Protein AF-A0A6N6Q4S3-F1 (afdb_monomer_lite)

Radius of gyration: 38.94 Å; chains: 1; bounding box: 110×127×106 Å

pLDDT: mean 71.78, std 31.12, range [21.98, 98.75]

Foldseek 3Di:
DDDDDDDPDDPPDPDDDPDDDDDDDDDDDDDDDDDDDDDDDDDDDDDDDADDDDDDDDDDDDDDPDDDDDDDDDDDDDDDDDDDDDDDDDDDDDDDDDFDWDKDWDDDPDPPDDDDDDHDKHWDWDWDDDPDDDTTTITTTGDDDDDDDDDDDDDDDDDDDDDDDDDDDDDDDDDDDDDDDDDDDDDDDDDDDDDDDDDDDDDDDDDDDDDDDDDDDDDDDDDDDDDDDDDDDDDDDDDDDDDDDDDDDDDDDDDDDDDDDDDDVVVVVVVVVVVVVVVVVVVVPPDDPDFQAEEELEAFFPDLPLLAGDDSSSFLNNLQQFFFQWAADQAARATDGFQFPDWDADPQQFKIKTFGDPLQFWLVGHHQFLVLLLVLLLCSLACVNVRPVLVLQLQWQCSVCRNVVVDVDSNRTQWDGPPGTIIMGGGPANDVQVSSSRNGSNSTGADPVLCVVQPPCSSVDVQRTGRHQWGWPDDDGQAWTKTAGRPSHPPNVLQAIGIYIYHYDNALVVNVVCVVVVVHQKYLDPSSHDQVCLVVLVPDPQKDKFFAFKFKWKFAQCVDPPNVDVLQLLLLLQLDDLVCLCVPQNVNDWAFALFGTDPPQVPFDADHFSYHDLVSSQVSCVVSVQRLNPPPDEFEEEEAQVDPSVVVVVVVSQCSCCVRRVHHYDYHHDHPVVLVVCLQVVVGRMYIDMDGAPTRHCCSRLVLCAQPPSSNSRNDYDPLLNVLQVVLSNDPDPVSSSVSSNVNRCCCRYPRSSMRINTGDMGMMGHDCQQKDQRYDYHHSDRNSSRIGGDDD

Secondary structure (DSSP, 8-state):
-----S---SSSS-----S----------------------------SS-----PPPSS------S-----------PPP----------S--------------B-STT-SS---PPTTPPPEEE----SSSPPPBEEE---PPPPPP-------------------------------------------------------------------------------------------------------------PPP---HHHHHHHHHHHHHHHHHHHTS-PPPPPSEEEE-SSPPS---TTT--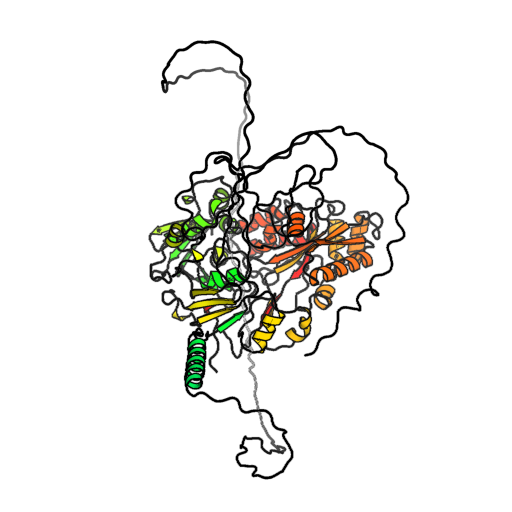SHHHHHHHHHH---SEEE-TTT--EEESSEEEEEE-TTS-EEEEEE-TT-B-TTSPBP-HHHHHHHHHHHTSGGG--GGGGGGGGBTTHHHHHTTS---GGGSSEEESSTTEEEEEBSS--TTHHHHTTSGGG----HHHHHHHGGGGGG-SSPP--SSEEEEEEETTTEEEEEE-TT-TTTTT---SEEEEE--S-HHHHHHHHHHTS-SEE--GGGS-GGGHHHHHT-TTEEEEEEEEEEEEEE-TTSTTTTSHHHHHHHHHH--HHHHIIIII-S-PEE-SSSSPTTGGG--PPP-----HHHHHHHHHHTT-GGGTTPPPEEEEEETT-HHHHHHHHHHHHHHHHHH---EEEEEE-HHHHHHHHHTT--SEEEEEEE-SSSSTHHHHGGGSTT-TT-TT----TTHHHHHHHHHT---HHHHHHHHHHHHHIIIIII-SEEEEEEEEEEEEE-TTTEES----TT----TTT-EEPP-

Structure (mmCIF, N/CA/C/O backbone):
data_AF-A0A6N6Q4S3-F1
#
_entry.id   AF-A0A6N6Q4S3-F1
#
loop_
_atom_site.group_PDB
_atom_site.id
_atom_site.type_symbol
_atom_site.label_atom_id
_atom_site.label_alt_id
_atom_site.label_comp_id
_atom_site.label_asym_id
_atom_site.label_entity_id
_atom_site.label_seq_id
_atom_site.pdbx_PDB_ins_code
_atom_site.Cartn_x
_atom_site.Cartn_y
_atom_site.Cartn_z
_atom_site.occupancy
_atom_site.B_iso_or_equiv
_atom_site.auth_seq_id
_atom_site.auth_comp_id
_atom_site.auth_asym_id
_atom_site.auth_atom_id
_atom_site.pdbx_PDB_model_num
ATOM 1 N N . MET A 1 1 ? 32.459 -37.859 37.453 1.00 32.31 1 MET A N 1
ATOM 2 C CA . MET A 1 1 ? 32.647 -38.988 36.516 1.00 32.31 1 MET A CA 1
ATOM 3 C C . MET A 1 1 ? 31.826 -38.652 35.283 1.00 32.31 1 MET A C 1
ATOM 5 O O . MET A 1 1 ? 30.663 -38.334 35.473 1.00 32.31 1 MET A O 1
ATOM 9 N N . VAL A 1 2 ? 32.351 -38.599 34.061 1.00 24.89 2 VAL A N 1
ATOM 10 C CA . VAL A 1 2 ? 33.700 -38.929 33.550 1.00 24.89 2 VAL A CA 1
ATOM 11 C C . VAL A 1 2 ? 34.266 -37.699 32.818 1.00 24.89 2 VAL A C 1
ATOM 13 O O . VAL A 1 2 ? 33.493 -36.861 32.369 1.00 24.89 2 VAL A O 1
ATOM 16 N N . GLY A 1 3 ? 35.589 -37.567 32.720 1.00 25.20 3 GLY A N 1
ATOM 17 C CA . GLY A 1 3 ? 36.243 -36.576 31.859 1.00 25.20 3 GLY A CA 1
ATOM 18 C C . GLY A 1 3 ? 37.375 -37.216 31.056 1.00 25.20 3 GLY A C 1
ATOM 19 O O . GLY A 1 3 ? 37.907 -38.224 31.506 1.00 25.20 3 GLY A O 1
ATOM 20 N N . ILE A 1 4 ? 37.695 -36.622 29.902 1.00 26.11 4 ILE A N 1
ATOM 21 C CA . ILE A 1 4 ? 38.859 -36.808 29.002 1.00 26.11 4 ILE A CA 1
ATOM 22 C C . ILE A 1 4 ? 38.929 -35.471 28.228 1.00 26.11 4 ILE A C 1
ATOM 24 O O . ILE A 1 4 ? 37.942 -35.077 27.615 1.00 26.11 4 ILE A O 1
ATOM 28 N N . GLU A 1 5 ? 39.815 -34.558 28.629 1.00 26.52 5 GLU A N 1
ATOM 29 C CA . GLU A 1 5 ? 41.133 -34.239 28.035 1.00 26.52 5 GLU A CA 1
ATOM 30 C C . GLU A 1 5 ? 41.116 -33.387 26.747 1.00 26.52 5 GLU A C 1
ATOM 32 O O . GLU A 1 5 ? 40.571 -33.745 25.707 1.00 26.52 5 GLU A O 1
ATOM 37 N N . LEU A 1 6 ? 41.782 -32.229 26.843 1.00 31.98 6 LEU A N 1
ATOM 38 C CA . LEU A 1 6 ? 42.031 -31.264 25.771 1.00 31.98 6 LEU A CA 1
ATOM 39 C C . LEU A 1 6 ? 43.344 -31.624 25.064 1.00 31.98 6 LEU A C 1
ATOM 41 O O . LEU A 1 6 ? 44.418 -31.277 25.552 1.00 31.98 6 LEU A O 1
ATOM 45 N N . GLY A 1 7 ? 43.265 -32.306 23.918 1.00 33.69 7 GLY A N 1
ATOM 46 C CA . GLY A 1 7 ? 44.481 -32.791 23.257 1.00 33.69 7 GLY A CA 1
ATOM 47 C C . GLY A 1 7 ? 44.342 -33.347 21.840 1.00 33.69 7 GLY A C 1
ATOM 48 O O . GLY A 1 7 ? 45.040 -34.302 21.548 1.00 33.69 7 GLY A O 1
ATOM 49 N N . HIS A 1 8 ? 43.484 -32.791 20.969 1.00 32.25 8 HIS A N 1
ATOM 50 C CA . HIS A 1 8 ? 43.432 -33.141 19.528 1.00 32.25 8 HIS A CA 1
ATOM 51 C C . HIS A 1 8 ? 42.869 -32.000 18.640 1.00 32.25 8 HIS A C 1
ATOM 53 O O . HIS A 1 8 ? 41.941 -32.185 17.861 1.00 32.25 8 HIS A O 1
ATOM 59 N N . LEU A 1 9 ? 43.424 -30.784 18.746 1.00 29.34 9 LEU A N 1
ATOM 60 C CA . LEU A 1 9 ? 43.100 -29.654 17.849 1.00 29.34 9 LEU A CA 1
ATOM 61 C C . LEU A 1 9 ? 44.368 -28.940 17.346 1.00 29.34 9 LEU A C 1
ATOM 63 O O . LEU A 1 9 ? 44.514 -27.726 17.474 1.00 29.34 9 LEU A O 1
ATOM 67 N N . ARG A 1 10 ? 45.315 -29.707 16.786 1.00 29.61 10 ARG A N 1
ATOM 68 C CA . ARG A 1 10 ? 46.538 -29.153 16.170 1.00 29.61 10 ARG A CA 1
ATOM 69 C C . ARG A 1 10 ? 46.917 -29.744 14.802 1.00 29.61 10 ARG A C 1
ATOM 71 O O . ARG A 1 10 ? 48.015 -29.484 14.332 1.00 29.61 10 ARG A O 1
ATOM 78 N N . GLU A 1 11 ? 46.006 -30.469 14.148 1.00 34.09 11 GLU A N 1
ATOM 79 C CA . GLU A 1 11 ? 46.232 -31.074 12.816 1.00 34.09 11 GLU A CA 1
ATOM 80 C C . GLU A 1 11 ? 45.229 -30.636 11.728 1.00 34.09 11 GLU A C 1
ATOM 82 O O . GLU A 1 11 ? 45.289 -31.134 10.612 1.00 34.09 11 GLU A O 1
ATOM 87 N N . LEU A 1 12 ? 44.325 -29.684 12.004 1.00 30.44 12 LEU A N 1
ATOM 88 C CA . LEU A 1 12 ? 43.285 -29.271 11.038 1.00 30.44 12 LEU A CA 1
ATOM 89 C C . LEU A 1 12 ? 43.502 -27.912 10.349 1.00 30.44 12 LEU A C 1
ATOM 91 O O . LEU A 1 12 ? 42.757 -27.590 9.433 1.00 30.44 12 LEU A O 1
ATOM 95 N N . PHE A 1 13 ? 44.517 -27.132 10.741 1.00 31.53 13 PHE A N 1
ATOM 96 C CA . PHE A 1 13 ? 44.829 -25.823 10.135 1.00 31.53 13 PHE A CA 1
ATOM 97 C C . PHE A 1 13 ? 46.344 -25.563 10.060 1.00 31.53 13 PHE A C 1
ATOM 99 O O . PHE A 1 13 ? 46.854 -24.570 10.575 1.00 31.53 13 PHE A O 1
ATOM 106 N N . GLY A 1 14 ? 47.075 -26.494 9.442 1.00 28.19 14 GLY A N 1
ATOM 107 C CA . GLY A 1 14 ? 48.506 -26.369 9.154 1.00 28.19 14 GLY A CA 1
ATOM 108 C C . GLY A 1 14 ? 48.783 -26.439 7.654 1.00 28.19 14 GLY A C 1
ATOM 109 O O . GLY A 1 14 ? 49.103 -27.508 7.148 1.00 28.19 14 GLY A O 1
ATOM 110 N N . GLY A 1 15 ? 48.654 -25.315 6.944 1.00 30.61 15 GLY A N 1
ATOM 111 C CA . GLY A 1 15 ? 48.973 -25.232 5.515 1.00 30.61 15 GLY A CA 1
ATOM 112 C C . GLY A 1 15 ? 48.302 -24.050 4.814 1.00 30.61 15 GLY A C 1
ATOM 113 O O . GLY A 1 15 ? 47.084 -23.932 4.864 1.00 30.61 15 GLY A O 1
ATOM 114 N N . VAL A 1 16 ? 49.116 -23.247 4.116 1.00 26.06 16 VAL A N 1
ATOM 115 C CA . VAL A 1 16 ? 48.824 -21.998 3.368 1.00 26.06 16 VAL A CA 1
ATOM 116 C C . VAL A 1 16 ? 49.092 -20.716 4.168 1.00 26.06 16 VAL A C 1
ATOM 118 O O . VAL A 1 16 ? 48.190 -19.983 4.561 1.00 26.06 16 VAL A O 1
ATOM 121 N N . LEU A 1 17 ? 50.384 -20.438 4.374 1.00 25.72 17 LEU A N 1
ATOM 122 C CA . LEU A 1 17 ? 50.898 -19.108 4.722 1.00 25.72 17 LEU A CA 1
ATOM 123 C C . LEU A 1 17 ? 52.374 -18.976 4.294 1.00 25.72 17 LEU A C 1
ATOM 125 O O . LEU A 1 17 ? 53.241 -18.644 5.095 1.00 25.72 17 LEU A O 1
ATOM 129 N N . GLU A 1 18 ? 52.661 -19.290 3.026 1.00 26.64 18 GLU A N 1
ATOM 130 C CA . GLU A 1 18 ? 54.015 -19.190 2.462 1.00 26.64 18 GLU A CA 1
ATOM 131 C C . GLU A 1 18 ? 53.984 -18.975 0.932 1.00 26.64 18 GLU A C 1
ATOM 133 O O . GLU A 1 18 ? 54.422 -19.826 0.175 1.00 26.64 18 GLU A O 1
ATOM 138 N N . GLU A 1 19 ? 53.411 -17.850 0.475 1.00 26.80 19 GLU A N 1
ATOM 139 C CA . GLU A 1 19 ? 53.684 -17.221 -0.841 1.00 26.80 19 GLU A CA 1
ATOM 140 C C . GLU A 1 19 ? 52.928 -15.875 -0.968 1.00 26.80 19 GLU A C 1
ATOM 142 O O . GLU A 1 19 ? 51.802 -15.842 -1.450 1.00 26.80 19 GLU A O 1
ATOM 147 N N . ALA A 1 20 ? 53.518 -14.764 -0.488 1.00 24.09 20 ALA A N 1
ATOM 148 C CA . ALA A 1 20 ? 53.183 -13.374 -0.885 1.00 24.09 20 ALA A CA 1
ATOM 149 C C . ALA A 1 20 ? 54.060 -12.313 -0.166 1.00 24.09 20 ALA A C 1
ATOM 151 O O . ALA A 1 20 ? 53.555 -11.380 0.457 1.00 24.09 20 ALA A O 1
ATOM 152 N N . GLN A 1 21 ? 55.390 -12.413 -0.259 1.00 23.39 21 GLN A N 1
ATOM 153 C CA . GLN A 1 21 ? 56.276 -11.265 -0.006 1.00 23.39 21 GLN A CA 1
ATOM 154 C C . GLN A 1 21 ? 57.253 -11.093 -1.168 1.00 23.39 21 GLN A C 1
ATOM 156 O O . GLN A 1 21 ? 58.357 -11.629 -1.161 1.00 23.39 21 GLN A O 1
ATOM 161 N N . ALA A 1 22 ? 56.842 -10.312 -2.169 1.00 25.52 22 ALA A N 1
ATOM 162 C CA . ALA A 1 22 ? 57.729 -9.842 -3.222 1.00 25.52 22 ALA A CA 1
ATOM 163 C C . ALA A 1 22 ? 57.251 -8.496 -3.798 1.00 25.52 22 ALA A C 1
ATOM 165 O O . ALA A 1 22 ? 56.199 -8.415 -4.416 1.00 25.52 22 ALA A O 1
ATOM 166 N N . HIS A 1 23 ? 58.130 -7.500 -3.663 1.00 25.39 23 HIS A N 1
ATOM 167 C CA . HIS A 1 23 ? 58.232 -6.259 -4.442 1.00 25.39 23 HIS A CA 1
ATOM 168 C C . HIS A 1 23 ? 57.359 -5.045 -4.065 1.00 25.39 23 HIS A C 1
ATOM 170 O O . HIS A 1 23 ? 56.163 -4.947 -4.315 1.00 25.39 23 HIS A O 1
ATOM 176 N N . VAL A 1 24 ? 58.083 -4.066 -3.513 1.00 26.30 24 VAL A N 1
ATOM 177 C CA . VAL A 1 24 ? 57.732 -2.656 -3.327 1.00 26.30 24 VAL A CA 1
ATOM 178 C C . VAL A 1 24 ? 57.708 -1.937 -4.680 1.00 26.30 24 VAL A C 1
ATOM 180 O O . VAL A 1 24 ? 58.562 -2.194 -5.526 1.00 26.30 24 VAL A O 1
ATOM 183 N N . GLY A 1 25 ? 56.797 -0.976 -4.844 1.00 24.34 25 GLY A N 1
ATOM 184 C CA . GLY A 1 25 ? 56.764 -0.084 -6.005 1.00 24.34 25 GLY A CA 1
ATOM 185 C C . GLY A 1 25 ? 55.857 1.124 -5.785 1.00 24.34 25 GLY A C 1
ATOM 186 O O . GLY A 1 25 ? 54.745 1.153 -6.296 1.00 24.34 25 GLY A O 1
ATOM 187 N N . ALA A 1 26 ? 56.328 2.112 -5.021 1.00 24.77 26 ALA A N 1
ATOM 188 C CA . ALA A 1 26 ? 55.725 3.445 -4.987 1.00 24.77 26 ALA A CA 1
ATOM 189 C C . ALA A 1 26 ? 56.424 4.356 -6.009 1.00 24.77 26 ALA A C 1
ATOM 191 O O . ALA A 1 26 ? 57.635 4.230 -6.212 1.00 24.77 26 ALA A O 1
ATOM 192 N N . PRO A 1 27 ? 55.681 5.292 -6.611 1.00 28.12 27 PRO A N 1
ATOM 193 C CA . PRO A 1 27 ? 56.149 6.674 -6.604 1.00 28.12 27 PRO A CA 1
ATOM 194 C C . PRO A 1 27 ? 55.067 7.668 -6.154 1.00 28.12 27 PRO A C 1
ATOM 196 O O . PRO A 1 27 ? 53.880 7.355 -6.080 1.00 28.12 27 PRO A O 1
ATOM 199 N N . GLU A 1 28 ? 55.530 8.871 -5.829 1.00 24.19 28 GLU A N 1
ATOM 200 C CA . GLU A 1 28 ? 54.736 10.031 -5.423 1.00 24.19 28 GLU A CA 1
ATOM 201 C C . GLU A 1 28 ? 53.788 10.508 -6.534 1.00 24.19 28 GLU A C 1
ATOM 203 O O . GLU A 1 28 ? 54.090 10.366 -7.719 1.00 24.19 28 GLU A O 1
ATOM 208 N N . LEU A 1 29 ? 52.687 11.159 -6.149 1.00 24.03 29 LEU A N 1
ATOM 209 C CA . LEU A 1 29 ? 52.029 12.167 -6.981 1.00 24.03 29 LEU A CA 1
ATOM 210 C C . LEU A 1 29 ? 51.324 13.200 -6.093 1.00 24.03 29 LEU A C 1
ATOM 212 O O . LEU A 1 29 ? 50.829 12.883 -5.010 1.00 24.03 29 LEU A O 1
ATOM 216 N N . GLU A 1 30 ? 51.382 14.449 -6.539 1.00 23.06 30 GLU A N 1
ATOM 217 C CA . GLU A 1 30 ? 51.171 15.647 -5.728 1.00 23.06 30 GLU A CA 1
ATOM 218 C C . GLU A 1 30 ? 49.690 15.951 -5.468 1.00 23.06 30 GLU A C 1
ATOM 220 O O . GLU A 1 30 ? 48.798 15.553 -6.220 1.00 23.06 30 GLU A O 1
ATOM 225 N N . ALA A 1 31 ? 49.436 16.707 -4.400 1.00 25.06 31 ALA A N 1
ATOM 226 C CA . ALA A 1 31 ? 48.145 17.328 -4.160 1.00 25.06 31 ALA A CA 1
ATOM 227 C C . ALA A 1 31 ? 48.146 18.750 -4.728 1.00 25.06 31 ALA A C 1
ATOM 229 O O . ALA A 1 31 ? 48.961 19.566 -4.306 1.00 25.06 31 ALA A O 1
ATOM 230 N N . ASP A 1 32 ? 47.179 19.064 -5.588 1.00 23.70 32 ASP A N 1
ATOM 231 C CA . ASP A 1 32 ? 46.674 20.429 -5.727 1.00 23.70 32 ASP A CA 1
ATOM 232 C C . ASP A 1 32 ? 45.180 20.406 -6.090 1.00 23.70 32 ASP A C 1
ATOM 234 O O . ASP A 1 32 ? 44.686 19.461 -6.711 1.00 23.70 32 ASP A O 1
ATOM 238 N N . GLY A 1 33 ? 44.426 21.377 -5.572 1.00 22.97 33 GLY A N 1
ATOM 239 C CA . GLY A 1 33 ? 42.970 21.249 -5.407 1.00 22.97 33 GLY A CA 1
ATOM 240 C C . GLY A 1 33 ? 42.104 21.869 -6.508 1.00 22.97 33 GLY A C 1
ATOM 241 O O . GLY A 1 33 ? 42.598 22.458 -7.461 1.00 22.97 33 GLY A O 1
ATOM 242 N N . ILE A 1 34 ? 40.780 21.800 -6.311 1.00 21.98 34 ILE A N 1
ATOM 243 C CA . ILE A 1 34 ? 39.806 22.841 -6.694 1.00 21.98 34 ILE A CA 1
ATOM 244 C C . ILE A 1 34 ? 38.508 22.662 -5.883 1.00 21.98 34 ILE A C 1
ATOM 246 O O . ILE A 1 34 ? 38.139 21.558 -5.487 1.00 21.98 34 ILE A O 1
ATOM 250 N N . HIS A 1 35 ? 37.848 23.786 -5.600 1.00 23.48 35 HIS A N 1
ATOM 251 C CA . HIS A 1 35 ? 36.688 23.908 -4.714 1.00 23.48 35 HIS A CA 1
ATOM 252 C C . HIS A 1 35 ? 35.341 23.594 -5.398 1.00 23.48 35 HIS A C 1
ATOM 254 O O . HIS A 1 35 ? 35.159 23.855 -6.585 1.00 23.48 35 HIS A O 1
ATOM 260 N N . GLY A 1 36 ? 34.355 23.164 -4.604 1.00 22.70 36 GLY A N 1
ATOM 261 C CA . GLY A 1 36 ? 32.928 23.104 -4.952 1.00 22.70 36 GLY A CA 1
ATOM 262 C C . GLY A 1 36 ? 32.083 22.912 -3.680 1.00 22.70 36 GLY A C 1
ATOM 263 O O . GLY A 1 36 ? 32.574 22.271 -2.749 1.00 22.70 36 GLY A O 1
ATOM 264 N N . PRO A 1 37 ? 30.879 23.504 -3.564 1.00 23.78 37 PRO A N 1
ATOM 265 C CA . PRO A 1 37 ? 30.172 23.588 -2.286 1.00 23.78 37 PRO A CA 1
ATOM 266 C C . PRO A 1 37 ? 29.479 22.274 -1.905 1.00 23.78 37 PRO A C 1
ATOM 268 O O . PRO A 1 37 ? 28.832 21.635 -2.732 1.00 23.78 37 PRO A O 1
ATOM 271 N N . VAL A 1 38 ? 29.555 21.923 -0.620 1.00 22.81 38 VAL A N 1
ATOM 272 C CA . VAL A 1 38 ? 28.622 20.984 0.014 1.00 22.81 38 VAL A CA 1
ATOM 273 C C . VAL A 1 38 ? 27.591 21.825 0.755 1.00 22.81 38 VAL A C 1
ATOM 275 O O . VAL A 1 38 ? 27.916 22.437 1.773 1.00 22.81 38 VAL A O 1
ATOM 278 N N . ASP A 1 39 ? 26.366 21.875 0.233 1.00 22.77 39 ASP A N 1
ATOM 279 C CA . ASP A 1 39 ? 25.243 22.501 0.930 1.00 22.77 39 ASP A CA 1
ATOM 280 C C . ASP A 1 39 ? 24.914 21.717 2.204 1.00 22.77 39 ASP A C 1
ATOM 282 O O . ASP A 1 39 ? 24.654 20.511 2.175 1.00 22.77 39 ASP A O 1
ATOM 286 N N . VAL A 1 40 ? 24.908 22.426 3.332 1.00 24.09 40 VAL A N 1
ATOM 287 C CA . VAL A 1 40 ? 24.502 21.905 4.638 1.00 24.09 40 VAL A CA 1
ATOM 288 C C . VAL A 1 40 ? 23.154 22.517 5.006 1.00 24.09 40 VAL A C 1
ATOM 290 O O . VAL A 1 40 ? 23.075 23.675 5.408 1.00 24.09 40 VAL A O 1
ATOM 293 N N . LEU A 1 41 ? 22.099 21.710 4.925 1.00 24.75 41 LEU A N 1
ATOM 294 C CA . LEU A 1 41 ? 20.900 21.877 5.752 1.00 24.75 41 LEU A CA 1
ATOM 295 C C . LEU A 1 41 ? 21.253 21.218 7.106 1.00 24.75 41 LEU A C 1
ATOM 297 O O . LEU A 1 41 ? 21.666 20.062 7.113 1.00 24.75 41 LEU A O 1
ATOM 301 N N . GLY A 1 42 ? 21.252 21.866 8.275 1.00 22.17 42 GLY A N 1
ATOM 302 C CA . GLY A 1 42 ? 20.385 22.947 8.757 1.00 22.17 42 GLY A CA 1
ATOM 303 C C . GLY A 1 42 ? 19.194 22.309 9.494 1.00 22.17 42 GLY A C 1
ATOM 304 O O . GLY A 1 42 ? 18.390 21.660 8.840 1.00 22.17 42 GLY A O 1
ATOM 305 N N . ASN A 1 43 ? 19.020 22.373 10.823 1.00 24.80 43 ASN A N 1
ATOM 306 C CA . ASN A 1 43 ? 19.703 23.145 11.872 1.00 24.80 43 ASN A CA 1
ATOM 307 C C . ASN A 1 43 ? 19.874 22.317 13.166 1.00 24.80 43 ASN A C 1
ATOM 309 O O . ASN A 1 43 ? 19.000 21.529 13.518 1.00 24.80 43 ASN A O 1
ATOM 313 N N . LEU A 1 44 ? 20.944 22.579 13.923 1.00 24.56 44 LEU A N 1
ATOM 314 C CA . LEU A 1 44 ? 21.080 22.227 15.344 1.00 24.56 44 LEU A CA 1
ATOM 315 C C . LEU A 1 44 ? 21.640 23.457 16.067 1.00 24.56 44 LEU A C 1
ATOM 317 O O . LEU A 1 44 ? 22.831 23.743 15.957 1.00 24.56 44 LEU A O 1
ATOM 321 N N . GLU A 1 45 ? 20.783 24.200 16.769 1.00 25.02 45 GLU A N 1
ATOM 322 C CA . GLU A 1 45 ? 21.218 25.306 17.631 1.00 25.02 45 GLU A CA 1
ATOM 323 C C . GLU A 1 45 ? 21.466 24.850 19.074 1.00 25.02 45 GLU A C 1
ATOM 325 O O . GLU A 1 45 ? 21.008 23.797 19.521 1.00 25.02 45 GLU A O 1
ATOM 330 N N . PHE A 1 46 ? 22.298 25.624 19.766 1.00 25.75 46 PHE A N 1
ATOM 331 C CA . PHE A 1 46 ? 23.075 25.180 20.916 1.00 25.75 46 PHE A CA 1
ATOM 332 C C . PHE A 1 46 ? 22.358 25.388 22.258 1.00 25.75 46 PHE A C 1
ATOM 334 O O . PHE A 1 46 ? 21.782 26.440 22.517 1.00 25.75 46 PHE A O 1
ATOM 341 N N . LEU A 1 47 ? 22.555 24.428 23.164 1.00 23.86 47 LEU A N 1
ATOM 342 C CA . LEU A 1 47 ? 22.621 24.660 24.610 1.00 23.86 47 LEU A CA 1
ATOM 343 C C . LEU A 1 47 ? 23.972 24.134 25.121 1.00 23.86 47 LEU A C 1
ATOM 345 O O . LEU A 1 47 ? 24.562 23.229 24.525 1.00 23.86 47 LEU A O 1
ATOM 349 N N . ASP A 1 48 ? 24.501 24.757 26.172 1.00 26.89 48 ASP A N 1
ATOM 350 C CA . ASP A 1 48 ? 25.941 24.795 26.444 1.00 26.89 48 ASP A CA 1
ATOM 351 C C . ASP A 1 48 ? 26.663 23.442 26.622 1.00 26.89 48 ASP A C 1
ATOM 353 O O . ASP A 1 48 ? 26.383 22.639 27.511 1.00 26.89 48 ASP A O 1
ATOM 357 N N . GLY A 1 49 ? 27.747 23.278 25.856 1.00 28.61 49 GLY A N 1
ATOM 358 C CA . GLY A 1 49 ? 28.996 22.693 26.360 1.00 28.61 49 GLY A CA 1
ATOM 359 C C . GLY A 1 49 ? 29.129 21.168 26.479 1.00 28.61 49 GLY A C 1
ATOM 360 O O . GLY A 1 49 ? 30.234 20.708 26.774 1.00 28.61 49 GLY A O 1
ATOM 361 N N . VAL A 1 50 ? 28.090 20.362 26.232 1.00 26.61 50 VAL A N 1
ATOM 362 C CA . VAL A 1 50 ? 28.162 18.893 26.406 1.00 26.61 50 VAL A CA 1
ATOM 363 C C . VAL A 1 50 ? 28.239 18.148 25.067 1.00 26.61 50 VAL A C 1
ATOM 365 O O . VAL A 1 50 ? 27.289 18.133 24.291 1.00 26.61 50 VAL A O 1
ATOM 368 N N . ARG A 1 51 ? 29.353 17.442 24.815 1.00 25.92 51 ARG A N 1
ATOM 369 C CA . ARG A 1 51 ? 29.453 16.438 23.737 1.00 25.92 51 ARG A CA 1
ATOM 370 C C . ARG A 1 51 ? 29.217 15.036 24.297 1.00 25.92 51 ARG A C 1
ATOM 372 O O . ARG A 1 51 ? 30.037 14.541 25.068 1.00 25.92 51 ARG A O 1
ATOM 379 N N . ILE A 1 52 ? 28.138 14.384 23.869 1.00 28.33 52 ILE A N 1
ATOM 380 C CA . ILE A 1 52 ? 27.853 12.975 24.172 1.00 28.33 52 ILE A CA 1
ATOM 381 C C . ILE A 1 52 ? 28.328 12.124 22.989 1.00 28.33 52 ILE A C 1
ATOM 383 O O . ILE A 1 52 ? 27.912 12.357 21.857 1.00 28.33 52 ILE A O 1
ATOM 387 N N . LEU A 1 53 ? 29.191 11.136 23.242 1.00 27.33 53 LEU A N 1
ATOM 388 C CA . LEU A 1 53 ? 29.622 10.165 22.234 1.00 27.33 53 LEU A CA 1
ATOM 389 C C . LEU A 1 53 ? 28.947 8.816 22.512 1.00 27.33 53 LEU A C 1
ATOM 391 O O . LEU A 1 53 ? 29.267 8.158 23.501 1.00 27.33 53 LEU A O 1
ATOM 395 N N . VAL A 1 54 ? 28.028 8.400 21.639 1.00 25.89 54 VAL A N 1
ATOM 396 C CA . VAL A 1 54 ? 27.395 7.073 21.685 1.00 25.89 54 VAL A CA 1
ATOM 397 C C . VAL A 1 54 ? 27.997 6.219 20.573 1.00 25.89 54 VAL A C 1
ATOM 399 O O . VAL A 1 54 ? 27.908 6.579 19.403 1.00 25.89 54 VAL A O 1
ATOM 402 N N . LEU A 1 55 ? 28.628 5.098 20.932 1.00 26.84 55 LEU A N 1
ATOM 403 C CA . LEU A 1 55 ? 29.194 4.150 19.969 1.00 26.84 55 LEU A CA 1
ATOM 404 C C . LEU A 1 55 ? 28.215 2.982 19.741 1.00 26.84 55 LEU A C 1
ATOM 406 O O . LEU A 1 55 ? 27.838 2.335 20.722 1.00 26.84 55 LEU A O 1
ATOM 410 N N . PRO A 1 56 ? 27.820 2.671 18.491 1.00 24.44 56 PRO A N 1
ATOM 411 C CA . PRO A 1 56 ? 27.068 1.457 18.181 1.00 24.44 56 PRO A CA 1
ATOM 412 C C . PRO A 1 56 ? 27.958 0.206 18.305 1.00 24.44 56 PRO A C 1
ATOM 414 O O . PRO A 1 56 ? 29.182 0.280 18.179 1.00 24.44 56 PRO A O 1
ATOM 417 N N . GLN A 1 57 ? 27.356 -0.961 18.559 1.00 27.58 57 GLN A N 1
ATOM 418 C CA . GLN A 1 57 ? 28.110 -2.215 18.654 1.00 27.58 57 GLN A CA 1
ATOM 419 C C . GLN A 1 57 ? 28.475 -2.799 17.281 1.00 27.58 57 GLN A C 1
ATOM 421 O O . GLN A 1 57 ? 27.607 -3.012 16.447 1.00 27.58 57 GLN A O 1
ATOM 426 N N . GLN A 1 58 ? 29.761 -3.148 17.156 1.00 29.92 58 GLN A N 1
ATOM 427 C CA . GLN A 1 58 ? 30.373 -4.144 16.260 1.00 29.92 58 GLN A CA 1
ATOM 428 C C . GLN A 1 58 ? 30.063 -4.093 14.749 1.00 29.92 58 GLN A C 1
ATOM 430 O O . GLN A 1 58 ? 29.047 -4.595 14.285 1.00 29.92 58 GLN A O 1
ATOM 435 N N . GLY A 1 59 ? 31.070 -3.681 13.969 1.00 28.19 59 GLY A N 1
ATOM 436 C CA . GLY A 1 59 ? 31.187 -4.002 12.540 1.00 28.19 59 GLY A CA 1
ATOM 437 C C . GLY A 1 59 ? 31.852 -2.885 11.733 1.00 28.19 59 GLY A C 1
ATOM 438 O O . GLY A 1 59 ? 31.318 -1.788 11.689 1.00 28.19 59 GLY A O 1
ATOM 439 N N . ALA A 1 60 ? 32.981 -3.192 11.082 1.00 24.19 60 ALA A N 1
ATOM 440 C CA . ALA A 1 60 ? 33.804 -2.299 10.248 1.00 24.19 60 ALA A CA 1
ATOM 441 C C . ALA A 1 60 ? 34.519 -1.137 10.979 1.00 24.19 60 ALA A C 1
ATOM 443 O O . ALA A 1 60 ? 33.926 -0.144 11.389 1.00 24.19 60 ALA A O 1
ATOM 444 N N . ALA A 1 61 ? 35.847 -1.252 11.080 1.00 24.77 61 ALA A N 1
ATOM 445 C CA . ALA A 1 61 ? 36.742 -0.190 11.533 1.00 24.77 61 ALA A CA 1
ATOM 446 C C . ALA A 1 61 ? 38.004 -0.154 10.656 1.00 24.77 61 ALA A C 1
ATOM 448 O O . ALA A 1 61 ? 39.096 -0.486 11.110 1.00 24.77 61 ALA A O 1
ATOM 449 N N . GLU A 1 62 ? 37.846 0.269 9.403 1.00 26.97 62 GLU A N 1
ATOM 450 C CA . GLU A 1 62 ? 38.954 0.757 8.579 1.00 26.97 62 GLU A CA 1
ATOM 451 C C . GLU A 1 62 ? 38.623 2.176 8.094 1.00 26.97 62 GLU A C 1
ATOM 453 O O . GLU A 1 62 ? 37.473 2.491 7.801 1.00 26.97 62 GLU A O 1
ATOM 458 N N . HIS A 1 63 ? 39.644 3.037 8.069 1.00 26.34 63 HIS A N 1
ATOM 459 C CA . HIS A 1 63 ? 39.584 4.467 7.727 1.00 26.34 63 HIS A CA 1
ATOM 460 C C . HIS A 1 63 ? 38.778 5.395 8.660 1.00 26.34 63 HIS A C 1
ATOM 462 O O . HIS A 1 63 ? 37.813 6.042 8.263 1.00 26.34 63 HIS A O 1
ATOM 468 N N . ILE A 1 64 ? 39.320 5.626 9.864 1.00 24.42 64 ILE A N 1
ATOM 469 C CA . ILE A 1 64 ? 39.288 6.967 10.478 1.00 24.42 64 ILE A CA 1
ATOM 470 C C . ILE A 1 64 ? 40.734 7.449 10.632 1.00 24.42 64 ILE A C 1
ATOM 472 O O . ILE A 1 64 ? 41.506 6.901 11.418 1.00 24.42 64 ILE A O 1
ATOM 476 N N . VAL A 1 65 ? 41.106 8.475 9.866 1.00 23.95 65 VAL A N 1
ATOM 477 C CA . VAL A 1 65 ? 42.416 9.131 9.966 1.00 23.95 65 VAL A CA 1
ATOM 478 C C . VAL A 1 65 ? 42.346 10.221 11.038 1.00 23.95 65 VAL A C 1
ATOM 480 O O . VAL A 1 65 ? 41.551 11.146 10.924 1.00 23.95 65 VAL A O 1
ATOM 483 N N . GLY A 1 66 ? 43.211 10.133 12.054 1.00 25.64 66 GLY A N 1
ATOM 484 C CA . GLY A 1 66 ? 43.460 11.220 13.011 1.00 25.64 66 GLY A CA 1
ATOM 485 C C . GLY A 1 66 ? 42.592 11.224 14.277 1.00 25.64 66 GLY A C 1
ATOM 486 O O . GLY A 1 66 ? 41.676 12.028 14.411 1.00 25.64 66 GLY A O 1
ATOM 487 N N . GLY A 1 67 ? 42.948 10.404 15.272 1.00 23.72 67 GLY A N 1
ATOM 488 C CA . GLY A 1 67 ? 42.395 10.515 16.629 1.00 23.72 67 GLY A CA 1
ATOM 489 C C . GLY A 1 67 ? 42.936 9.457 17.595 1.00 23.72 67 GLY A C 1
ATOM 490 O O . GLY A 1 67 ? 42.878 8.265 17.309 1.00 23.72 67 GLY A O 1
ATOM 491 N N . CYS A 1 68 ? 43.467 9.870 18.751 1.00 22.06 68 CYS A N 1
ATOM 492 C CA . CYS A 1 68 ? 43.982 8.939 19.761 1.00 22.06 68 CYS A CA 1
ATOM 493 C C . CYS A 1 68 ? 42.850 8.181 20.474 1.00 22.06 68 CYS A C 1
ATOM 495 O O . CYS A 1 68 ? 42.050 8.793 21.181 1.00 22.06 68 CYS A O 1
ATOM 497 N N . VAL A 1 69 ? 42.857 6.848 20.392 1.00 22.91 69 VAL A N 1
ATOM 498 C CA . VAL A 1 69 ? 42.012 5.965 21.213 1.00 22.91 69 VAL A CA 1
ATOM 499 C C . VAL A 1 69 ? 42.867 5.319 22.306 1.00 22.91 69 VAL A C 1
ATOM 501 O O . VAL A 1 69 ? 43.873 4.676 22.015 1.00 22.91 69 VAL A O 1
ATOM 504 N N . VAL A 1 70 ? 42.469 5.472 23.573 1.00 23.00 70 VAL A N 1
ATOM 505 C CA . VAL A 1 70 ? 43.146 4.848 24.724 1.00 23.00 70 VAL A CA 1
ATOM 506 C C . VAL A 1 70 ? 42.357 3.619 25.175 1.00 23.00 70 VAL A C 1
ATOM 508 O O . VAL A 1 70 ? 41.319 3.741 25.821 1.00 23.00 70 VAL A O 1
ATOM 511 N N . GLY A 1 71 ? 42.859 2.425 24.854 1.00 22.78 71 GLY A N 1
ATOM 512 C CA . GLY A 1 71 ? 42.307 1.160 25.343 1.00 22.78 71 GLY A CA 1
ATOM 513 C C . GLY A 1 71 ? 42.866 0.777 26.717 1.00 22.78 71 GLY A C 1
ATOM 514 O O . GLY A 1 71 ? 44.079 0.674 26.886 1.00 22.78 71 GLY A O 1
ATOM 515 N N . LEU A 1 72 ? 41.990 0.516 27.692 1.00 24.00 72 LEU A N 1
ATOM 516 C CA . LEU A 1 72 ? 42.348 -0.010 29.017 1.00 24.00 72 LEU A CA 1
ATOM 517 C C . LEU A 1 72 ? 41.756 -1.412 29.207 1.00 24.00 72 LEU A C 1
ATOM 519 O O . LEU A 1 72 ? 40.552 -1.570 29.399 1.00 24.00 72 LEU A O 1
ATOM 523 N N . GLN A 1 73 ? 42.610 -2.436 29.182 1.00 23.00 73 GLN A N 1
ATOM 524 C CA . GLN A 1 73 ? 42.215 -3.831 29.379 1.00 23.00 73 GLN A CA 1
ATOM 525 C C . GLN A 1 73 ? 42.405 -4.237 30.850 1.00 23.00 73 GLN A C 1
ATOM 527 O O . GLN A 1 73 ? 43.533 -4.361 31.327 1.00 23.00 73 GLN A O 1
ATOM 532 N N . MET A 1 74 ? 41.307 -4.447 31.582 1.00 24.64 74 MET A N 1
ATOM 533 C CA . MET A 1 74 ? 41.341 -4.869 32.990 1.00 24.64 74 MET A CA 1
ATOM 534 C C . MET A 1 74 ? 41.113 -6.378 33.140 1.00 24.64 74 MET A C 1
ATOM 536 O O . MET A 1 74 ? 40.067 -6.892 32.750 1.00 24.64 74 MET A O 1
ATOM 540 N N . HIS A 1 75 ? 42.054 -7.074 33.785 1.00 24.80 75 HIS A N 1
ATOM 541 C CA . HIS A 1 75 ? 41.915 -8.480 34.188 1.00 24.80 75 HIS A CA 1
ATOM 542 C C . HIS A 1 75 ? 41.801 -8.605 35.716 1.00 24.80 75 HIS A C 1
ATOM 544 O O . HIS A 1 75 ? 42.695 -8.169 36.435 1.00 24.80 75 HIS A O 1
ATOM 550 N N . GLY A 1 76 ? 40.737 -9.261 36.196 1.00 26.70 76 GLY A N 1
ATOM 551 C CA . GLY A 1 76 ? 40.629 -9.836 37.549 1.00 26.70 76 GLY A CA 1
ATOM 552 C C . GLY A 1 76 ? 40.474 -8.862 38.732 1.00 26.70 76 GLY A C 1
ATOM 553 O O . GLY A 1 76 ? 41.450 -8.330 39.258 1.00 26.70 76 GLY A O 1
ATOM 554 N N . LEU A 1 77 ? 39.253 -8.727 39.266 1.00 28.88 77 LEU A N 1
ATOM 555 C CA . LEU A 1 77 ? 38.989 -7.964 40.496 1.00 28.88 77 LEU A CA 1
ATOM 556 C C . LEU A 1 77 ? 39.249 -8.791 41.771 1.00 28.88 77 LEU A C 1
ATOM 558 O O . LEU A 1 77 ? 38.358 -9.447 42.308 1.00 28.88 77 LEU A O 1
ATOM 562 N N . GLY A 1 78 ? 40.481 -8.709 42.280 1.00 24.78 78 GLY A N 1
ATOM 563 C CA . GLY A 1 78 ? 40.857 -9.089 43.650 1.00 24.78 78 GLY A CA 1
ATOM 564 C C . GLY A 1 78 ? 40.941 -7.874 44.592 1.00 24.78 78 GLY A C 1
ATOM 565 O O . GLY A 1 78 ? 41.082 -6.740 44.141 1.00 24.78 78 GLY A O 1
ATOM 566 N N . ARG A 1 79 ? 40.850 -8.101 45.914 1.00 26.31 79 ARG A N 1
ATOM 567 C CA . ARG A 1 79 ? 40.730 -7.051 46.957 1.00 26.31 79 ARG A CA 1
ATOM 568 C C . ARG A 1 79 ? 41.740 -5.891 46.833 1.00 26.31 79 ARG A C 1
ATOM 570 O O . ARG A 1 79 ? 42.937 -6.092 46.649 1.00 26.31 79 ARG A O 1
ATOM 577 N N . VAL A 1 80 ? 41.230 -4.677 47.059 1.00 27.97 80 VAL A N 1
ATOM 578 C CA . VAL A 1 80 ? 41.923 -3.382 46.931 1.00 27.97 80 VAL A CA 1
ATOM 579 C C . VAL A 1 80 ? 43.216 -3.283 47.757 1.00 27.97 80 VAL A C 1
ATOM 581 O O . VAL A 1 80 ? 43.187 -3.314 48.986 1.00 27.97 80 VAL A O 1
ATOM 584 N N . ARG A 1 81 ? 44.335 -3.007 47.075 1.00 24.78 81 ARG A N 1
ATOM 585 C CA . ARG A 1 81 ? 45.487 -2.239 47.589 1.00 24.78 81 ARG A CA 1
ATOM 586 C C . ARG A 1 81 ? 46.041 -1.366 46.458 1.00 24.78 81 ARG A C 1
ATOM 588 O O . ARG A 1 81 ? 46.047 -1.804 45.310 1.00 24.78 81 ARG A O 1
ATOM 595 N N . ARG A 1 82 ? 46.513 -0.151 46.778 1.00 25.03 82 ARG A N 1
ATOM 596 C CA . ARG A 1 82 ? 47.158 0.773 45.818 1.00 25.03 82 ARG A CA 1
ATOM 597 C C . ARG A 1 82 ? 48.250 0.039 45.024 1.00 25.03 82 ARG A C 1
ATOM 599 O O . ARG A 1 82 ? 49.153 -0.536 45.630 1.00 25.03 82 ARG A O 1
ATOM 606 N N . ARG A 1 83 ? 48.203 0.104 43.691 1.00 24.75 83 ARG A N 1
ATOM 607 C CA . ARG A 1 83 ? 49.287 -0.330 42.795 1.00 24.75 83 ARG A CA 1
ATOM 608 C C . ARG A 1 83 ? 49.639 0.801 41.833 1.00 24.75 83 ARG A C 1
ATOM 610 O O . ARG A 1 83 ? 48.743 1.449 41.303 1.00 24.75 83 ARG A O 1
ATOM 617 N N . ARG A 1 84 ? 50.939 1.023 41.627 1.00 24.98 84 ARG A N 1
ATOM 618 C CA . ARG A 1 84 ? 51.469 1.868 40.549 1.00 24.98 84 ARG A CA 1
ATOM 619 C C . ARG A 1 84 ? 51.526 1.031 39.270 1.00 24.98 84 ARG A C 1
ATOM 621 O O . ARG A 1 84 ? 51.940 -0.125 39.332 1.00 24.98 84 ARG A O 1
ATOM 628 N N . TYR A 1 85 ? 51.152 1.619 38.141 1.00 26.64 85 TYR A N 1
ATOM 629 C CA . TYR A 1 85 ? 51.302 1.020 36.813 1.00 26.64 85 TYR A CA 1
ATOM 630 C C . TYR A 1 85 ? 52.399 1.762 36.043 1.00 26.64 85 TYR A C 1
ATOM 632 O O . TYR A 1 85 ? 52.632 2.944 36.286 1.00 26.64 85 TYR A O 1
ATOM 640 N N . ARG A 1 86 ? 53.091 1.067 35.137 1.00 22.75 86 ARG A N 1
ATOM 641 C CA . ARG A 1 86 ? 54.189 1.614 34.329 1.00 22.75 86 ARG A CA 1
ATOM 642 C C . ARG A 1 86 ? 53.832 1.409 32.858 1.00 22.75 86 ARG A C 1
ATOM 644 O O . ARG A 1 86 ? 53.648 0.265 32.454 1.00 22.75 86 ARG A O 1
ATOM 651 N N . LEU A 1 87 ? 53.714 2.483 32.076 1.00 24.61 87 LEU A N 1
ATOM 652 C CA . LEU A 1 87 ? 53.573 2.364 30.621 1.00 24.61 87 LEU A CA 1
ATOM 653 C C . LEU A 1 87 ? 54.940 2.097 29.979 1.00 24.61 87 LEU A C 1
ATOM 655 O O . LEU A 1 87 ? 55.936 2.724 30.340 1.00 24.61 87 LEU A O 1
ATOM 659 N N . ALA A 1 88 ? 54.966 1.209 28.986 1.00 24.55 88 ALA A N 1
ATOM 660 C CA . ALA A 1 88 ? 56.046 1.151 28.008 1.00 24.55 88 ALA A CA 1
ATOM 661 C C . ALA A 1 88 ? 55.760 2.171 26.893 1.00 24.55 88 ALA A C 1
ATOM 663 O O . ALA A 1 88 ? 54.616 2.322 26.466 1.00 24.55 88 ALA A O 1
ATOM 664 N N . ARG A 1 89 ? 56.791 2.888 26.435 1.00 28.34 89 ARG A N 1
ATOM 665 C CA . ARG A 1 89 ? 56.679 3.991 25.469 1.00 28.34 89 ARG A CA 1
ATOM 666 C C . ARG A 1 89 ? 57.612 3.735 24.291 1.00 28.34 89 ARG A C 1
ATOM 668 O O . ARG A 1 89 ? 58.793 3.479 24.512 1.00 28.34 89 ARG A O 1
ATOM 675 N N . GLN A 1 90 ? 57.125 3.878 23.059 1.00 25.77 90 GLN A N 1
ATOM 676 C CA . GLN A 1 90 ? 57.986 3.928 21.876 1.00 25.77 90 GLN A CA 1
ATOM 677 C C . GLN A 1 90 ? 57.988 5.360 21.319 1.00 25.77 90 GLN A C 1
ATOM 679 O O . GLN A 1 90 ? 56.949 5.880 20.941 1.00 25.77 90 GLN A O 1
ATOM 684 N N . LYS A 1 91 ? 59.172 5.990 21.371 1.00 27.44 91 LYS A N 1
ATOM 685 C CA . LYS A 1 91 ? 59.594 7.269 20.758 1.00 27.44 91 LYS A CA 1
ATOM 686 C C . LYS A 1 91 ? 58.562 8.416 20.659 1.00 27.44 91 LYS A C 1
ATOM 688 O O . LYS A 1 91 ? 57.795 8.468 19.711 1.00 27.44 91 LYS A O 1
ATOM 693 N N . MET A 1 92 ? 58.700 9.406 21.557 1.00 25.55 92 MET A N 1
ATOM 694 C CA . MET A 1 92 ? 58.868 10.861 21.279 1.00 25.55 92 MET A CA 1
ATOM 695 C C . MET A 1 92 ? 58.588 11.690 22.557 1.00 25.55 92 MET A C 1
ATOM 697 O O . MET A 1 92 ? 57.523 11.544 23.141 1.00 25.55 92 MET A O 1
ATOM 701 N N . GLY A 1 93 ? 59.534 12.545 22.983 1.00 26.41 93 GLY A N 1
ATOM 702 C CA . GLY A 1 93 ? 59.342 13.736 23.849 1.00 26.41 93 GLY A CA 1
ATOM 703 C C . GLY A 1 93 ? 58.719 13.612 25.261 1.00 26.41 93 GLY A C 1
ATOM 704 O O . GLY A 1 93 ? 57.527 13.393 25.398 1.00 26.41 93 GLY A O 1
ATOM 705 N N . VAL A 1 94 ? 59.533 13.809 26.310 1.00 25.20 94 VAL A N 1
ATOM 706 C CA . VAL A 1 94 ? 59.267 14.386 27.668 1.00 25.20 94 VAL A CA 1
ATOM 707 C C . VAL A 1 94 ? 57.842 14.361 28.285 1.00 25.20 94 VAL A C 1
ATOM 709 O O . VAL A 1 94 ? 56.885 14.841 27.692 1.00 25.20 94 VAL A O 1
ATOM 712 N N . GLY A 1 95 ? 57.742 13.919 29.552 1.00 28.22 95 GLY A N 1
ATOM 713 C CA . GLY A 1 95 ? 56.604 14.184 30.458 1.00 28.22 95 GLY A CA 1
ATOM 714 C C . GLY A 1 95 ? 56.106 12.958 31.242 1.00 28.22 95 GLY A C 1
ATOM 715 O O . GLY A 1 95 ? 55.480 12.077 30.659 1.00 28.22 95 GLY A O 1
ATOM 716 N N . GLU A 1 96 ? 56.343 12.904 32.560 1.00 23.77 96 GLU A N 1
ATOM 717 C CA . GLU A 1 96 ? 55.571 12.034 33.469 1.00 23.77 96 GLU A CA 1
ATOM 718 C C . GLU A 1 96 ? 54.263 12.741 33.856 1.00 23.77 96 GLU A C 1
ATOM 720 O O . GLU A 1 96 ? 54.268 13.931 34.162 1.00 23.77 96 GLU A O 1
ATOM 725 N N . VAL A 1 97 ? 53.144 12.009 33.864 1.00 26.84 97 VAL A N 1
ATOM 726 C CA . VAL A 1 97 ? 51.842 12.509 34.333 1.00 26.84 97 VAL A CA 1
ATOM 727 C C . VAL A 1 97 ? 51.338 11.589 35.439 1.00 26.84 97 VAL A C 1
ATOM 729 O O . VAL A 1 97 ? 51.036 10.420 35.197 1.00 26.84 97 VAL A O 1
ATOM 732 N N . GLU A 1 98 ? 51.239 12.117 36.657 1.00 26.56 98 GLU A N 1
ATOM 733 C CA . GLU A 1 98 ? 50.624 11.422 37.788 1.00 26.56 98 GLU A CA 1
ATOM 734 C C . GLU A 1 98 ? 49.098 11.635 37.758 1.00 26.56 98 GLU A C 1
ATOM 736 O O . GLU A 1 98 ? 48.624 12.759 37.591 1.00 26.56 98 GLU A O 1
ATOM 741 N N . MET A 1 99 ? 48.309 10.561 37.891 1.00 27.27 99 MET A N 1
ATOM 742 C CA . MET A 1 99 ? 46.838 10.620 37.878 1.00 27.27 99 MET A CA 1
ATOM 743 C C . MET A 1 99 ? 46.252 10.002 39.158 1.00 27.27 99 MET A C 1
ATOM 745 O O . MET A 1 99 ? 46.430 8.808 39.407 1.00 27.27 99 MET A O 1
ATOM 749 N N . ASP A 1 100 ? 45.513 10.790 39.951 1.00 28.11 100 ASP A N 1
ATOM 750 C CA . ASP A 1 100 ? 44.768 10.308 41.131 1.00 28.11 100 ASP A CA 1
ATOM 751 C C . ASP A 1 100 ? 43.367 9.828 40.709 1.00 28.11 100 ASP A C 1
ATOM 753 O O . ASP A 1 100 ? 42.485 10.629 40.396 1.00 28.11 100 ASP A O 1
ATOM 757 N N . VAL A 1 101 ? 43.151 8.509 40.685 1.00 28.91 101 VAL A N 1
ATOM 758 C CA . VAL A 1 101 ? 41.865 7.897 40.309 1.00 28.91 101 VAL A CA 1
ATOM 759 C C . VAL A 1 101 ? 41.078 7.520 41.563 1.00 28.91 101 VAL A C 1
ATOM 761 O O . VAL A 1 101 ? 41.461 6.612 42.304 1.00 28.91 101 VAL A O 1
ATOM 764 N N . ARG A 1 102 ? 39.929 8.172 41.779 1.00 28.84 102 ARG A N 1
ATOM 765 C CA . ARG A 1 102 ? 39.002 7.856 42.879 1.00 28.84 102 ARG A CA 1
ATOM 766 C C . ARG A 1 102 ? 37.721 7.228 42.350 1.00 28.84 102 ARG A C 1
ATOM 768 O O . ARG A 1 102 ? 36.926 7.892 41.695 1.00 28.84 102 ARG A O 1
ATOM 775 N N . VAL A 1 103 ? 37.491 5.968 42.706 1.00 29.56 103 VAL A N 1
ATOM 776 C CA . VAL A 1 103 ? 36.235 5.255 42.432 1.00 29.56 103 VAL A CA 1
ATOM 777 C C . VAL A 1 103 ? 35.353 5.307 43.681 1.00 29.56 103 VAL A C 1
ATOM 779 O O . VAL A 1 103 ? 35.802 4.954 44.773 1.00 29.56 103 VAL A O 1
ATOM 782 N N . ARG A 1 104 ? 34.091 5.725 43.532 1.00 30.53 104 ARG A N 1
ATOM 783 C CA . ARG A 1 104 ? 33.046 5.610 44.566 1.00 30.53 104 ARG A CA 1
ATOM 784 C C . ARG A 1 104 ? 31.925 4.692 44.079 1.00 30.53 104 ARG A C 1
ATOM 786 O O . ARG A 1 104 ? 31.668 4.594 42.883 1.00 30.53 104 ARG A O 1
ATOM 793 N N . ARG A 1 105 ? 31.268 4.015 45.023 1.00 27.98 105 ARG A N 1
ATOM 794 C CA . ARG A 1 105 ? 30.148 3.091 44.789 1.00 27.98 105 ARG A CA 1
ATOM 795 C C . ARG A 1 105 ? 28.864 3.756 45.288 1.00 27.98 105 ARG A C 1
ATOM 797 O O . ARG A 1 105 ? 28.863 4.248 46.414 1.00 27.98 105 ARG A O 1
ATOM 804 N N . VAL A 1 106 ? 27.810 3.797 44.474 1.00 28.89 106 VAL A N 1
ATOM 805 C CA . VAL A 1 106 ? 26.523 4.432 44.820 1.00 28.89 106 VAL A CA 1
ATOM 806 C C . VAL A 1 106 ? 25.371 3.578 44.279 1.00 28.89 106 VAL A C 1
ATOM 808 O O . VAL A 1 106 ? 25.487 3.013 43.194 1.00 28.89 106 VAL A O 1
ATOM 811 N N . HIS A 1 107 ? 24.270 3.455 45.027 1.00 27.08 107 HIS A N 1
ATOM 812 C CA . HIS A 1 107 ? 23.055 2.775 44.560 1.00 27.08 107 HIS A CA 1
ATOM 813 C C . HIS A 1 107 ? 22.169 3.713 43.725 1.00 27.08 107 HIS A C 1
ATOM 815 O O . HIS A 1 107 ? 22.007 4.887 44.050 1.00 27.08 107 HIS A O 1
ATOM 821 N N . ALA A 1 108 ? 21.567 3.172 42.663 1.00 28.56 108 ALA A N 1
ATOM 822 C CA . ALA A 1 108 ? 20.987 3.940 41.558 1.00 28.56 108 ALA A CA 1
ATOM 823 C C . ALA A 1 108 ? 19.647 4.662 41.842 1.00 28.56 108 ALA A C 1
ATOM 825 O O . ALA A 1 108 ? 19.136 5.354 40.969 1.00 28.56 108 ALA A O 1
ATOM 826 N N . ALA A 1 109 ? 19.061 4.530 43.034 1.00 28.12 109 ALA A N 1
ATOM 827 C CA . ALA A 1 109 ? 17.672 4.932 43.299 1.00 28.12 109 ALA A CA 1
ATOM 828 C C . ALA A 1 109 ? 17.465 6.391 43.776 1.00 28.12 109 ALA A C 1
ATOM 830 O O . ALA A 1 109 ? 16.398 6.699 44.303 1.00 28.12 109 ALA A O 1
ATOM 831 N N . ARG A 1 110 ? 18.469 7.283 43.685 1.00 28.17 110 ARG A N 1
ATOM 832 C CA . ARG A 1 110 ? 18.377 8.640 44.281 1.00 28.17 110 ARG A CA 1
ATOM 833 C C . ARG A 1 110 ? 19.268 9.730 43.652 1.00 28.17 110 ARG A C 1
ATOM 835 O O . ARG A 1 110 ? 19.688 10.647 44.347 1.00 28.17 110 ARG A O 1
ATOM 842 N N . LEU A 1 111 ? 19.620 9.604 42.370 1.00 27.45 111 LEU A N 1
ATOM 843 C CA . LEU A 1 111 ? 20.776 10.308 41.778 1.00 27.45 111 LEU A CA 1
ATOM 844 C C . LEU A 1 111 ? 20.446 11.289 40.629 1.00 27.45 111 LEU A C 1
ATOM 846 O O . LEU A 1 111 ? 21.306 11.539 39.791 1.00 27.45 111 LEU A O 1
ATOM 850 N N . LEU A 1 112 ? 19.226 11.842 40.582 1.00 28.41 112 LEU A N 1
ATOM 851 C CA . LEU A 1 112 ? 18.808 12.798 39.537 1.00 28.41 112 LEU A CA 1
ATOM 852 C C . LEU A 1 112 ? 18.164 14.105 40.040 1.00 28.41 112 LEU A C 1
ATOM 854 O O . LEU A 1 112 ? 17.659 14.861 39.221 1.00 28.41 112 LEU A O 1
ATOM 858 N N . GLU A 1 113 ? 18.203 14.414 41.342 1.00 26.36 113 GLU A N 1
ATOM 859 C CA . GLU A 1 113 ? 17.658 15.698 41.830 1.00 26.36 113 GLU A CA 1
ATOM 860 C C . GLU A 1 113 ? 18.702 16.821 41.947 1.00 26.36 113 GLU A C 1
ATOM 862 O O . GLU A 1 113 ? 18.396 17.938 41.543 1.00 26.36 113 GLU A O 1
ATOM 867 N N . HIS A 1 114 ? 19.935 16.576 42.422 1.00 29.88 114 HIS A N 1
ATOM 868 C CA . HIS A 1 114 ? 20.972 17.623 42.540 1.00 29.88 114 HIS A CA 1
ATOM 869 C C . HIS A 1 114 ? 22.363 17.137 42.090 1.00 29.88 114 HIS A C 1
ATOM 871 O O . HIS A 1 114 ? 23.048 16.430 42.834 1.00 29.88 114 HIS A O 1
ATOM 877 N N . VAL A 1 115 ? 22.810 17.568 40.903 1.00 29.70 115 VAL A N 1
ATOM 878 C CA . VAL A 1 115 ? 24.224 17.541 40.481 1.00 29.70 115 VAL A CA 1
ATOM 879 C C . VAL A 1 115 ? 24.539 18.812 39.682 1.00 29.70 115 VAL A C 1
ATOM 881 O O . VAL A 1 115 ? 24.434 18.824 38.459 1.00 29.70 115 VAL A O 1
ATOM 884 N N . ASP A 1 116 ? 24.973 19.870 40.369 1.00 28.19 116 ASP A N 1
ATOM 885 C CA . ASP A 1 116 ? 25.639 21.002 39.716 1.00 28.19 116 ASP A CA 1
ATOM 886 C C . ASP A 1 116 ? 27.065 20.592 39.320 1.00 28.19 116 ASP A C 1
ATOM 888 O O . ASP A 1 116 ? 27.925 20.346 40.174 1.00 28.19 116 ASP A O 1
ATOM 892 N N . CYS A 1 117 ? 27.335 20.514 38.016 1.00 30.97 117 CYS A N 1
ATOM 893 C CA . CYS A 1 117 ? 28.680 20.300 37.485 1.00 30.97 117 CYS A CA 1
ATOM 894 C C . CYS A 1 117 ? 29.289 21.628 37.005 1.00 30.97 117 CYS A C 1
ATOM 896 O O . CYS A 1 117 ? 28.733 22.251 36.102 1.00 30.97 117 CYS A O 1
ATOM 898 N N . PRO A 1 118 ? 30.465 22.042 37.520 1.00 27.78 118 PRO A N 1
ATOM 899 C CA . PRO A 1 118 ? 31.224 23.139 36.930 1.00 27.78 118 PRO A CA 1
ATOM 900 C C . PRO A 1 118 ? 31.626 22.822 35.483 1.00 27.78 118 PRO A C 1
ATOM 902 O O . PRO A 1 118 ? 31.925 21.669 35.155 1.00 27.78 118 PRO A O 1
ATOM 905 N N . ALA A 1 119 ? 31.682 23.851 34.636 1.00 27.30 119 ALA A N 1
ATOM 906 C CA . ALA A 1 119 ? 32.034 23.714 33.226 1.00 27.30 119 ALA A CA 1
ATOM 907 C C . ALA A 1 119 ? 33.378 22.981 33.021 1.00 27.30 119 ALA A C 1
ATOM 909 O O . ALA A 1 119 ? 34.377 23.284 33.677 1.00 27.30 119 ALA A O 1
ATOM 910 N N . GLY A 1 120 ? 33.407 22.029 32.079 1.00 31.56 120 GLY A N 1
ATOM 911 C CA . GLY A 1 120 ? 34.628 21.319 31.667 1.00 31.56 120 GLY A CA 1
ATOM 912 C C . GLY A 1 120 ? 34.796 19.873 32.159 1.00 31.56 120 GLY A C 1
ATOM 913 O O . GLY A 1 120 ? 35.901 19.338 32.058 1.00 31.56 120 GLY A O 1
ATOM 914 N N . VAL A 1 121 ? 33.745 19.214 32.663 1.00 30.83 121 VAL A N 1
ATOM 915 C CA . VAL A 1 121 ? 33.775 17.782 33.032 1.00 30.83 121 VAL A CA 1
ATOM 916 C C . VAL A 1 121 ? 33.055 16.929 31.982 1.00 30.83 121 VAL A C 1
ATOM 918 O O . VAL A 1 121 ? 31.880 17.143 31.705 1.00 30.83 121 VAL A O 1
ATOM 921 N N . ALA A 1 122 ? 33.739 15.920 31.435 1.00 31.55 122 ALA A N 1
ATOM 922 C CA . ALA A 1 122 ? 33.121 14.901 30.585 1.00 31.55 122 ALA A CA 1
ATOM 923 C C . ALA A 1 122 ? 32.607 13.728 31.438 1.00 31.55 122 ALA A C 1
ATOM 925 O O . ALA A 1 122 ? 33.370 13.144 32.213 1.00 31.55 122 ALA A O 1
ATOM 926 N N . LEU A 1 123 ? 31.330 13.370 31.282 1.00 31.16 123 LEU A N 1
ATOM 927 C CA . LEU A 1 123 ? 30.703 12.250 31.985 1.00 31.16 123 LEU A CA 1
ATOM 928 C C . LEU A 1 123 ? 30.684 11.003 31.087 1.00 31.16 123 LEU A C 1
ATOM 930 O O . LEU A 1 123 ? 30.030 10.999 30.048 1.00 31.16 123 LEU A O 1
ATOM 934 N N . LEU A 1 124 ? 31.367 9.933 31.501 1.00 32.34 124 LEU A N 1
ATOM 935 C CA . LEU A 1 124 ? 31.299 8.627 30.840 1.00 32.34 124 LEU A CA 1
ATOM 936 C C . LEU A 1 124 ? 30.518 7.646 31.722 1.00 32.34 124 LEU A C 1
ATOM 938 O O . LEU A 1 124 ? 30.981 7.273 32.802 1.00 32.34 124 LEU A O 1
ATOM 942 N N . VAL A 1 125 ? 29.347 7.215 31.252 1.00 32.19 125 VAL A N 1
ATOM 943 C CA . VAL A 1 125 ? 28.517 6.200 31.914 1.00 32.19 125 VAL A CA 1
ATOM 944 C C . VAL A 1 125 ? 28.670 4.881 31.164 1.00 32.19 125 VAL A C 1
ATOM 946 O O . VAL A 1 125 ? 28.259 4.770 30.013 1.00 32.19 125 VAL A O 1
ATOM 949 N N . ILE A 1 126 ? 29.257 3.873 31.814 1.00 31.30 126 ILE A N 1
ATOM 950 C CA . ILE A 1 126 ? 29.402 2.524 31.248 1.00 31.30 126 ILE A CA 1
ATOM 951 C C . ILE A 1 126 ? 28.412 1.594 31.951 1.00 31.30 126 ILE A C 1
ATOM 953 O O . ILE A 1 126 ? 28.594 1.252 33.120 1.00 31.30 126 ILE A O 1
ATOM 957 N N . GLY A 1 127 ? 27.362 1.189 31.236 1.00 28.47 127 GLY A N 1
ATOM 958 C CA . GLY A 1 127 ? 26.427 0.156 31.678 1.00 28.47 127 GLY A CA 1
ATOM 959 C C . GLY A 1 127 ? 26.841 -1.225 31.168 1.00 28.47 127 GLY A C 1
ATOM 960 O O . GLY A 1 127 ? 27.158 -1.378 29.992 1.00 28.47 127 GLY A O 1
ATOM 961 N N . PHE A 1 128 ? 26.797 -2.240 32.034 1.00 29.34 128 PHE A N 1
ATOM 962 C CA . PHE A 1 128 ? 27.004 -3.640 31.654 1.00 29.34 128 PHE A CA 1
ATOM 963 C C . PHE A 1 128 ? 25.759 -4.474 31.982 1.00 29.34 128 PHE A C 1
ATOM 965 O O . PHE A 1 128 ? 25.435 -4.618 33.163 1.00 29.34 128 PHE A O 1
ATOM 972 N N . PRO A 1 129 ? 25.092 -5.094 30.995 1.00 27.80 129 PRO A N 1
ATOM 973 C CA . PRO A 1 129 ? 24.128 -6.144 31.267 1.00 27.80 129 PRO A CA 1
ATOM 974 C C . PRO A 1 129 ? 24.856 -7.483 31.466 1.00 27.80 129 PRO A C 1
ATOM 976 O O . PRO A 1 129 ? 25.469 -8.030 30.549 1.00 27.80 129 PRO A O 1
ATOM 979 N N . ARG A 1 130 ? 24.738 -8.061 32.663 1.00 26.23 130 ARG A N 1
ATOM 980 C CA . ARG A 1 130 ? 24.773 -9.519 32.847 1.00 26.23 130 ARG A CA 1
ATOM 981 C C . ARG A 1 130 ? 23.442 -9.955 33.444 1.00 26.23 130 ARG A C 1
ATOM 983 O O . ARG A 1 130 ? 22.863 -9.239 34.256 1.00 26.23 130 ARG A O 1
ATOM 990 N N . ALA A 1 131 ? 22.955 -11.110 33.003 1.00 32.62 131 ALA A N 1
ATOM 991 C CA . ALA A 1 131 ? 21.652 -11.621 33.402 1.00 32.62 131 ALA A CA 1
ATOM 992 C C . ALA A 1 131 ? 21.547 -11.807 34.930 1.00 32.62 131 ALA A C 1
ATOM 994 O O . ALA A 1 131 ? 22.476 -12.299 35.566 1.00 32.62 131 ALA A O 1
ATOM 995 N N . HIS A 1 132 ? 20.380 -11.451 35.476 1.00 34.62 132 HIS A N 1
ATOM 996 C CA . HIS A 1 132 ? 19.951 -11.681 36.862 1.00 34.62 132 HIS A CA 1
ATOM 997 C C . HIS A 1 132 ? 20.837 -11.113 37.993 1.00 34.62 132 HIS A C 1
ATOM 999 O O . HIS A 1 132 ? 21.387 -11.877 38.781 1.00 34.62 132 HIS A O 1
ATOM 1005 N N . GLN A 1 133 ? 20.857 -9.783 38.163 1.00 28.59 133 GLN A N 1
ATOM 1006 C CA . GLN A 1 133 ? 20.552 -9.068 39.429 1.00 28.59 133 GLN A CA 1
ATOM 1007 C C . GLN A 1 133 ? 20.710 -7.541 39.247 1.00 28.59 133 GLN A C 1
ATOM 1009 O O . GLN A 1 133 ? 21.091 -7.085 38.173 1.00 28.59 133 GLN A O 1
ATOM 1014 N N . ALA A 1 134 ? 20.317 -6.750 40.255 1.00 30.67 134 ALA A N 1
ATOM 1015 C CA . ALA A 1 134 ? 20.145 -5.296 40.158 1.00 30.67 134 ALA A CA 1
ATOM 1016 C C . ALA A 1 134 ? 21.393 -4.528 39.671 1.00 30.67 134 ALA A C 1
ATOM 1018 O O . ALA A 1 134 ? 22.514 -4.787 40.106 1.00 30.67 134 ALA A O 1
ATOM 1019 N N . SER A 1 135 ? 21.168 -3.539 38.803 1.00 30.70 135 SER A N 1
ATOM 1020 C CA . SER A 1 135 ? 22.203 -2.768 38.109 1.00 30.70 135 SER A CA 1
ATOM 1021 C C . SER A 1 135 ? 23.038 -1.884 39.052 1.00 30.70 135 SER A C 1
ATOM 1023 O O . SER A 1 135 ? 22.516 -0.941 39.651 1.00 30.70 135 SER A O 1
ATOM 1025 N N . GLU A 1 136 ? 24.352 -2.121 39.130 1.00 31.44 136 GLU A N 1
ATOM 1026 C CA . GLU A 1 136 ? 25.314 -1.136 39.650 1.00 31.44 136 GLU A CA 1
ATOM 1027 C C . GLU A 1 136 ? 25.826 -0.248 38.504 1.00 31.44 136 GLU A C 1
ATOM 1029 O O . GLU A 1 136 ? 26.158 -0.743 37.428 1.00 31.44 136 GLU A O 1
ATOM 1034 N N . ALA A 1 137 ? 25.921 1.062 38.746 1.00 33.91 137 ALA A N 1
ATOM 1035 C CA . ALA A 1 137 ? 26.549 2.018 37.836 1.00 33.91 137 ALA A CA 1
ATOM 1036 C C . ALA A 1 137 ? 27.865 2.533 38.439 1.00 33.91 137 ALA A C 1
ATOM 1038 O O . ALA A 1 137 ? 27.955 2.784 39.645 1.00 33.91 137 ALA A O 1
ATOM 1039 N N . HIS A 1 138 ? 28.881 2.724 37.598 1.00 35.12 138 HIS A N 1
ATOM 1040 C CA . HIS A 1 138 ? 30.165 3.297 37.997 1.00 35.12 138 HIS A CA 1
ATOM 1041 C C . HIS A 1 138 ? 30.388 4.635 37.294 1.00 35.12 138 HIS A C 1
ATOM 1043 O O . HIS A 1 138 ? 30.305 4.720 36.072 1.00 35.12 138 HIS A O 1
ATOM 1049 N N . ILE A 1 139 ? 30.701 5.668 38.078 1.00 33.78 139 ILE A N 1
ATOM 1050 C CA . ILE A 1 139 ? 31.067 6.997 37.580 1.00 33.78 139 ILE A CA 1
ATOM 1051 C C . ILE A 1 139 ? 32.589 7.122 37.653 1.00 33.78 139 ILE A C 1
ATOM 1053 O O . ILE A 1 139 ? 33.179 6.926 38.720 1.00 33.78 139 ILE A O 1
ATOM 1057 N N . VAL A 1 140 ? 33.216 7.473 36.531 1.00 32.72 140 VAL A N 1
ATOM 1058 C CA . VAL A 1 140 ? 34.638 7.826 36.457 1.00 32.72 140 VAL A CA 1
ATOM 1059 C C . VAL A 1 140 ? 34.732 9.285 36.025 1.00 32.72 140 VAL A C 1
ATOM 1061 O O . VAL A 1 140 ? 34.301 9.634 34.931 1.00 32.72 140 VAL A O 1
ATOM 1064 N N . ALA A 1 141 ? 35.277 10.133 36.896 1.00 32.78 141 ALA A N 1
ATOM 1065 C CA . ALA A 1 141 ? 35.494 11.549 36.622 1.00 32.78 141 ALA A CA 1
ATOM 1066 C C . ALA A 1 141 ? 36.989 11.821 36.416 1.00 32.78 141 ALA A C 1
ATOM 1068 O O . ALA A 1 141 ? 37.822 11.358 37.198 1.00 32.78 141 ALA A O 1
ATOM 1069 N N . PHE A 1 142 ? 37.318 12.603 35.390 1.00 30.91 142 PHE A N 1
ATOM 1070 C CA . PHE A 1 142 ? 38.681 13.039 35.089 1.00 30.91 142 PHE A CA 1
ATOM 1071 C C . PHE A 1 142 ? 38.820 14.540 35.355 1.00 30.91 142 PHE A C 1
ATOM 1073 O O . PHE A 1 142 ? 37.903 15.310 35.076 1.00 30.91 142 PHE A O 1
ATOM 1080 N N . ARG A 1 143 ? 39.977 14.970 35.869 1.00 29.06 143 ARG A N 1
ATOM 1081 C CA . ARG A 1 143 ? 40.304 16.386 36.091 1.00 29.06 143 ARG A CA 1
ATOM 1082 C C . ARG A 1 143 ? 41.656 16.690 35.450 1.00 29.06 143 ARG A C 1
ATOM 1084 O O . ARG A 1 143 ? 42.614 15.957 35.686 1.00 29.06 143 ARG A O 1
ATOM 1091 N N . ARG A 1 144 ? 41.739 17.751 34.640 1.00 25.22 144 ARG A N 1
ATOM 1092 C CA . ARG A 1 144 ? 43.021 18.256 34.116 1.00 25.22 144 ARG A CA 1
ATOM 1093 C C . ARG A 1 144 ? 43.844 18.892 35.252 1.00 25.22 144 ARG A C 1
ATOM 1095 O O . ARG A 1 144 ? 43.246 19.570 36.090 1.00 25.22 144 ARG A O 1
ATOM 1102 N N . PRO A 1 145 ? 45.180 18.733 35.274 1.00 25.25 145 PRO A N 1
ATOM 1103 C CA . PRO A 1 145 ? 46.056 19.595 36.061 1.00 25.25 145 PRO A CA 1
ATOM 1104 C C . PRO A 1 145 ? 46.173 20.978 35.402 1.00 25.25 145 PRO A C 1
ATOM 1106 O O . PRO A 1 145 ? 46.119 21.088 34.176 1.00 25.25 145 PRO A O 1
ATOM 1109 N N . VAL A 1 146 ? 46.368 22.015 36.216 1.00 28.80 146 VAL A N 1
ATOM 1110 C CA . VAL A 1 146 ? 46.689 23.384 35.777 1.00 28.80 146 VAL A CA 1
ATOM 1111 C C . VAL A 1 146 ? 48.192 23.609 35.981 1.00 28.80 146 VAL A C 1
ATOM 1113 O O . VAL A 1 146 ? 48.721 23.235 37.027 1.00 28.80 146 VAL A O 1
ATOM 1116 N N . GLY A 1 147 ? 48.875 24.160 34.974 1.00 27.16 147 GLY A N 1
ATOM 1117 C CA . GLY A 1 147 ? 50.285 24.572 35.052 1.00 27.16 147 GLY A CA 1
ATOM 1118 C C . GLY A 1 147 ? 50.428 26.047 35.463 1.00 27.16 147 GLY A C 1
ATOM 1119 O O . GLY A 1 147 ? 49.449 26.783 35.354 1.00 27.16 147 GLY A O 1
ATOM 1120 N N . PRO A 1 148 ? 51.604 26.478 35.953 1.00 28.38 148 PRO A N 1
ATOM 1121 C CA . PRO A 1 148 ? 51.776 27.796 36.563 1.00 28.38 148 PRO A CA 1
ATOM 1122 C C . PRO A 1 148 ? 51.874 28.937 35.541 1.00 28.38 148 PRO A C 1
ATOM 1124 O O . PRO A 1 148 ? 52.420 28.771 34.450 1.00 28.38 148 PRO A O 1
ATOM 1127 N N . GLU A 1 149 ? 51.380 30.105 35.946 1.00 28.33 149 GLU A N 1
ATOM 1128 C CA . GLU A 1 149 ? 51.515 31.383 35.242 1.00 28.33 149 GLU A CA 1
ATOM 1129 C C . GLU A 1 149 ? 52.924 31.980 35.428 1.00 28.33 149 GLU A C 1
ATOM 1131 O O . GLU A 1 149 ? 53.620 31.677 36.400 1.00 28.33 149 GLU A O 1
ATOM 1136 N N . SER A 1 150 ? 53.331 32.865 34.514 1.00 26.70 150 SER A N 1
ATOM 1137 C CA . SER A 1 150 ? 54.493 33.748 34.680 1.00 26.70 150 SER A CA 1
ATOM 1138 C C . SER A 1 150 ? 54.099 35.186 34.338 1.00 26.70 150 SER A C 1
ATOM 1140 O O . SER A 1 150 ? 53.558 35.432 33.261 1.00 26.70 150 SER A O 1
ATOM 1142 N N . GLU A 1 151 ? 54.360 36.099 35.270 1.00 28.36 151 GLU A N 1
ATOM 1143 C CA . GLU A 1 151 ? 53.841 37.473 35.325 1.00 28.36 151 GLU A CA 1
ATOM 1144 C C . GLU A 1 151 ? 54.593 38.495 34.443 1.00 28.36 151 GLU A C 1
ATOM 1146 O O . GLU A 1 151 ? 55.681 38.231 33.930 1.00 28.36 151 GLU A O 1
ATOM 1151 N N . GLY A 1 152 ? 54.021 39.707 34.368 1.00 25.66 152 GLY A N 1
ATOM 1152 C CA . GLY A 1 152 ? 54.591 40.929 33.778 1.00 25.66 152 GLY A CA 1
ATOM 1153 C C . GLY A 1 152 ? 53.739 41.419 32.601 1.00 25.66 152 GLY A C 1
ATOM 1154 O O . GLY A 1 152 ? 53.793 40.828 31.531 1.00 25.66 152 GLY A O 1
ATOM 1155 N N . GLY A 1 153 ? 52.889 42.445 32.703 1.00 27.23 153 GLY A N 1
ATOM 1156 C CA . GLY A 1 153 ? 52.966 43.685 33.494 1.00 27.23 153 GLY A CA 1
ATOM 1157 C C . GLY A 1 153 ? 53.034 44.863 32.497 1.00 27.23 153 GLY A C 1
ATOM 1158 O O . GLY A 1 153 ? 53.658 44.721 31.452 1.00 27.23 153 GLY A O 1
ATOM 1159 N N . ASP A 1 154 ? 52.422 46.030 32.696 1.00 28.50 154 ASP A N 1
ATOM 1160 C CA . ASP A 1 154 ? 51.689 46.559 33.852 1.00 28.50 154 ASP A CA 1
ATOM 1161 C C . ASP A 1 154 ? 50.830 47.783 33.410 1.00 28.50 154 ASP A C 1
ATOM 1163 O O . ASP A 1 154 ? 51.077 48.339 32.341 1.00 28.50 154 ASP A O 1
ATOM 1167 N N . HIS A 1 155 ? 49.899 48.231 34.267 1.00 28.69 155 HIS A N 1
ATOM 1168 C CA . HIS A 1 155 ? 49.184 49.531 34.257 1.00 28.69 155 HIS A CA 1
ATOM 1169 C C . HIS A 1 155 ? 48.188 49.833 33.101 1.00 28.69 155 HIS A C 1
ATOM 1171 O O . HIS A 1 155 ? 48.362 49.402 31.970 1.00 28.69 155 HIS A O 1
ATOM 1177 N N . ALA A 1 156 ? 47.152 50.674 33.255 1.00 28.53 156 ALA A N 1
ATOM 1178 C CA . ALA A 1 156 ? 46.345 51.134 34.403 1.00 28.53 156 ALA A CA 1
ATOM 1179 C C . ALA A 1 156 ? 45.169 51.989 33.855 1.00 28.53 156 ALA A C 1
ATOM 1181 O O . ALA A 1 156 ? 45.328 52.626 32.816 1.00 28.53 156 ALA A O 1
ATOM 1182 N N . GLY A 1 157 ? 44.036 52.099 34.565 1.00 26.97 157 GLY A N 1
ATOM 1183 C CA . GLY A 1 157 ? 43.007 53.121 34.271 1.00 26.97 157 GLY A CA 1
ATOM 1184 C C . GLY A 1 157 ? 41.553 52.648 34.396 1.00 26.97 157 GLY A C 1
ATOM 1185 O O . GLY A 1 157 ? 41.225 51.536 34.002 1.00 26.97 157 GLY A O 1
ATOM 1186 N N . LYS A 1 158 ? 40.693 53.495 34.973 1.00 27.86 158 LYS A N 1
ATOM 1187 C CA . LYS A 1 158 ? 39.266 53.258 35.286 1.00 27.86 158 LYS A CA 1
ATOM 1188 C C . LYS A 1 158 ? 38.331 54.134 34.423 1.00 27.86 158 LYS A C 1
ATOM 1190 O O . LYS A 1 158 ? 38.820 55.062 33.785 1.00 27.86 158 LYS A O 1
ATOM 1195 N N . HIS A 1 159 ? 37.020 53.930 34.626 1.00 29.34 159 HIS A N 1
ATOM 1196 C CA . HIS A 1 159 ? 35.880 54.827 34.340 1.00 29.34 159 HIS A CA 1
ATOM 1197 C C . HIS A 1 159 ? 35.359 54.822 32.890 1.00 29.34 159 HIS A C 1
ATOM 1199 O O . HIS A 1 159 ? 36.150 54.699 31.961 1.00 29.34 159 HIS A O 1
ATOM 1205 N N . ASP A 1 160 ? 34.056 54.975 32.617 1.00 30.05 160 ASP A N 1
ATOM 1206 C CA . ASP A 1 160 ? 32.826 54.837 33.440 1.00 30.05 160 ASP A CA 1
ATOM 1207 C C . ASP A 1 160 ? 31.614 54.626 32.494 1.00 30.05 160 ASP A C 1
ATOM 1209 O O . ASP A 1 160 ? 31.745 54.824 31.288 1.00 30.05 160 ASP A O 1
ATOM 1213 N N . ASP A 1 161 ? 30.480 54.201 33.065 1.00 30.77 161 ASP A N 1
ATOM 1214 C CA . ASP A 1 161 ? 29.056 54.466 32.741 1.00 30.77 161 ASP A CA 1
ATOM 1215 C C . ASP A 1 161 ? 28.602 55.018 31.361 1.00 30.77 161 ASP A C 1
ATOM 1217 O O . ASP A 1 161 ? 29.204 55.921 30.786 1.00 30.77 161 ASP A O 1
ATOM 1221 N N . GLY A 1 162 ? 27.396 54.615 30.907 1.00 27.94 162 GLY A N 1
ATOM 1222 C CA . GLY A 1 162 ? 26.659 55.410 29.901 1.00 27.94 162 GLY A CA 1
ATOM 1223 C C . GLY A 1 162 ? 25.489 54.759 29.143 1.00 27.94 162 GLY A C 1
ATOM 1224 O O . GLY A 1 162 ? 25.638 54.390 27.986 1.00 27.94 162 GLY A O 1
ATOM 1225 N N . GLU A 1 163 ? 24.331 54.667 29.798 1.00 29.33 163 GLU A N 1
ATOM 1226 C CA . GLU A 1 163 ? 22.942 54.775 29.284 1.00 29.33 163 GLU A CA 1
ATOM 1227 C C . GLU A 1 163 ? 22.557 54.450 27.808 1.00 29.33 163 GLU A C 1
ATOM 1229 O O . GLU A 1 163 ? 22.813 55.182 26.855 1.00 29.33 163 GLU A O 1
ATOM 1234 N N . ASP A 1 164 ? 21.765 53.375 27.697 1.00 32.06 164 ASP A N 1
ATOM 1235 C CA . ASP A 1 164 ? 20.458 53.243 27.012 1.00 32.06 164 ASP A CA 1
ATOM 1236 C C . ASP A 1 164 ? 19.764 54.522 26.465 1.00 32.06 164 ASP A C 1
ATOM 1238 O O . ASP A 1 164 ? 19.682 55.512 27.183 1.00 32.06 164 ASP A O 1
ATOM 1242 N N . HIS A 1 165 ? 19.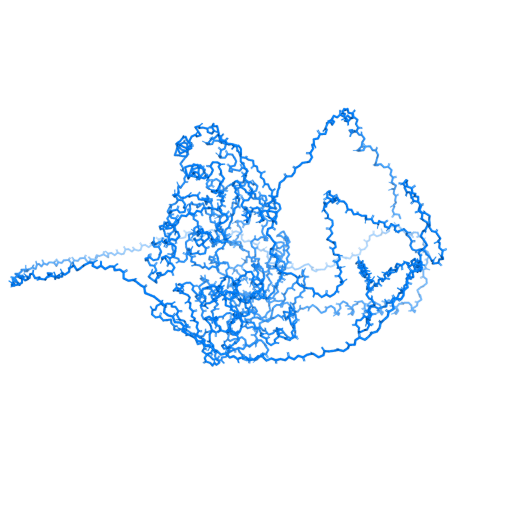114 54.445 25.281 1.00 30.78 165 HIS A N 1
ATOM 1243 C CA . HIS A 1 165 ? 17.697 54.857 25.098 1.00 30.78 165 HIS A CA 1
ATOM 1244 C C . HIS A 1 165 ? 17.081 54.645 23.689 1.00 30.78 165 HIS A C 1
ATOM 1246 O O . HIS A 1 165 ? 17.737 54.279 22.715 1.00 30.78 165 HIS A O 1
ATOM 1252 N N . ARG A 1 166 ? 15.746 54.822 23.624 1.00 32.50 166 ARG A N 1
ATOM 1253 C CA . ARG A 1 166 ? 14.794 54.354 22.588 1.00 32.50 166 ARG A CA 1
ATOM 1254 C C . ARG A 1 166 ? 14.212 55.478 21.702 1.00 32.50 166 ARG A C 1
ATOM 1256 O O . ARG A 1 166 ? 14.207 56.636 22.098 1.00 32.50 166 ARG A O 1
ATOM 1263 N N . GLY A 1 167 ? 13.535 55.091 20.610 1.00 26.56 167 GLY A N 1
ATOM 1264 C CA . GLY A 1 167 ? 12.491 55.876 19.906 1.00 26.56 167 GLY A CA 1
ATOM 1265 C C . GLY A 1 167 ? 12.566 55.709 18.374 1.00 26.56 167 GLY A C 1
ATOM 1266 O O . GLY A 1 167 ? 13.659 55.782 17.835 1.00 26.56 167 GLY A O 1
ATOM 1267 N N . SER A 1 168 ? 11.559 55.372 17.551 1.00 28.55 168 SER A N 1
ATOM 1268 C CA . SER A 1 168 ? 10.082 55.506 17.497 1.00 28.55 168 SER A CA 1
ATOM 1269 C C . SER A 1 168 ? 9.593 56.520 16.434 1.00 28.55 168 SER A C 1
ATOM 1271 O O . SER A 1 168 ? 9.510 57.706 16.717 1.00 28.55 168 SER A O 1
ATOM 1273 N N . GLN A 1 169 ? 9.196 55.991 15.263 1.00 31.39 169 GLN A N 1
ATOM 1274 C CA . GLN A 1 169 ? 8.196 56.479 14.274 1.00 31.39 169 GLN A CA 1
ATOM 1275 C C . GLN A 1 169 ? 8.241 57.926 13.702 1.00 31.39 169 GLN A C 1
ATOM 1277 O O . GLN A 1 169 ? 8.128 58.905 14.427 1.00 31.39 169 GLN A O 1
ATOM 1282 N N . GLY A 1 170 ? 8.189 58.054 12.361 1.00 27.98 170 GLY A N 1
ATOM 1283 C CA . GLY A 1 170 ? 7.833 59.306 11.652 1.00 27.98 170 GLY A CA 1
ATOM 1284 C C . GLY A 1 170 ? 7.950 59.225 10.104 1.00 27.98 170 GLY A C 1
ATOM 1285 O O . GLY A 1 170 ? 8.895 58.590 9.644 1.00 27.98 170 GLY A O 1
ATOM 1286 N N . PRO A 1 171 ? 7.034 59.806 9.283 1.00 59.31 171 PRO A N 1
ATOM 1287 C CA . PRO A 1 171 ? 6.946 59.546 7.825 1.00 59.31 171 PRO A CA 1
ATOM 1288 C C . PRO A 1 171 ? 7.254 60.758 6.901 1.00 59.31 171 PRO A C 1
ATOM 1290 O O . PRO A 1 171 ? 7.338 61.887 7.375 1.00 59.31 171 PRO A O 1
ATOM 1293 N N . THR A 1 172 ? 7.335 60.560 5.568 1.00 30.66 172 THR A N 1
ATOM 1294 C CA . THR A 1 172 ? 7.079 61.577 4.493 1.00 30.66 172 THR A CA 1
ATOM 1295 C C . THR A 1 172 ? 7.070 60.943 3.076 1.00 30.66 172 THR A C 1
ATOM 1297 O O . THR A 1 172 ? 7.388 59.764 2.946 1.00 30.66 172 THR A O 1
ATOM 1300 N N . GLY A 1 173 ? 6.668 61.675 2.014 1.00 26.28 173 GLY A N 1
ATOM 1301 C CA . GLY A 1 173 ? 6.528 61.157 0.628 1.00 26.28 173 GLY A CA 1
ATOM 1302 C C . GLY A 1 173 ? 6.841 62.173 -0.501 1.00 26.28 173 GLY A C 1
ATOM 1303 O O . GLY A 1 173 ? 7.486 63.179 -0.228 1.00 26.28 173 GLY A O 1
ATOM 1304 N N . CYS A 1 174 ? 6.327 61.924 -1.728 1.00 27.03 174 CYS A N 1
ATOM 1305 C CA . CYS A 1 174 ? 6.505 62.698 -2.998 1.00 27.03 174 CYS A CA 1
ATOM 1306 C C . CYS A 1 174 ? 7.913 62.581 -3.673 1.00 27.03 174 CYS A C 1
ATOM 1308 O O . CYS A 1 174 ? 8.881 62.290 -2.987 1.00 27.03 174 CYS A O 1
ATOM 1310 N N . GLU A 1 175 ? 8.151 62.744 -4.996 1.00 30.70 175 GLU A N 1
ATOM 1311 C CA . GLU A 1 175 ? 7.299 63.027 -6.180 1.00 30.70 175 GLU A CA 1
ATOM 1312 C C . GLU A 1 175 ? 7.986 62.677 -7.549 1.00 30.70 175 GLU A C 1
ATOM 1314 O O . GLU A 1 175 ? 9.202 62.746 -7.673 1.00 30.70 175 GLU A O 1
ATOM 1319 N N . ASN A 1 176 ? 7.180 62.406 -8.596 1.00 29.94 176 ASN A N 1
ATOM 1320 C CA . ASN A 1 176 ? 7.332 62.741 -10.043 1.00 29.94 176 ASN A CA 1
ATOM 1321 C C . ASN A 1 176 ? 8.653 62.610 -10.875 1.00 29.94 176 ASN A C 1
ATOM 1323 O O . ASN A 1 176 ? 9.588 63.387 -10.694 1.00 29.94 176 ASN A O 1
ATOM 1327 N N . ARG A 1 177 ? 8.575 61.917 -12.044 1.00 27.27 177 ARG A N 1
ATOM 1328 C CA . ARG A 1 177 ? 8.833 62.515 -13.398 1.00 27.27 177 ARG A CA 1
ATOM 1329 C C . ARG A 1 177 ? 8.326 61.680 -14.607 1.00 27.27 177 ARG A C 1
ATOM 1331 O O . ARG A 1 177 ? 7.915 60.539 -14.456 1.00 27.27 177 ARG A O 1
ATOM 1338 N N . ARG A 1 178 ? 8.277 62.310 -15.799 1.00 30.53 178 ARG A N 1
ATOM 1339 C CA . ARG A 1 178 ? 7.532 61.917 -17.034 1.00 30.53 178 ARG A CA 1
ATOM 1340 C C . ARG A 1 178 ? 8.429 61.469 -18.211 1.00 30.53 178 ARG A C 1
ATOM 1342 O O . ARG A 1 178 ? 9.587 61.860 -18.214 1.00 30.53 178 ARG A O 1
ATOM 1349 N N . LEU A 1 179 ? 7.828 60.842 -19.249 1.00 30.33 179 LEU A N 1
ATOM 1350 C CA . LEU A 1 179 ? 7.922 61.068 -20.735 1.00 30.33 179 LEU A CA 1
ATOM 1351 C C . LEU A 1 179 ? 7.119 59.925 -21.452 1.00 30.33 179 LEU A C 1
ATOM 1353 O O . LEU A 1 179 ? 7.288 58.781 -21.060 1.00 30.33 179 LEU A O 1
ATOM 1357 N N . ARG A 1 180 ? 6.060 60.104 -22.282 1.00 30.70 180 ARG A N 1
ATOM 1358 C CA . ARG A 1 180 ? 5.936 60.568 -23.707 1.00 30.70 180 ARG A CA 1
ATOM 1359 C C . ARG A 1 180 ? 6.844 59.797 -24.696 1.00 30.70 180 ARG A C 1
ATOM 1361 O O . ARG A 1 180 ? 8.026 59.722 -24.408 1.00 30.70 180 ARG A O 1
ATOM 1368 N N . HIS A 1 181 ? 6.447 59.254 -25.866 1.00 30.48 181 HIS A N 1
ATOM 1369 C CA . HIS A 1 181 ? 5.225 59.188 -26.733 1.00 30.48 181 HIS A CA 1
ATOM 1370 C C . HIS A 1 181 ? 5.127 57.752 -27.367 1.00 30.48 181 HIS A C 1
ATOM 1372 O O . HIS A 1 181 ? 6.042 56.973 -27.136 1.00 30.48 181 HIS A O 1
ATOM 1378 N N . GLY A 1 182 ? 4.149 57.293 -28.180 1.00 26.94 182 GLY A N 1
ATOM 1379 C CA . GLY A 1 182 ? 2.854 57.815 -28.685 1.00 26.94 182 GLY A CA 1
ATOM 1380 C C . GLY A 1 182 ? 2.424 57.195 -30.056 1.00 26.94 182 GLY A C 1
ATOM 1381 O O . GLY A 1 182 ? 3.297 56.854 -30.840 1.00 26.94 182 GLY A O 1
ATOM 1382 N N . HIS A 1 183 ? 1.105 57.140 -30.361 1.00 30.17 183 HIS A N 1
ATOM 1383 C CA . HIS A 1 183 ? 0.436 56.675 -31.623 1.00 30.17 183 HIS A CA 1
ATOM 1384 C C . HIS A 1 183 ? 0.433 55.146 -31.939 1.00 30.17 183 HIS A C 1
ATOM 1386 O O . HIS A 1 183 ? 1.355 54.448 -31.549 1.00 30.17 183 HIS A O 1
ATOM 1392 N N . GLN A 1 184 ? -0.577 54.542 -32.608 1.00 28.23 184 GLN A N 1
ATOM 1393 C CA . GLN A 1 184 ? -1.832 55.057 -33.215 1.00 28.23 184 GLN A CA 1
ATOM 1394 C C . GLN A 1 184 ? -2.989 54.010 -33.233 1.00 28.23 184 GLN A C 1
ATOM 1396 O O . GLN A 1 184 ? -2.772 52.821 -33.034 1.00 28.23 184 GLN A O 1
ATOM 1401 N N . SER A 1 185 ? -4.221 54.486 -33.468 1.00 28.41 185 SER A N 1
ATOM 1402 C CA . SER A 1 185 ? -5.500 53.752 -33.663 1.00 28.41 185 SER A CA 1
ATOM 1403 C C . SER A 1 185 ? -5.533 52.877 -34.934 1.00 28.41 185 SER A C 1
ATOM 1405 O O . SER A 1 185 ? -4.772 53.166 -35.847 1.00 28.41 185 SER A O 1
ATOM 1407 N N . THR A 1 186 ? -6.375 51.836 -35.078 1.00 28.28 186 THR A N 1
ATOM 1408 C CA . THR A 1 186 ? -7.811 51.879 -35.507 1.00 28.28 186 THR A CA 1
ATOM 1409 C C . THR A 1 186 ? -8.445 50.468 -35.381 1.00 28.28 186 THR A C 1
ATOM 1411 O O . THR A 1 186 ? -7.793 49.499 -35.738 1.00 28.28 186 THR A O 1
ATOM 1414 N N . SER A 1 187 ? -9.599 50.223 -34.736 1.00 29.89 187 SER A N 1
ATOM 1415 C CA . SER A 1 187 ? -11.020 50.508 -35.073 1.00 29.89 187 SER A CA 1
ATOM 1416 C C . SER A 1 187 ? -11.795 49.353 -35.753 1.00 29.89 187 SER A C 1
ATOM 1418 O O . SER A 1 187 ? -11.466 48.968 -36.869 1.00 29.89 187 SER A O 1
ATOM 1420 N N . GLY A 1 188 ? -12.941 48.966 -35.176 1.00 27.34 188 GLY A N 1
ATOM 1421 C CA . GLY A 1 188 ? -14.121 48.512 -35.941 1.00 27.34 188 GLY A CA 1
ATOM 1422 C C . GLY A 1 188 ? -14.434 46.996 -35.957 1.00 27.34 188 GLY A C 1
ATOM 1423 O O . GLY A 1 188 ? -13.508 46.198 -35.844 1.00 27.34 188 GLY A O 1
ATOM 1424 N N . PRO A 1 189 ? -15.728 46.584 -36.019 1.00 41.31 189 PRO A N 1
ATOM 1425 C CA . PRO A 1 189 ? -16.165 45.349 -35.359 1.00 41.31 189 PRO A CA 1
ATOM 1426 C C . PRO A 1 189 ? -17.035 44.413 -36.265 1.00 41.31 189 PRO A C 1
ATOM 1428 O O . PRO A 1 189 ? -16.573 44.074 -37.351 1.00 41.31 189 PRO A O 1
ATOM 1431 N N . PRO A 1 190 ? -18.180 43.829 -35.837 1.00 51.84 190 PRO A N 1
ATOM 1432 C CA . PRO A 1 190 ? -18.431 42.391 -35.963 1.00 51.84 190 PRO A CA 1
ATOM 1433 C C . PRO A 1 190 ? -19.367 42.004 -37.124 1.00 51.84 190 PRO A C 1
ATOM 1435 O O . PRO A 1 190 ? -20.072 42.845 -37.677 1.00 51.84 190 PRO A O 1
ATOM 1438 N N . TRP A 1 191 ? -19.502 40.698 -37.393 1.00 27.89 191 TRP A N 1
ATOM 1439 C CA . TRP A 1 191 ? -20.565 40.173 -38.261 1.00 27.89 191 TRP A CA 1
ATOM 1440 C C . TRP A 1 191 ? -21.430 39.094 -37.596 1.00 27.89 191 TRP A C 1
ATOM 1442 O O . TRP A 1 191 ? -20.950 38.073 -37.108 1.00 27.89 191 TRP A O 1
ATOM 1452 N N . ARG A 1 192 ? -22.748 39.323 -37.637 1.00 31.59 192 ARG A N 1
ATOM 1453 C CA . ARG A 1 192 ? -23.821 38.338 -37.430 1.00 31.59 192 ARG A CA 1
ATOM 1454 C C . ARG A 1 192 ? -24.730 38.352 -38.659 1.00 31.59 192 ARG A C 1
ATOM 1456 O O . ARG A 1 192 ? -25.084 39.427 -39.131 1.00 31.59 192 ARG A O 1
ATOM 1463 N N . GLY A 1 193 ? -25.252 37.183 -39.030 1.00 28.88 193 GLY A N 1
ATOM 1464 C CA . GLY A 1 193 ? -26.500 37.047 -39.795 1.00 28.88 193 GLY A CA 1
ATOM 1465 C C . GLY A 1 193 ? -26.393 36.219 -41.086 1.00 28.88 193 GLY A C 1
ATOM 1466 O O . GLY A 1 193 ? -25.334 36.174 -41.689 1.00 28.88 193 GLY A O 1
ATOM 1467 N N . ALA A 1 194 ? -27.456 35.557 -41.565 1.00 29.45 194 ALA A N 1
ATOM 1468 C CA . ALA A 1 194 ? -28.760 35.301 -40.935 1.00 29.45 194 ALA A CA 1
ATOM 1469 C C . ALA A 1 194 ? -29.591 34.231 -41.696 1.00 29.45 194 ALA A C 1
ATOM 1471 O O . ALA A 1 194 ? -29.550 34.178 -42.915 1.00 29.45 194 ALA A O 1
ATOM 1472 N N . LYS A 1 195 ? -30.453 33.508 -40.957 1.00 28.52 195 LYS A N 1
ATOM 1473 C CA . LYS A 1 195 ? -31.816 33.027 -41.326 1.00 28.52 195 LYS A CA 1
ATOM 1474 C C . LYS A 1 195 ? -32.078 32.241 -42.640 1.00 28.52 195 LYS A C 1
ATOM 1476 O O . LYS A 1 195 ? -32.215 32.835 -43.701 1.00 28.52 195 LYS A O 1
ATOM 1481 N N . SER A 1 196 ? -32.595 31.019 -42.466 1.00 28.27 196 SER A N 1
ATOM 1482 C CA . SER A 1 196 ? -33.910 30.555 -42.985 1.00 28.27 196 SER A CA 1
ATOM 1483 C C . SER A 1 196 ? -34.364 29.335 -42.147 1.00 28.27 196 SER A C 1
ATOM 1485 O O . SER A 1 196 ? -33.569 28.452 -41.863 1.00 28.27 196 SER A O 1
ATOM 1487 N N . ARG A 1 197 ? -35.470 29.388 -41.387 1.00 27.36 197 ARG A N 1
ATOM 1488 C CA . ARG A 1 197 ? -36.905 29.208 -41.726 1.00 27.36 197 ARG A CA 1
ATOM 1489 C C . ARG A 1 197 ? -37.298 27.796 -42.225 1.00 27.36 197 ARG A C 1
ATOM 1491 O O . ARG A 1 197 ? -37.022 27.426 -43.355 1.00 27.36 197 ARG A O 1
ATOM 1498 N N . ALA A 1 198 ? -38.029 27.083 -41.356 1.00 33.91 198 ALA A N 1
ATOM 1499 C CA . ALA A 1 198 ? -38.866 25.891 -41.605 1.00 33.91 198 ALA A CA 1
ATOM 1500 C C . ALA A 1 198 ? -40.080 26.235 -42.533 1.00 33.91 198 ALA A C 1
ATOM 1502 O O . ALA A 1 198 ? -40.220 27.433 -42.807 1.00 33.91 198 ALA A O 1
ATOM 1503 N N . PRO A 1 199 ? -41.001 25.319 -42.972 1.00 45.97 199 PRO A N 1
ATOM 1504 C CA . PRO A 1 199 ? -41.473 24.092 -42.279 1.00 45.97 199 PRO A CA 1
ATOM 1505 C C . PRO A 1 199 ? -41.908 22.866 -43.146 1.00 45.97 199 PRO A C 1
ATOM 1507 O O . PRO A 1 199 ? -42.022 22.954 -44.360 1.00 45.97 199 PRO A O 1
ATOM 1510 N N . GLY A 1 200 ? -42.347 21.767 -42.498 1.00 27.03 200 GLY A N 1
ATOM 1511 C CA . GLY A 1 200 ? -43.586 21.086 -42.942 1.00 27.03 200 GLY A CA 1
ATOM 1512 C C . GLY A 1 200 ? -43.645 19.550 -43.113 1.00 27.03 200 GLY A C 1
ATOM 1513 O O . GLY A 1 200 ? -43.113 18.999 -44.060 1.00 27.03 200 GLY A O 1
ATOM 1514 N N . ARG A 1 201 ? -44.533 18.938 -42.306 1.00 27.55 201 ARG A N 1
ATOM 1515 C CA . ARG A 1 201 ? -45.485 17.837 -42.631 1.00 27.55 201 ARG A CA 1
ATOM 1516 C C . ARG A 1 201 ? -45.012 16.385 -42.898 1.00 27.55 201 ARG A C 1
ATOM 1518 O O . ARG A 1 201 ? -44.561 16.030 -43.972 1.00 27.55 201 ARG A O 1
ATOM 1525 N N . ARG A 1 202 ? -45.426 15.524 -41.951 1.00 30.52 202 ARG A N 1
ATOM 1526 C CA . ARG A 1 202 ? -46.208 14.265 -42.104 1.00 30.52 202 ARG A CA 1
ATOM 1527 C C . ARG A 1 202 ? -46.011 13.397 -43.367 1.00 30.52 202 ARG A C 1
ATOM 1529 O O . ARG A 1 202 ? -46.522 13.740 -44.427 1.00 30.52 202 ARG A O 1
ATOM 1536 N N . ALA A 1 203 ? -45.666 12.129 -43.129 1.00 29.33 203 ALA A N 1
ATOM 1537 C CA . ALA A 1 203 ? -46.336 10.989 -43.766 1.00 29.33 203 ALA A CA 1
ATOM 1538 C C . ALA A 1 203 ? -46.577 9.869 -42.731 1.00 29.33 203 ALA A C 1
ATOM 1540 O O . ALA A 1 203 ? -45.730 9.619 -41.878 1.00 29.33 203 ALA A O 1
ATOM 1541 N N . ARG A 1 204 ? -47.749 9.220 -42.783 1.00 33.88 204 ARG A N 1
ATOM 1542 C CA . ARG A 1 204 ? -48.055 7.972 -42.061 1.00 33.88 204 ARG A CA 1
ATOM 1543 C C . ARG A 1 204 ? -48.167 6.847 -43.089 1.00 33.88 204 ARG A C 1
ATOM 1545 O O . ARG A 1 204 ? -48.971 6.980 -44.000 1.00 33.88 204 ARG A O 1
ATOM 1552 N N . HIS A 1 205 ? -47.500 5.730 -42.839 1.00 32.38 205 HIS A N 1
ATOM 1553 C CA . HIS A 1 205 ? -47.954 4.373 -43.164 1.00 32.38 205 HIS A CA 1
ATOM 1554 C C . HIS A 1 205 ? -47.361 3.447 -42.082 1.00 32.38 205 HIS A C 1
ATOM 1556 O O . HIS A 1 205 ? -46.276 3.727 -41.584 1.00 32.38 205 HIS A O 1
ATOM 1562 N N . GLY A 1 206 ? -48.017 2.386 -41.614 1.00 27.41 206 GLY A N 1
ATOM 1563 C CA . GLY A 1 206 ? -49.337 1.870 -41.979 1.00 27.41 206 GLY A CA 1
ATOM 1564 C C . GLY A 1 206 ? -49.286 0.348 -42.119 1.00 27.41 206 GLY A C 1
ATOM 1565 O O . GLY A 1 206 ? -48.552 -0.132 -42.968 1.00 27.41 206 GLY A O 1
ATOM 1566 N N . ASP A 1 207 ? -50.108 -0.353 -41.330 1.00 29.20 207 ASP A N 1
ATOM 1567 C CA . ASP A 1 207 ? -50.344 -1.811 -41.333 1.00 29.20 207 ASP A CA 1
ATOM 1568 C C . ASP A 1 207 ? -49.185 -2.719 -40.829 1.00 29.20 207 ASP A C 1
ATOM 1570 O O . ASP A 1 207 ? -48.021 -2.498 -41.133 1.00 29.20 207 ASP A O 1
ATOM 1574 N N . ARG A 1 208 ? -49.395 -3.565 -39.793 1.00 30.12 208 ARG A N 1
ATOM 1575 C CA . ARG A 1 208 ? -50.137 -4.865 -39.692 1.00 30.12 208 ARG A CA 1
ATOM 1576 C C . ARG A 1 208 ? -49.316 -6.039 -40.273 1.00 30.12 208 ARG A C 1
ATOM 1578 O O . ARG A 1 208 ? -48.554 -5.825 -41.195 1.00 30.12 208 ARG A O 1
ATOM 1585 N N . GLN A 1 209 ? -49.441 -7.312 -39.871 1.00 29.45 209 GLN A N 1
ATOM 1586 C CA . GLN A 1 209 ? -50.031 -8.039 -38.722 1.00 29.45 209 GLN A CA 1
ATOM 1587 C C . GLN A 1 209 ? -49.473 -9.488 -38.765 1.00 29.45 209 GLN A C 1
ATOM 1589 O O . GLN A 1 209 ? -49.140 -9.965 -39.842 1.00 29.45 209 GLN A O 1
ATOM 1594 N N . GLY A 1 210 ? -49.488 -10.230 -37.646 1.00 27.75 210 GLY A N 1
ATOM 1595 C CA . GLY A 1 210 ? -49.272 -11.697 -37.624 1.00 27.75 210 GLY A CA 1
ATOM 1596 C C . GLY A 1 210 ? -48.428 -12.141 -36.422 1.00 27.75 210 GLY A C 1
ATOM 1597 O O . GLY A 1 210 ? -47.239 -11.871 -36.400 1.00 27.75 210 GLY A O 1
ATOM 1598 N N . LYS A 1 211 ? -48.963 -12.624 -35.288 1.00 29.06 211 LYS A N 1
ATOM 1599 C CA . LYS A 1 211 ? -49.781 -13.833 -34.997 1.00 29.06 211 LYS A CA 1
ATOM 1600 C C . LYS A 1 211 ? -49.083 -15.175 -35.293 1.00 29.06 211 LYS A C 1
ATOM 1602 O O . LYS A 1 211 ? -48.881 -15.513 -36.448 1.00 29.06 211 LYS A O 1
ATOM 1607 N N . GLY A 1 212 ? -48.906 -15.983 -34.238 1.00 26.56 212 GLY A N 1
ATOM 1608 C CA . GLY A 1 212 ? -48.495 -17.403 -34.276 1.00 26.56 212 GLY A CA 1
ATOM 1609 C C . GLY A 1 212 ? -47.482 -17.709 -33.161 1.00 26.56 212 GLY A C 1
ATOM 1610 O O . GLY A 1 212 ? -46.312 -17.430 -33.345 1.00 26.56 212 GLY A O 1
ATOM 1611 N N . ARG A 1 213 ? -47.842 -18.026 -31.904 1.00 27.75 213 ARG A N 1
ATOM 1612 C CA . ARG A 1 213 ? -48.553 -19.208 -31.342 1.00 27.75 213 ARG A CA 1
ATOM 1613 C C . ARG A 1 213 ? -47.865 -20.561 -31.606 1.00 27.75 213 ARG A C 1
ATOM 1615 O O . ARG A 1 213 ? -47.728 -20.953 -32.753 1.00 27.75 213 ARG A O 1
ATOM 1622 N N . GLY A 1 214 ? -47.602 -21.301 -30.518 1.00 26.73 214 GLY A N 1
ATOM 1623 C CA . GLY A 1 214 ? -47.088 -22.686 -30.497 1.00 26.73 214 GLY A CA 1
ATOM 1624 C C . GLY A 1 214 ? -45.978 -22.846 -29.448 1.00 26.73 214 GLY A C 1
ATOM 1625 O O . GLY A 1 214 ? -44.813 -22.774 -29.793 1.00 26.73 214 GLY A O 1
ATOM 1626 N N . ARG A 1 215 ? -46.239 -22.803 -28.132 1.00 25.94 215 ARG A N 1
ATOM 1627 C CA . ARG A 1 215 ? -46.847 -23.862 -27.288 1.00 25.94 215 ARG A CA 1
ATOM 1628 C C . ARG A 1 215 ? -46.238 -25.259 -27.492 1.00 25.94 215 ARG A C 1
ATOM 1630 O O . ARG A 1 215 ? -46.415 -25.861 -28.543 1.00 25.94 215 ARG A O 1
ATOM 1637 N N . CYS A 1 216 ? -45.632 -25.779 -26.421 1.00 40.19 216 CYS A N 1
ATOM 1638 C CA . CYS A 1 216 ? -45.194 -27.168 -26.265 1.00 40.19 216 CYS A CA 1
ATOM 1639 C C . CYS A 1 216 ? -46.346 -28.178 -26.414 1.00 40.19 216 CYS A C 1
ATOM 1641 O O . CYS A 1 216 ? -47.507 -27.854 -26.140 1.00 40.19 216 CYS A O 1
ATOM 1643 N N . PRO A 1 217 ? -45.993 -29.439 -26.686 1.00 35.06 217 PRO A N 1
ATOM 1644 C CA . PRO A 1 217 ? -46.283 -30.556 -25.772 1.00 35.06 217 PRO A CA 1
ATOM 1645 C C . PRO A 1 217 ? -44.966 -30.990 -25.082 1.00 35.06 217 PRO A C 1
ATOM 1647 O O . PRO A 1 217 ? -43.902 -30.859 -25.670 1.00 35.06 217 PRO A O 1
ATOM 1650 N N . THR A 1 218 ? -44.879 -31.333 -23.792 1.00 27.41 218 THR A N 1
ATOM 1651 C CA . THR A 1 218 ? -45.476 -32.504 -23.114 1.00 27.41 218 THR A CA 1
ATOM 1652 C C . THR A 1 218 ? -45.180 -33.827 -23.864 1.00 27.41 218 THR A C 1
ATOM 1654 O O . THR A 1 218 ? -45.250 -33.887 -25.078 1.00 27.41 218 THR A O 1
ATOM 1657 N N . ALA A 1 219 ? -44.837 -34.945 -23.226 1.00 27.44 219 ALA A N 1
ATOM 1658 C CA . ALA A 1 219 ? -44.830 -35.265 -21.805 1.00 27.44 219 ALA A CA 1
ATOM 1659 C C . ALA A 1 219 ? -44.035 -36.560 -21.555 1.00 27.44 219 ALA A C 1
ATOM 1661 O O . ALA A 1 219 ? -43.907 -37.361 -22.471 1.00 27.44 219 ALA A O 1
ATOM 1662 N N . ARG A 1 220 ? -43.775 -36.843 -20.266 1.00 26.66 220 ARG A N 1
ATOM 1663 C CA . ARG A 1 220 ? -43.755 -38.199 -19.668 1.00 26.66 220 ARG A CA 1
ATOM 1664 C C . ARG A 1 220 ? -42.660 -39.178 -20.145 1.00 26.66 220 ARG A C 1
ATOM 1666 O O . ARG A 1 220 ? -42.131 -39.082 -21.233 1.00 26.66 220 ARG A O 1
ATOM 1673 N N . SER A 1 221 ? -42.336 -40.232 -19.398 1.00 25.73 221 SER A N 1
ATOM 1674 C CA . SER A 1 221 ? -42.340 -40.476 -17.940 1.00 25.73 221 SER A CA 1
ATOM 1675 C C . SER A 1 221 ? -41.834 -41.902 -17.711 1.00 25.73 221 SER A C 1
ATOM 1677 O O . SER A 1 221 ? -42.052 -42.730 -18.591 1.00 25.73 221 SER A O 1
ATOM 1679 N N . ARG A 1 222 ? -41.431 -42.214 -16.468 1.00 27.61 222 ARG A N 1
ATOM 1680 C CA . ARG A 1 222 ? -41.360 -43.581 -15.902 1.00 27.61 222 ARG A CA 1
ATOM 1681 C C . ARG A 1 222 ? -40.261 -44.491 -16.488 1.00 27.61 222 ARG A C 1
ATOM 1683 O O . ARG A 1 222 ? -39.870 -44.348 -17.631 1.00 27.61 222 ARG A O 1
ATOM 1690 N N . SER A 1 223 ? -39.765 -45.498 -15.766 1.00 25.64 223 SER A N 1
ATOM 1691 C CA . SER A 1 223 ? -39.679 -45.713 -14.304 1.00 25.64 223 SER A CA 1
ATOM 1692 C C . SER A 1 223 ? -38.957 -47.034 -14.036 1.00 25.64 223 SER A C 1
ATOM 1694 O O . SER A 1 223 ? -39.317 -48.020 -14.674 1.00 25.64 223 SER A O 1
ATOM 1696 N N . ALA A 1 224 ? -38.152 -47.096 -12.966 1.00 26.44 224 ALA A N 1
ATOM 1697 C CA . ALA A 1 224 ? -37.666 -48.340 -12.343 1.00 26.44 224 ALA A CA 1
ATOM 1698 C C . ALA A 1 224 ? -36.752 -49.207 -13.255 1.00 26.44 224 ALA A C 1
ATOM 1700 O O . ALA A 1 224 ? -36.766 -49.087 -14.468 1.00 26.44 224 ALA A O 1
ATOM 1701 N N . ARG A 1 225 ? -35.889 -50.094 -12.749 1.00 27.30 225 ARG A N 1
ATOM 1702 C CA . ARG A 1 225 ? -35.795 -50.780 -11.443 1.00 27.30 225 ARG A CA 1
ATOM 1703 C C . ARG A 1 225 ? -34.329 -50.698 -10.969 1.00 27.30 225 ARG A C 1
ATOM 1705 O O . ARG A 1 225 ? -33.432 -50.788 -11.787 1.00 27.30 225 ARG A O 1
ATOM 1712 N N . ARG A 1 226 ? -34.038 -50.300 -9.724 1.00 25.45 226 ARG A N 1
ATOM 1713 C CA . ARG A 1 226 ? -34.043 -51.103 -8.477 1.00 25.45 226 ARG A CA 1
ATOM 1714 C C . ARG A 1 226 ? -33.049 -52.286 -8.464 1.00 25.45 226 ARG A C 1
ATOM 1716 O O . ARG A 1 226 ? -33.371 -53.325 -9.025 1.00 25.45 226 ARG A O 1
ATOM 1723 N N . ARG A 1 227 ? -32.064 -52.153 -7.553 1.00 27.23 227 ARG A N 1
ATOM 1724 C CA . ARG A 1 227 ? -31.379 -53.199 -6.745 1.00 27.23 227 ARG A CA 1
ATOM 1725 C C . ARG A 1 227 ? -30.280 -54.036 -7.434 1.00 27.23 227 ARG A C 1
ATOM 1727 O O . ARG A 1 227 ? -30.321 -54.152 -8.652 1.00 27.23 227 ARG A O 1
ATOM 1734 N N . PRO A 1 228 ? -29.354 -54.651 -6.657 1.00 36.47 228 PRO A N 1
ATOM 1735 C CA . PRO A 1 228 ? -29.273 -54.712 -5.182 1.00 36.47 228 PRO A CA 1
ATOM 1736 C C . PRO A 1 228 ? -28.028 -54.037 -4.558 1.00 36.47 228 PRO A C 1
ATOM 1738 O O . PRO A 1 228 ? -27.092 -53.696 -5.274 1.00 36.47 228 PRO A O 1
ATOM 1741 N N . PRO A 1 229 ? -28.009 -53.837 -3.224 1.00 34.44 229 PRO A N 1
ATOM 1742 C CA . PRO A 1 229 ? -26.787 -53.524 -2.491 1.00 34.44 229 PRO A CA 1
ATOM 1743 C C . PRO A 1 229 ? -25.951 -54.793 -2.253 1.00 34.44 229 PRO A C 1
ATOM 1745 O O . PRO A 1 229 ? -26.504 -55.861 -1.991 1.00 34.44 229 PRO A O 1
ATOM 1748 N N . LEU A 1 230 ? -24.628 -54.644 -2.273 1.00 33.25 230 LEU A N 1
ATOM 1749 C CA . LEU A 1 230 ? -23.671 -55.549 -1.634 1.00 33.25 230 LEU A CA 1
ATOM 1750 C C . LEU A 1 230 ? -22.971 -54.689 -0.569 1.00 33.25 230 LEU A C 1
ATOM 1752 O O . LEU A 1 230 ? -22.331 -53.705 -0.920 1.00 33.25 230 LEU A O 1
ATOM 1756 N N . ALA A 1 231 ? -23.370 -54.782 0.697 1.00 30.14 231 ALA A N 1
ATOM 1757 C CA . ALA A 1 231 ? -23.134 -55.882 1.638 1.00 30.14 231 ALA A CA 1
ATOM 1758 C C . ALA A 1 231 ? -21.768 -55.734 2.324 1.00 30.14 231 ALA A C 1
ATOM 1760 O O . ALA A 1 231 ? -20.727 -55.728 1.675 1.00 30.14 231 ALA A O 1
ATOM 1761 N N . ASP A 1 232 ? -21.854 -55.599 3.648 1.00 29.88 232 ASP A N 1
ATOM 1762 C CA . ASP A 1 232 ? -20.792 -55.639 4.652 1.00 29.88 232 ASP A CA 1
ATOM 1763 C C . ASP A 1 232 ? -19.648 -56.627 4.348 1.00 29.88 232 ASP A C 1
ATOM 1765 O O . ASP A 1 232 ? -19.868 -57.712 3.803 1.00 29.88 232 ASP A O 1
ATOM 1769 N N . PRO A 1 233 ? -18.433 -56.295 4.812 1.00 31.45 233 PRO A N 1
ATOM 1770 C CA . PRO A 1 233 ? -18.069 -56.807 6.133 1.00 31.45 233 PRO A CA 1
ATOM 1771 C C . PRO A 1 233 ? -17.883 -55.692 7.168 1.00 31.45 233 PRO A C 1
ATOM 1773 O O . PRO A 1 233 ? -16.837 -55.051 7.249 1.00 31.45 233 PRO A O 1
ATOM 1776 N N . GLY A 1 234 ? -18.873 -55.522 8.037 1.00 27.77 234 GLY A N 1
ATOM 1777 C CA . GLY A 1 234 ? -18.651 -54.911 9.332 1.00 27.77 234 GLY A CA 1
ATOM 1778 C C . GLY A 1 234 ? -17.879 -55.873 10.233 1.00 27.77 234 GLY A C 1
ATOM 1779 O O . GLY A 1 234 ? -18.095 -57.081 10.176 1.00 27.77 234 GLY A O 1
ATOM 1780 N N . LEU A 1 235 ? -17.021 -55.321 11.092 1.00 28.47 235 LEU A N 1
ATOM 1781 C CA . LEU A 1 235 ? -16.994 -55.621 12.528 1.00 28.47 235 LEU A CA 1
ATOM 1782 C C . LEU A 1 235 ? -16.061 -54.630 13.251 1.00 28.47 235 LEU A C 1
ATOM 1784 O O . LEU A 1 235 ? -14.845 -54.695 13.140 1.00 28.47 235 LEU A O 1
ATOM 1788 N N . LEU A 1 236 ? -16.701 -53.730 14.003 1.00 29.47 236 LEU A N 1
ATOM 1789 C CA . LEU A 1 236 ? -16.301 -53.220 15.322 1.00 29.47 236 LEU A CA 1
ATOM 1790 C C . LEU A 1 236 ? -14.838 -52.801 15.573 1.00 29.47 236 LEU A C 1
ATOM 1792 O O . LEU A 1 236 ? -13.986 -53.639 15.838 1.00 29.47 236 LEU A O 1
ATOM 1796 N N . PHE A 1 237 ? -14.649 -51.501 15.823 1.00 27.97 237 PHE A N 1
ATOM 1797 C CA . PHE A 1 237 ? -13.861 -51.053 16.980 1.00 27.97 237 PHE A CA 1
ATOM 1798 C C . PHE A 1 237 ? -14.577 -49.908 17.709 1.00 27.97 237 PHE A C 1
ATOM 1800 O O . PHE A 1 237 ? -14.436 -48.735 17.374 1.00 27.97 237 PHE A O 1
ATOM 1807 N N . ALA A 1 238 ? -15.356 -50.276 18.729 1.00 33.91 238 ALA A N 1
ATOM 1808 C CA . ALA A 1 238 ? -15.765 -49.386 19.814 1.00 33.91 238 ALA A CA 1
ATOM 1809 C C . ALA A 1 238 ? -14.902 -49.704 21.056 1.00 33.91 238 ALA A C 1
ATOM 1811 O O . ALA A 1 238 ? -14.475 -50.852 21.208 1.00 33.91 238 ALA A O 1
ATOM 1812 N N . PRO A 1 239 ? -14.605 -48.727 21.932 1.00 34.62 239 PRO A N 1
ATOM 1813 C CA . PRO A 1 239 ? -13.624 -48.907 22.999 1.00 34.62 239 PRO A CA 1
ATOM 1814 C C . PRO A 1 239 ? -14.203 -49.659 24.206 1.00 34.62 239 PRO A C 1
ATOM 1816 O O . PRO A 1 239 ? -15.251 -49.292 24.734 1.00 34.62 239 PRO A O 1
ATOM 1819 N N . VAL A 1 240 ? -13.473 -50.667 24.692 1.00 31.86 240 VAL A N 1
ATOM 1820 C CA . VAL A 1 240 ? -13.721 -51.371 25.964 1.00 31.86 240 VAL A CA 1
ATOM 1821 C C . VAL A 1 240 ? -12.360 -51.555 26.666 1.00 31.86 240 VAL A C 1
ATOM 1823 O O . VAL A 1 240 ? -11.377 -51.838 25.977 1.00 31.86 240 VAL A O 1
ATOM 1826 N N . PRO A 1 241 ? -12.242 -51.318 27.988 1.00 43.81 241 PRO A N 1
ATOM 1827 C CA . PRO A 1 241 ? -10.948 -51.109 28.642 1.00 43.81 241 PRO A CA 1
ATOM 1828 C C . PRO A 1 241 ? -10.304 -52.409 29.155 1.00 43.81 241 PRO A C 1
ATOM 1830 O O . PRO A 1 241 ? -11.011 -53.385 29.406 1.00 43.81 241 PRO A O 1
ATOM 1833 N N . PRO A 1 242 ? -8.989 -52.404 29.441 1.00 33.94 242 PRO A N 1
ATOM 1834 C CA . PRO A 1 242 ? -8.356 -53.423 30.262 1.00 33.94 242 PRO A CA 1
ATOM 1835 C C . PRO A 1 242 ? -8.265 -52.964 31.725 1.00 33.94 242 PRO A C 1
ATOM 1837 O O . PRO A 1 242 ? -7.425 -52.140 32.092 1.00 33.94 242 PRO A O 1
ATOM 1840 N N . THR A 1 243 ? -9.081 -53.558 32.591 1.00 32.84 243 THR A N 1
ATOM 1841 C CA . THR A 1 243 ? -8.742 -53.710 34.010 1.00 32.84 243 THR A CA 1
ATOM 1842 C C . THR A 1 243 ? -8.470 -55.176 34.327 1.00 32.84 243 THR A C 1
ATOM 1844 O O . THR A 1 243 ? -9.170 -56.060 33.844 1.00 32.84 243 THR A O 1
ATOM 1847 N N . VAL A 1 244 ? -7.496 -55.367 35.226 1.00 30.72 244 VAL A N 1
ATOM 1848 C CA . VAL A 1 244 ? -7.274 -56.483 36.172 1.00 30.72 244 VAL A CA 1
ATOM 1849 C C . VAL A 1 244 ? -5.899 -57.163 36.044 1.00 30.72 244 VAL A C 1
ATOM 1851 O O . VAL A 1 244 ? -5.624 -57.920 35.126 1.00 30.72 244 VAL A O 1
ATOM 1854 N N . ALA A 1 245 ? -5.084 -56.862 37.062 1.00 28.84 245 ALA A N 1
ATOM 1855 C CA . ALA A 1 245 ? -4.057 -57.659 37.743 1.00 28.84 245 ALA A CA 1
ATOM 1856 C C . ALA A 1 245 ? -3.190 -58.683 36.975 1.00 28.84 245 ALA A C 1
ATOM 1858 O O . ALA A 1 245 ? -3.662 -59.727 36.538 1.00 28.84 245 ALA A O 1
ATOM 1859 N N . CYS A 1 246 ? -1.870 -58.497 37.099 1.00 26.28 246 CYS A N 1
ATOM 1860 C CA . CYS A 1 246 ? -0.920 -59.606 37.219 1.00 26.28 246 CYS A CA 1
ATOM 1861 C C . CYS A 1 246 ? -0.414 -59.697 38.666 1.00 26.28 246 CYS A C 1
ATOM 1863 O O . CYS A 1 246 ? 0.072 -58.713 39.225 1.00 26.28 246 CYS A O 1
ATOM 1865 N N . THR A 1 247 ? -0.514 -60.884 39.264 1.00 31.34 247 THR A N 1
ATOM 1866 C CA . THR A 1 247 ? 0.006 -61.204 40.601 1.00 31.34 247 THR A CA 1
ATOM 1867 C C . THR A 1 247 ? 1.334 -61.959 40.539 1.00 31.34 247 THR A C 1
ATOM 1869 O O . THR A 1 247 ? 1.380 -63.037 39.961 1.00 31.34 247 THR A O 1
ATOM 1872 N N . ASP A 1 248 ? 2.320 -61.433 41.270 1.00 28.59 248 ASP A N 1
ATOM 1873 C CA . ASP A 1 248 ? 3.320 -62.136 42.101 1.00 28.59 248 ASP A CA 1
ATOM 1874 C C . ASP A 1 248 ? 4.388 -63.095 41.487 1.00 28.59 248 ASP A C 1
ATOM 1876 O O . ASP A 1 248 ? 4.154 -63.852 40.554 1.00 28.59 248 ASP A O 1
ATOM 1880 N N . ARG A 1 249 ? 5.551 -63.109 42.172 1.00 30.02 249 ARG A N 1
ATOM 1881 C CA . ARG A 1 249 ? 6.707 -64.049 42.160 1.00 30.02 249 ARG A CA 1
ATOM 1882 C C . ARG A 1 249 ? 7.654 -64.129 40.951 1.00 30.02 249 ARG A C 1
ATOM 1884 O O . ARG A 1 249 ? 7.304 -64.603 39.880 1.00 30.02 249 ARG A O 1
ATOM 1891 N N . GLY A 1 250 ? 8.942 -63.848 41.223 1.00 27.56 250 GLY A N 1
ATOM 1892 C CA . GLY A 1 250 ? 10.045 -64.071 40.268 1.00 27.56 250 GLY A CA 1
ATOM 1893 C C . GLY A 1 250 ? 11.513 -64.033 40.761 1.00 27.56 250 GLY A C 1
ATOM 1894 O O . GLY A 1 250 ? 12.381 -64.128 39.916 1.00 27.56 250 GLY A O 1
ATOM 1895 N N . MET A 1 251 ? 11.800 -63.929 42.072 1.00 27.77 251 MET A N 1
ATOM 1896 C CA . MET A 1 251 ? 13.108 -64.180 42.751 1.00 27.77 251 MET A CA 1
ATOM 1897 C C . MET A 1 251 ? 14.446 -63.547 42.257 1.00 27.77 251 MET A C 1
ATOM 1899 O O . MET A 1 251 ? 14.940 -63.928 41.208 1.00 27.77 251 MET A O 1
ATOM 1903 N N . ARG A 1 252 ? 15.153 -62.880 43.207 1.00 31.33 252 ARG A N 1
ATOM 1904 C CA . ARG A 1 252 ? 16.620 -63.000 43.521 1.00 31.33 252 ARG A CA 1
ATOM 1905 C C . ARG A 1 252 ? 17.642 -62.570 42.436 1.00 31.33 252 ARG A C 1
ATOM 1907 O O . ARG A 1 252 ? 17.340 -62.593 41.260 1.00 31.33 252 ARG A O 1
ATOM 1914 N N . HIS A 1 253 ? 18.903 -62.207 42.692 1.00 31.28 253 HIS A N 1
ATOM 1915 C CA . HIS A 1 253 ? 19.753 -61.825 43.847 1.00 31.28 253 HIS A CA 1
ATOM 1916 C C . HIS A 1 253 ? 20.803 -60.835 43.242 1.00 31.28 253 HIS A C 1
ATOM 1918 O O . HIS A 1 253 ? 21.046 -60.896 42.040 1.00 31.28 253 HIS A O 1
ATOM 1924 N N . ASP A 1 254 ? 21.481 -59.911 43.931 1.00 31.95 254 ASP A N 1
ATOM 1925 C CA . ASP A 1 254 ? 21.527 -59.546 45.356 1.00 31.95 254 ASP A CA 1
ATOM 1926 C C . ASP A 1 254 ? 21.984 -58.072 45.519 1.00 31.95 254 ASP A C 1
ATOM 1928 O O . ASP A 1 254 ? 22.265 -57.402 44.525 1.00 31.95 254 ASP A O 1
ATOM 1932 N N . SER A 1 255 ? 22.122 -57.559 46.753 1.00 32.84 255 SER A N 1
ATOM 1933 C CA . SER A 1 255 ? 22.715 -56.229 47.012 1.00 32.84 255 SER A CA 1
ATOM 1934 C C . SER A 1 255 ? 23.654 -56.208 48.225 1.00 32.84 255 SER A C 1
ATOM 1936 O O . SER A 1 255 ? 23.226 -56.436 49.357 1.00 32.84 255 SER A O 1
ATOM 1938 N N . THR A 1 256 ? 24.926 -55.873 48.004 1.00 37.09 256 THR A N 1
ATOM 1939 C CA . THR A 1 256 ? 25.943 -55.703 49.056 1.00 37.09 256 THR A CA 1
ATOM 1940 C C . THR A 1 256 ? 25.708 -54.461 49.923 1.00 37.09 256 THR A C 1
ATOM 1942 O O . THR A 1 256 ? 25.298 -53.414 49.426 1.00 37.09 256 THR A O 1
ATOM 1945 N N . ASN A 1 257 ? 26.054 -54.571 51.210 1.00 47.00 257 ASN A N 1
ATOM 1946 C CA . ASN A 1 257 ? 25.973 -53.514 52.226 1.00 47.00 257 ASN A CA 1
ATOM 1947 C C . ASN A 1 257 ? 26.514 -52.137 51.791 1.00 47.00 257 ASN A C 1
ATOM 1949 O O . ASN A 1 257 ? 27.616 -52.023 51.255 1.00 47.00 257 ASN A O 1
ATOM 1953 N N . SER A 1 258 ? 25.816 -51.077 52.204 1.00 37.34 258 SER A N 1
ATOM 1954 C CA . SER A 1 258 ? 26.383 -49.747 52.479 1.00 37.34 258 SER A CA 1
ATOM 1955 C C . SER A 1 258 ? 25.513 -49.017 53.521 1.00 37.34 258 SER A C 1
ATOM 1957 O O . SER A 1 258 ? 24.327 -49.328 53.641 1.00 37.34 258 SER A O 1
ATOM 1959 N N . PRO A 1 259 ? 26.094 -48.140 54.363 1.00 44.41 259 PRO A N 1
ATOM 1960 C CA . PRO A 1 259 ? 25.577 -47.901 55.713 1.00 44.41 259 PRO A CA 1
ATOM 1961 C C . PRO A 1 259 ? 24.367 -46.960 55.786 1.00 44.41 259 PRO A C 1
ATOM 1963 O O . PRO A 1 259 ? 24.257 -45.982 55.049 1.00 44.41 259 PRO A O 1
ATOM 1966 N N . GLY A 1 260 ? 23.479 -47.237 56.747 1.00 39.53 260 GLY A N 1
ATOM 1967 C CA . GLY A 1 260 ? 22.249 -46.478 56.967 1.00 39.53 260 GLY A CA 1
ATOM 1968 C C . GLY A 1 260 ? 22.492 -45.031 57.403 1.00 39.53 260 GLY A C 1
ATOM 1969 O O . GLY A 1 260 ? 23.131 -44.767 58.420 1.00 39.53 260 GLY A O 1
ATOM 1970 N N . PHE A 1 261 ? 21.913 -44.090 56.658 1.00 45.09 261 PHE A N 1
ATOM 1971 C CA . PHE A 1 261 ? 21.872 -42.675 57.019 1.00 45.09 261 PHE A CA 1
ATOM 1972 C C . PHE A 1 261 ? 20.768 -42.442 58.074 1.00 45.09 261 PHE A C 1
ATOM 1974 O O . PHE A 1 261 ? 19.609 -42.775 57.806 1.00 45.09 261 PHE A O 1
ATOM 1981 N N . PRO A 1 262 ? 21.062 -41.877 59.262 1.00 48.53 262 PRO A N 1
ATOM 1982 C CA . PRO A 1 262 ? 20.061 -41.726 60.315 1.00 48.53 262 PRO A CA 1
ATOM 1983 C C . PRO A 1 262 ? 19.009 -40.667 59.951 1.00 48.53 262 PRO A C 1
ATOM 1985 O O . PRO A 1 262 ? 19.285 -39.465 59.876 1.00 48.53 262 PRO A O 1
ATOM 1988 N N . TRP A 1 263 ? 17.769 -41.118 59.755 1.00 44.56 263 TRP A N 1
ATOM 1989 C CA . TRP A 1 263 ? 16.608 -40.262 59.513 1.00 44.56 263 TRP A CA 1
ATOM 1990 C C . TRP A 1 263 ? 16.205 -39.505 60.785 1.00 44.56 263 TRP A C 1
ATOM 1992 O O . TRP A 1 263 ? 15.403 -39.973 61.590 1.00 44.56 263 TRP A O 1
ATOM 2002 N N . HIS A 1 264 ? 16.732 -38.292 60.965 1.00 51.50 264 HIS A N 1
ATOM 2003 C CA . HIS A 1 264 ? 16.250 -37.395 62.015 1.00 51.50 264 HIS A CA 1
ATOM 2004 C C . HIS A 1 264 ? 14.882 -36.788 61.634 1.00 51.50 264 HIS A C 1
ATOM 2006 O O . HIS A 1 264 ? 14.813 -36.022 60.664 1.00 51.50 264 HIS A O 1
ATOM 2012 N N . PRO A 1 265 ? 13.804 -37.012 62.418 1.00 56.97 265 PRO A N 1
ATOM 2013 C CA . PRO A 1 265 ? 12.444 -36.584 62.057 1.00 56.97 265 PRO A CA 1
ATOM 2014 C C . PRO A 1 265 ? 12.282 -35.060 61.925 1.00 56.97 265 PRO A C 1
ATOM 2016 O O . PRO A 1 265 ? 11.398 -34.587 61.217 1.00 56.97 265 PRO A O 1
ATOM 2019 N N . ARG A 1 266 ? 13.191 -34.269 62.515 1.00 54.69 266 ARG A N 1
ATOM 2020 C CA . ARG A 1 266 ? 13.232 -32.802 62.363 1.00 54.69 266 ARG A CA 1
ATOM 2021 C C . ARG A 1 266 ? 13.572 -32.318 60.944 1.00 54.69 266 ARG A C 1
ATOM 2023 O O . ARG A 1 266 ? 13.309 -31.159 60.645 1.00 54.69 266 ARG A O 1
ATOM 2030 N N . ARG A 1 267 ? 14.131 -33.161 60.063 1.00 51.75 267 ARG A N 1
ATOM 2031 C CA . ARG A 1 267 ? 14.400 -32.789 58.657 1.00 51.75 267 ARG A CA 1
ATOM 2032 C C . ARG A 1 267 ? 13.219 -33.067 57.723 1.00 51.75 267 ARG A C 1
ATOM 2034 O O . ARG A 1 267 ? 13.061 -32.343 56.748 1.00 51.75 267 ARG A O 1
ATOM 2041 N N . ALA A 1 268 ? 12.362 -34.043 58.032 1.00 56.16 268 ALA A N 1
ATOM 2042 C CA . ALA A 1 268 ? 11.201 -34.379 57.199 1.00 56.16 268 ALA A CA 1
ATOM 2043 C C . ALA A 1 268 ? 10.205 -33.209 57.087 1.00 56.16 268 ALA A C 1
ATOM 2045 O O . ALA A 1 268 ? 9.760 -32.884 55.990 1.00 56.16 268 ALA A O 1
ATOM 2046 N N . GLY A 1 269 ? 9.937 -32.510 58.198 1.00 64.94 269 GLY A N 1
ATOM 2047 C CA . GLY A 1 269 ? 9.081 -31.318 58.199 1.00 64.94 269 GLY A CA 1
ATOM 2048 C C . GLY A 1 269 ? 9.607 -30.181 57.314 1.00 64.94 269 GLY A C 1
ATOM 2049 O O . GLY A 1 269 ? 8.812 -29.495 56.680 1.00 64.94 269 GLY A O 1
ATOM 2050 N N . LEU A 1 270 ? 10.932 -30.021 57.199 1.00 65.19 270 LEU A N 1
ATOM 2051 C CA . LEU A 1 270 ? 11.539 -29.006 56.332 1.00 65.19 270 LEU A CA 1
ATOM 2052 C C . LEU A 1 270 ? 11.363 -29.352 54.845 1.00 65.19 270 LEU A C 1
ATOM 2054 O O . LEU A 1 270 ? 11.021 -28.477 54.059 1.00 65.19 270 LEU A O 1
ATOM 2058 N N . TRP A 1 271 ? 11.529 -30.622 54.462 1.00 67.75 271 TRP A N 1
ATOM 2059 C CA . TRP A 1 271 ? 11.295 -31.071 53.083 1.00 67.75 271 TRP A CA 1
ATOM 2060 C C . TRP A 1 271 ? 9.815 -31.010 52.686 1.00 67.75 271 TRP A C 1
ATOM 2062 O O . TRP A 1 271 ? 9.511 -30.608 51.568 1.00 67.75 271 TRP A O 1
ATOM 2072 N N . ILE A 1 272 ? 8.894 -31.330 53.602 1.00 73.94 272 ILE A N 1
ATOM 2073 C CA . ILE A 1 272 ? 7.447 -31.191 53.370 1.00 73.94 272 ILE A CA 1
ATOM 2074 C C . ILE A 1 272 ? 7.059 -29.710 53.246 1.00 73.94 272 ILE A C 1
ATOM 2076 O O . ILE A 1 272 ? 6.353 -29.346 52.310 1.00 73.94 272 ILE A O 1
ATOM 2080 N N . ALA A 1 273 ? 7.566 -28.838 54.125 1.00 70.50 273 ALA A N 1
ATOM 2081 C CA . ALA A 1 273 ? 7.331 -27.397 54.037 1.00 70.50 273 ALA A CA 1
ATOM 2082 C C . ALA A 1 273 ? 7.918 -26.787 52.752 1.00 70.50 273 ALA A C 1
ATOM 2084 O O . ALA A 1 273 ? 7.268 -25.964 52.116 1.00 70.50 273 ALA A O 1
ATOM 2085 N N . MET A 1 274 ? 9.109 -27.220 52.327 1.00 72.62 274 MET A N 1
ATOM 2086 C CA . MET A 1 274 ? 9.737 -26.750 51.089 1.00 72.62 274 MET A CA 1
ATOM 2087 C C . MET A 1 274 ? 9.030 -27.295 49.837 1.00 72.62 274 MET A C 1
ATOM 2089 O O . MET A 1 274 ? 8.888 -26.569 48.857 1.00 72.62 274 MET A O 1
ATOM 2093 N N . GLY A 1 275 ? 8.508 -28.527 49.880 1.00 72.75 275 GLY A N 1
ATOM 2094 C CA . GLY A 1 275 ? 7.651 -29.091 48.832 1.00 72.75 275 GLY A CA 1
ATOM 2095 C C . GLY A 1 275 ? 6.305 -28.367 48.710 1.00 72.75 275 GLY A C 1
ATOM 2096 O O . GLY A 1 275 ? 5.885 -28.034 47.605 1.00 72.75 275 GLY A O 1
ATOM 2097 N N . LEU A 1 276 ? 5.665 -28.041 49.838 1.00 71.25 276 LEU A N 1
ATOM 2098 C CA . LEU A 1 276 ? 4.452 -27.215 49.877 1.00 71.25 276 LEU A CA 1
ATOM 2099 C C . LEU A 1 276 ? 4.718 -25.771 49.425 1.00 71.25 276 LEU A C 1
ATOM 2101 O O . LEU A 1 276 ? 3.886 -25.196 48.730 1.00 71.25 276 LEU A O 1
ATOM 2105 N N . ALA A 1 277 ? 5.884 -25.200 49.742 1.00 67.50 277 ALA A N 1
ATOM 2106 C CA . ALA A 1 277 ? 6.292 -23.884 49.249 1.00 67.50 277 ALA A CA 1
ATOM 2107 C C . ALA A 1 277 ? 6.566 -23.884 47.733 1.00 67.50 277 ALA A C 1
ATOM 2109 O O . ALA A 1 277 ? 6.212 -22.925 47.054 1.00 67.50 277 ALA A O 1
ATOM 2110 N N . LEU A 1 278 ? 7.127 -24.967 47.180 1.00 61.56 278 LEU A N 1
ATOM 2111 C CA . LEU A 1 278 ? 7.300 -25.153 45.733 1.00 61.56 278 LEU A CA 1
ATOM 2112 C C . LEU A 1 278 ? 5.956 -25.340 45.008 1.00 61.56 278 LEU A C 1
ATOM 2114 O O . LEU A 1 278 ? 5.730 -24.713 43.976 1.00 61.56 278 LEU A O 1
ATOM 2118 N N . LEU A 1 279 ? 5.031 -26.128 45.566 1.00 58.62 279 LEU A N 1
ATOM 2119 C CA . LEU A 1 279 ? 3.667 -26.284 45.039 1.00 58.62 279 LEU A CA 1
ATOM 2120 C C . LEU A 1 279 ? 2.849 -24.982 45.136 1.00 58.62 279 LEU A C 1
ATOM 2122 O O . LEU A 1 279 ? 2.121 -24.634 44.204 1.00 58.62 279 LEU A O 1
ATOM 2126 N N . GLY A 1 280 ? 3.011 -24.222 46.222 1.00 58.62 280 GLY A N 1
ATOM 2127 C CA . GLY A 1 280 ? 2.443 -22.881 46.375 1.00 58.62 280 GLY A CA 1
ATOM 2128 C C . GLY A 1 280 ? 3.043 -21.870 45.393 1.00 58.62 280 GLY A C 1
ATOM 2129 O O . GLY A 1 280 ? 2.305 -21.097 44.788 1.00 58.62 280 GLY A O 1
ATOM 2130 N N . GLY A 1 281 ? 4.358 -21.923 45.160 1.00 55.06 281 GLY A N 1
ATOM 2131 C CA . GLY A 1 281 ? 5.053 -21.086 44.178 1.00 55.06 281 GLY A CA 1
ATOM 2132 C C . GLY A 1 281 ? 4.607 -21.355 42.738 1.00 55.06 281 GLY A C 1
ATOM 2133 O O . GLY A 1 281 ? 4.360 -20.413 41.990 1.00 55.06 281 GLY A O 1
ATOM 2134 N N . LEU A 1 282 ? 4.406 -22.623 42.366 1.00 52.34 282 LEU A N 1
ATOM 2135 C CA . LEU A 1 282 ? 3.854 -23.000 41.057 1.00 52.34 282 LEU A CA 1
ATOM 2136 C C . LEU A 1 282 ? 2.378 -22.595 40.899 1.00 52.34 282 LEU A C 1
ATOM 2138 O O . LEU A 1 282 ? 1.954 -22.248 39.800 1.00 52.34 282 LEU A O 1
ATOM 2142 N N . SER A 1 283 ? 1.613 -22.565 41.994 1.00 48.78 283 SER A N 1
ATOM 2143 C CA . SER A 1 283 ? 0.228 -22.066 42.008 1.00 48.78 283 SER A CA 1
ATOM 2144 C C . SER A 1 283 ? 0.136 -20.531 41.939 1.00 48.78 283 SER A C 1
ATOM 2146 O O . SER A 1 283 ? -0.926 -19.993 41.629 1.00 48.78 283 SER A O 1
ATOM 2148 N N . ALA A 1 284 ? 1.235 -19.814 42.204 1.00 45.28 284 ALA A N 1
ATOM 2149 C CA . ALA A 1 284 ? 1.318 -18.355 42.097 1.00 45.28 284 ALA A CA 1
ATOM 2150 C C . ALA A 1 284 ? 1.621 -17.861 40.670 1.00 45.28 284 ALA A C 1
ATOM 2152 O O . ALA A 1 284 ? 1.447 -16.674 40.383 1.00 45.28 284 ALA A O 1
ATOM 2153 N N . CYS A 1 285 ? 1.995 -18.754 39.745 1.00 48.56 285 CYS A N 1
ATOM 2154 C CA . CYS A 1 285 ? 1.943 -18.473 38.314 1.00 48.56 285 CYS A CA 1
ATOM 2155 C C . CYS A 1 285 ? 0.476 -18.377 37.869 1.00 48.56 285 CYS A C 1
ATOM 2157 O O . CYS A 1 285 ? -0.090 -19.341 37.350 1.00 48.56 285 CYS A O 1
ATOM 2159 N N . ARG A 1 286 ? -0.141 -17.200 38.058 1.00 54.38 286 ARG A N 1
ATOM 2160 C CA . ARG A 1 286 ? -1.418 -16.849 37.424 1.00 54.38 286 ARG A CA 1
ATOM 2161 C C . ARG A 1 286 ? -1.261 -17.015 35.913 1.00 54.38 286 ARG A C 1
ATOM 2163 O O . ARG A 1 286 ? -0.733 -16.131 35.247 1.00 54.38 286 ARG A O 1
ATOM 2170 N N . ARG A 1 287 ? -1.714 -18.149 35.375 1.00 65.62 287 ARG A N 1
ATOM 2171 C CA . ARG A 1 287 ? -1.965 -18.270 33.941 1.00 65.62 287 ARG A CA 1
ATOM 2172 C C . ARG A 1 287 ? -3.078 -17.289 33.611 1.00 65.62 287 ARG A C 1
ATOM 2174 O O . ARG A 1 287 ? -4.164 -17.380 34.184 1.00 65.62 287 ARG A O 1
ATOM 2181 N N . ASP A 1 288 ? -2.776 -16.358 32.716 1.00 78.06 288 ASP A N 1
ATOM 2182 C CA . ASP A 1 288 ? -3.783 -15.501 32.106 1.00 78.06 288 ASP A CA 1
ATOM 2183 C C . ASP A 1 288 ? -4.908 -16.398 31.540 1.00 78.06 288 ASP A C 1
ATOM 2185 O O . ASP A 1 288 ? -4.611 -17.487 31.029 1.00 78.06 288 ASP A O 1
ATOM 2189 N N . PRO A 1 289 ? -6.195 -16.012 31.651 1.00 82.12 289 PRO A N 1
ATOM 2190 C CA . PRO A 1 289 ? -7.287 -16.844 31.151 1.00 82.12 289 PRO A CA 1
ATOM 2191 C C . PRO A 1 289 ? -7.091 -17.124 29.651 1.00 82.12 289 PRO A C 1
ATOM 2193 O O . PRO A 1 289 ? -6.550 -16.255 28.956 1.00 82.12 289 PRO A O 1
ATOM 2196 N N . PRO A 1 290 ? -7.499 -18.296 29.129 1.00 88.69 290 PRO A N 1
ATOM 2197 C CA . PRO A 1 290 ? -7.399 -18.583 27.701 1.00 88.69 290 PRO A CA 1
ATOM 2198 C C . PRO A 1 290 ? -8.045 -17.474 26.863 1.00 88.69 290 PRO A C 1
ATOM 2200 O O . PRO A 1 290 ? -9.107 -16.974 27.230 1.00 88.69 290 PRO A O 1
ATOM 2203 N N . ALA A 1 291 ? -7.394 -17.083 25.768 1.00 94.56 291 ALA A N 1
ATOM 2204 C CA . ALA A 1 291 ? -8.007 -16.209 24.775 1.00 94.56 291 ALA A CA 1
ATOM 2205 C C . ALA A 1 291 ? -9.048 -16.989 23.955 1.00 94.56 291 ALA A C 1
ATOM 2207 O O . ALA A 1 291 ? -8.921 -18.205 23.785 1.00 94.56 291 ALA A O 1
ATOM 2208 N N . ASP A 1 292 ? -10.056 -16.297 23.424 1.00 94.38 292 ASP A N 1
ATOM 2209 C CA . ASP A 1 292 ? -11.026 -16.915 22.512 1.00 94.38 292 ASP A CA 1
ATOM 2210 C C . ASP A 1 292 ? -10.372 -17.235 21.163 1.00 94.38 292 ASP A C 1
ATOM 2212 O O . ASP A 1 292 ? -10.689 -18.245 20.533 1.00 94.38 292 ASP A O 1
ATOM 2216 N N . LEU A 1 293 ? -9.433 -16.380 20.751 1.00 96.25 293 LEU A N 1
ATOM 2217 C CA . LEU A 1 293 ? -8.707 -16.428 19.491 1.00 96.25 293 LEU A CA 1
ATOM 2218 C C . LEU A 1 293 ? -7.220 -16.153 19.750 1.00 96.25 293 LEU A C 1
ATOM 2220 O O . LEU A 1 293 ? -6.876 -15.182 20.427 1.00 96.25 293 LEU A O 1
ATOM 2224 N N . VAL A 1 294 ? -6.342 -16.987 19.189 1.00 97.12 294 VAL A N 1
ATOM 2225 C CA . VAL A 1 294 ? -4.890 -16.751 19.179 1.00 97.12 294 VAL A CA 1
ATOM 2226 C C . VAL A 1 294 ? -4.430 -16.582 17.737 1.00 97.12 294 VAL A C 1
ATOM 2228 O O . VAL A 1 294 ? -4.698 -17.450 16.903 1.00 97.12 294 VAL A O 1
ATOM 2231 N N . LEU A 1 295 ? -3.738 -15.486 17.434 1.00 96.38 295 LEU A N 1
ATOM 2232 C CA . LEU A 1 295 ? -3.262 -15.186 16.086 1.00 96.38 295 LEU A CA 1
ATOM 2233 C C . LEU A 1 295 ? -1.779 -14.794 16.061 1.00 96.38 295 LEU A C 1
ATOM 2235 O O . LEU A 1 295 ? -1.279 -14.173 16.996 1.00 96.38 295 LEU A O 1
ATOM 2239 N N . HIS A 1 296 ? -1.067 -15.195 15.006 1.00 96.31 296 HIS A N 1
ATOM 2240 C CA . HIS A 1 296 ? 0.357 -14.901 14.819 1.00 96.31 296 HIS A CA 1
ATOM 2241 C C . HIS A 1 296 ? 0.521 -13.754 13.817 1.00 96.31 296 HIS A C 1
ATOM 2243 O O . HIS A 1 296 ? 0.230 -13.915 12.630 1.00 96.31 296 HIS A O 1
ATOM 2249 N N . ASN A 1 297 ? 0.978 -12.601 14.307 1.00 93.81 297 ASN A N 1
ATOM 2250 C CA . ASN A 1 297 ? 0.961 -11.311 13.606 1.00 93.81 297 ASN A CA 1
ATOM 2251 C C . ASN A 1 297 ? 2.220 -11.023 12.770 1.00 93.81 297 ASN A C 1
ATOM 2253 O O . ASN A 1 297 ? 2.337 -9.961 12.166 1.00 93.81 297 ASN A O 1
ATOM 2257 N N . GLY A 1 298 ? 3.162 -11.966 12.744 1.00 90.88 298 GLY A N 1
ATOM 2258 C CA . GLY A 1 298 ? 4.463 -11.773 12.116 1.00 90.88 298 GLY A CA 1
ATOM 2259 C C . GLY A 1 298 ? 5.448 -11.172 13.106 1.00 90.88 298 GLY A C 1
ATOM 2260 O O . GLY A 1 298 ? 5.534 -11.634 14.243 1.00 90.88 298 GLY A O 1
ATOM 2261 N N . ARG A 1 299 ? 6.197 -10.164 12.667 1.00 87.62 299 ARG A N 1
ATOM 2262 C CA . ARG A 1 299 ? 7.251 -9.512 13.459 1.00 87.62 299 ARG A CA 1
ATOM 2263 C C . ARG A 1 299 ? 6.663 -8.760 14.662 1.00 87.62 299 ARG A C 1
ATOM 2265 O O . ARG A 1 299 ? 5.480 -8.427 14.679 1.00 87.62 299 ARG A O 1
ATOM 2272 N N . GLU A 1 300 ? 7.495 -8.494 15.666 1.00 91.31 300 GLU A N 1
ATOM 2273 C CA . GLU A 1 300 ? 7.111 -7.631 16.790 1.00 91.31 300 GLU A CA 1
ATOM 2274 C C . GLU A 1 300 ? 6.798 -6.213 16.273 1.00 91.31 300 GLU A C 1
ATOM 2276 O O . GLU A 1 300 ? 7.605 -5.680 15.508 1.00 91.31 300 GLU A O 1
ATOM 2281 N N . PRO A 1 301 ? 5.658 -5.600 16.647 1.00 91.62 301 PRO A N 1
ATOM 2282 C CA . PRO A 1 301 ? 5.312 -4.259 16.189 1.00 91.62 301 PRO A CA 1
ATOM 2283 C C . PRO A 1 301 ? 6.252 -3.209 16.789 1.00 91.62 301 PRO A C 1
ATOM 2285 O O . PRO A 1 301 ? 6.570 -3.250 17.980 1.00 91.62 301 PRO A O 1
ATOM 2288 N N . GLU A 1 302 ? 6.659 -2.232 15.983 1.00 90.44 302 GLU A N 1
ATOM 2289 C CA . GLU A 1 302 ? 7.567 -1.167 16.434 1.00 90.44 302 GLU A CA 1
ATOM 2290 C C . GLU A 1 302 ? 6.828 -0.137 17.302 1.00 90.44 302 GLU A C 1
ATOM 2292 O O . GLU A 1 302 ? 7.355 0.371 18.296 1.00 90.44 302 GLU A O 1
ATOM 2297 N N . THR A 1 303 ? 5.565 0.128 16.963 1.00 92.75 303 THR A N 1
ATOM 2298 C CA . THR A 1 303 ? 4.665 1.009 17.707 1.00 92.75 303 THR A CA 1
ATOM 2299 C C . THR A 1 303 ? 3.206 0.575 17.548 1.00 92.75 303 THR A C 1
ATOM 2301 O O . THR A 1 303 ? 2.857 -0.216 16.676 1.00 92.75 303 THR A O 1
ATOM 2304 N N . ILE A 1 304 ? 2.341 1.110 18.409 1.00 94.44 304 ILE A N 1
ATOM 2305 C CA . ILE A 1 304 ? 0.876 1.047 18.273 1.00 94.44 304 ILE A CA 1
ATOM 2306 C C . ILE A 1 304 ? 0.256 2.447 18.151 1.00 94.44 304 ILE A C 1
ATOM 2308 O O . ILE A 1 304 ? -0.964 2.579 18.196 1.00 94.44 304 ILE A O 1
ATOM 2312 N N . ASP A 1 305 ? 1.090 3.487 18.037 1.00 95.94 305 ASP A N 1
ATOM 2313 C CA . ASP A 1 305 ? 0.663 4.858 17.765 1.00 95.94 305 ASP A CA 1
ATOM 2314 C C . ASP A 1 305 ? 0.193 4.960 16.302 1.00 95.94 305 ASP A C 1
ATOM 2316 O O . ASP A 1 305 ? 1.026 4.773 15.409 1.00 95.94 305 ASP A O 1
ATOM 2320 N N . PRO A 1 306 ? -1.094 5.259 16.029 1.00 95.06 306 PRO A N 1
ATOM 2321 C CA . PRO A 1 306 ? -1.634 5.351 14.672 1.00 95.06 306 PRO A CA 1
ATOM 2322 C C . PRO A 1 306 ? -0.935 6.363 13.758 1.00 95.06 306 PRO A C 1
ATOM 2324 O O . PRO A 1 306 ? -1.024 6.230 12.539 1.00 95.06 306 PRO A O 1
ATOM 2327 N N . GLN A 1 307 ? -0.250 7.360 14.324 1.00 93.50 307 GLN A N 1
ATOM 2328 C CA . GLN A 1 307 ? 0.391 8.438 13.567 1.00 93.50 307 GLN A CA 1
ATOM 2329 C C . GLN A 1 307 ? 1.854 8.135 13.219 1.00 93.50 307 GLN A C 1
ATOM 2331 O O . GLN A 1 307 ? 2.401 8.757 12.313 1.00 93.50 307 GLN A O 1
ATOM 2336 N N . LEU A 1 308 ? 2.475 7.169 13.904 1.00 92.56 308 LEU A N 1
ATOM 2337 C CA . LEU A 1 308 ? 3.885 6.795 13.719 1.00 92.56 308 LEU A CA 1
ATOM 2338 C C . LEU A 1 308 ? 4.075 5.389 13.135 1.00 92.56 308 LEU A C 1
ATOM 2340 O O . LEU A 1 308 ? 5.183 5.037 12.739 1.00 92.56 308 LEU A O 1
ATOM 2344 N N . LEU A 1 309 ? 3.025 4.564 13.103 1.00 89.94 309 LEU A N 1
ATOM 2345 C CA . LEU A 1 309 ? 3.105 3.209 12.560 1.00 89.94 309 LEU A CA 1
ATOM 2346 C C . LEU A 1 309 ? 3.390 3.182 11.055 1.00 89.94 309 LEU A C 1
ATOM 2348 O O . LEU A 1 309 ? 2.912 4.020 10.291 1.00 89.94 309 LEU A O 1
ATOM 2352 N N . THR A 1 310 ? 4.115 2.150 10.616 1.00 83.56 310 THR A N 1
ATOM 2353 C CA . THR A 1 310 ? 4.369 1.930 9.184 1.00 83.56 310 THR A CA 1
ATOM 2354 C C . THR A 1 310 ? 4.212 0.472 8.761 1.00 83.56 310 THR A C 1
ATOM 2356 O O . THR A 1 310 ? 3.691 0.204 7.675 1.00 83.56 310 THR A O 1
ATOM 2359 N N . GLY A 1 311 ? 4.561 -0.491 9.619 1.00 81.94 311 GLY A N 1
ATOM 2360 C CA . GLY A 1 311 ? 4.478 -1.920 9.320 1.00 81.94 311 GLY A CA 1
ATOM 2361 C C . GLY A 1 311 ? 3.048 -2.464 9.377 1.00 81.94 311 GLY A C 1
ATOM 2362 O O . GLY A 1 311 ? 2.206 -1.954 10.116 1.00 81.94 311 GLY A O 1
ATOM 2363 N N . GLN A 1 312 ? 2.748 -3.526 8.619 1.00 85.06 312 GLN A N 1
ATOM 2364 C CA . GLN A 1 312 ? 1.434 -4.196 8.685 1.00 85.06 312 GLN A CA 1
ATOM 2365 C C . GLN A 1 312 ? 1.178 -4.839 10.060 1.00 85.06 312 GLN A C 1
ATOM 2367 O O . GLN A 1 312 ? 0.046 -4.817 10.541 1.00 85.06 312 GLN A O 1
ATOM 2372 N N . ALA A 1 313 ? 2.226 -5.346 10.723 1.00 89.19 313 ALA A N 1
ATOM 2373 C CA . ALA A 1 313 ? 2.146 -5.894 12.078 1.00 89.19 313 ALA A CA 1
ATOM 2374 C C . ALA A 1 313 ? 1.649 -4.844 13.091 1.00 89.19 313 ALA A C 1
ATOM 2376 O O . ALA A 1 313 ? 0.657 -5.094 13.782 1.00 89.19 313 ALA A O 1
ATOM 2377 N N . ASP A 1 314 ? 2.260 -3.650 13.108 1.00 91.94 314 ASP A N 1
ATOM 2378 C CA . ASP A 1 314 ? 1.794 -2.474 13.862 1.00 91.94 314 ASP A CA 1
ATOM 2379 C C . ASP A 1 314 ? 0.314 -2.188 13.574 1.00 91.94 314 ASP A C 1
ATOM 2381 O O . ASP A 1 314 ? -0.475 -1.876 14.464 1.00 91.94 314 ASP A O 1
ATOM 2385 N N . GLY A 1 315 ? -0.063 -2.295 12.297 1.00 91.81 315 GLY A N 1
ATOM 2386 C CA . GLY A 1 315 ? -1.339 -1.834 11.775 1.00 91.81 315 GLY A CA 1
ATOM 2387 C C . GLY A 1 315 ? -2.540 -2.651 12.184 1.00 91.81 315 GLY A C 1
ATOM 2388 O O . GLY A 1 315 ? -3.547 -2.079 12.597 1.00 91.81 315 GLY A O 1
ATOM 2389 N N . ARG A 1 316 ? -2.417 -3.978 12.127 1.00 93.06 316 ARG A N 1
ATOM 2390 C CA . ARG A 1 316 ? -3.479 -4.902 12.549 1.00 93.06 316 ARG A CA 1
ATOM 2391 C C . ARG A 1 316 ? -3.814 -4.714 14.035 1.00 93.06 316 ARG A C 1
ATOM 2393 O O . ARG A 1 316 ? -4.969 -4.841 14.431 1.00 93.06 316 ARG A O 1
ATOM 2400 N N . ILE A 1 317 ? -2.825 -4.325 14.846 1.00 95.75 317 ILE A N 1
ATOM 2401 C CA . ILE A 1 317 ? -3.013 -3.972 16.259 1.00 95.75 317 ILE A CA 1
ATOM 2402 C C . ILE A 1 317 ? -3.559 -2.544 16.397 1.00 95.75 317 ILE A C 1
ATOM 2404 O O . ILE A 1 317 ? -4.587 -2.356 17.046 1.00 95.75 317 ILE A O 1
ATOM 2408 N N . GLY A 1 318 ? -2.935 -1.548 15.762 1.00 95.69 318 GLY A N 1
ATOM 2409 C CA . GLY A 1 318 ? -3.351 -0.142 15.817 1.00 95.69 318 GLY A CA 1
ATOM 2410 C C . GLY A 1 318 ? -4.810 0.064 15.399 1.00 95.69 318 GLY A C 1
ATOM 2411 O O . GLY A 1 318 ? -5.581 0.638 16.160 1.00 95.69 318 GLY A O 1
ATOM 2412 N N . GLY A 1 319 ? -5.227 -0.508 14.265 1.00 94.94 319 GLY A N 1
ATOM 2413 C CA . GLY A 1 319 ? -6.614 -0.479 13.776 1.00 94.94 319 GLY A CA 1
ATOM 2414 C C . GLY A 1 319 ? -7.610 -1.329 14.584 1.00 94.94 319 GLY A C 1
ATOM 2415 O O . GLY A 1 319 ? -8.815 -1.255 14.358 1.00 94.94 319 GLY A O 1
ATOM 2416 N N . SER A 1 320 ? -7.137 -2.132 15.545 1.00 96.75 320 SER A N 1
ATOM 2417 C CA . SER A 1 320 ? -7.999 -2.803 16.532 1.00 96.75 320 SER A CA 1
ATOM 2418 C C . SER A 1 320 ? -8.223 -1.957 17.796 1.00 96.75 320 SER A C 1
ATOM 2420 O O . SER A 1 320 ? -9.236 -2.132 18.477 1.00 96.75 320 SER A O 1
ATOM 2422 N N . LEU A 1 321 ? -7.300 -1.029 18.085 1.00 98.25 321 LEU A N 1
ATOM 2423 C CA . LEU A 1 321 ? -7.305 -0.133 19.248 1.00 98.25 321 LEU A CA 1
ATOM 2424 C C . LEU A 1 321 ? -7.869 1.259 18.930 1.00 98.25 321 LEU A C 1
ATOM 2426 O O . LEU A 1 321 ? -8.475 1.892 19.795 1.00 98.25 321 LEU A O 1
ATOM 2430 N N . PHE A 1 322 ? -7.701 1.738 17.700 1.00 98.44 322 PHE A N 1
ATOM 2431 C CA . PHE A 1 322 ? -8.109 3.073 17.272 1.00 98.44 322 PHE A CA 1
ATOM 2432 C C . PHE A 1 322 ? -8.902 3.008 15.964 1.00 98.44 322 PHE A C 1
ATOM 2434 O O . PHE A 1 322 ? -8.603 2.195 15.093 1.00 98.44 322 PHE A O 1
ATOM 2441 N N . GLU A 1 323 ? -9.918 3.863 15.827 1.00 97.81 323 GLU A N 1
ATOM 2442 C CA . GLU A 1 323 ? -10.810 3.903 14.659 1.00 97.81 323 GLU A CA 1
ATOM 2443 C C . GLU A 1 323 ? -10.828 5.295 14.002 1.00 97.81 323 GLU A C 1
ATOM 2445 O O . GLU A 1 323 ? -10.637 6.319 14.667 1.00 97.81 323 GLU A O 1
ATOM 2450 N N . GLY A 1 324 ? -11.032 5.326 12.681 1.00 97.62 324 GLY A N 1
ATOM 2451 C CA . GLY A 1 324 ? -11.212 6.538 11.880 1.00 97.62 324 GLY A CA 1
ATOM 2452 C C . GLY A 1 324 ? -12.679 6.959 11.731 1.00 97.62 324 GLY A C 1
ATOM 2453 O O . GLY A 1 324 ? -13.591 6.442 12.380 1.00 97.62 324 GLY A O 1
ATOM 2454 N N . LEU A 1 325 ? -12.938 7.923 10.843 1.00 98.38 325 LEU A N 1
ATOM 2455 C CA . LEU A 1 325 ? -14.313 8.330 10.510 1.00 98.38 325 LEU A CA 1
ATOM 2456 C C . LEU A 1 325 ? -15.074 7.209 9.789 1.00 98.38 325 LEU A C 1
ATOM 2458 O O . LEU A 1 325 ? -16.267 7.005 10.025 1.00 98.38 325 LEU A O 1
ATOM 2462 N N . THR A 1 326 ? -14.366 6.469 8.942 1.00 98.19 326 THR A N 1
ATOM 2463 C CA . THR A 1 326 ? -14.796 5.214 8.326 1.00 98.19 326 THR A CA 1
ATOM 2464 C C . THR A 1 326 ? -13.959 4.060 8.884 1.00 98.19 326 THR A C 1
ATOM 2466 O O . THR A 1 326 ? -13.010 4.259 9.642 1.00 98.19 326 THR A O 1
ATOM 2469 N N . ARG A 1 327 ? -14.343 2.832 8.546 1.00 96.00 327 ARG A N 1
ATOM 2470 C CA . ARG A 1 327 ? -13.590 1.599 8.812 1.00 96.00 327 ARG A CA 1
ATOM 2471 C C . ARG A 1 327 ? -13.724 0.667 7.608 1.00 96.00 327 ARG A C 1
ATOM 2473 O O . ARG A 1 327 ? -14.625 0.863 6.789 1.00 96.00 327 ARG A O 1
ATOM 2480 N N . PHE A 1 328 ? -12.867 -0.341 7.491 1.00 95.06 328 PHE A N 1
ATOM 2481 C CA . PHE A 1 328 ? -12.968 -1.318 6.406 1.00 95.06 328 PHE A CA 1
ATOM 2482 C C . PHE A 1 328 ? -14.098 -2.328 6.638 1.00 95.06 328 PHE A C 1
ATOM 2484 O O . PHE A 1 328 ? -14.263 -2.868 7.736 1.00 95.06 328 PHE A O 1
ATOM 2491 N N . ASP A 1 329 ? -14.865 -2.606 5.583 1.00 95.44 329 ASP A N 1
ATOM 2492 C CA . ASP A 1 329 ? -15.727 -3.784 5.511 1.00 95.44 329 ASP A CA 1
ATOM 2493 C C . ASP A 1 329 ? -14.861 -5.058 5.455 1.00 95.44 329 ASP A C 1
ATOM 2495 O O . ASP A 1 329 ? -13.951 -5.129 4.626 1.00 95.44 329 ASP A O 1
ATOM 2499 N N . PRO A 1 330 ? -15.120 -6.082 6.288 1.00 94.81 330 PRO A N 1
ATOM 2500 C CA . PRO A 1 330 ? -14.243 -7.245 6.390 1.00 94.81 330 PRO A CA 1
ATOM 2501 C C . PRO A 1 330 ? -14.284 -8.152 5.152 1.00 94.81 330 PRO A C 1
ATOM 2503 O O . PRO A 1 330 ? -13.414 -9.007 5.023 1.00 94.81 330 PRO A O 1
ATOM 2506 N N . VAL A 1 331 ? -15.282 -8.010 4.268 1.00 94.62 331 VAL A N 1
ATOM 2507 C CA . VAL A 1 331 ? -15.439 -8.820 3.049 1.00 94.62 331 VAL A CA 1
ATOM 2508 C C . VAL A 1 331 ? -14.816 -8.127 1.841 1.00 94.62 331 VAL A C 1
ATOM 2510 O O . VAL A 1 331 ? -14.133 -8.773 1.051 1.00 94.62 331 VAL A O 1
ATOM 2513 N N . THR A 1 332 ? -15.068 -6.829 1.670 1.00 91.62 332 THR A N 1
ATOM 2514 C CA . THR A 1 332 ? -14.694 -6.086 0.456 1.00 91.62 332 THR A CA 1
ATOM 2515 C C . THR A 1 332 ? -13.518 -5.132 0.640 1.00 91.62 332 THR A C 1
ATOM 2517 O O . THR A 1 332 ? -13.034 -4.595 -0.357 1.00 91.62 332 THR A O 1
ATOM 2520 N N . ALA A 1 333 ? -13.105 -4.864 1.885 1.00 92.31 333 ALA A N 1
ATOM 2521 C CA . ALA A 1 333 ? -12.207 -3.770 2.264 1.00 92.31 333 ALA A CA 1
ATOM 2522 C C . ALA A 1 333 ? -12.609 -2.400 1.677 1.00 92.31 333 ALA A C 1
ATOM 2524 O O . ALA A 1 333 ? -11.778 -1.526 1.445 1.00 92.31 333 ALA A O 1
ATOM 2525 N N . SER A 1 334 ? -13.907 -2.200 1.423 1.00 92.25 334 SER A N 1
ATOM 2526 C CA . SER A 1 334 ? -14.466 -0.888 1.081 1.00 92.25 334 SER A CA 1
ATOM 2527 C C . SER A 1 334 ? -14.715 -0.071 2.348 1.00 92.25 334 SER A C 1
ATOM 2529 O O . SER A 1 334 ? -14.934 -0.635 3.422 1.00 92.25 334 SER A O 1
ATOM 2531 N N . ALA A 1 335 ? -14.732 1.255 2.224 1.00 94.88 335 ALA A N 1
ATOM 2532 C CA . ALA A 1 335 ? -15.051 2.132 3.342 1.00 94.88 335 ALA A CA 1
ATOM 2533 C C . ALA A 1 335 ? -16.524 2.010 3.767 1.00 94.88 335 ALA A C 1
ATOM 2535 O O . ALA A 1 335 ? -17.440 2.226 2.971 1.00 94.88 335 ALA A O 1
ATOM 2536 N N . ILE A 1 336 ? -16.751 1.725 5.048 1.00 96.94 336 ILE A N 1
ATOM 2537 C CA . ILE A 1 336 ? -18.068 1.740 5.699 1.00 96.94 336 ILE A CA 1
ATOM 2538 C C . ILE A 1 336 ? -18.061 2.694 6.908 1.00 96.94 336 ILE A C 1
ATOM 2540 O O . ILE A 1 336 ? -16.989 3.047 7.401 1.00 96.94 336 ILE A O 1
ATOM 2544 N N . PRO A 1 337 ? -19.231 3.139 7.410 1.00 98.25 337 PRO A N 1
ATOM 2545 C CA . PRO A 1 337 ? -19.319 4.024 8.576 1.00 98.25 337 PRO A CA 1
ATOM 2546 C C . PRO A 1 337 ? -18.566 3.496 9.815 1.00 98.25 337 PRO A C 1
ATOM 2548 O O . PRO A 1 337 ? -18.874 2.408 10.309 1.00 98.25 337 PRO A O 1
ATOM 2551 N N . GLY A 1 338 ? -17.608 4.288 10.310 1.00 97.62 338 GLY A N 1
ATOM 2552 C CA . GLY A 1 338 ? -16.838 4.082 11.544 1.00 97.62 338 GLY A CA 1
ATOM 2553 C C . GLY A 1 338 ? -17.357 5.021 12.632 1.00 97.62 338 GLY A C 1
ATOM 2554 O O . GLY A 1 338 ? -18.553 4.997 12.928 1.00 97.62 338 GLY A O 1
ATOM 2555 N N . LEU A 1 339 ? -16.511 5.913 13.162 1.00 98.19 339 LEU A N 1
ATOM 2556 C CA . LEU A 1 339 ? -16.925 6.952 14.121 1.00 98.19 339 LEU A CA 1
ATOM 2557 C C . LEU A 1 339 ? -17.929 7.968 13.533 1.00 98.19 339 LEU A C 1
ATOM 2559 O O . LEU A 1 339 ? -18.709 8.571 14.281 1.00 98.19 339 LEU A O 1
ATOM 2563 N N . ALA A 1 340 ? -17.958 8.144 12.207 1.00 98.44 340 ALA A N 1
ATOM 2564 C CA . ALA A 1 340 ? -19.020 8.870 11.516 1.00 98.44 340 ALA A CA 1
ATOM 2565 C C . ALA A 1 340 ? -20.212 7.947 11.207 1.00 98.44 340 ALA A C 1
ATOM 2567 O O . ALA A 1 340 ? -20.043 6.845 10.690 1.00 98.44 340 ALA A O 1
ATOM 2568 N N . GLU A 1 341 ? -21.437 8.411 11.473 1.00 97.06 341 GLU A N 1
ATOM 2569 C CA . GLU A 1 341 ? -22.671 7.691 11.119 1.00 97.06 341 GLU A CA 1
ATOM 2570 C C . GLU A 1 341 ? -23.045 7.844 9.635 1.00 97.06 341 GLU A C 1
ATOM 2572 O O . GLU A 1 341 ? -23.584 6.914 9.036 1.00 97.06 341 GLU A O 1
ATOM 2577 N N . ARG A 1 342 ? -22.782 9.020 9.050 1.00 97.88 342 ARG A N 1
ATOM 2578 C CA . ARG A 1 342 ? -23.007 9.364 7.636 1.00 97.88 342 ARG A CA 1
ATOM 2579 C C . ARG A 1 342 ? -22.247 10.637 7.262 1.00 97.88 342 ARG A C 1
ATOM 2581 O O . ARG A 1 342 ? -21.771 11.363 8.135 1.00 97.88 342 ARG A O 1
ATOM 2588 N N . TRP A 1 343 ? -22.208 10.949 5.973 1.00 98.31 343 TRP A N 1
ATOM 2589 C CA . TRP A 1 343 ? -21.636 12.178 5.427 1.00 98.31 343 TRP A CA 1
ATOM 2590 C C . TRP A 1 343 ? -22.419 12.650 4.204 1.00 98.31 343 TRP A C 1
ATOM 2592 O O . TRP A 1 343 ? -23.074 11.863 3.520 1.00 98.31 343 TRP A O 1
ATOM 2602 N N . GLU A 1 344 ? -22.327 13.945 3.929 1.00 98.00 344 GLU A N 1
ATOM 2603 C CA . GLU A 1 344 ? -22.785 14.574 2.691 1.00 98.00 344 GLU A CA 1
ATOM 2604 C C . GLU A 1 344 ? -21.553 15.052 1.909 1.00 98.00 344 GLU A C 1
ATOM 2606 O O . GLU A 1 344 ? -20.611 15.572 2.507 1.00 98.00 344 GLU A O 1
ATOM 2611 N N . ILE A 1 345 ? -21.546 14.855 0.586 1.00 96.88 345 ILE A N 1
ATOM 2612 C CA . ILE A 1 345 ? -20.450 15.266 -0.305 1.00 96.88 345 ILE A CA 1
ATOM 2613 C C . ILE A 1 345 ? -20.956 16.395 -1.205 1.00 96.88 345 ILE A C 1
ATOM 2615 O O . ILE A 1 345 ? -22.050 16.303 -1.768 1.00 96.88 345 ILE A O 1
ATOM 2619 N N . SER A 1 346 ? -20.172 17.463 -1.349 1.00 96.12 346 SER A N 1
ATOM 2620 C CA . SER A 1 346 ? -20.488 18.570 -2.250 1.00 96.12 346 SER A CA 1
ATOM 2621 C C . SER A 1 346 ? -20.526 18.133 -3.718 1.00 96.12 346 SER A C 1
ATOM 2623 O O . SER A 1 346 ? -19.880 17.172 -4.130 1.00 96.12 346 SER A O 1
ATOM 2625 N N . ALA A 1 347 ? -21.258 18.884 -4.546 1.00 91.19 347 ALA A N 1
ATOM 2626 C CA . ALA A 1 347 ? -21.408 18.586 -5.974 1.00 91.19 347 ALA A CA 1
ATOM 2627 C C . ALA A 1 347 ? -20.088 18.642 -6.776 1.00 91.19 347 ALA A C 1
ATOM 2629 O O . ALA A 1 347 ? -20.017 18.085 -7.868 1.00 91.19 347 ALA A O 1
ATOM 2630 N N . ASP A 1 348 ? -19.057 19.312 -6.252 1.00 89.19 348 ASP A N 1
ATOM 2631 C CA . ASP A 1 348 ? -17.700 19.342 -6.813 1.00 89.19 348 ASP A CA 1
ATOM 2632 C C . ASP A 1 348 ? -16.763 18.272 -6.217 1.00 89.19 348 ASP A C 1
ATOM 2634 O O . ASP A 1 348 ? -15.607 18.192 -6.624 1.00 89.19 348 ASP A O 1
ATOM 2638 N N . GLY A 1 349 ? -17.234 17.455 -5.266 1.00 91.31 349 GLY A N 1
ATOM 2639 C CA . GLY A 1 349 ? -16.470 16.370 -4.644 1.00 91.31 349 GLY A CA 1
ATOM 2640 C C . GLY A 1 349 ? -15.360 16.811 -3.681 1.00 91.31 349 GLY A C 1
ATOM 2641 O O . GLY A 1 349 ? -14.542 15.977 -3.296 1.00 91.31 349 GLY A O 1
ATOM 2642 N N . ARG A 1 350 ? -15.291 18.101 -3.314 1.00 95.19 350 ARG A N 1
ATOM 2643 C CA . ARG A 1 350 ? -14.192 18.670 -2.505 1.00 95.19 350 ARG A CA 1
ATOM 2644 C C . ARG A 1 350 ? -14.526 18.897 -1.039 1.00 95.19 350 ARG A C 1
ATOM 2646 O O . ARG A 1 350 ? -13.611 19.135 -0.256 1.00 95.19 350 ARG A O 1
ATOM 2653 N N . VAL A 1 351 ? -15.799 18.867 -0.660 1.00 97.88 351 VAL A N 1
ATOM 2654 C CA . VAL A 1 351 ? -16.236 19.104 0.716 1.00 97.88 351 VAL A CA 1
ATOM 2655 C C . VAL A 1 351 ? -17.048 17.923 1.214 1.00 97.88 351 VAL A C 1
ATOM 2657 O O . VAL A 1 351 ? -17.998 17.498 0.560 1.00 97.88 351 VAL A O 1
ATOM 2660 N N . TYR A 1 352 ? -16.669 17.425 2.386 1.00 98.44 352 TYR A N 1
ATOM 2661 C CA . TYR A 1 352 ? -17.340 16.342 3.087 1.00 98.44 352 TYR A CA 1
ATOM 2662 C C . TYR A 1 352 ? -17.835 16.873 4.434 1.00 98.44 352 TYR A C 1
ATOM 2664 O O . TYR A 1 352 ? -17.040 17.285 5.278 1.00 98.44 352 TYR A O 1
ATOM 2672 N N . ASP A 1 353 ? -19.148 16.876 4.645 1.00 98.38 353 ASP A N 1
ATOM 2673 C CA . ASP A 1 353 ? -19.769 17.251 5.915 1.00 98.38 353 ASP A CA 1
ATOM 2674 C C . ASP A 1 353 ? -20.201 15.962 6.651 1.00 98.38 353 ASP A C 1
ATOM 2676 O O . ASP A 1 353 ? -21.283 15.413 6.420 1.00 98.38 353 ASP A O 1
ATOM 2680 N N . PHE A 1 354 ? -19.331 15.455 7.529 1.00 98.75 354 PHE A N 1
ATOM 2681 C CA . PHE A 1 354 ? -19.549 14.253 8.339 1.00 98.75 354 PHE A CA 1
ATOM 2682 C C . PHE A 1 354 ? -20.440 14.531 9.554 1.00 98.75 354 PHE A C 1
ATOM 2684 O O . PHE A 1 354 ? -20.360 15.579 10.207 1.00 98.75 354 PHE A O 1
ATOM 2691 N N . ARG A 1 355 ? -21.258 13.537 9.904 1.00 98.56 355 ARG A N 1
ATOM 2692 C CA . ARG A 1 355 ? -22.010 13.463 11.159 1.00 98.56 355 ARG A CA 1
ATOM 2693 C C . ARG A 1 355 ? -21.385 12.384 12.034 1.00 98.56 355 ARG A C 1
ATOM 2695 O O . ARG A 1 355 ? -21.324 11.228 11.622 1.00 98.56 355 ARG A O 1
ATOM 2702 N N . MET A 1 356 ? -20.902 12.764 13.214 1.00 98.19 356 MET A N 1
ATOM 2703 C CA . MET A 1 356 ? -20.334 11.815 14.179 1.00 98.19 356 MET A CA 1
ATOM 2704 C C . MET A 1 356 ? -21.447 11.069 14.906 1.00 98.19 356 MET A C 1
ATOM 2706 O O . MET A 1 356 ? -22.529 11.617 15.129 1.00 98.19 356 MET A O 1
ATOM 2710 N N . ARG A 1 357 ? -21.160 9.846 15.346 1.00 97.94 357 ARG A N 1
ATOM 2711 C CA . ARG A 1 357 ? -22.037 9.122 16.270 1.00 97.94 357 ARG A CA 1
ATOM 2712 C C . ARG A 1 357 ? -22.139 9.854 17.606 1.00 97.94 357 ARG A C 1
ATOM 2714 O O . ARG A 1 357 ? -21.145 10.329 18.145 1.00 97.94 357 ARG A O 1
ATOM 2721 N N . THR A 1 358 ? -23.341 9.895 18.170 1.00 97.19 358 THR A N 1
ATOM 2722 C CA . THR A 1 358 ? -23.595 10.467 19.504 1.00 97.19 358 THR A CA 1
ATOM 2723 C C . THR A 1 358 ? -23.243 9.510 20.645 1.00 97.19 358 THR A C 1
ATOM 2725 O O . THR A 1 358 ? -23.136 9.943 21.786 1.00 97.19 358 THR A O 1
ATOM 2728 N N . ASN A 1 359 ? -23.049 8.220 20.343 1.00 97.06 359 ASN A N 1
ATOM 2729 C CA . ASN A 1 359 ? -22.631 7.177 21.281 1.00 97.06 359 ASN A CA 1
ATOM 2730 C C . ASN A 1 359 ? -21.168 6.729 21.090 1.00 97.06 359 ASN A C 1
ATOM 2732 O O . ASN A 1 359 ? -20.799 5.668 21.586 1.00 97.06 359 ASN A O 1
ATOM 2736 N N . ALA A 1 360 ? -20.350 7.486 20.350 1.00 97.94 360 ALA A N 1
ATOM 2737 C CA . ALA A 1 360 ? -18.918 7.217 20.258 1.00 97.94 360 ALA A CA 1
ATOM 2738 C C . ALA A 1 360 ? -18.225 7.600 21.573 1.00 97.94 360 ALA A C 1
ATOM 2740 O O . ALA A 1 360 ? -18.376 8.725 22.052 1.00 97.94 360 ALA A O 1
ATOM 2741 N N . ALA A 1 361 ? -17.466 6.668 22.143 1.00 98.25 361 ALA A N 1
ATOM 2742 C CA . ALA A 1 361 ? -16.748 6.851 23.394 1.00 98.25 361 ALA A CA 1
ATOM 2743 C C . ALA A 1 361 ? -15.400 6.123 23.367 1.00 98.25 361 ALA A C 1
ATOM 2745 O O . ALA A 1 361 ? -15.242 5.092 22.708 1.00 98.25 361 ALA A O 1
ATOM 2746 N N . TRP A 1 362 ? -14.441 6.663 24.112 1.00 98.62 362 TRP A N 1
ATOM 2747 C CA . TRP A 1 362 ? -13.186 6.001 24.433 1.00 98.62 362 TRP A CA 1
ATOM 2748 C C . TRP A 1 362 ? -13.440 4.777 25.325 1.00 98.62 362 TRP A C 1
ATOM 2750 O O . TRP A 1 362 ? -14.429 4.718 26.055 1.00 98.62 362 TRP A O 1
ATOM 2760 N N . SER A 1 363 ? -12.511 3.820 25.345 1.00 98.50 363 SER A N 1
ATOM 2761 C CA . SER A 1 363 ? -12.542 2.667 26.264 1.00 98.50 363 SER A CA 1
ATOM 2762 C C . SER A 1 363 ? -12.572 3.031 27.757 1.00 98.50 363 SER A C 1
ATOM 2764 O O . SER A 1 363 ? -12.939 2.202 28.586 1.00 98.50 363 SER A O 1
ATOM 2766 N N . THR A 1 364 ? -12.207 4.264 28.108 1.00 97.38 364 THR A N 1
ATOM 2767 C CA . THR A 1 364 ? -12.299 4.840 29.458 1.00 97.38 364 THR A CA 1
ATOM 2768 C C . THR A 1 364 ? -13.660 5.486 29.767 1.00 97.38 364 THR A C 1
ATOM 2770 O O . THR A 1 364 ? -13.948 5.770 30.929 1.00 97.38 364 THR A O 1
ATOM 2773 N N . GLY A 1 365 ? -14.540 5.617 28.766 1.00 96.94 365 GLY A N 1
ATOM 2774 C CA . GLY A 1 365 ? -15.937 6.042 28.898 1.00 96.94 365 GLY A CA 1
ATOM 2775 C C . GLY A 1 365 ? -16.222 7.498 28.513 1.00 96.94 365 GLY A C 1
ATOM 2776 O O . GLY A 1 365 ? -17.391 7.862 28.373 1.00 96.94 365 GLY A O 1
ATOM 2777 N N . GLU A 1 366 ? -15.201 8.334 28.314 1.00 97.38 366 GLU A N 1
ATOM 2778 C CA . GLU A 1 366 ? -15.361 9.706 27.824 1.00 97.38 366 GLU A CA 1
ATOM 2779 C C . GLU A 1 366 ? -15.867 9.722 26.367 1.00 97.38 366 GLU A C 1
ATOM 2781 O O . GLU A 1 366 ? -15.485 8.855 25.577 1.00 97.38 366 GLU A O 1
ATOM 2786 N N . PRO A 1 367 ? -16.710 10.694 25.969 1.00 98.00 367 PRO A N 1
ATOM 2787 C CA . PRO A 1 367 ? -17.203 10.786 24.597 1.00 98.00 367 PRO A CA 1
ATOM 2788 C C . PRO A 1 367 ? -16.083 11.147 23.611 1.00 98.00 367 PRO A C 1
ATOM 2790 O O . PRO A 1 367 ? -15.189 11.924 23.940 1.00 98.00 367 PRO A O 1
ATOM 2793 N N . ILE A 1 368 ? -16.184 10.637 22.382 1.00 98.56 368 ILE A N 1
ATOM 2794 C CA . ILE A 1 368 ? -15.364 11.068 21.240 1.00 98.56 368 ILE A CA 1
ATOM 2795 C C . ILE A 1 368 ? -16.153 12.124 20.461 1.00 98.56 368 ILE A C 1
ATOM 2797 O O . ILE A 1 368 ? -17.303 11.891 20.076 1.00 98.56 368 ILE A O 1
ATOM 2801 N N . VAL A 1 369 ? -15.542 13.279 20.207 1.00 98.31 369 VAL A N 1
ATOM 2802 C CA . VAL A 1 369 ? -16.168 14.412 19.510 1.00 98.31 369 VAL A CA 1
ATOM 2803 C C . VAL A 1 369 ? -15.400 14.818 18.251 1.00 98.31 369 VAL A C 1
ATOM 2805 O O . VAL A 1 369 ? -14.254 14.438 18.029 1.00 98.31 369 VAL A O 1
ATOM 2808 N N . ALA A 1 370 ? -16.031 15.629 17.400 1.00 98.44 370 ALA A N 1
ATOM 2809 C CA . ALA A 1 370 ? -15.423 16.127 16.166 1.00 98.44 370 ALA A CA 1
ATOM 2810 C C . ALA A 1 370 ? -14.107 16.910 16.395 1.00 98.44 370 ALA A C 1
ATOM 2812 O O . ALA A 1 370 ? -13.239 16.895 15.522 1.00 98.44 370 ALA A O 1
ATOM 2813 N N . ASP A 1 371 ? -13.925 17.561 17.552 1.00 98.38 371 ASP A N 1
ATOM 2814 C CA . ASP A 1 371 ? -12.662 18.249 17.867 1.00 98.38 371 ASP A CA 1
ATOM 2815 C C . ASP A 1 371 ? -11.496 17.269 18.078 1.00 98.38 371 ASP A C 1
ATOM 2817 O O . ASP A 1 371 ? -10.388 17.566 17.640 1.00 98.38 371 ASP A O 1
ATOM 2821 N N . ASP A 1 372 ? -11.738 16.067 18.621 1.00 98.50 372 ASP A N 1
ATOM 2822 C CA . ASP A 1 372 ? -10.700 15.033 18.763 1.00 98.50 372 ASP A CA 1
ATOM 2823 C C . ASP A 1 372 ? -10.167 14.598 17.392 1.00 98.50 372 ASP A C 1
ATOM 2825 O O . ASP A 1 372 ? -8.959 14.432 17.214 1.00 98.50 372 ASP A O 1
ATOM 2829 N N . VAL A 1 373 ? -11.056 14.466 16.397 1.00 98.50 373 VAL A N 1
ATOM 2830 C CA . VAL A 1 373 ? -10.688 14.155 15.003 1.00 98.50 373 VAL A CA 1
ATOM 2831 C C . VAL A 1 373 ? -9.863 15.295 14.409 1.00 98.50 373 VAL A C 1
ATOM 2833 O O . VAL A 1 373 ? -8.767 15.076 13.890 1.00 98.50 373 VAL A O 1
ATOM 2836 N N . ALA A 1 374 ? -10.375 16.526 14.509 1.00 98.44 374 ALA A N 1
ATOM 2837 C CA . ALA A 1 374 ? -9.724 17.705 13.952 1.00 98.44 374 ALA A CA 1
ATOM 2838 C C . ALA A 1 374 ? -8.353 17.961 14.593 1.00 98.44 374 ALA A C 1
ATOM 2840 O O . ALA A 1 374 ? -7.418 18.358 13.901 1.00 98.44 374 ALA A O 1
ATOM 2841 N N . TRP A 1 375 ? -8.211 17.717 15.896 1.00 98.25 375 TRP A N 1
ATOM 2842 C CA . TRP A 1 375 ? -6.936 17.784 16.599 1.00 98.25 375 TRP A CA 1
ATOM 2843 C C . TRP A 1 375 ? -5.995 16.649 16.183 1.00 98.25 375 TRP A C 1
ATOM 2845 O O . TRP A 1 375 ? -4.848 16.928 15.839 1.00 98.25 375 TRP A O 1
ATOM 2855 N N . SER A 1 376 ? -6.477 15.400 16.127 1.00 98.19 376 SER A N 1
ATOM 2856 C CA . SER A 1 376 ? -5.663 14.233 15.750 1.00 98.19 376 SER A CA 1
ATOM 2857 C C . SER A 1 376 ? -5.018 14.420 14.376 1.00 98.19 376 SER A C 1
ATOM 2859 O O . SER A 1 376 ? -3.813 14.240 14.235 1.00 98.19 376 SER A O 1
ATOM 2861 N N . TRP A 1 377 ? -5.782 14.855 13.372 1.00 98.38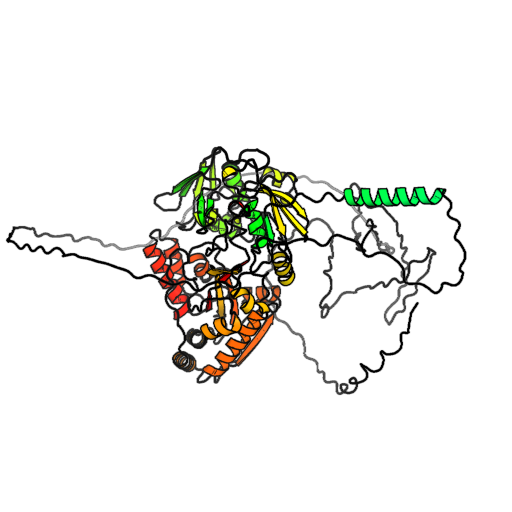 377 TRP A N 1
ATOM 2862 C CA . TRP A 1 377 ? -5.259 15.064 12.016 1.00 98.38 377 TRP A CA 1
ATOM 2863 C C . TRP A 1 377 ? -4.303 16.259 11.916 1.00 98.38 377 TRP A C 1
ATOM 2865 O O . TRP A 1 377 ? -3.358 16.233 11.131 1.00 98.38 377 TRP A O 1
ATOM 2875 N N . ARG A 1 378 ? -4.512 17.302 12.732 1.00 97.88 378 ARG A N 1
ATOM 2876 C CA . ARG A 1 378 ? -3.568 18.426 12.852 1.00 97.88 378 ARG A CA 1
ATOM 2877 C C . ARG A 1 378 ? -2.257 18.002 13.506 1.00 97.88 378 ARG A C 1
ATOM 2879 O O . ARG A 1 378 ? -1.222 18.521 13.111 1.00 97.88 378 ARG A O 1
ATOM 2886 N N . HIS A 1 379 ? -2.294 17.074 14.464 1.00 96.88 379 HIS A N 1
ATOM 2887 C CA . HIS A 1 379 ? -1.086 16.482 15.034 1.00 96.88 379 HIS A CA 1
ATOM 2888 C C . HIS A 1 379 ? -0.357 15.618 13.996 1.00 96.88 379 HIS A C 1
ATOM 2890 O O . HIS A 1 379 ? 0.838 15.804 13.800 1.00 96.88 379 HIS A O 1
ATOM 2896 N N . ALA A 1 380 ? -1.070 14.776 13.244 1.00 95.88 380 ALA A N 1
ATOM 2897 C CA . ALA A 1 380 ? -0.457 13.864 12.276 1.00 95.88 380 ALA A CA 1
ATOM 2898 C C . ALA A 1 380 ? 0.268 14.571 11.112 1.00 95.88 380 ALA A C 1
ATOM 2900 O O . ALA A 1 380 ? 1.277 14.071 10.622 1.00 95.88 380 ALA A O 1
ATOM 2901 N N . VAL A 1 381 ? -0.227 15.734 10.667 1.00 96.00 381 VAL A N 1
ATOM 2902 C CA . VAL A 1 381 ? 0.402 16.528 9.591 1.00 96.00 381 VAL A CA 1
ATOM 2903 C C . VAL A 1 381 ? 1.460 17.525 10.095 1.00 96.00 381 VAL A C 1
ATOM 2905 O O . VAL A 1 381 ? 2.145 18.154 9.288 1.00 96.00 381 VAL A O 1
ATOM 2908 N N . ASP A 1 382 ? 1.597 17.707 11.411 1.00 96.19 382 ASP A N 1
ATOM 2909 C CA . ASP A 1 382 ? 2.608 18.590 11.998 1.00 96.19 382 ASP A CA 1
ATOM 2910 C C . ASP A 1 382 ? 4.014 18.000 11.768 1.00 96.19 382 ASP A C 1
ATOM 2912 O O . ASP A 1 382 ? 4.271 16.870 12.195 1.00 96.19 382 ASP A O 1
ATOM 2916 N N . PRO A 1 383 ? 4.961 18.741 11.155 1.00 93.25 383 PRO A N 1
ATOM 2917 C CA . PRO A 1 383 ? 6.336 18.274 10.957 1.00 93.25 383 PRO A CA 1
ATOM 2918 C C . PRO A 1 383 ? 7.017 17.775 12.236 1.00 93.25 383 PRO A C 1
ATOM 2920 O O . PRO A 1 383 ? 7.881 16.902 12.178 1.00 93.25 383 PRO A O 1
ATOM 2923 N N . ARG A 1 384 ? 6.630 18.313 13.401 1.00 94.12 384 ARG A N 1
ATOM 2924 C CA . ARG A 1 384 ? 7.191 17.954 14.713 1.00 94.12 384 ARG A CA 1
ATOM 2925 C C . ARG A 1 384 ? 6.800 16.552 15.176 1.00 94.12 384 ARG A C 1
ATOM 2927 O O . ARG A 1 384 ? 7.483 16.001 16.031 1.00 94.12 384 ARG A O 1
ATOM 2934 N N . THR A 1 385 ? 5.731 15.987 14.619 1.00 93.00 385 THR A N 1
ATOM 2935 C CA . THR A 1 385 ? 5.291 14.609 14.877 1.00 93.00 385 THR A CA 1
ATOM 2936 C C . THR A 1 385 ? 6.162 13.599 14.131 1.00 93.00 385 THR A C 1
ATOM 2938 O O . THR A 1 385 ? 6.231 12.448 14.539 1.00 93.00 385 THR A O 1
ATOM 2941 N N . ALA A 1 386 ? 6.858 14.021 13.064 1.00 90.31 386 ALA A N 1
ATOM 2942 C CA . ALA A 1 386 ? 7.715 13.168 12.234 1.00 90.31 386 ALA A CA 1
ATOM 2943 C C . ALA A 1 386 ? 7.011 11.897 11.700 1.00 90.31 386 ALA A C 1
ATOM 2945 O O . ALA A 1 386 ? 7.625 10.842 11.561 1.00 90.31 386 ALA A O 1
ATOM 2946 N N . ALA A 1 387 ? 5.715 12.002 11.393 1.00 90.56 387 ALA A N 1
ATOM 2947 C CA . ALA A 1 387 ? 4.921 10.912 10.842 1.00 90.56 387 ALA A CA 1
ATOM 2948 C C . ALA A 1 387 ? 5.329 10.598 9.389 1.00 90.56 387 ALA A C 1
ATOM 2950 O O . ALA A 1 387 ? 5.081 11.399 8.486 1.00 90.56 387 ALA A O 1
ATOM 2951 N N . ASP A 1 388 ? 5.876 9.405 9.134 1.00 83.94 388 ASP A N 1
ATOM 2952 C CA . ASP A 1 388 ? 6.270 8.960 7.783 1.00 83.94 388 ASP A CA 1
ATOM 2953 C C . ASP A 1 388 ? 5.092 8.983 6.784 1.00 83.94 388 ASP A C 1
ATOM 2955 O O . ASP A 1 388 ? 5.257 9.297 5.601 1.00 83.94 388 ASP A O 1
ATOM 2959 N N . TYR A 1 389 ? 3.872 8.722 7.267 1.00 87.56 389 TYR A N 1
ATOM 2960 C CA . TYR A 1 389 ? 2.635 8.772 6.479 1.00 87.56 389 TYR A CA 1
ATOM 2961 C C . TYR A 1 389 ? 1.946 10.151 6.449 1.00 87.56 389 TYR A C 1
ATOM 2963 O O . TYR A 1 389 ? 0.847 10.262 5.900 1.00 87.56 389 TYR A O 1
ATOM 2971 N N . ALA A 1 390 ? 2.578 11.230 6.937 1.00 90.06 390 ALA A N 1
ATOM 2972 C CA . ALA A 1 390 ? 2.018 12.591 6.891 1.00 90.06 390 ALA A CA 1
ATOM 2973 C C . ALA A 1 390 ? 1.588 13.030 5.476 1.00 90.06 390 ALA A C 1
ATOM 2975 O O . ALA A 1 390 ? 0.638 13.797 5.317 1.00 90.06 390 ALA A O 1
ATOM 2976 N N . SER A 1 391 ? 2.234 12.490 4.436 1.00 87.12 391 SER A N 1
ATOM 2977 C CA . SER A 1 391 ? 1.868 12.713 3.031 1.00 87.12 391 SER A CA 1
ATOM 2978 C C . SER A 1 391 ? 0.431 12.302 2.675 1.00 87.12 391 SER A C 1
ATOM 2980 O O . SER A 1 391 ? -0.170 12.919 1.796 1.00 87.12 391 SER A O 1
ATOM 2982 N N . GLN A 1 392 ? -0.181 11.347 3.389 1.00 87.75 392 GLN A N 1
ATOM 2983 C CA . GLN A 1 392 ? -1.592 10.996 3.183 1.00 87.75 392 GLN A CA 1
ATOM 2984 C C . GLN A 1 392 ? -2.542 12.149 3.552 1.00 87.75 392 GLN A C 1
ATOM 2986 O O . GLN A 1 392 ? -3.626 12.261 2.983 1.00 87.75 392 GLN A O 1
ATOM 2991 N N . TYR A 1 393 ? -2.130 13.075 4.421 1.00 94.31 393 TYR A N 1
ATOM 2992 C CA . TYR A 1 393 ? -2.918 14.263 4.757 1.00 94.31 393 TYR A CA 1
ATOM 2993 C C . TYR A 1 393 ? -2.856 15.358 3.679 1.00 94.31 393 TYR A C 1
ATOM 2995 O O . TYR A 1 393 ? -3.598 16.335 3.763 1.00 94.31 393 TYR A O 1
ATOM 3003 N N . PHE A 1 394 ? -2.031 15.219 2.632 1.00 93.19 394 PHE A N 1
ATOM 3004 C CA . PHE A 1 394 ? -1.864 16.261 1.608 1.00 93.19 394 PHE A CA 1
ATOM 3005 C C . PHE A 1 394 ? -3.071 16.390 0.664 1.00 93.19 394 PHE A C 1
ATOM 3007 O O . PHE A 1 394 ? -3.213 17.410 -0.011 1.00 93.19 394 PHE A O 1
ATOM 3014 N N . TYR A 1 395 ? -3.989 15.416 0.648 1.00 92.50 395 TYR A N 1
ATOM 3015 C CA . TYR A 1 395 ? -5.287 15.574 -0.020 1.00 92.50 395 TYR A CA 1
ATOM 3016 C C . TYR A 1 395 ? -6.162 16.636 0.668 1.00 92.50 395 TYR A C 1
ATOM 3018 O O . TYR A 1 395 ? -6.959 17.301 -0.003 1.00 92.50 395 TYR A O 1
ATOM 3026 N N . LEU A 1 396 ? -5.981 16.849 1.980 1.00 97.44 396 LEU A N 1
ATOM 3027 C CA . LEU A 1 396 ? -6.638 17.921 2.722 1.00 97.44 396 LEU A CA 1
ATOM 3028 C C . LEU A 1 396 ? -6.097 19.288 2.296 1.00 97.44 396 LEU A C 1
ATOM 3030 O O . LEU A 1 396 ? -4.898 19.489 2.072 1.00 97.44 396 LEU A O 1
ATOM 3034 N N . LYS A 1 397 ? -6.989 20.274 2.265 1.00 97.88 397 LYS A N 1
ATOM 3035 C CA . LYS A 1 397 ? -6.649 21.680 2.049 1.00 97.88 397 LYS A CA 1
ATOM 3036 C C . LYS A 1 397 ? -5.565 22.123 3.040 1.00 97.88 397 LYS A C 1
ATOM 3038 O O . LYS A 1 397 ? -5.695 21.891 4.238 1.00 97.88 397 LYS A O 1
ATOM 3043 N N . GLN A 1 398 ? -4.500 22.743 2.530 1.00 97.50 398 GLN A N 1
ATOM 3044 C CA . GLN A 1 398 ? -3.279 23.125 3.269 1.00 97.50 398 GLN A CA 1
ATOM 3045 C C . GLN A 1 398 ? -2.410 21.984 3.841 1.00 97.50 398 GLN A C 1
ATOM 3047 O O . GLN A 1 398 ? -1.388 22.293 4.445 1.00 97.50 398 GLN A O 1
ATOM 3052 N N . GLY A 1 399 ? -2.722 20.698 3.630 1.00 96.50 399 GLY A N 1
ATOM 3053 C CA . GLY A 1 399 ? -1.950 19.585 4.211 1.00 96.50 399 GLY A CA 1
ATOM 3054 C C . GLY A 1 399 ? -0.453 19.612 3.865 1.00 96.50 399 GLY A C 1
ATOM 3055 O O . GLY A 1 399 ? 0.388 19.686 4.758 1.00 96.50 399 GLY A O 1
ATOM 3056 N N . GLU A 1 400 ? -0.109 19.656 2.572 1.00 94.56 400 GLU A N 1
ATOM 3057 C CA . GLU A 1 400 ? 1.294 19.766 2.126 1.00 94.56 400 GLU A CA 1
ATOM 3058 C C . GLU A 1 400 ? 1.939 21.089 2.575 1.00 94.56 400 GLU A C 1
ATOM 3060 O O . GLU A 1 400 ? 3.109 21.125 2.950 1.00 94.56 400 GLU A O 1
ATOM 3065 N N . ALA A 1 401 ? 1.186 22.194 2.554 1.00 95.56 401 ALA A N 1
ATOM 3066 C CA . ALA A 1 401 ? 1.700 23.505 2.944 1.00 95.56 401 ALA A CA 1
ATOM 3067 C C . ALA A 1 401 ? 2.104 23.535 4.425 1.00 95.56 401 ALA A C 1
ATOM 3069 O O . ALA A 1 401 ? 3.142 24.108 4.752 1.00 95.56 401 ALA A O 1
ATOM 3070 N N . ILE A 1 402 ? 1.330 22.870 5.287 1.00 97.25 402 ILE A N 1
ATOM 3071 C CA . ILE A 1 402 ? 1.637 22.706 6.709 1.00 97.25 402 ILE A CA 1
ATOM 3072 C C . ILE A 1 402 ? 2.883 21.841 6.898 1.00 97.25 402 ILE A C 1
ATOM 3074 O O . ILE A 1 402 ? 3.841 22.274 7.539 1.00 97.25 402 ILE A O 1
ATOM 3078 N N . TYR A 1 403 ? 2.923 20.663 6.273 1.00 92.75 403 TYR A N 1
ATOM 3079 C CA . TYR A 1 403 ? 4.060 19.753 6.421 1.00 92.75 403 TYR A CA 1
ATOM 3080 C C . TYR A 1 403 ? 5.375 20.326 5.856 1.00 92.75 403 TYR A C 1
ATOM 3082 O O . TYR A 1 403 ? 6.459 20.082 6.376 1.00 92.75 403 TYR A O 1
ATOM 3090 N N . THR A 1 404 ? 5.301 21.132 4.794 1.00 92.00 404 THR A N 1
ATOM 3091 C CA . THR A 1 404 ? 6.477 21.788 4.189 1.00 92.00 404 THR A CA 1
ATOM 3092 C C . THR A 1 404 ? 6.829 23.135 4.831 1.00 92.00 404 THR A C 1
ATOM 3094 O O . THR A 1 404 ? 7.718 23.827 4.337 1.00 92.00 404 THR A O 1
ATOM 3097 N N . GLY A 1 405 ? 6.137 23.543 5.903 1.00 93.00 405 GLY A N 1
ATOM 3098 C CA . GLY A 1 405 ? 6.378 24.808 6.608 1.00 93.00 405 GLY A CA 1
ATOM 3099 C C . GLY A 1 405 ? 6.004 26.075 5.823 1.00 93.00 405 GLY A C 1
ATOM 3100 O O . GLY A 1 405 ? 6.293 27.181 6.276 1.00 93.00 405 GLY A O 1
ATOM 3101 N N . LYS A 1 406 ? 5.349 25.938 4.660 1.00 95.44 406 LYS A N 1
ATOM 3102 C CA . LYS A 1 406 ? 4.806 27.055 3.859 1.00 95.44 406 LYS A CA 1
ATOM 3103 C C . LYS A 1 406 ? 3.589 27.701 4.535 1.00 95.44 406 LYS A C 1
ATOM 3105 O O . LYS A 1 406 ? 3.277 28.857 4.266 1.00 95.44 406 LYS A O 1
ATOM 3110 N N . GLU A 1 407 ? 2.912 26.955 5.402 1.00 96.81 407 GLU A N 1
ATOM 3111 C CA . GLU A 1 407 ? 1.880 27.415 6.325 1.00 96.81 407 GLU A CA 1
ATOM 3112 C C . GLU A 1 407 ? 2.231 26.894 7.725 1.00 96.81 407 GLU A C 1
ATOM 3114 O O . GLU A 1 407 ? 2.509 25.714 7.889 1.00 96.81 407 GLU A O 1
ATOM 3119 N N . THR A 1 408 ? 2.247 27.751 8.744 1.00 95.19 408 THR A N 1
ATOM 3120 C CA . THR A 1 408 ? 2.636 27.354 10.112 1.00 95.19 408 THR A CA 1
ATOM 3121 C C . THR A 1 408 ? 1.440 27.206 11.050 1.00 95.19 408 THR A C 1
ATOM 3123 O O . THR A 1 408 ? 1.563 26.647 12.140 1.00 95.19 408 THR A O 1
ATOM 3126 N N . ASN A 1 409 ? 0.256 27.672 10.644 1.00 96.81 409 ASN A N 1
ATOM 3127 C CA . ASN A 1 409 ? -0.955 27.575 11.442 1.00 96.81 409 ASN A CA 1
ATOM 3128 C C . ASN A 1 409 ? -1.733 26.286 11.130 1.00 96.81 409 ASN A C 1
ATOM 3130 O O . ASN A 1 409 ? -2.549 26.242 10.206 1.00 96.81 409 ASN A O 1
ATOM 3134 N N . LEU A 1 410 ? -1.557 25.270 11.982 1.00 96.81 410 LEU A N 1
ATOM 3135 C CA . LEU A 1 410 ? -2.250 23.975 11.892 1.00 96.81 410 LEU A CA 1
ATOM 3136 C C . LEU A 1 410 ? -3.783 24.096 11.796 1.00 96.81 410 LEU A C 1
ATOM 3138 O O . LEU A 1 410 ? -4.432 23.248 11.188 1.00 96.81 410 LEU A O 1
ATOM 3142 N N . SER A 1 411 ? -4.392 25.152 12.356 1.00 96.50 411 SER A N 1
ATOM 3143 C CA . SER A 1 411 ? -5.851 25.354 12.274 1.00 96.50 411 SER A CA 1
ATOM 3144 C C . SER A 1 411 ? -6.366 25.637 10.855 1.00 96.50 411 SER A C 1
ATOM 3146 O O . SER A 1 411 ? -7.574 25.601 10.636 1.00 96.50 411 SER A O 1
ATOM 3148 N N . ARG A 1 412 ? -5.473 25.888 9.885 1.00 97.56 412 ARG A N 1
ATOM 3149 C CA . ARG A 1 412 ? -5.817 26.073 8.466 1.00 97.56 412 ARG A CA 1
ATOM 3150 C C . ARG A 1 412 ? -5.865 24.777 7.659 1.00 97.56 412 ARG A C 1
ATOM 3152 O O . ARG A 1 412 ? -6.252 24.838 6.490 1.00 97.56 412 ARG A O 1
ATOM 3159 N N . LEU A 1 413 ? -5.497 23.641 8.259 1.00 98.50 413 LEU A N 1
ATOM 3160 C CA . LEU A 1 413 ? -5.772 22.323 7.691 1.00 98.50 413 LEU A CA 1
ATOM 3161 C C . LEU A 1 413 ? -7.272 22.218 7.388 1.00 98.50 413 LEU A C 1
ATOM 3163 O O . LEU A 1 413 ? -8.092 22.700 8.169 1.00 98.50 413 LEU A O 1
ATOM 3167 N N . GLY A 1 414 ? -7.628 21.587 6.271 1.00 98.38 414 GLY A N 1
ATOM 3168 C CA . GLY A 1 414 ? -9.000 21.406 5.793 1.00 98.38 414 GLY A CA 1
ATOM 3169 C C . GLY A 1 414 ? -9.862 20.473 6.646 1.00 98.38 414 GLY A C 1
ATOM 3170 O O . GLY A 1 414 ? -10.484 19.573 6.097 1.00 98.38 414 GLY A O 1
ATOM 3171 N N . VAL A 1 415 ? -9.892 20.661 7.965 1.00 98.50 415 VAL A N 1
ATOM 3172 C CA . VAL A 1 415 ? -10.697 19.913 8.932 1.00 98.50 415 VAL A CA 1
ATOM 3173 C C . VAL A 1 415 ? -11.173 20.854 10.047 1.00 98.50 415 VAL A C 1
ATOM 3175 O O . VAL A 1 415 ? -10.372 21.453 10.773 1.00 98.50 415 VAL A O 1
ATOM 3178 N N . THR A 1 416 ? -12.492 20.984 10.186 1.00 98.31 416 THR A N 1
ATOM 3179 C CA . THR A 1 416 ? -13.162 21.903 11.119 1.00 98.31 416 THR A CA 1
ATOM 3180 C C . THR A 1 416 ? -14.270 21.178 11.873 1.00 98.31 416 THR A C 1
ATOM 3182 O O . THR A 1 416 ? -15.111 20.519 11.265 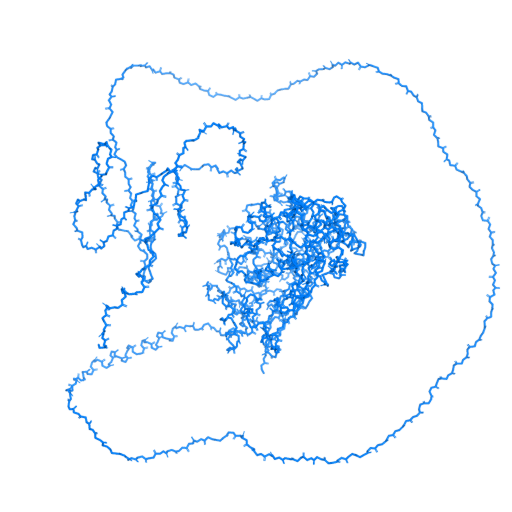1.00 98.31 416 THR A O 1
ATOM 3185 N N . ALA A 1 417 ? -14.291 21.319 13.199 1.00 97.94 417 ALA A N 1
ATOM 3186 C CA . ALA A 1 417 ? -15.356 20.807 14.054 1.00 97.94 417 ALA A CA 1
ATOM 3187 C C . ALA A 1 417 ? -16.419 21.894 14.290 1.00 97.94 417 ALA A C 1
ATOM 3189 O O . ALA A 1 417 ? -16.143 22.920 14.910 1.00 97.94 417 ALA A O 1
ATOM 3190 N N . ASP A 1 418 ? -17.645 21.652 13.831 1.00 95.81 418 ASP A N 1
ATOM 3191 C CA . ASP A 1 418 ? -18.787 22.565 13.965 1.00 95.81 418 ASP A CA 1
ATOM 3192 C C . ASP A 1 418 ? -19.691 22.106 15.124 1.00 95.81 418 ASP A C 1
ATOM 3194 O O . ASP A 1 418 ? -20.854 21.725 14.947 1.00 95.81 418 ASP A O 1
ATOM 3198 N N . GLY A 1 419 ? -19.120 22.084 16.329 1.00 96.38 419 GLY A N 1
ATOM 3199 C CA . GLY A 1 419 ? -19.715 21.441 17.504 1.00 96.38 419 GLY A CA 1
ATOM 3200 C C . GLY A 1 419 ? -19.407 19.936 17.584 1.00 96.38 419 GLY A C 1
ATOM 3201 O O . GLY A 1 419 ? -18.716 19.388 16.727 1.00 96.38 419 GLY A O 1
ATOM 3202 N N . PRO A 1 420 ? -19.904 19.230 18.618 1.00 97.31 420 PRO A N 1
ATOM 3203 C CA . PRO A 1 420 ? -19.379 17.916 19.003 1.00 97.31 420 PRO A CA 1
ATOM 3204 C C . PRO A 1 420 ? -19.618 16.798 17.980 1.00 97.31 420 PRO A C 1
ATOM 3206 O O . PRO A 1 420 ? -18.857 15.834 17.959 1.00 97.31 420 PRO A O 1
ATOM 3209 N N . HIS A 1 421 ? -20.641 16.914 17.122 1.00 98.19 421 HIS A N 1
ATOM 3210 C CA . HIS A 1 421 ? -21.046 15.838 16.205 1.00 98.19 421 HIS A CA 1
ATOM 3211 C C . HIS A 1 421 ? -21.102 16.236 14.720 1.00 98.19 421 HIS A C 1
ATOM 3213 O O . HIS A 1 421 ? -21.734 15.545 13.917 1.00 98.19 421 HIS A O 1
ATOM 3219 N N . ARG A 1 422 ? -20.453 17.339 14.328 1.00 98.31 422 ARG A N 1
ATOM 3220 C CA . ARG A 1 422 ? -20.336 17.759 12.924 1.00 98.31 422 ARG A CA 1
ATOM 3221 C C . ARG A 1 422 ? -18.877 18.057 12.607 1.00 98.31 422 ARG A C 1
ATOM 3223 O O . ARG A 1 422 ? -18.278 18.911 13.249 1.00 98.31 422 ARG A O 1
ATOM 3230 N N . LEU A 1 423 ? -18.336 17.376 11.604 1.00 98.62 423 LEU A N 1
ATOM 3231 C CA . LEU A 1 423 ? -16.985 17.612 11.109 1.00 98.62 423 LEU A CA 1
ATOM 3232 C C . LEU A 1 423 ? -17.056 17.965 9.625 1.00 98.62 423 LEU A C 1
ATOM 3234 O O . LEU A 1 423 ? -17.566 17.187 8.823 1.00 98.62 423 LEU A O 1
ATOM 3238 N N . ARG A 1 424 ? -16.541 19.134 9.264 1.00 98.56 424 ARG A N 1
ATOM 3239 C CA . ARG A 1 424 ? -16.399 19.581 7.882 1.00 98.56 424 ARG A CA 1
ATOM 3240 C C . ARG A 1 424 ? -14.964 19.353 7.431 1.00 98.56 424 ARG A C 1
ATOM 3242 O O . ARG A 1 424 ? -14.033 19.815 8.086 1.00 98.56 424 ARG A O 1
ATOM 3249 N N . VAL A 1 425 ? -14.797 18.684 6.298 1.00 98.75 425 VAL A N 1
ATOM 3250 C CA . VAL A 1 425 ? -13.498 18.403 5.683 1.00 98.75 425 VAL A CA 1
ATOM 3251 C C . VAL A 1 425 ? -13.453 19.015 4.286 1.00 98.75 425 VAL A C 1
ATOM 3253 O O . VAL A 1 425 ? -14.412 18.890 3.526 1.00 98.75 425 VAL A O 1
ATOM 3256 N N . GLU A 1 426 ? -12.352 19.684 3.946 1.00 98.50 426 GLU A N 1
ATOM 3257 C CA . GLU A 1 426 ? -12.132 20.335 2.651 1.00 98.50 426 GLU A CA 1
ATOM 3258 C C . GLU A 1 426 ? -10.857 19.799 1.986 1.00 98.50 426 GLU A C 1
ATOM 3260 O O . GLU A 1 426 ? -9.784 19.788 2.592 1.00 98.50 426 GLU A O 1
ATOM 3265 N N . LEU A 1 427 ? -10.972 19.385 0.725 1.00 97.31 427 LEU A N 1
ATOM 3266 C CA . LEU A 1 427 ? -9.900 18.801 -0.081 1.00 97.31 427 LEU A CA 1
ATOM 3267 C C . LEU A 1 427 ? -9.355 19.796 -1.115 1.00 97.31 427 LEU A C 1
ATOM 3269 O O . LEU A 1 427 ? -10.052 20.721 -1.543 1.00 97.31 427 LEU A O 1
ATOM 3273 N N . ASN A 1 428 ? -8.120 19.580 -1.572 1.00 93.00 428 ASN A N 1
ATOM 3274 C CA . ASN A 1 428 ? -7.534 20.373 -2.662 1.00 93.00 428 ASN A CA 1
ATOM 3275 C C . ASN A 1 428 ? -8.241 20.108 -4.008 1.00 93.00 428 ASN A C 1
ATOM 3277 O O . ASN A 1 428 ? -8.527 21.036 -4.773 1.00 93.00 428 ASN A O 1
ATOM 3281 N N . HIS A 1 429 ? -8.576 18.842 -4.268 1.00 89.06 429 HIS A N 1
ATOM 3282 C CA . HIS A 1 429 ? -9.190 18.336 -5.498 1.00 89.06 429 HIS A CA 1
ATOM 3283 C C . HIS A 1 429 ? -10.281 17.303 -5.158 1.00 89.06 429 HIS A C 1
ATOM 3285 O O . HIS A 1 429 ? -10.359 16.873 -4.007 1.00 89.06 429 HIS A O 1
ATOM 3291 N N . PRO A 1 430 ? -11.149 16.908 -6.108 1.00 89.44 430 PRO A N 1
ATOM 3292 C CA . PRO A 1 430 ? -12.065 15.795 -5.890 1.00 89.44 430 PRO A CA 1
ATOM 3293 C C . PRO A 1 430 ? -11.248 14.504 -5.750 1.00 89.44 430 PRO A C 1
ATOM 3295 O O . PRO A 1 430 ? -10.549 14.121 -6.684 1.00 89.44 430 PRO A O 1
ATOM 3298 N N . THR A 1 431 ? -11.334 13.829 -4.605 1.00 89.69 431 THR A N 1
ATOM 3299 C CA . THR A 1 431 ? -10.592 12.585 -4.331 1.00 89.69 431 THR A CA 1
ATOM 3300 C C . THR A 1 431 ? -11.587 11.424 -4.220 1.00 89.69 431 THR A C 1
ATOM 3302 O O . THR A 1 431 ? -12.205 11.266 -3.166 1.00 89.69 431 THR A O 1
ATOM 3305 N N . PRO A 1 432 ? -11.797 10.615 -5.282 1.00 84.62 432 PRO A N 1
ATOM 3306 C CA . PRO A 1 432 ? -12.842 9.581 -5.296 1.00 84.62 432 PRO A CA 1
ATOM 3307 C C . PRO A 1 432 ? -12.649 8.457 -4.270 1.00 84.62 432 PRO A C 1
ATOM 3309 O O . PRO A 1 432 ? -13.624 7.814 -3.905 1.00 84.62 432 PRO A O 1
ATOM 3312 N N . PHE A 1 433 ? -11.409 8.246 -3.821 1.00 87.75 433 PHE A N 1
ATOM 3313 C CA . PHE A 1 433 ? -10.987 7.233 -2.845 1.00 87.75 433 PHE A CA 1
ATOM 3314 C C . PHE A 1 433 ? -10.795 7.806 -1.423 1.00 87.75 433 PHE A C 1
ATOM 3316 O O . PHE A 1 433 ? -10.096 7.231 -0.589 1.00 87.75 433 PHE A O 1
ATOM 3323 N N . PHE A 1 434 ? -11.345 8.994 -1.138 1.00 93.94 434 PHE A N 1
ATOM 3324 C CA . PHE A 1 434 ? -11.109 9.667 0.144 1.00 93.94 434 PHE A CA 1
ATOM 3325 C C . PHE A 1 434 ? -11.682 8.890 1.336 1.00 93.94 434 PHE A C 1
ATOM 3327 O O . PHE A 1 434 ? -11.079 8.865 2.401 1.00 93.94 434 PHE A O 1
ATOM 3334 N N . LEU A 1 435 ? -12.821 8.216 1.168 1.00 94.88 435 LEU A N 1
ATOM 3335 C CA . LEU A 1 435 ? -13.458 7.458 2.249 1.00 94.88 435 LEU A CA 1
ATOM 3336 C C . LEU A 1 435 ? -12.655 6.202 2.616 1.00 94.88 435 LEU A C 1
ATOM 3338 O O . LEU A 1 435 ? -12.650 5.800 3.778 1.00 94.88 435 LEU A O 1
ATOM 3342 N N . GLU A 1 436 ? -11.959 5.613 1.645 1.00 91.44 436 GLU A N 1
ATOM 3343 C CA . GLU A 1 436 ? -11.022 4.503 1.810 1.00 91.44 436 GLU A CA 1
ATOM 3344 C C . GLU A 1 436 ? -9.765 4.948 2.567 1.00 91.44 436 GLU A C 1
ATOM 3346 O O . GLU A 1 436 ? -9.340 4.246 3.482 1.00 91.44 436 GLU A O 1
ATOM 3351 N N . LEU A 1 437 ? -9.228 6.145 2.286 1.00 92.44 437 LEU A N 1
ATOM 3352 C CA . LEU A 1 437 ? -8.155 6.733 3.104 1.00 92.44 437 LEU A CA 1
ATOM 3353 C C . LEU A 1 437 ? -8.585 6.888 4.568 1.00 92.44 437 LEU A C 1
ATOM 3355 O O . LEU A 1 437 ? -7.841 6.521 5.469 1.00 92.44 437 LEU A O 1
ATOM 3359 N N . LEU A 1 438 ? -9.806 7.370 4.814 1.00 96.25 438 LEU A N 1
ATOM 3360 C CA . LEU A 1 438 ? -10.331 7.567 6.170 1.00 96.25 438 LEU A CA 1
ATOM 3361 C C . LEU A 1 438 ? -10.589 6.271 6.959 1.00 96.25 438 LEU A C 1
ATOM 3363 O O . LEU A 1 438 ? -10.801 6.347 8.172 1.00 96.25 438 LEU A O 1
ATOM 3367 N N . ALA A 1 439 ? -10.579 5.115 6.285 1.00 94.75 439 ALA A N 1
ATOM 3368 C CA . ALA A 1 439 ? -10.673 3.798 6.910 1.00 94.75 439 ALA A CA 1
ATOM 3369 C C . ALA A 1 439 ? -9.294 3.252 7.317 1.00 94.75 439 ALA A C 1
ATOM 3371 O O . ALA A 1 439 ? -9.219 2.345 8.146 1.00 94.75 439 ALA A O 1
ATOM 3372 N N . SER A 1 440 ? -8.212 3.827 6.777 1.00 90.75 440 SER A N 1
ATOM 3373 C CA . SER A 1 440 ? -6.850 3.526 7.203 1.00 90.75 440 SER A CA 1
ATOM 3374 C C . SER A 1 440 ? -6.630 3.940 8.654 1.00 90.75 440 SER A C 1
ATOM 3376 O O . SER A 1 440 ? -6.955 5.053 9.074 1.00 90.75 440 SER A O 1
ATOM 3378 N N . ARG A 1 441 ? -5.941 3.062 9.383 1.00 89.94 441 ARG A N 1
ATOM 3379 C CA . ARG A 1 441 ? -5.327 3.312 10.694 1.00 89.94 441 ARG A CA 1
ATOM 3380 C C . ARG A 1 441 ? -4.618 4.668 10.807 1.00 89.94 441 ARG A C 1
ATOM 3382 O O . ARG A 1 441 ? -4.689 5.275 11.866 1.00 89.94 441 ARG A O 1
ATOM 3389 N N . VAL A 1 442 ? -4.003 5.174 9.734 1.00 91.56 442 VAL A N 1
ATOM 3390 C CA . VAL A 1 442 ? -3.298 6.473 9.724 1.00 91.56 442 VAL A CA 1
ATOM 3391 C C . VAL A 1 442 ? -4.231 7.639 10.085 1.00 91.56 442 VAL A C 1
ATOM 3393 O O . VAL A 1 442 ? -3.795 8.588 10.732 1.00 91.56 442 VAL A O 1
ATOM 3396 N N . PHE A 1 443 ? -5.514 7.565 9.712 1.00 96.06 443 PHE A N 1
ATOM 3397 C CA . PHE A 1 443 ? -6.532 8.594 9.974 1.00 96.06 443 PHE A CA 1
ATOM 3398 C C . PHE A 1 443 ? -7.308 8.388 11.287 1.00 96.06 443 PHE A C 1
ATOM 3400 O O . PHE A 1 443 ? -8.271 9.121 11.552 1.00 96.06 443 PHE A O 1
ATOM 3407 N N . ALA A 1 444 ? -6.915 7.408 12.108 1.00 97.19 444 ALA A N 1
ATOM 3408 C CA . ALA A 1 444 ? -7.594 7.095 13.358 1.00 97.19 444 ALA A CA 1
ATOM 3409 C C . ALA A 1 444 ? -7.474 8.218 14.405 1.00 97.19 444 ALA A C 1
ATOM 3411 O O . ALA A 1 444 ? -6.500 8.972 14.456 1.00 97.19 444 ALA A O 1
ATOM 3412 N N . VAL A 1 445 ? -8.488 8.318 15.265 1.00 98.12 445 VAL A N 1
ATOM 3413 C CA . VAL A 1 445 ? -8.555 9.336 16.323 1.00 98.12 445 VAL A CA 1
ATOM 3414 C C . VAL A 1 445 ? -7.780 8.864 17.551 1.00 98.12 445 VAL A C 1
ATOM 3416 O O . VAL A 1 445 ? -8.036 7.765 18.055 1.00 98.12 445 VAL A O 1
ATOM 3419 N N . ILE A 1 446 ? -6.881 9.712 18.061 1.00 97.44 446 ILE A N 1
ATOM 3420 C CA . ILE A 1 446 ? -6.013 9.429 19.215 1.00 97.44 446 ILE A CA 1
ATOM 3421 C C . ILE A 1 446 ? -6.376 10.290 20.445 1.00 97.44 446 ILE A C 1
ATOM 3423 O O . ILE A 1 446 ? -6.892 11.401 20.298 1.00 97.44 446 ILE A O 1
ATOM 3427 N N . PRO A 1 447 ? -6.129 9.809 21.678 1.00 97.44 447 PRO A N 1
ATOM 3428 C CA . PRO A 1 447 ? -6.574 10.484 22.893 1.00 97.44 447 PRO A CA 1
ATOM 3429 C C . PRO A 1 447 ? -5.651 11.645 23.282 1.00 97.44 447 PRO A C 1
ATOM 3431 O O . PRO A 1 447 ? -4.707 11.486 24.063 1.00 97.44 447 PRO A O 1
ATOM 3434 N N . ARG A 1 448 ? -5.974 12.842 22.775 1.00 96.25 448 ARG A N 1
ATOM 3435 C CA . ARG A 1 448 ? -5.265 14.110 23.022 1.00 96.25 448 ARG A CA 1
ATOM 3436 C C . ARG A 1 448 ? -4.748 14.268 24.453 1.00 96.25 448 ARG A C 1
ATOM 3438 O O . ARG A 1 448 ? -3.551 14.440 24.656 1.00 96.25 448 ARG A O 1
ATOM 3445 N N . GLY A 1 449 ? -5.638 14.195 25.446 1.00 96.19 449 GLY A N 1
ATOM 3446 C CA . GLY A 1 449 ? -5.275 14.437 26.847 1.00 96.19 449 GLY A CA 1
ATOM 3447 C C . GLY A 1 449 ? -4.279 13.412 27.399 1.00 96.19 449 GLY A C 1
ATOM 3448 O O . GLY A 1 449 ? -3.429 13.752 28.222 1.00 96.19 449 GLY A O 1
ATOM 3449 N N . THR A 1 450 ? -4.320 12.164 26.920 1.00 97.62 450 THR A N 1
ATOM 3450 C CA . THR A 1 450 ? -3.332 11.140 27.287 1.00 97.62 450 THR A CA 1
ATOM 3451 C C . THR A 1 450 ? -1.970 11.449 26.678 1.00 97.62 450 THR A C 1
ATOM 3453 O O . THR A 1 450 ? -0.970 11.314 27.385 1.00 97.62 450 THR A O 1
ATOM 3456 N N . LEU A 1 451 ? -1.933 11.905 25.421 1.00 96.88 451 LEU A N 1
ATOM 3457 C CA . LEU A 1 451 ? -0.708 12.323 24.738 1.00 96.88 451 LEU A CA 1
ATOM 3458 C C . LEU A 1 451 ? -0.088 13.557 25.401 1.00 96.88 451 LEU A C 1
ATOM 3460 O O . LEU A 1 451 ? 1.064 13.498 25.818 1.00 96.88 451 LEU A O 1
ATOM 3464 N N . GLU A 1 452 ? -0.862 14.623 25.616 1.00 95.81 452 GLU A N 1
ATOM 3465 C CA . GLU A 1 452 ? -0.402 15.842 26.304 1.00 95.81 452 GLU A CA 1
ATOM 3466 C C . GLU A 1 452 ? 0.117 15.552 27.731 1.00 95.81 452 GLU A C 1
ATOM 3468 O O . GLU A 1 452 ? 1.052 16.205 28.189 1.00 95.81 452 GLU A O 1
ATOM 3473 N N . THR A 1 453 ? -0.429 14.541 28.422 1.00 96.81 453 THR A N 1
ATOM 3474 C CA . THR A 1 453 ? 0.008 14.150 29.779 1.00 96.81 453 THR A CA 1
ATOM 3475 C C . THR A 1 453 ? 1.279 13.286 29.798 1.00 96.81 453 THR A C 1
ATOM 3477 O O . THR A 1 453 ? 2.060 13.368 30.746 1.00 96.81 453 THR A O 1
ATOM 3480 N N . HIS A 1 454 ? 1.492 12.421 28.799 1.00 96.62 454 HIS A N 1
ATOM 3481 C CA . HIS A 1 454 ? 2.538 11.382 28.835 1.00 96.62 454 HIS A CA 1
ATOM 3482 C C . HIS A 1 454 ? 3.648 11.548 27.779 1.00 96.62 454 HIS A C 1
ATOM 3484 O O . HIS A 1 454 ? 4.643 10.813 27.837 1.00 96.62 454 HIS A O 1
ATOM 3490 N N . GLY A 1 455 ? 3.485 12.478 26.832 1.00 94.88 455 GLY A N 1
ATOM 3491 C CA . GLY A 1 455 ? 4.347 12.647 25.659 1.00 94.88 455 GLY A CA 1
ATOM 3492 C C . GLY A 1 455 ? 4.455 11.361 24.838 1.00 94.88 455 GLY A C 1
ATOM 3493 O O . GLY A 1 455 ? 3.535 10.545 24.814 1.00 94.88 455 GLY A O 1
ATOM 3494 N N . ASP A 1 456 ? 5.630 11.116 24.265 1.00 89.88 456 ASP A N 1
ATOM 3495 C CA . ASP A 1 456 ? 5.978 9.954 23.424 1.00 89.88 456 ASP A CA 1
ATOM 3496 C C . ASP A 1 456 ? 5.711 8.580 24.081 1.00 89.88 456 ASP A C 1
ATOM 3498 O O . ASP A 1 456 ? 5.775 7.531 23.443 1.00 89.88 456 ASP A O 1
ATOM 3502 N N . ARG A 1 457 ? 5.430 8.546 25.392 1.00 93.19 457 ARG A N 1
ATOM 3503 C CA . ARG A 1 457 ? 5.107 7.324 26.144 1.00 93.19 457 ARG A CA 1
ATOM 3504 C C . ARG A 1 457 ? 3.605 7.097 26.326 1.00 93.19 457 ARG A C 1
ATOM 3506 O O . ARG A 1 457 ? 3.240 6.176 27.056 1.00 93.19 457 ARG A O 1
ATOM 3513 N N . TRP A 1 458 ? 2.737 7.877 25.682 1.00 96.25 458 TRP A N 1
ATOM 3514 C CA . TRP A 1 458 ? 1.279 7.806 25.850 1.00 96.25 458 TRP A CA 1
ATOM 3515 C C . TRP A 1 458 ? 0.682 6.424 25.556 1.00 96.25 458 TRP A C 1
ATOM 3517 O O . TRP A 1 458 ? -0.153 5.957 26.326 1.00 96.25 458 TRP A O 1
ATOM 3527 N N . ILE A 1 459 ? 1.204 5.692 24.565 1.00 95.25 459 ILE A N 1
ATOM 3528 C CA . ILE A 1 459 ? 0.832 4.290 24.268 1.00 95.25 459 ILE A CA 1
ATOM 3529 C C . ILE A 1 459 ? 1.082 3.308 25.439 1.00 95.25 459 ILE A C 1
ATOM 3531 O O . ILE A 1 459 ? 0.575 2.180 25.472 1.00 95.25 459 ILE A O 1
ATOM 3535 N N . ARG A 1 460 ? 1.863 3.724 26.446 1.00 93.81 460 ARG A N 1
ATOM 3536 C CA . ARG A 1 460 ? 2.133 2.970 27.682 1.00 93.81 460 ARG A CA 1
ATOM 3537 C C . ARG A 1 460 ? 1.205 3.347 28.842 1.00 93.81 460 ARG A C 1
ATOM 3539 O O . ARG A 1 460 ? 1.313 2.721 29.895 1.00 93.81 460 ARG A O 1
ATOM 3546 N N . ALA A 1 461 ? 0.300 4.315 28.673 1.00 95.00 461 ALA A N 1
ATOM 3547 C CA . ALA A 1 461 ? -0.711 4.657 29.673 1.00 95.00 461 ALA A CA 1
ATOM 3548 C C . ALA A 1 461 ? -1.590 3.440 30.010 1.00 95.00 461 ALA A C 1
ATOM 3550 O O . ALA A 1 461 ? -1.859 2.595 29.153 1.00 95.00 461 ALA A O 1
ATOM 3551 N N . ARG A 1 462 ? -2.010 3.309 31.273 1.00 93.62 462 ARG A N 1
ATOM 3552 C CA . ARG A 1 462 ? -2.875 2.217 31.748 1.00 93.62 462 ARG A CA 1
ATOM 3553 C C . ARG A 1 462 ? -3.931 2.790 32.710 1.00 93.62 462 ARG A C 1
ATOM 3555 O O . ARG A 1 462 ? -3.545 3.208 33.801 1.00 93.62 462 ARG A O 1
ATOM 3562 N N . PRO A 1 463 ? -5.227 2.801 32.341 1.00 94.19 463 PRO A N 1
ATOM 3563 C CA . PRO A 1 463 ? -5.771 2.404 31.036 1.00 94.19 463 PRO A CA 1
ATOM 3564 C C . PRO A 1 463 ? -5.238 3.279 29.887 1.00 94.19 463 PRO A C 1
ATOM 3566 O O . PRO A 1 463 ? -4.876 4.435 30.091 1.00 94.19 463 PRO A O 1
ATOM 3569 N N . LEU A 1 464 ? -5.177 2.702 28.686 1.00 97.75 464 LEU A N 1
ATOM 3570 C CA . LEU A 1 464 ? -4.964 3.432 27.436 1.00 97.75 464 LEU A CA 1
ATOM 3571 C C . LEU A 1 464 ? -6.348 3.711 26.832 1.00 97.75 464 LEU A C 1
ATOM 3573 O O . LEU A 1 464 ? -7.042 2.736 26.522 1.00 97.75 464 LEU A O 1
ATOM 3577 N N . PRO A 1 465 ? -6.776 4.973 26.660 1.00 98.25 465 PRO A N 1
ATOM 3578 C CA . PRO A 1 465 ? -8.026 5.265 25.969 1.00 98.25 465 PRO A CA 1
ATOM 3579 C C . PRO A 1 465 ? -7.930 4.835 24.502 1.00 98.25 465 PRO A C 1
ATOM 3581 O O . PRO A 1 465 ? -7.031 5.248 23.774 1.00 98.25 465 PRO A O 1
ATOM 3584 N N . CYS A 1 466 ? -8.842 3.962 24.092 1.00 98.31 466 CYS A N 1
ATOM 3585 C CA . CYS A 1 466 ? -8.899 3.326 22.777 1.00 98.31 466 CYS A CA 1
ATOM 3586 C C . CYS A 1 466 ? -10.235 3.699 22.117 1.00 98.31 466 CYS A C 1
ATOM 3588 O O . CYS A 1 466 ? -11.278 3.583 22.763 1.00 98.31 466 CYS A O 1
ATOM 3590 N N . SER A 1 467 ? -10.218 4.170 20.867 1.00 98.31 467 SER A N 1
ATOM 3591 C CA . SER A 1 467 ? -11.430 4.527 20.103 1.00 98.31 467 SER A CA 1
ATOM 3592 C C . SER A 1 467 ? -12.023 3.341 19.327 1.00 98.31 467 SER A C 1
ATOM 3594 O O . SER A 1 467 ? -13.163 3.405 18.867 1.00 98.31 467 SER A O 1
ATOM 3596 N N . GLY A 1 468 ? -11.261 2.252 19.199 1.00 98.00 468 GLY A N 1
ATOM 3597 C CA . GLY A 1 468 ? -11.611 1.059 18.438 1.00 98.00 468 GLY A CA 1
ATOM 3598 C C . GLY A 1 468 ? -12.345 -0.046 19.220 1.00 98.00 468 GLY A C 1
ATOM 3599 O O . GLY A 1 468 ? -12.689 0.113 20.399 1.00 98.00 468 GLY A O 1
ATOM 3600 N N . PRO A 1 469 ? -12.586 -1.193 18.555 1.00 98.25 469 PRO A N 1
ATOM 3601 C CA . PRO A 1 469 ? -13.336 -2.336 19.088 1.00 98.25 469 PRO A CA 1
ATOM 3602 C C . PRO A 1 469 ? -12.654 -3.085 20.237 1.00 98.25 469 PRO A C 1
ATOM 3604 O O . PRO A 1 469 ? -13.330 -3.806 20.978 1.00 98.25 469 PRO A O 1
ATOM 3607 N N . TYR A 1 470 ? -11.341 -2.926 20.408 1.00 98.56 470 TYR A N 1
ATOM 3608 C CA . TYR A 1 470 ? -10.576 -3.521 21.497 1.00 98.56 470 TYR A CA 1
ATOM 3609 C C . TYR A 1 470 ? -9.826 -2.457 22.303 1.00 98.56 470 TYR A C 1
ATOM 3611 O O . TYR A 1 470 ? -9.552 -1.353 21.844 1.00 98.56 470 TYR A O 1
ATOM 3619 N N . GLN A 1 471 ? -9.481 -2.824 23.532 1.00 97.81 471 GLN A N 1
ATOM 3620 C CA . GLN A 1 471 ? -8.591 -2.096 24.422 1.00 97.81 471 GLN A CA 1
ATOM 3621 C C . GLN A 1 471 ? -7.375 -2.966 24.758 1.00 97.81 471 GLN A C 1
ATOM 3623 O O . GLN A 1 471 ? -7.466 -4.198 24.831 1.00 97.81 471 GLN A O 1
ATOM 3628 N N . LEU A 1 472 ? -6.232 -2.324 24.991 1.00 97.44 472 LEU A N 1
ATOM 3629 C CA . LEU A 1 472 ? -4.988 -3.006 25.332 1.00 97.44 472 LEU A CA 1
ATOM 3630 C C . LEU A 1 472 ? -5.009 -3.487 26.793 1.00 97.44 472 LEU A C 1
ATOM 3632 O O . LEU A 1 472 ? -4.980 -2.670 27.712 1.00 97.44 472 LEU A O 1
ATOM 3636 N N . ASP A 1 473 ? -5.019 -4.806 27.005 1.00 95.88 473 ASP A N 1
ATOM 3637 C CA . ASP A 1 473 ? -4.910 -5.427 28.335 1.00 95.88 473 ASP A CA 1
ATOM 3638 C C . ASP A 1 473 ? -3.431 -5.401 28.774 1.00 95.88 473 ASP A C 1
ATOM 3640 O O . ASP A 1 473 ? -3.047 -4.726 29.733 1.00 95.88 473 ASP A O 1
ATOM 3644 N N . PHE A 1 474 ? -2.551 -6.016 27.973 1.00 95.06 474 PHE A N 1
ATOM 3645 C CA . PHE A 1 474 ? -1.101 -5.894 28.131 1.00 95.06 474 PHE A CA 1
ATOM 3646 C C . PHE A 1 474 ? -0.333 -6.053 26.815 1.00 95.06 474 PHE A C 1
ATOM 3648 O O . PHE A 1 474 ? -0.817 -6.635 25.850 1.00 95.06 474 PHE A O 1
ATOM 3655 N N . TRP A 1 475 ? 0.919 -5.592 26.822 1.00 95.12 475 TRP A N 1
ATOM 3656 C CA . TRP A 1 475 ? 1.925 -5.863 25.795 1.00 95.12 475 TRP A CA 1
ATOM 3657 C C . TRP A 1 475 ? 3.184 -6.372 26.503 1.00 95.12 475 TRP A C 1
ATOM 3659 O O . TRP A 1 475 ? 3.763 -5.663 27.328 1.00 95.12 475 TRP A O 1
ATOM 3669 N N . ARG A 1 476 ? 3.566 -7.622 26.229 1.00 93.06 476 ARG A N 1
ATOM 3670 C CA . ARG A 1 476 ? 4.829 -8.243 26.641 1.00 93.06 476 ARG A CA 1
ATOM 3671 C C . ARG A 1 476 ? 5.679 -8.414 25.387 1.00 93.06 476 ARG A C 1
ATOM 3673 O O . ARG A 1 476 ? 5.355 -9.242 24.540 1.00 93.06 476 ARG A O 1
ATOM 3680 N N . VAL A 1 477 ? 6.717 -7.590 25.269 1.00 90.62 477 VAL A N 1
ATOM 3681 C CA . VAL A 1 477 ? 7.546 -7.504 24.060 1.00 90.62 477 VAL A CA 1
ATOM 3682 C C . VAL A 1 477 ? 8.190 -8.856 23.747 1.00 90.62 477 VAL A C 1
ATOM 3684 O O . VAL A 1 477 ? 8.787 -9.457 24.642 1.00 90.62 477 VAL A O 1
ATOM 3687 N N . ASN A 1 478 ? 8.073 -9.321 22.499 1.00 86.50 478 ASN A N 1
ATOM 3688 C CA . ASN A 1 478 ? 8.535 -10.640 22.029 1.00 86.50 478 ASN A CA 1
ATOM 3689 C C . ASN A 1 478 ? 7.890 -11.865 22.734 1.00 86.50 478 ASN A C 1
ATOM 3691 O O . ASN A 1 478 ? 8.457 -12.957 22.716 1.00 86.50 478 ASN A O 1
ATOM 3695 N N . ASP A 1 479 ? 6.721 -11.701 23.366 1.00 89.81 479 ASP A N 1
ATOM 3696 C CA . ASP A 1 479 ? 5.849 -12.793 23.853 1.00 89.81 479 ASP A CA 1
ATOM 3697 C C . ASP A 1 479 ? 4.463 -12.626 23.236 1.00 89.81 479 ASP A C 1
ATOM 3699 O O . ASP A 1 479 ? 4.028 -13.447 22.428 1.00 89.81 479 ASP A O 1
ATOM 3703 N N . ARG A 1 480 ? 3.763 -11.551 23.621 1.00 93.25 480 ARG A N 1
ATOM 3704 C CA . ARG A 1 480 ? 2.334 -11.412 23.348 1.00 93.25 480 ARG A CA 1
ATOM 3705 C C . ARG A 1 480 ? 1.790 -10.024 23.629 1.00 93.25 480 ARG A C 1
ATOM 3707 O O . ARG A 1 480 ? 2.049 -9.427 24.679 1.00 93.25 480 ARG A O 1
ATOM 3714 N N . ILE A 1 481 ? 0.889 -9.598 22.759 1.00 97.06 481 ILE A N 1
ATOM 3715 C CA . ILE A 1 481 ? -0.049 -8.506 22.999 1.00 97.06 481 ILE A CA 1
ATOM 3716 C C . ILE A 1 481 ? -1.421 -9.121 23.266 1.00 97.06 481 ILE A C 1
ATOM 3718 O O . ILE A 1 481 ? -1.912 -9.923 22.476 1.00 97.06 481 ILE A O 1
ATOM 3722 N N . ARG A 1 482 ? -2.037 -8.769 24.396 1.00 97.62 482 ARG A N 1
ATOM 3723 C CA . ARG A 1 482 ? -3.401 -9.185 24.724 1.00 97.62 482 ARG A CA 1
ATOM 3724 C C . ARG A 1 482 ? -4.358 -8.023 24.539 1.00 97.62 482 ARG A C 1
ATOM 3726 O O . ARG A 1 482 ? -4.215 -6.972 25.168 1.00 97.62 482 ARG A O 1
ATOM 3733 N N . LEU A 1 483 ? -5.367 -8.266 23.718 1.00 98.00 483 LEU A N 1
ATOM 3734 C CA . LEU A 1 483 ? -6.462 -7.355 23.439 1.00 98.00 483 LEU A CA 1
ATOM 3735 C C . LEU A 1 483 ? -7.727 -7.877 24.121 1.00 98.00 483 LEU A C 1
ATOM 3737 O O . LEU A 1 483 ? -8.004 -9.078 24.108 1.00 98.00 483 LEU A O 1
ATOM 3741 N N . ARG A 1 484 ? -8.505 -6.970 24.707 1.00 97.75 484 ARG A N 1
ATOM 3742 C CA . ARG A 1 484 ? -9.818 -7.259 25.294 1.00 97.75 484 ARG A CA 1
ATOM 3743 C C . ARG A 1 484 ? -10.869 -6.422 24.591 1.00 97.75 484 ARG A C 1
ATOM 3745 O O . ARG A 1 484 ? -10.586 -5.280 24.246 1.00 97.75 484 ARG A O 1
ATOM 3752 N N . ARG A 1 485 ? -12.064 -6.961 24.364 1.00 98.31 485 ARG A N 1
ATOM 3753 C CA . ARG A 1 485 ? -13.170 -6.207 23.763 1.00 98.31 485 ARG A CA 1
ATOM 3754 C C . ARG A 1 485 ? -13.438 -4.924 24.555 1.00 98.31 485 ARG A C 1
ATOM 3756 O O . ARG A 1 485 ? -13.517 -4.953 25.781 1.00 98.31 485 ARG A O 1
ATOM 3763 N N . ASN A 1 486 ? -13.572 -3.806 23.850 1.00 98.38 486 ASN A N 1
ATOM 3764 C CA . ASN A 1 486 ? -13.913 -2.516 24.437 1.00 98.38 486 ASN A CA 1
ATOM 3765 C C . ASN A 1 486 ? -15.430 -2.481 24.735 1.00 98.38 486 ASN A C 1
ATOM 3767 O O . ASN A 1 486 ? -16.223 -2.482 23.790 1.00 98.38 486 ASN A O 1
ATOM 3771 N N . PRO A 1 487 ? -15.870 -2.441 26.009 1.00 97.81 487 PRO A N 1
ATOM 3772 C CA . PRO A 1 487 ? -17.294 -2.436 26.350 1.00 97.81 487 PRO A CA 1
ATOM 3773 C C . PRO A 1 487 ? -17.996 -1.110 26.010 1.00 97.81 487 PRO A C 1
ATOM 3775 O O . PRO A 1 487 ? -19.224 -1.078 25.955 1.00 97.81 487 PRO A O 1
ATOM 3778 N N . HIS A 1 488 ? -17.236 -0.034 25.776 1.00 98.38 488 HIS A N 1
ATOM 3779 C CA . HIS A 1 488 ? -17.735 1.294 25.407 1.00 98.38 488 HIS A CA 1
ATOM 3780 C C . HIS A 1 488 ? -17.742 1.542 23.889 1.00 98.38 488 HIS A C 1
ATOM 3782 O O . HIS A 1 488 ? -18.233 2.579 23.445 1.00 98.38 488 HIS A O 1
ATOM 3788 N N . TYR A 1 489 ? -17.234 0.604 23.082 1.00 98.50 489 TYR A N 1
ATOM 3789 C CA . TYR A 1 489 ? -17.218 0.745 21.627 1.00 98.50 489 TYR A CA 1
ATOM 3790 C C . TYR A 1 489 ? -18.640 0.817 21.058 1.00 98.50 489 TYR A C 1
ATOM 3792 O O . TYR A 1 489 ? -19.510 0.009 21.397 1.00 98.50 489 TYR A O 1
ATOM 3800 N N . TRP A 1 490 ? -18.874 1.770 20.153 1.00 98.06 490 TRP A N 1
ATOM 3801 C CA . TRP A 1 490 ? -20.213 2.099 19.654 1.00 98.06 490 TRP A CA 1
ATOM 3802 C C . TRP A 1 490 ? -20.921 0.919 18.962 1.00 98.06 490 TRP A C 1
ATOM 3804 O O . TRP A 1 490 ? -22.152 0.887 18.941 1.00 98.06 490 TRP A O 1
ATOM 3814 N N . ASP A 1 491 ? -20.151 -0.040 18.429 1.00 97.81 491 ASP A N 1
ATOM 3815 C CA . ASP A 1 491 ? -20.615 -1.243 17.721 1.00 97.81 491 ASP A CA 1
ATOM 3816 C C . ASP A 1 491 ? -20.274 -2.552 18.462 1.00 97.81 491 ASP A C 1
ATOM 3818 O O . ASP A 1 491 ? -20.119 -3.609 17.847 1.00 97.81 491 ASP A O 1
ATOM 3822 N N . VAL A 1 492 ? -20.129 -2.510 19.795 1.00 97.94 492 VAL A N 1
ATOM 3823 C CA . VAL A 1 492 ? -19.712 -3.662 20.628 1.00 97.94 492 VAL A CA 1
ATOM 3824 C C . VAL A 1 492 ? -20.532 -4.944 20.387 1.00 97.94 492 VAL A C 1
ATOM 3826 O O . VAL A 1 492 ? -20.019 -6.049 20.554 1.00 97.94 492 VAL A O 1
ATOM 3829 N N . ALA A 1 493 ? -21.781 -4.818 19.924 1.00 97.25 493 ALA A N 1
ATOM 3830 C CA . ALA A 1 493 ? -22.653 -5.937 19.561 1.00 97.25 493 ALA A CA 1
ATOM 3831 C C . ALA A 1 493 ? -22.146 -6.779 18.368 1.00 97.25 493 ALA A C 1
ATOM 3833 O O . ALA A 1 493 ? -22.497 -7.957 18.266 1.00 97.25 493 ALA A O 1
ATOM 3834 N N . HIS A 1 494 ? -21.327 -6.207 17.479 1.00 96.62 494 HIS A N 1
ATOM 3835 C CA . HIS A 1 494 ? -20.734 -6.915 16.341 1.00 96.62 494 HIS A CA 1
ATOM 3836 C C . HIS A 1 494 ? -19.315 -7.437 16.610 1.00 96.62 494 HIS A C 1
ATOM 3838 O O . HIS A 1 494 ? -18.859 -8.300 15.858 1.00 96.62 494 HIS A O 1
ATOM 3844 N N . VAL A 1 495 ? -18.655 -6.993 17.690 1.00 97.88 495 VAL A N 1
ATOM 3845 C CA . VAL A 1 495 ? -17.318 -7.463 18.095 1.00 97.88 495 VAL A CA 1
ATOM 3846 C C . VAL A 1 495 ? -17.407 -8.895 18.627 1.00 97.88 495 VAL A C 1
ATOM 3848 O O . VAL A 1 495 ? -18.034 -9.149 19.662 1.00 97.88 495 VAL A O 1
ATOM 3851 N N . LYS A 1 496 ? -16.804 -9.840 17.897 1.00 96.75 496 LYS A N 1
ATOM 3852 C CA . LYS A 1 496 ? -17.040 -11.277 18.100 1.00 96.75 496 LYS A CA 1
ATOM 3853 C C . LYS A 1 496 ? -16.236 -11.925 19.224 1.00 96.75 496 LYS A C 1
ATOM 3855 O O . LYS A 1 496 ? -16.793 -12.729 19.971 1.00 96.75 496 LYS A O 1
ATOM 3860 N N . SER A 1 497 ? -14.948 -11.608 19.324 1.00 96.56 497 SER A N 1
ATOM 3861 C CA . SER A 1 497 ? -14.049 -12.175 20.336 1.00 96.56 497 SER A CA 1
ATOM 3862 C C . SER A 1 497 ? -14.018 -11.276 21.579 1.00 96.56 497 SER A C 1
ATOM 3864 O O . SER A 1 497 ? -14.054 -10.053 21.459 1.00 96.56 497 SER A O 1
ATOM 3866 N N . GLU A 1 498 ? -13.970 -11.853 22.783 1.00 96.62 498 GLU A N 1
ATOM 3867 C CA . GLU A 1 498 ? -13.863 -11.099 24.043 1.00 96.62 498 GLU A CA 1
ATOM 3868 C C . GLU A 1 498 ? -12.390 -10.883 24.423 1.00 96.62 498 GLU A C 1
ATOM 3870 O O . GLU A 1 498 ? -12.025 -9.794 24.870 1.00 96.62 498 GLU A O 1
ATOM 3875 N N . VAL A 1 499 ? -11.532 -11.882 24.191 1.00 97.56 499 VAL A N 1
ATOM 3876 C CA . VAL A 1 499 ? -10.072 -11.794 24.347 1.00 97.56 499 VAL A CA 1
ATOM 3877 C C . VAL A 1 499 ? -9.365 -12.342 23.108 1.00 97.56 499 VAL A C 1
ATOM 3879 O O . VAL A 1 499 ? -9.599 -13.485 22.711 1.00 97.56 499 VAL A O 1
ATOM 3882 N N . ILE A 1 500 ? -8.440 -11.554 22.556 1.00 98.00 500 ILE A N 1
ATOM 3883 C CA . ILE A 1 500 ? -7.517 -11.968 21.493 1.00 98.00 500 ILE A CA 1
ATOM 3884 C C . ILE A 1 500 ? -6.088 -11.941 22.041 1.00 98.00 500 ILE A C 1
ATOM 3886 O O . ILE A 1 500 ? -5.647 -10.927 22.587 1.00 98.00 500 ILE A O 1
ATOM 3890 N N . ASP A 1 501 ? -5.360 -13.043 21.857 1.00 97.75 501 ASP A N 1
ATOM 3891 C CA . ASP A 1 501 ? -3.908 -13.089 22.033 1.00 97.75 501 ASP A CA 1
ATOM 3892 C C . ASP A 1 501 ? -3.222 -12.951 20.668 1.00 97.75 501 ASP A C 1
ATOM 3894 O O . ASP A 1 501 ? -3.434 -13.753 19.758 1.00 97.75 501 ASP A O 1
ATOM 3898 N N . VAL A 1 502 ? -2.384 -11.928 20.548 1.00 97.50 502 VAL A N 1
ATOM 3899 C CA . VAL A 1 502 ? -1.582 -11.605 19.369 1.00 97.50 502 VAL A CA 1
ATOM 3900 C C . VAL A 1 502 ? -0.138 -11.999 19.676 1.00 97.50 502 VAL A C 1
ATOM 3902 O O . VAL A 1 502 ? 0.476 -11.428 20.579 1.00 97.50 502 VAL A O 1
ATOM 3905 N N . LEU A 1 503 ? 0.387 -12.999 18.971 1.00 96.19 503 LEU A N 1
ATOM 3906 C CA . LEU A 1 503 ? 1.768 -13.471 19.106 1.00 96.19 503 LEU A CA 1
ATOM 3907 C C . LEU A 1 503 ? 2.661 -12.851 18.027 1.00 96.19 503 LEU A C 1
ATOM 3909 O O . LEU A 1 503 ? 2.222 -12.670 16.887 1.00 96.19 503 LEU A O 1
ATOM 3913 N N . SER A 1 504 ? 3.920 -12.607 18.385 1.00 92.75 504 SER A N 1
ATOM 3914 C CA . SER A 1 504 ? 4.953 -12.061 17.501 1.00 92.75 504 SER A CA 1
ATOM 3915 C C . SER A 1 504 ? 6.173 -12.985 17.429 1.00 92.75 504 SER A C 1
ATOM 3917 O O . SER A 1 504 ? 6.536 -13.625 18.416 1.00 92.75 504 SER A O 1
ATOM 3919 N N . GLY A 1 505 ? 6.864 -12.993 16.291 1.00 87.38 505 GLY A N 1
ATOM 3920 C CA . GLY A 1 505 ? 8.154 -13.653 16.106 1.00 87.38 505 GLY A CA 1
ATOM 3921 C C . GLY A 1 505 ? 8.603 -13.673 14.643 1.00 87.38 505 GLY A C 1
ATOM 3922 O O . GLY A 1 505 ? 7.783 -13.716 13.735 1.00 87.38 505 GLY A O 1
ATOM 3923 N N . ASP A 1 506 ? 9.916 -13.687 14.404 1.00 84.88 506 ASP A N 1
ATOM 3924 C CA . ASP A 1 506 ? 10.497 -13.694 13.047 1.00 84.88 506 ASP A CA 1
ATOM 3925 C C . ASP A 1 506 ? 10.585 -15.097 12.400 1.00 84.88 506 ASP A C 1
ATOM 3927 O O . ASP A 1 506 ? 11.009 -15.240 11.255 1.00 84.88 506 ASP A O 1
ATOM 3931 N N . SER A 1 507 ? 10.237 -16.166 13.126 1.00 89.75 507 SER A N 1
ATOM 3932 C CA . SER A 1 507 ? 10.420 -17.551 12.668 1.00 89.75 507 SER A CA 1
ATOM 3933 C C . SER A 1 507 ? 9.131 -18.136 12.093 1.00 89.75 507 SER A C 1
ATOM 3935 O O . SER A 1 507 ? 8.299 -18.667 12.834 1.00 89.75 507 SER A O 1
ATOM 3937 N N . GLY A 1 508 ? 9.008 -18.146 10.763 1.00 90.25 508 GLY A N 1
ATOM 3938 C CA . GLY A 1 508 ? 7.891 -18.805 10.074 1.00 90.25 508 GLY A CA 1
ATOM 3939 C C . GLY A 1 508 ? 7.769 -20.305 10.383 1.00 90.25 508 GLY A C 1
ATOM 3940 O O . GLY A 1 508 ? 6.669 -20.833 10.517 1.00 90.25 508 GLY A O 1
ATOM 3941 N N . HIS A 1 509 ? 8.889 -20.996 10.626 1.00 91.75 509 HIS A N 1
ATOM 3942 C CA . HIS A 1 509 ? 8.872 -22.381 11.115 1.00 91.75 509 HIS A CA 1
ATOM 3943 C C . HIS A 1 509 ? 8.225 -22.503 12.504 1.00 91.75 509 HIS A C 1
ATOM 3945 O O . HIS A 1 509 ? 7.478 -23.447 12.756 1.00 91.75 509 HIS A O 1
ATOM 3951 N N . THR A 1 510 ? 8.482 -21.553 13.408 1.00 94.06 510 THR A N 1
ATOM 3952 C CA . THR A 1 510 ? 7.863 -21.533 14.742 1.00 94.06 510 THR A CA 1
ATOM 3953 C C . THR A 1 510 ? 6.377 -21.203 14.644 1.00 94.06 510 THR A C 1
ATOM 3955 O O . THR A 1 510 ? 5.567 -21.921 15.226 1.00 94.06 510 THR A O 1
ATOM 3958 N N . ALA A 1 511 ? 6.011 -20.181 13.865 1.00 94.75 511 ALA A N 1
ATOM 3959 C CA . ALA A 1 511 ? 4.622 -19.793 13.629 1.00 94.75 511 ALA A CA 1
ATOM 3960 C C . ALA A 1 511 ? 3.795 -20.958 13.057 1.00 94.75 511 ALA A C 1
ATOM 3962 O O . ALA A 1 511 ? 2.741 -21.301 13.598 1.00 94.75 511 ALA A O 1
ATOM 3963 N N . LEU A 1 512 ? 4.314 -21.629 12.022 1.00 94.81 512 LEU A N 1
ATOM 3964 C CA . LEU A 1 512 ? 3.679 -22.798 11.418 1.00 94.81 512 LEU A CA 1
ATOM 3965 C C . LEU A 1 512 ? 3.565 -23.965 12.410 1.00 94.81 512 LEU A C 1
ATOM 3967 O O . LEU A 1 512 ? 2.511 -24.589 12.485 1.00 94.81 512 LEU A O 1
ATOM 3971 N N . ASN A 1 513 ? 4.593 -24.240 13.218 1.00 95.62 513 ASN A N 1
ATOM 3972 C CA . ASN A 1 513 ? 4.526 -25.295 14.235 1.00 95.62 513 ASN A CA 1
ATOM 3973 C C . ASN A 1 513 ? 3.467 -25.013 15.316 1.00 95.62 513 ASN A C 1
ATOM 3975 O O . ASN A 1 513 ? 2.725 -25.928 15.668 1.00 95.62 513 ASN A O 1
ATOM 3979 N N . LEU A 1 514 ? 3.347 -23.769 15.797 1.00 96.12 514 LEU A N 1
ATOM 3980 C CA . LEU A 1 514 ? 2.312 -23.357 16.761 1.00 96.12 514 LEU A CA 1
ATOM 3981 C C . LEU A 1 514 ? 0.897 -23.451 16.170 1.00 96.12 514 LEU A C 1
ATOM 3983 O O . LEU A 1 514 ? -0.061 -23.804 16.857 1.00 96.12 514 LEU A O 1
ATOM 3987 N N . TYR A 1 515 ? 0.749 -23.161 14.879 1.00 96.75 515 TYR A N 1
ATOM 3988 C CA . TYR A 1 515 ? -0.513 -23.348 14.169 1.00 96.75 515 TYR A CA 1
ATOM 3989 C C . TYR A 1 515 ? -0.869 -24.837 14.019 1.00 96.75 515 TYR A C 1
ATOM 3991 O O . TYR A 1 515 ? -1.994 -25.248 14.306 1.00 96.75 515 TYR A O 1
ATOM 3999 N N . LEU A 1 516 ? 0.107 -25.677 13.658 1.00 94.88 516 LEU A N 1
ATOM 4000 C CA . LEU A 1 516 ? -0.074 -27.125 13.516 1.00 94.88 516 LEU A CA 1
ATOM 4001 C C . LEU A 1 516 ? -0.305 -27.846 14.857 1.00 94.88 516 LEU A C 1
ATOM 4003 O O . LEU A 1 516 ? -1.049 -28.827 14.883 1.00 94.88 516 LEU A O 1
ATOM 4007 N N . SER A 1 517 ? 0.268 -27.364 15.969 1.00 96.00 517 SER A N 1
ATOM 4008 C CA . SER A 1 517 ? -0.060 -27.844 17.325 1.00 96.00 517 SER A CA 1
ATOM 4009 C C . SER A 1 517 ? -1.438 -27.364 17.804 1.00 96.00 517 SER A C 1
ATOM 4011 O O . SER A 1 517 ? -2.016 -27.943 18.727 1.00 96.00 517 SER A O 1
ATOM 4013 N N . GLY A 1 518 ? -2.007 -26.348 17.145 1.00 93.75 518 GLY A N 1
ATOM 4014 C CA . GLY A 1 518 ? -3.291 -25.741 17.481 1.00 93.75 518 GLY A CA 1
ATOM 4015 C C . GLY A 1 518 ? -3.226 -24.711 18.610 1.00 93.75 518 GLY A C 1
ATOM 4016 O O . GLY A 1 518 ? -4.283 -24.381 19.155 1.00 93.75 518 GLY A O 1
ATOM 4017 N N . GLU A 1 519 ? -2.024 -24.230 18.947 1.00 94.81 519 GLU A N 1
ATOM 4018 C CA . GLU A 1 519 ? -1.765 -23.108 19.862 1.00 94.81 519 GLU A CA 1
ATOM 4019 C C . GLU A 1 519 ? -2.048 -21.748 19.206 1.00 94.81 519 GLU A C 1
ATOM 4021 O O . GLU A 1 519 ? -2.455 -20.816 19.894 1.00 94.81 519 GLU A O 1
ATOM 4026 N N . VAL A 1 520 ? -1.900 -21.654 17.880 1.00 96.62 520 VAL A N 1
ATOM 4027 C CA . VAL A 1 520 ? -2.356 -20.530 17.046 1.00 96.62 520 VAL A CA 1
ATOM 4028 C C . VAL A 1 520 ? -3.564 -20.981 16.218 1.00 96.62 520 VAL A C 1
ATOM 4030 O O . VAL A 1 520 ? -3.539 -22.042 15.598 1.00 96.62 520 VAL A O 1
ATOM 4033 N N . ASP A 1 521 ? -4.631 -20.179 16.190 1.00 97.19 521 ASP A N 1
ATOM 4034 C CA . ASP A 1 521 ? -5.832 -20.426 15.378 1.00 97.19 521 ASP A CA 1
ATOM 4035 C C . ASP A 1 521 ? -5.745 -19.772 13.978 1.00 97.19 521 ASP A C 1
ATOM 4037 O O . ASP A 1 521 ? -6.403 -20.244 13.047 1.00 97.19 521 ASP A O 1
ATOM 4041 N N . PHE A 1 522 ? -4.939 -18.711 13.819 1.00 96.88 522 PHE A N 1
ATOM 4042 C CA . PHE A 1 522 ? -4.786 -17.931 12.580 1.00 96.88 522 PHE A CA 1
ATOM 4043 C C . PHE A 1 522 ? -3.356 -17.376 12.423 1.00 96.88 522 PHE A C 1
ATOM 4045 O O . PHE A 1 522 ? -2.891 -16.619 13.272 1.00 96.88 522 PHE A O 1
ATOM 4052 N N . ILE A 1 523 ? -2.658 -17.710 11.334 1.00 96.81 523 ILE A N 1
ATOM 4053 C CA . ILE A 1 523 ? -1.441 -16.988 10.917 1.00 96.81 523 ILE A CA 1
ATOM 4054 C C . ILE A 1 523 ? -1.867 -15.957 9.875 1.00 96.81 523 ILE A C 1
ATOM 4056 O O . ILE A 1 523 ? -2.272 -16.360 8.785 1.00 96.81 523 ILE A O 1
ATOM 4060 N N . VAL A 1 524 ? -1.784 -14.666 10.211 1.00 92.31 524 VAL A N 1
ATOM 4061 C CA . VAL A 1 524 ? -2.206 -13.571 9.316 1.00 92.31 524 VAL A CA 1
ATOM 4062 C C . VAL A 1 524 ? -1.077 -13.067 8.421 1.00 92.31 524 VAL A C 1
ATOM 4064 O O . VAL A 1 524 ? -1.334 -12.647 7.301 1.00 92.31 524 VAL A O 1
ATOM 4067 N N . ASP A 1 525 ? 0.173 -13.107 8.888 1.00 86.88 525 ASP A N 1
ATOM 4068 C CA . ASP A 1 525 ? 1.275 -12.510 8.137 1.00 86.88 525 ASP A CA 1
ATOM 4069 C C . ASP A 1 525 ? 1.938 -13.494 7.162 1.00 86.88 525 ASP A C 1
ATOM 4071 O O . ASP A 1 525 ? 2.380 -14.580 7.546 1.00 86.88 525 ASP A O 1
ATOM 4075 N N . LYS A 1 526 ? 2.039 -13.086 5.893 1.00 84.38 526 LYS A N 1
ATOM 4076 C CA . LYS A 1 526 ? 2.628 -13.876 4.805 1.00 84.38 526 LYS A CA 1
ATOM 4077 C C . LYS A 1 526 ? 4.109 -14.229 5.020 1.00 84.38 526 LYS A C 1
ATOM 4079 O O . LYS A 1 526 ? 4.562 -15.253 4.514 1.00 84.38 526 LYS A O 1
ATOM 4084 N N . ASP A 1 527 ? 4.869 -13.432 5.773 1.00 82.88 527 ASP A N 1
ATOM 4085 C CA . ASP A 1 527 ? 6.303 -13.676 5.971 1.00 82.88 527 ASP A CA 1
ATOM 4086 C C . ASP A 1 527 ? 6.536 -14.838 6.964 1.00 82.88 527 ASP A C 1
ATOM 4088 O O . ASP A 1 527 ? 7.649 -15.343 7.110 1.00 82.88 527 ASP A O 1
ATOM 4092 N N . MET A 1 528 ? 5.467 -15.332 7.605 1.00 90.00 528 MET A N 1
ATOM 4093 C CA . MET A 1 528 ? 5.478 -16.480 8.517 1.00 90.00 528 MET A CA 1
ATOM 4094 C C . MET A 1 528 ? 5.362 -17.845 7.825 1.00 90.00 528 MET A C 1
ATOM 4096 O O . MET A 1 528 ? 5.242 -18.867 8.501 1.00 90.00 528 MET A O 1
ATOM 4100 N N . PHE A 1 529 ? 5.431 -17.895 6.494 1.00 89.31 529 PHE A N 1
ATOM 4101 C CA . PHE A 1 529 ? 5.378 -19.138 5.726 1.00 89.31 529 PHE A CA 1
ATOM 4102 C C . PHE A 1 529 ? 6.731 -19.431 5.059 1.00 89.31 529 PHE A C 1
ATOM 4104 O O . PHE A 1 529 ? 7.130 -18.698 4.153 1.00 89.31 529 PHE A O 1
ATOM 4111 N N . PRO A 1 530 ? 7.446 -20.503 5.459 1.00 85.88 530 PRO A N 1
ATOM 4112 C CA . PRO A 1 530 ? 8.714 -20.878 4.833 1.00 85.88 530 PRO A CA 1
ATOM 4113 C C . PRO A 1 530 ? 8.543 -21.166 3.332 1.00 85.88 530 PRO A C 1
ATOM 4115 O O . PRO A 1 530 ? 7.775 -22.050 2.942 1.00 85.88 530 PRO A O 1
ATOM 4118 N N . ALA A 1 531 ? 9.260 -20.430 2.479 1.00 79.56 531 ALA A N 1
ATOM 4119 C CA . ALA A 1 531 ? 9.136 -20.510 1.019 1.00 79.56 531 ALA A CA 1
ATOM 4120 C C . ALA A 1 531 ? 9.575 -21.875 0.446 1.00 79.56 531 ALA A C 1
ATOM 4122 O O . ALA A 1 531 ? 9.122 -22.298 -0.620 1.00 79.56 531 ALA A O 1
ATOM 4123 N N . GLU A 1 532 ? 10.429 -22.603 1.163 1.00 82.75 532 GLU A N 1
ATOM 4124 C CA . GLU A 1 532 ? 10.792 -23.991 0.880 1.00 82.75 532 GLU A CA 1
ATOM 4125 C C . GLU A 1 532 ? 9.614 -24.971 1.031 1.00 82.75 532 GLU A C 1
ATOM 4127 O O . GLU A 1 532 ? 9.621 -26.023 0.395 1.00 82.75 532 GLU A O 1
ATOM 4132 N N . LEU A 1 533 ? 8.579 -24.614 1.801 1.00 88.19 533 LEU A N 1
ATOM 4133 C CA . LEU A 1 533 ? 7.360 -25.407 1.991 1.00 88.19 533 LEU A CA 1
ATOM 4134 C C . LEU A 1 533 ? 6.215 -24.997 1.048 1.00 88.19 533 LEU A C 1
ATOM 4136 O O . LEU A 1 533 ? 5.120 -25.541 1.171 1.00 88.19 533 LEU A O 1
ATOM 4140 N N . ALA A 1 534 ? 6.450 -24.081 0.101 1.00 85.88 534 ALA A N 1
ATOM 4141 C CA . ALA A 1 534 ? 5.442 -23.540 -0.821 1.00 85.88 534 ALA A CA 1
ATOM 4142 C C . ALA A 1 534 ? 4.561 -24.606 -1.498 1.00 85.88 534 ALA A C 1
ATOM 4144 O O . ALA A 1 534 ? 3.345 -24.445 -1.589 1.00 85.88 534 ALA A O 1
ATOM 4145 N N . ASP A 1 535 ? 5.150 -25.707 -1.969 1.00 87.50 535 ASP A N 1
ATOM 4146 C CA . ASP A 1 535 ? 4.401 -26.778 -2.636 1.00 87.50 535 ASP A CA 1
ATOM 4147 C C . ASP A 1 535 ? 3.469 -27.495 -1.650 1.00 87.50 535 ASP A C 1
ATOM 4149 O O . ASP A 1 535 ? 2.263 -27.557 -1.878 1.00 87.50 535 ASP A O 1
ATOM 4153 N N . THR A 1 536 ? 4.004 -27.914 -0.501 1.00 91.00 536 THR A N 1
ATOM 4154 C CA . THR A 1 536 ? 3.250 -28.554 0.586 1.00 91.00 536 THR A CA 1
ATOM 4155 C C . THR A 1 536 ? 2.147 -27.654 1.144 1.00 91.00 536 THR A C 1
ATOM 4157 O O . THR A 1 536 ? 1.062 -28.139 1.449 1.00 91.00 536 THR A O 1
ATOM 4160 N N . LEU A 1 537 ? 2.404 -26.350 1.301 1.00 91.38 537 LEU A N 1
ATOM 4161 C CA . LEU A 1 537 ? 1.435 -25.388 1.835 1.00 91.38 537 LEU A CA 1
ATOM 4162 C C . LEU A 1 537 ? 0.242 -25.209 0.891 1.00 91.38 537 LEU A C 1
ATOM 4164 O O . LEU A 1 537 ? -0.895 -25.240 1.353 1.00 91.38 537 LEU A O 1
ATOM 4168 N N . ARG A 1 538 ? 0.478 -25.102 -0.425 1.00 89.38 538 ARG A N 1
ATOM 4169 C CA . ARG A 1 538 ? -0.584 -24.940 -1.439 1.00 89.38 538 ARG A CA 1
ATOM 4170 C C . ARG A 1 538 ? -1.553 -26.121 -1.528 1.00 89.38 538 ARG A C 1
ATOM 4172 O O . ARG A 1 538 ? -2.678 -25.932 -1.979 1.00 89.38 538 ARG A O 1
ATOM 4179 N N . GLU A 1 539 ? -1.137 -27.317 -1.117 1.00 91.69 539 GLU A N 1
ATOM 4180 C CA . GLU A 1 539 ? -1.997 -28.508 -1.084 1.00 91.69 539 GLU A CA 1
ATOM 4181 C C . GLU A 1 539 ? -2.901 -28.572 0.161 1.00 91.69 539 GLU A C 1
ATOM 4183 O O . GLU A 1 539 ? -3.807 -29.408 0.231 1.00 91.69 539 GLU A O 1
ATOM 4188 N N . ARG A 1 540 ? -2.686 -27.705 1.161 1.00 93.94 540 ARG A N 1
ATOM 4189 C CA . ARG A 1 540 ? -3.451 -27.744 2.411 1.00 93.94 540 ARG A CA 1
ATOM 4190 C C . ARG A 1 540 ? -4.825 -27.073 2.272 1.00 93.94 540 ARG A C 1
ATOM 4192 O O . ARG A 1 540 ? -4.907 -25.954 1.778 1.00 93.94 540 ARG A O 1
ATOM 4199 N N . PRO A 1 541 ? -5.902 -27.666 2.823 1.00 94.69 541 PRO A N 1
ATOM 4200 C CA . PRO A 1 541 ? -7.243 -27.072 2.799 1.00 94.69 541 PRO A CA 1
ATOM 4201 C C . PRO A 1 541 ? -7.429 -25.898 3.780 1.00 94.69 541 PRO A C 1
ATOM 4203 O O . PRO A 1 541 ? -8.487 -25.271 3.789 1.00 94.69 541 PRO A O 1
ATOM 4206 N N . ASP A 1 542 ? -6.445 -25.643 4.646 1.00 95.44 542 ASP A N 1
ATOM 4207 C CA . ASP A 1 542 ? -6.436 -24.565 5.640 1.00 95.44 542 ASP A CA 1
ATOM 4208 C C . ASP A 1 542 ? -5.426 -23.448 5.314 1.00 95.44 542 ASP A C 1
ATOM 4210 O O . ASP A 1 542 ? -5.305 -22.490 6.077 1.00 95.44 542 ASP A O 1
ATOM 4214 N N . PHE A 1 543 ? -4.751 -23.538 4.163 1.00 94.94 543 PHE A N 1
ATOM 4215 C CA . PHE A 1 543 ? -3.922 -22.480 3.594 1.00 94.94 543 PHE A CA 1
ATOM 4216 C C . PHE A 1 543 ? -4.704 -21.775 2.481 1.00 94.94 543 PHE A C 1
ATOM 4218 O O . PHE A 1 543 ? -5.155 -22.408 1.526 1.00 94.94 543 PHE A O 1
ATOM 4225 N N . HIS A 1 544 ? -4.883 -20.462 2.601 1.00 93.50 544 HIS A N 1
ATOM 4226 C CA . HIS A 1 544 ? -5.736 -19.677 1.706 1.00 93.50 544 HIS A CA 1
ATOM 4227 C C . HIS A 1 544 ? -4.897 -18.645 0.976 1.00 93.50 544 HIS A C 1
ATOM 4229 O O . HIS A 1 544 ? -4.056 -17.990 1.583 1.00 93.50 544 HIS A O 1
ATOM 4235 N N . ARG A 1 545 ? -5.157 -18.478 -0.321 1.00 91.75 545 ARG A N 1
ATOM 4236 C CA . ARG A 1 545 ? -4.459 -17.536 -1.197 1.00 91.75 545 ARG A CA 1
ATOM 4237 C C . ARG A 1 545 ? -5.461 -16.653 -1.924 1.00 91.75 545 ARG A C 1
ATOM 4239 O O . ARG A 1 545 ? -6.490 -17.147 -2.385 1.00 91.75 545 ARG A O 1
ATOM 4246 N N . TYR A 1 546 ? -5.129 -15.380 -2.072 1.00 92.31 546 TYR A N 1
ATOM 4247 C CA . TYR A 1 546 ? -5.964 -14.368 -2.705 1.00 92.31 546 TYR A CA 1
ATOM 4248 C C . TYR A 1 546 ? -5.122 -13.373 -3.492 1.00 92.31 546 TYR A C 1
ATOM 4250 O O . TYR A 1 546 ? -3.905 -13.281 -3.328 1.00 92.31 546 TYR A O 1
ATOM 4258 N N . ASP A 1 547 ? -5.791 -12.646 -4.377 1.00 92.00 547 ASP A N 1
ATOM 4259 C CA . ASP A 1 547 ? -5.190 -11.529 -5.092 1.00 92.00 547 ASP A CA 1
ATOM 4260 C C . ASP A 1 547 ? -4.866 -10.413 -4.095 1.00 92.00 547 ASP A C 1
ATOM 4262 O O . ASP A 1 547 ? -5.663 -10.135 -3.199 1.00 92.00 547 ASP A O 1
ATOM 4266 N N . TYR A 1 548 ? -3.707 -9.777 -4.250 1.00 92.44 548 TYR A N 1
ATOM 4267 C CA . TYR A 1 548 ? -3.253 -8.705 -3.369 1.00 92.44 548 TYR A CA 1
ATOM 4268 C C . TYR A 1 548 ? -2.914 -7.460 -4.177 1.00 92.44 548 TYR A C 1
ATOM 4270 O O . TYR A 1 548 ? -2.426 -7.547 -5.307 1.00 92.44 548 TYR A O 1
ATOM 4278 N N . LEU A 1 549 ? -3.157 -6.291 -3.587 1.00 94.12 549 LEU A N 1
ATOM 4279 C CA . LEU A 1 549 ? -2.908 -4.992 -4.190 1.00 94.12 549 LEU A CA 1
ATOM 4280 C C . LEU A 1 549 ? -1.412 -4.668 -4.163 1.00 94.12 549 LEU A C 1
ATOM 4282 O O . LEU A 1 549 ? -0.975 -3.710 -3.538 1.00 94.12 549 LEU A O 1
ATOM 4286 N N . GLY A 1 550 ? -0.599 -5.469 -4.842 1.00 95.00 550 GLY A N 1
ATOM 4287 C CA . GLY A 1 550 ? 0.825 -5.217 -4.968 1.00 95.00 550 GLY A CA 1
ATOM 4288 C C . GLY A 1 550 ? 1.395 -5.687 -6.295 1.00 95.00 550 GLY A C 1
ATOM 4289 O O . GLY A 1 550 ? 0.937 -6.667 -6.880 1.00 95.00 550 GLY A O 1
ATOM 4290 N N . ALA A 1 551 ? 2.454 -5.018 -6.737 1.00 96.94 551 ALA A N 1
ATOM 4291 C CA . ALA A 1 551 ? 3.185 -5.341 -7.956 1.00 96.94 551 ALA A CA 1
ATOM 4292 C C . ALA A 1 551 ? 4.686 -5.474 -7.676 1.00 96.94 551 ALA A C 1
ATOM 4294 O O . ALA A 1 551 ? 5.265 -4.659 -6.954 1.00 96.94 551 ALA A O 1
ATOM 4295 N N . TYR A 1 552 ? 5.325 -6.478 -8.279 1.00 97.69 552 TYR A N 1
ATOM 4296 C CA . TYR A 1 552 ? 6.780 -6.593 -8.370 1.00 97.69 552 TYR A CA 1
ATOM 4297 C C . TYR A 1 552 ? 7.235 -6.105 -9.745 1.00 97.69 552 TYR A C 1
ATOM 4299 O O . TYR A 1 552 ? 6.735 -6.560 -10.780 1.00 97.69 552 TYR A O 1
ATOM 4307 N N . PHE A 1 553 ? 8.222 -5.212 -9.772 1.00 98.38 553 PHE A N 1
ATOM 4308 C CA . PHE A 1 553 ? 8.742 -4.640 -11.009 1.00 98.38 553 PHE A CA 1
ATOM 4309 C C . PHE A 1 553 ? 10.223 -4.280 -10.896 1.00 98.38 553 PHE A C 1
ATOM 4311 O O . PHE A 1 553 ? 10.727 -3.914 -9.838 1.00 98.38 553 PHE A O 1
ATOM 4318 N N . VAL A 1 554 ? 10.935 -4.343 -12.016 1.00 98.62 554 VAL A N 1
ATOM 4319 C CA . VAL A 1 554 ? 12.298 -3.811 -12.122 1.00 98.62 554 VAL A CA 1
ATOM 4320 C C . VAL A 1 554 ? 12.214 -2.315 -12.403 1.00 98.62 554 VAL A C 1
ATOM 4322 O O . VAL A 1 554 ? 11.493 -1.919 -13.313 1.00 98.62 554 VAL A O 1
ATOM 4325 N N . ARG A 1 555 ? 12.953 -1.481 -11.669 1.00 98.50 555 ARG A N 1
ATOM 4326 C CA . ARG A 1 555 ? 13.197 -0.072 -12.015 1.00 98.50 555 ARG A CA 1
ATOM 4327 C C . ARG A 1 555 ? 14.404 0.040 -12.938 1.00 98.50 555 ARG A C 1
ATOM 4329 O O . ARG A 1 555 ? 15.403 -0.647 -12.733 1.00 98.50 555 ARG A O 1
ATOM 4336 N N . ILE A 1 556 ? 14.318 0.932 -13.918 1.00 98.69 556 ILE A N 1
ATOM 4337 C CA . ILE A 1 556 ? 15.412 1.290 -14.821 1.00 98.69 556 ILE A CA 1
ATOM 4338 C C . ILE A 1 556 ? 15.778 2.754 -14.573 1.00 98.69 556 ILE A C 1
ATOM 4340 O O . ILE A 1 556 ? 14.918 3.633 -14.648 1.00 98.69 556 ILE A O 1
ATOM 4344 N N . ASN A 1 557 ? 17.055 3.037 -14.319 1.00 98.50 557 ASN A N 1
ATOM 4345 C CA . ASN A 1 557 ? 17.519 4.409 -14.156 1.00 98.50 557 ASN A CA 1
ATOM 4346 C C . ASN A 1 557 ? 17.605 5.123 -15.512 1.00 98.50 557 ASN A C 1
ATOM 4348 O O . ASN A 1 557 ? 18.575 4.983 -16.258 1.00 98.50 557 ASN A O 1
ATOM 4352 N N . CYS A 1 558 ? 16.592 5.930 -15.818 1.00 98.12 558 CYS A N 1
ATOM 4353 C CA . CYS A 1 558 ? 16.430 6.592 -17.111 1.00 98.12 558 CYS A CA 1
ATOM 4354 C C . CYS A 1 558 ? 17.412 7.754 -17.345 1.00 98.12 558 CYS A C 1
ATOM 4356 O O . CYS A 1 558 ? 17.358 8.386 -18.397 1.00 98.12 558 CYS A O 1
ATOM 4358 N N . THR A 1 559 ? 18.304 8.046 -16.392 1.00 96.88 559 THR A N 1
ATOM 4359 C CA . THR A 1 559 ? 19.349 9.077 -16.532 1.00 96.88 559 THR A CA 1
ATOM 4360 C C . THR A 1 559 ? 20.713 8.511 -16.948 1.00 96.88 559 THR A C 1
ATOM 4362 O O . THR A 1 559 ? 21.594 9.267 -17.357 1.00 96.88 559 THR A O 1
ATOM 4365 N N . ARG A 1 560 ? 20.909 7.184 -16.874 1.00 97.44 560 ARG A N 1
ATOM 4366 C CA . ARG A 1 560 ? 22.202 6.527 -17.129 1.00 97.44 560 ARG A CA 1
ATOM 4367 C C . ARG A 1 560 ? 22.231 5.872 -18.503 1.00 97.44 560 ARG A C 1
ATOM 4369 O O . ARG A 1 560 ? 21.410 5.015 -18.806 1.00 97.44 560 ARG A O 1
ATOM 4376 N N . LYS A 1 561 ? 23.244 6.186 -19.314 1.00 97.00 561 LYS A N 1
ATOM 4377 C CA . LYS A 1 561 ? 23.440 5.541 -20.623 1.00 97.00 561 LYS A CA 1
ATOM 4378 C C . LYS A 1 561 ? 23.727 4.037 -20.483 1.00 97.00 561 LYS A C 1
ATOM 4380 O O . LYS A 1 561 ? 24.480 3.658 -19.578 1.00 97.00 561 LYS A O 1
ATOM 4385 N N . PRO A 1 562 ? 23.199 3.172 -21.371 1.00 97.44 562 PRO A N 1
ATOM 4386 C CA . PRO A 1 562 ? 22.325 3.467 -22.518 1.00 97.44 562 PRO A CA 1
ATOM 4387 C C . PRO A 1 562 ? 20.815 3.390 -22.189 1.00 97.44 562 PRO A C 1
ATOM 4389 O O . PRO A 1 562 ? 19.987 3.265 -23.088 1.00 97.44 562 PRO A O 1
ATOM 4392 N N . PHE A 1 563 ? 20.441 3.398 -20.906 1.00 98.50 563 PHE A N 1
ATOM 4393 C CA . PHE A 1 563 ? 19.056 3.272 -20.449 1.00 98.50 563 PHE A CA 1
ATOM 4394 C C . PHE A 1 563 ? 18.251 4.570 -20.541 1.00 98.50 563 PHE A C 1
ATOM 4396 O O . PHE A 1 563 ? 17.059 4.553 -20.249 1.00 98.50 563 PHE A O 1
ATOM 4403 N N . ASP A 1 564 ? 18.861 5.676 -20.961 1.00 97.88 564 ASP A N 1
ATOM 4404 C CA . ASP A 1 564 ? 18.189 6.908 -21.375 1.00 97.88 564 ASP A CA 1
ATOM 4405 C C . ASP A 1 564 ? 17.357 6.704 -22.658 1.00 97.88 564 ASP A C 1
ATOM 4407 O O . ASP A 1 564 ? 16.275 7.284 -22.792 1.00 97.88 564 ASP A O 1
ATOM 4411 N N . ASP A 1 565 ? 17.768 5.791 -23.545 1.00 98.19 565 ASP A N 1
ATOM 4412 C CA . ASP A 1 565 ? 17.018 5.435 -24.755 1.00 98.19 565 ASP A CA 1
ATOM 4413 C C . ASP A 1 565 ? 15.815 4.502 -24.452 1.00 98.19 565 ASP A C 1
ATOM 4415 O O . ASP A 1 565 ? 16.004 3.358 -24.017 1.00 98.19 565 ASP A O 1
ATOM 4419 N N . PRO A 1 566 ? 14.556 4.911 -24.731 1.00 97.81 566 PRO A N 1
ATOM 4420 C CA . PRO A 1 566 ? 13.382 4.055 -24.534 1.00 97.81 566 PRO A CA 1
ATOM 4421 C C . PRO A 1 566 ? 13.406 2.767 -25.371 1.00 97.81 566 PRO A C 1
ATOM 4423 O O . PRO A 1 566 ? 12.750 1.794 -25.006 1.00 97.81 566 PRO A O 1
ATOM 4426 N N . ARG A 1 567 ? 14.151 2.709 -26.483 1.00 98.25 567 ARG A N 1
ATOM 4427 C CA . ARG A 1 567 ? 14.286 1.497 -27.313 1.00 98.25 567 ARG A CA 1
ATOM 4428 C C . ARG A 1 567 ? 15.070 0.407 -26.585 1.00 98.25 567 ARG A C 1
ATOM 4430 O O . ARG A 1 567 ? 14.675 -0.755 -26.640 1.00 98.25 567 ARG A O 1
ATOM 4437 N N . VAL A 1 568 ? 16.107 0.781 -25.829 1.00 98.62 568 VAL A N 1
ATOM 4438 C CA . VAL A 1 568 ? 16.836 -0.143 -24.944 1.00 98.62 568 VAL A CA 1
ATOM 4439 C C . VAL A 1 568 ? 15.903 -0.677 -23.860 1.00 98.62 568 VAL A C 1
ATOM 4441 O O . VAL A 1 568 ? 15.825 -1.887 -23.657 1.00 98.62 568 VAL A O 1
ATOM 4444 N N . ARG A 1 569 ? 15.130 0.204 -23.211 1.00 98.56 569 ARG A N 1
ATOM 4445 C CA . ARG A 1 569 ? 14.192 -0.191 -22.148 1.00 98.56 569 ARG A CA 1
ATOM 4446 C C . ARG A 1 569 ? 13.089 -1.131 -22.655 1.00 98.56 569 ARG A C 1
ATOM 4448 O O . ARG A 1 569 ? 12.843 -2.167 -22.040 1.00 98.56 569 ARG A O 1
ATOM 4455 N N . ARG A 1 570 ? 12.507 -0.846 -23.829 1.00 98.38 570 ARG A N 1
ATOM 4456 C CA . ARG A 1 570 ? 11.574 -1.753 -24.529 1.00 98.38 570 ARG A CA 1
ATOM 4457 C C . ARG A 1 570 ? 12.209 -3.109 -24.838 1.00 98.38 570 ARG A C 1
ATOM 4459 O O . ARG A 1 570 ? 11.573 -4.129 -24.597 1.00 98.38 570 ARG A O 1
ATOM 4466 N N . ALA A 1 571 ? 13.447 -3.141 -25.338 1.00 98.50 571 ALA A N 1
ATOM 4467 C CA . ALA A 1 571 ? 14.139 -4.396 -25.634 1.00 98.50 571 ALA A CA 1
ATOM 4468 C C . ALA A 1 571 ? 14.334 -5.268 -24.382 1.00 98.50 571 ALA A C 1
ATOM 4470 O O . ALA A 1 571 ? 14.082 -6.470 -24.432 1.00 98.50 571 ALA A O 1
ATOM 4471 N N . LEU A 1 572 ? 14.709 -4.668 -23.248 1.00 98.56 572 LEU A N 1
ATOM 4472 C CA . LEU A 1 572 ? 14.812 -5.382 -21.972 1.00 98.56 572 LEU A CA 1
ATOM 4473 C C . LEU A 1 572 ? 13.446 -5.911 -21.509 1.00 98.56 572 LEU A C 1
ATOM 4475 O O . LEU A 1 572 ? 13.343 -7.077 -21.147 1.00 98.56 572 LEU A O 1
ATOM 4479 N N . ALA A 1 573 ? 12.383 -5.103 -21.576 1.00 98.38 573 ALA A N 1
ATOM 4480 C CA . ALA A 1 573 ? 11.040 -5.518 -21.156 1.00 98.38 573 ALA A CA 1
ATOM 4481 C C . ALA A 1 573 ? 10.453 -6.668 -21.998 1.00 98.38 573 ALA A C 1
ATOM 4483 O O . ALA A 1 573 ? 9.755 -7.531 -21.462 1.00 98.38 573 ALA A O 1
ATOM 4484 N N . LEU A 1 574 ? 10.741 -6.681 -23.303 1.00 98.62 574 LEU A N 1
ATOM 4485 C CA . LEU A 1 574 ? 10.172 -7.611 -24.283 1.00 98.62 574 LEU A CA 1
ATOM 4486 C C . LEU A 1 574 ? 10.772 -9.024 -24.257 1.00 98.62 574 LEU A C 1
ATOM 4488 O O . LEU A 1 574 ? 10.166 -9.937 -24.815 1.00 98.62 574 LEU A O 1
ATOM 4492 N N . VAL A 1 575 ? 11.940 -9.234 -23.642 1.00 98.31 575 VAL A N 1
ATOM 4493 C CA . VAL A 1 575 ? 12.528 -10.583 -23.516 1.00 98.31 575 VAL A CA 1
ATOM 4494 C C . VAL A 1 575 ? 12.092 -11.330 -22.257 1.00 98.31 575 VAL A C 1
ATOM 4496 O O . VAL A 1 575 ? 12.243 -12.553 -22.210 1.00 98.31 575 VAL A O 1
ATOM 4499 N N . VAL A 1 576 ? 11.537 -10.624 -21.267 1.00 98.50 576 VAL A N 1
ATOM 4500 C CA . VAL A 1 576 ? 11.218 -11.176 -19.946 1.00 98.50 576 VAL A CA 1
ATOM 4501 C C . VAL A 1 576 ? 10.066 -12.180 -20.009 1.00 98.50 576 VAL A C 1
ATOM 4503 O O . VAL A 1 576 ? 8.929 -11.846 -20.344 1.00 98.50 576 VAL A O 1
ATOM 4506 N N . ASP A 1 577 ? 10.362 -13.420 -19.626 1.00 98.06 577 ASP A N 1
ATOM 4507 C CA . ASP A 1 577 ? 9.393 -14.501 -19.472 1.00 98.06 577 ASP A CA 1
ATOM 4508 C C . ASP A 1 577 ? 8.820 -14.524 -18.047 1.00 98.06 577 ASP A C 1
ATOM 4510 O O . ASP A 1 577 ? 9.341 -15.152 -17.124 1.00 98.06 577 ASP A O 1
ATOM 4514 N N . ARG A 1 578 ? 7.733 -13.774 -17.872 1.00 97.94 578 ARG A N 1
ATOM 4515 C CA . ARG A 1 578 ? 7.040 -13.596 -16.589 1.00 97.94 578 ARG A CA 1
ATOM 4516 C C . ARG A 1 578 ? 6.419 -14.896 -16.076 1.00 97.94 578 ARG A C 1
ATOM 4518 O O . ARG A 1 578 ? 6.467 -15.154 -14.876 1.00 97.94 578 ARG A O 1
ATOM 4525 N N . SER A 1 579 ? 5.901 -15.731 -16.978 1.00 97.06 579 SER A N 1
ATOM 4526 C CA . SER A 1 579 ? 5.377 -17.060 -16.647 1.00 97.06 579 SER A CA 1
ATOM 4527 C C . SER A 1 579 ? 6.479 -17.951 -16.081 1.00 97.06 579 SER A C 1
ATOM 4529 O O . SER A 1 579 ? 6.313 -18.514 -15.003 1.00 97.06 579 SER A O 1
ATOM 4531 N N . ARG A 1 580 ? 7.655 -17.989 -16.727 1.00 95.69 580 ARG A N 1
ATOM 4532 C CA . ARG A 1 580 ? 8.819 -18.749 -16.239 1.00 95.69 580 ARG A CA 1
ATOM 4533 C C . ARG A 1 580 ? 9.229 -18.339 -14.820 1.00 95.69 580 ARG A C 1
ATOM 4535 O O . ARG A 1 580 ? 9.536 -19.214 -14.012 1.00 95.69 580 ARG A O 1
ATOM 4542 N N . ILE A 1 581 ? 9.167 -17.042 -14.504 1.00 96.56 581 ILE A N 1
ATOM 4543 C CA . ILE A 1 581 ? 9.447 -16.511 -13.161 1.00 96.56 581 ILE A CA 1
ATOM 4544 C C . ILE A 1 581 ? 8.422 -17.016 -12.134 1.00 96.56 581 ILE A C 1
ATOM 4546 O O . ILE A 1 581 ? 8.823 -17.599 -11.126 1.00 96.56 581 ILE A O 1
ATOM 4550 N N . VAL A 1 582 ? 7.115 -16.843 -12.362 1.00 94.69 582 VAL A N 1
ATOM 4551 C CA . VAL A 1 582 ? 6.122 -17.228 -11.337 1.00 94.69 582 VAL A CA 1
ATOM 4552 C C . VAL A 1 582 ? 5.967 -18.746 -11.194 1.00 94.69 582 VAL A C 1
ATOM 4554 O O . VAL A 1 582 ? 5.820 -19.256 -10.087 1.00 94.69 582 VAL A O 1
ATOM 4557 N N . GLU A 1 583 ? 6.060 -19.496 -12.295 1.00 92.50 583 GLU A N 1
ATOM 4558 C CA . GLU A 1 583 ? 5.860 -20.951 -12.304 1.00 92.50 583 GLU A CA 1
ATOM 4559 C C . GLU A 1 583 ? 7.034 -21.719 -11.689 1.00 92.50 583 GLU A C 1
ATOM 4561 O O . GLU A 1 583 ? 6.835 -22.804 -11.142 1.00 92.50 583 GLU A O 1
ATOM 4566 N N . ARG A 1 584 ? 8.262 -21.187 -11.789 1.00 90.44 584 ARG A N 1
ATOM 4567 C CA . ARG A 1 584 ? 9.485 -21.891 -11.359 1.00 90.44 584 ARG A CA 1
ATOM 4568 C C . ARG A 1 584 ? 10.157 -21.289 -10.134 1.00 90.44 584 ARG A C 1
ATOM 4570 O O . ARG A 1 584 ? 10.844 -22.023 -9.430 1.00 90.44 584 ARG A O 1
ATOM 4577 N N . ILE A 1 585 ? 9.982 -19.990 -9.887 1.00 90.81 585 ILE A N 1
ATOM 4578 C CA . ILE A 1 585 ? 10.687 -19.272 -8.819 1.00 90.81 585 ILE A CA 1
ATOM 4579 C C . ILE A 1 585 ? 9.728 -18.956 -7.670 1.00 90.81 585 ILE A C 1
ATOM 4581 O O . ILE A 1 585 ? 9.893 -19.518 -6.588 1.00 90.81 585 ILE A O 1
ATOM 4585 N N . THR A 1 586 ? 8.705 -18.121 -7.896 1.00 89.38 586 THR A N 1
ATOM 4586 C CA . THR A 1 586 ? 7.810 -17.678 -6.806 1.00 89.38 586 THR A CA 1
ATOM 4587 C C . THR A 1 586 ? 6.892 -18.803 -6.325 1.00 89.38 586 THR A C 1
ATOM 4589 O O . THR A 1 586 ? 6.825 -19.067 -5.128 1.00 89.38 586 THR A O 1
ATOM 4592 N N . ARG A 1 587 ? 6.245 -19.522 -7.255 1.00 89.25 587 ARG A N 1
ATOM 4593 C CA . ARG A 1 587 ? 5.421 -20.735 -7.070 1.00 89.25 587 ARG A CA 1
ATOM 4594 C C . ARG A 1 587 ? 4.184 -20.599 -6.170 1.00 89.25 587 ARG A C 1
ATOM 4596 O O . ARG A 1 587 ? 3.310 -21.467 -6.239 1.00 89.25 587 ARG A O 1
ATOM 4603 N N . MET A 1 588 ? 4.046 -19.530 -5.386 1.00 87.25 588 MET A N 1
ATOM 4604 C CA . MET A 1 588 ? 2.925 -19.331 -4.463 1.00 87.25 588 MET A CA 1
ATOM 4605 C C . MET A 1 588 ? 1.614 -19.040 -5.195 1.00 87.25 588 MET A C 1
ATOM 4607 O O . MET A 1 588 ? 0.564 -19.534 -4.780 1.00 87.25 588 MET A O 1
ATOM 4611 N N . GLY A 1 589 ? 1.656 -18.343 -6.330 1.00 88.75 589 GLY A N 1
ATOM 4612 C CA . GLY A 1 589 ? 0.494 -18.115 -7.203 1.00 88.75 589 GLY A CA 1
ATOM 4613 C C . GLY A 1 589 ? 0.385 -16.709 -7.778 1.00 88.75 589 GLY A C 1
ATOM 4614 O O . GLY A 1 589 ? -0.685 -16.336 -8.249 1.00 88.75 589 GLY A O 1
ATOM 4615 N N . GLU A 1 590 ? 1.469 -15.946 -7.700 1.00 93.38 590 GLU A N 1
ATOM 4616 C CA . GLU A 1 590 ? 1.649 -14.642 -8.316 1.00 93.38 590 GLU A CA 1
ATOM 4617 C C . GLU A 1 590 ? 1.255 -14.679 -9.796 1.00 93.38 590 GLU A C 1
ATOM 4619 O O . GLU A 1 590 ? 1.574 -15.624 -10.525 1.00 93.38 590 GLU A O 1
ATOM 4624 N N . LYS A 1 591 ? 0.555 -13.640 -10.251 1.00 94.38 591 LYS A N 1
ATOM 4625 C CA . LYS A 1 591 ? 0.067 -13.562 -11.632 1.00 94.38 591 LYS A CA 1
ATOM 4626 C C . LYS A 1 591 ? 1.101 -12.853 -12.503 1.00 94.38 591 LYS A C 1
ATOM 4628 O O . LYS A 1 591 ? 1.464 -11.731 -12.151 1.00 94.38 591 LYS A O 1
ATOM 4633 N N . PRO A 1 592 ? 1.550 -13.429 -13.635 1.00 96.94 592 PRO A N 1
ATOM 4634 C CA . PRO A 1 592 ? 2.375 -12.714 -14.607 1.00 96.94 592 PRO A CA 1
ATOM 4635 C C . PRO A 1 592 ? 1.687 -11.409 -15.014 1.00 96.94 592 PRO A C 1
ATOM 4637 O O . PRO A 1 592 ? 0.518 -11.441 -15.387 1.00 96.94 592 PRO A O 1
ATOM 4640 N N . SER A 1 593 ? 2.394 -10.280 -14.963 1.00 96.19 593 SER A N 1
ATOM 4641 C CA . SER A 1 593 ? 1.818 -8.979 -15.323 1.00 96.19 593 SER A CA 1
ATOM 4642 C C . SER A 1 593 ? 2.821 -8.115 -16.081 1.00 96.19 593 SER A C 1
ATOM 4644 O O . SER A 1 593 ? 3.997 -8.035 -15.718 1.00 96.19 593 SER A O 1
ATOM 4646 N N . ASP A 1 594 ? 2.358 -7.490 -17.163 1.00 95.56 594 ASP A N 1
ATOM 4647 C CA . ASP A 1 594 ? 3.110 -6.530 -17.975 1.00 95.56 594 ASP A CA 1
ATOM 4648 C C . ASP A 1 594 ? 2.615 -5.076 -17.821 1.00 95.56 594 ASP A C 1
ATOM 4650 O O . ASP A 1 594 ? 3.157 -4.172 -18.461 1.00 95.56 594 ASP A O 1
ATOM 4654 N N . HIS A 1 595 ? 1.656 -4.861 -16.918 1.00 96.88 595 HIS A N 1
ATOM 4655 C CA . HIS A 1 595 ? 1.145 -3.575 -16.440 1.00 96.88 595 HIS A CA 1
ATOM 4656 C C . HIS A 1 595 ? 1.529 -3.372 -14.964 1.00 96.88 595 HIS A C 1
ATOM 4658 O O . HIS A 1 595 ? 2.034 -4.287 -14.316 1.00 96.88 595 HIS A O 1
ATOM 4664 N N . LEU A 1 596 ? 1.377 -2.160 -14.429 1.00 97.50 596 LEU A N 1
ATOM 4665 C CA . LEU A 1 596 ? 1.787 -1.853 -13.056 1.00 97.50 596 LEU A CA 1
ATOM 4666 C C . LEU A 1 596 ? 0.640 -2.051 -12.061 1.00 97.50 596 LEU A C 1
ATOM 4668 O O . LEU A 1 596 ? 0.854 -2.614 -10.990 1.00 97.50 596 LEU A O 1
ATOM 4672 N N . VAL A 1 597 ? -0.554 -1.561 -12.394 1.00 97.81 597 VAL A N 1
ATOM 4673 C CA . VAL A 1 597 ? -1.731 -1.642 -11.525 1.00 97.81 597 VAL A CA 1
ATOM 4674 C C . VAL A 1 597 ? -2.221 -3.097 -11.491 1.00 97.81 597 VAL A C 1
ATOM 4676 O O . VAL A 1 597 ? -2.499 -3.645 -12.558 1.00 97.81 597 VAL A O 1
ATOM 4679 N N . PRO A 1 598 ? -2.357 -3.747 -10.319 1.00 96.38 598 PRO A N 1
ATOM 4680 C CA . PRO A 1 598 ? -2.895 -5.103 -10.227 1.00 96.38 598 PRO A CA 1
ATOM 4681 C C . PRO A 1 598 ? -4.338 -5.210 -10.739 1.00 96.38 598 PRO A C 1
ATOM 4683 O O . PRO A 1 598 ? -5.135 -4.275 -10.611 1.00 96.38 598 PRO A O 1
ATOM 4686 N N . ASP A 1 599 ? -4.703 -6.375 -11.273 1.00 92.69 599 ASP A N 1
ATOM 4687 C CA . ASP A 1 599 ? -6.081 -6.647 -11.692 1.00 92.69 599 ASP A CA 1
ATOM 4688 C C . ASP A 1 599 ? -7.076 -6.512 -10.531 1.00 92.69 599 ASP A C 1
ATOM 4690 O O . ASP A 1 599 ? -6.803 -6.895 -9.395 1.00 92.69 599 ASP A O 1
ATOM 4694 N N . GLY A 1 600 ? -8.267 -5.987 -10.829 1.00 89.12 600 GLY A N 1
ATOM 4695 C CA . GLY A 1 600 ? -9.348 -5.810 -9.853 1.00 89.12 600 GLY A CA 1
ATOM 4696 C C . GLY A 1 600 ? -9.274 -4.523 -9.023 1.00 89.12 600 GLY A C 1
ATOM 4697 O O . GLY A 1 600 ? -10.290 -4.153 -8.432 1.00 89.12 600 GLY A O 1
ATOM 4698 N N . THR A 1 601 ? -8.140 -3.808 -9.031 1.00 93.56 601 THR A N 1
ATOM 4699 C CA . THR A 1 601 ? -7.939 -2.533 -8.313 1.00 93.56 601 THR A CA 1
ATOM 4700 C C . THR A 1 601 ? -9.083 -1.555 -8.574 1.00 93.56 601 THR A C 1
ATOM 4702 O O . THR A 1 601 ? -9.233 -1.073 -9.691 1.00 93.56 601 THR A O 1
ATOM 4705 N N . GLY A 1 602 ? -9.914 -1.247 -7.578 1.00 87.62 602 GLY A N 1
ATOM 4706 C CA . GLY A 1 602 ? -10.975 -0.237 -7.676 1.00 87.62 602 GLY A CA 1
ATOM 4707 C C . GLY A 1 602 ? -11.941 -0.392 -8.862 1.00 87.62 602 GLY A C 1
ATOM 4708 O O . GLY A 1 602 ? -12.545 0.592 -9.289 1.00 87.62 602 GLY A O 1
ATOM 4709 N N . GLY A 1 603 ? -12.082 -1.583 -9.458 1.00 89.75 603 GLY A N 1
ATOM 4710 C CA . GLY A 1 603 ? -12.828 -1.782 -10.713 1.00 89.75 603 GLY A CA 1
ATOM 4711 C C . GLY A 1 603 ? -12.213 -1.110 -11.955 1.00 89.75 603 GLY A C 1
ATOM 4712 O O . GLY A 1 603 ? -12.903 -0.936 -12.959 1.00 89.75 603 GLY A O 1
ATOM 4713 N N . TYR A 1 604 ? -10.947 -0.703 -11.885 1.00 94.94 604 TYR A N 1
ATOM 4714 C CA . TYR A 1 604 ? -10.121 -0.298 -13.018 1.00 94.94 604 TYR A CA 1
ATOM 4715 C C . TYR A 1 604 ? -9.730 -1.527 -13.855 1.00 94.94 604 TYR A C 1
ATOM 4717 O O . TYR A 1 604 ? -9.674 -2.653 -13.360 1.00 94.94 604 TYR A O 1
ATOM 4725 N N . SER A 1 605 ? -9.470 -1.316 -15.143 1.00 95.94 605 SER A N 1
ATOM 4726 C CA . SER A 1 605 ? -8.962 -2.348 -16.053 1.00 95.94 605 SER A CA 1
ATOM 4727 C C . SER A 1 605 ? -7.644 -1.854 -16.644 1.00 95.94 605 SER A C 1
ATOM 4729 O O . SER A 1 605 ? -7.689 -0.906 -17.435 1.00 95.94 605 SER A O 1
ATOM 4731 N N . PRO A 1 606 ? -6.493 -2.435 -16.267 1.00 96.12 606 PRO A N 1
ATOM 4732 C CA . PRO A 1 606 ? -5.199 -2.024 -16.798 1.00 96.12 606 PRO A CA 1
ATOM 4733 C C . PRO A 1 606 ? -5.125 -2.164 -18.329 1.00 96.12 606 PRO A C 1
ATOM 4735 O O . PRO A 1 606 ? -5.750 -3.061 -18.906 1.00 96.12 606 PRO A O 1
ATOM 4738 N N . PRO A 1 607 ? -4.378 -1.291 -19.028 1.00 95.69 607 PRO A N 1
ATOM 4739 C CA . PRO A 1 607 ? -4.064 -1.492 -20.433 1.00 95.69 607 PRO A CA 1
ATOM 4740 C C . PRO A 1 607 ? -3.061 -2.643 -20.577 1.00 95.69 607 PRO A C 1
ATOM 4742 O O . PRO A 1 607 ? -2.181 -2.822 -19.738 1.00 95.69 607 PRO A O 1
ATOM 4745 N N . ALA A 1 608 ? -3.131 -3.385 -21.683 1.00 93.56 608 ALA A N 1
ATOM 4746 C CA . ALA A 1 608 ? -2.118 -4.393 -21.984 1.00 93.56 608 ALA A CA 1
ATOM 4747 C C . ALA A 1 608 ? -0.726 -3.747 -22.113 1.00 93.56 608 ALA A C 1
ATOM 4749 O O . ALA A 1 608 ? -0.567 -2.734 -22.811 1.00 93.56 608 ALA A O 1
ATOM 4750 N N . GLY A 1 609 ? 0.287 -4.349 -21.493 1.00 94.06 609 GLY A N 1
ATOM 4751 C CA . GLY A 1 609 ? 1.675 -3.932 -21.638 1.00 94.06 609 GLY A CA 1
ATOM 4752 C C . GLY A 1 609 ? 2.309 -4.395 -22.953 1.00 94.06 609 GLY A C 1
ATOM 4753 O O . GLY A 1 609 ? 1.658 -4.556 -23.992 1.00 94.06 609 GLY A O 1
ATOM 4754 N N . LEU A 1 610 ? 3.632 -4.548 -22.935 1.00 94.38 610 LEU A N 1
ATOM 4755 C CA . LEU A 1 610 ? 4.410 -4.977 -24.103 1.00 94.38 610 LEU A CA 1
ATOM 4756 C C . LEU A 1 610 ? 4.389 -6.496 -24.344 1.00 94.38 610 LEU A C 1
ATOM 4758 O O . LEU A 1 610 ? 4.812 -6.934 -25.413 1.00 94.38 610 LEU A O 1
ATOM 4762 N N . GLY A 1 611 ? 3.934 -7.299 -23.382 1.00 94.81 611 GLY A N 1
ATOM 4763 C CA . GLY A 1 611 ? 4.049 -8.753 -23.410 1.00 94.81 611 GLY A CA 1
ATOM 4764 C C . GLY A 1 611 ? 5.501 -9.238 -23.507 1.00 94.81 611 GLY A C 1
ATOM 4765 O O . GLY A 1 611 ? 6.416 -8.671 -22.899 1.00 94.81 611 GLY A O 1
ATOM 4766 N N . ARG A 1 612 ? 5.702 -10.312 -24.281 1.00 97.06 612 ARG A N 1
ATOM 4767 C CA . ARG A 1 612 ? 7.010 -10.883 -24.631 1.00 97.06 612 ARG A CA 1
ATOM 4768 C C . ARG A 1 612 ? 7.094 -11.069 -26.150 1.00 97.06 612 ARG A C 1
ATOM 4770 O O . ARG A 1 612 ? 6.298 -11.808 -26.719 1.00 97.06 612 ARG A O 1
ATOM 4777 N N . ASP A 1 613 ? 8.077 -10.439 -26.788 1.00 98.12 613 ASP A N 1
ATOM 4778 C CA . ASP A 1 613 ? 8.456 -10.650 -28.195 1.00 98.12 613 ASP A CA 1
ATOM 4779 C C . ASP A 1 613 ? 9.980 -10.477 -28.312 1.00 98.12 613 ASP A C 1
ATOM 4781 O O . ASP A 1 613 ? 10.518 -9.368 -28.388 1.00 98.12 613 ASP A O 1
ATOM 4785 N N . VAL A 1 614 ? 10.688 -11.609 -28.308 1.00 98.31 614 VAL A N 1
ATOM 4786 C CA . VAL A 1 614 ? 12.156 -11.662 -28.355 1.00 98.31 614 VAL A CA 1
ATOM 4787 C C . VAL A 1 614 ? 12.710 -11.102 -29.670 1.00 98.31 614 VAL A C 1
ATOM 4789 O O . VAL A 1 614 ? 13.787 -10.501 -29.679 1.00 98.31 614 VAL A O 1
ATOM 4792 N N . ASP A 1 615 ? 11.983 -11.233 -30.779 1.00 98.38 615 ASP A N 1
ATOM 4793 C CA . ASP A 1 615 ? 12.453 -10.730 -32.065 1.00 98.38 615 ASP A CA 1
ATOM 4794 C C . ASP A 1 615 ? 12.209 -9.222 -32.196 1.00 98.38 615 ASP A C 1
ATOM 4796 O O . ASP A 1 615 ? 13.071 -8.519 -32.729 1.00 98.38 615 ASP A O 1
ATOM 4800 N N . ALA A 1 616 ? 11.116 -8.682 -31.642 1.00 98.19 616 ALA A N 1
ATOM 4801 C CA . ALA A 1 616 ? 10.965 -7.236 -31.454 1.00 98.19 616 ALA A CA 1
ATOM 4802 C C . ALA A 1 616 ? 12.055 -6.669 -30.548 1.00 98.19 616 ALA A C 1
ATOM 4804 O O . ALA A 1 616 ? 12.628 -5.632 -30.877 1.00 98.19 616 ALA A O 1
ATOM 4805 N N . ALA A 1 617 ? 12.396 -7.353 -29.456 1.00 98.38 617 ALA A N 1
ATOM 4806 C CA . ALA A 1 617 ? 13.466 -6.914 -28.571 1.00 98.38 617 ALA A CA 1
ATOM 4807 C C . ALA A 1 617 ? 14.814 -6.792 -29.302 1.00 98.38 617 ALA A C 1
ATOM 4809 O O . ALA A 1 617 ? 15.492 -5.768 -29.207 1.00 98.38 617 ALA A O 1
ATOM 4810 N N . ARG A 1 618 ? 15.170 -7.801 -30.107 1.00 98.50 618 ARG A N 1
ATOM 4811 C CA . ARG A 1 618 ? 16.379 -7.793 -30.948 1.00 98.50 618 ARG A CA 1
ATOM 4812 C C . ARG A 1 618 ? 16.351 -6.713 -32.032 1.00 98.50 618 ARG A C 1
ATOM 4814 O O . ARG A 1 618 ? 17.409 -6.183 -32.369 1.00 98.50 618 ARG A O 1
ATOM 4821 N N . ARG A 1 619 ? 15.178 -6.382 -32.593 1.00 98.31 619 ARG A N 1
ATOM 4822 C CA . ARG A 1 619 ? 15.014 -5.244 -33.521 1.00 98.31 619 ARG A CA 1
ATOM 4823 C C . ARG A 1 619 ? 15.271 -3.918 -32.803 1.00 98.31 619 ARG A C 1
ATOM 4825 O O . ARG A 1 619 ? 16.182 -3.199 -33.204 1.00 98.31 619 ARG A O 1
ATOM 4832 N N . TRP A 1 620 ? 14.582 -3.659 -31.690 1.00 98.00 620 TRP A N 1
ATOM 4833 C CA . TRP A 1 620 ? 14.748 -2.432 -30.903 1.00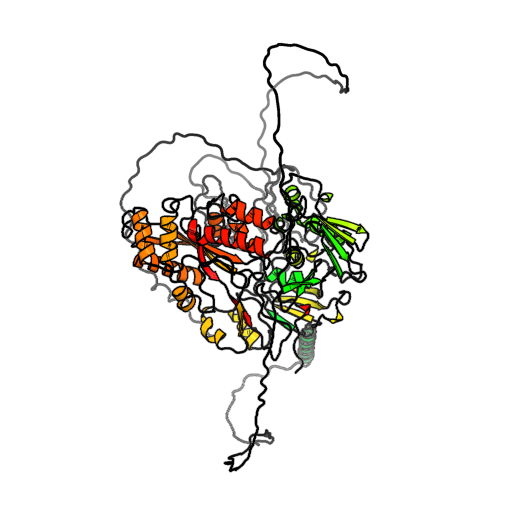 98.00 620 TRP A CA 1
ATOM 4834 C C . TRP A 1 620 ? 16.183 -2.214 -30.419 1.00 98.00 620 TRP A C 1
ATOM 4836 O O . TRP A 1 620 ? 16.704 -1.106 -30.527 1.00 98.00 620 TRP A O 1
ATOM 4846 N N . LEU A 1 621 ? 16.850 -3.265 -29.936 1.00 98.19 621 LEU A N 1
ATOM 4847 C CA . LEU A 1 621 ? 18.231 -3.177 -29.464 1.00 98.19 621 LEU A CA 1
ATOM 4848 C C . LEU A 1 621 ? 19.221 -2.859 -30.601 1.00 98.19 621 LEU A C 1
ATOM 4850 O O . LEU A 1 621 ? 20.149 -2.070 -30.424 1.00 98.19 621 LEU A O 1
ATOM 4854 N N . ARG A 1 622 ? 18.998 -3.425 -31.794 1.00 98.12 622 ARG A N 1
ATOM 4855 C CA . ARG A 1 622 ? 19.776 -3.120 -33.005 1.00 98.12 622 ARG A CA 1
ATOM 4856 C C . ARG A 1 622 ? 19.537 -1.691 -33.494 1.00 98.12 622 ARG A C 1
ATOM 4858 O O . ARG A 1 622 ? 20.501 -1.018 -33.842 1.00 98.12 622 ARG A O 1
ATOM 4865 N N . GLU A 1 623 ? 18.297 -1.211 -33.475 1.00 97.81 623 GLU A N 1
ATOM 4866 C CA . GLU A 1 623 ? 17.955 0.183 -33.803 1.00 97.81 623 GLU A CA 1
ATOM 4867 C C . GLU A 1 623 ? 18.529 1.187 -32.790 1.00 97.81 623 GLU A C 1
ATOM 4869 O O . GLU A 1 623 ? 18.874 2.310 -33.163 1.00 97.81 623 GLU A O 1
ATOM 4874 N N . ALA A 1 624 ? 18.683 0.779 -31.527 1.00 97.62 624 ALA A N 1
ATOM 4875 C CA . ALA A 1 624 ? 19.401 1.523 -30.491 1.00 97.62 624 ALA A CA 1
ATOM 4876 C C . ALA A 1 624 ? 20.937 1.511 -30.658 1.00 97.62 624 ALA A C 1
ATOM 4878 O O . ALA A 1 624 ? 21.636 2.157 -29.883 1.00 97.62 624 ALA A O 1
ATOM 4879 N N . GLY A 1 625 ? 21.471 0.810 -31.666 1.00 97.81 625 GLY A N 1
ATOM 4880 C CA . GLY A 1 625 ? 22.904 0.766 -31.977 1.00 97.81 625 GLY A CA 1
ATOM 4881 C C . GLY A 1 625 ? 23.668 -0.427 -31.394 1.00 97.81 625 GLY A C 1
ATOM 4882 O O . GLY A 1 625 ? 24.884 -0.487 -31.559 1.00 97.81 625 GLY A O 1
ATOM 4883 N N . PHE A 1 626 ? 22.987 -1.395 -30.771 1.00 97.94 626 PHE A N 1
ATOM 4884 C CA . PHE A 1 626 ? 23.608 -2.537 -30.082 1.00 97.94 626 PHE A CA 1
ATOM 4885 C C . PHE A 1 626 ? 23.234 -3.894 -30.719 1.00 97.94 626 PHE A C 1
ATOM 4887 O O . PHE A 1 626 ? 22.621 -4.745 -30.067 1.00 97.94 626 PHE A O 1
ATOM 4894 N N . PRO A 1 627 ? 23.551 -4.135 -32.008 1.00 96.12 627 PRO A N 1
ATOM 4895 C CA . PRO A 1 627 ? 23.183 -5.374 -32.687 1.00 96.12 627 PRO A CA 1
ATOM 4896 C C . PRO A 1 627 ? 23.786 -6.587 -31.971 1.00 96.12 627 PRO A C 1
ATOM 4898 O O . PRO A 1 627 ? 25.005 -6.716 -31.842 1.00 96.12 627 PRO A O 1
ATOM 4901 N N . ASP A 1 628 ? 22.903 -7.476 -31.519 1.00 92.00 628 ASP A N 1
ATOM 4902 C CA . ASP A 1 628 ? 23.230 -8.708 -30.792 1.00 92.00 628 ASP A CA 1
ATOM 4903 C C . ASP A 1 628 ? 24.091 -8.438 -29.531 1.00 92.00 628 ASP A C 1
ATOM 4905 O O . ASP A 1 628 ? 25.008 -9.191 -29.205 1.00 92.00 628 ASP A O 1
ATOM 4909 N N . GLY A 1 629 ? 23.838 -7.301 -28.866 1.00 94.75 629 GLY A N 1
ATOM 4910 C CA . GLY A 1 629 ? 24.515 -6.875 -27.636 1.00 94.75 629 GLY A CA 1
ATOM 4911 C C . GLY A 1 629 ? 25.906 -6.266 -27.841 1.00 94.75 629 GLY A C 1
ATOM 4912 O O . GLY A 1 629 ? 26.513 -5.786 -26.882 1.00 94.75 629 GLY A O 1
ATOM 4913 N N . ARG A 1 630 ? 26.433 -6.234 -29.074 1.00 95.88 630 ARG A N 1
ATOM 4914 C CA . ARG A 1 630 ? 27.758 -5.655 -29.356 1.00 95.88 630 ARG A CA 1
ATOM 4915 C C . ARG A 1 630 ? 27.779 -4.162 -29.025 1.00 95.88 630 ARG A C 1
ATOM 4917 O O . ARG A 1 630 ? 26.899 -3.418 -29.442 1.00 95.88 630 ARG A O 1
ATOM 4924 N N . GLY A 1 631 ? 28.797 -3.741 -28.274 1.00 94.19 631 GLY A N 1
ATOM 4925 C CA . GLY A 1 631 ? 28.944 -2.366 -27.783 1.00 94.19 631 GLY A CA 1
ATOM 4926 C C . GLY A 1 631 ? 28.102 -2.026 -26.546 1.00 94.19 631 GLY A C 1
ATOM 4927 O O . GLY A 1 631 ? 28.269 -0.942 -25.994 1.00 94.19 631 GLY A O 1
ATOM 4928 N N . PHE A 1 632 ? 27.228 -2.925 -26.079 1.00 97.62 632 PHE A N 1
ATOM 4929 C CA . PHE A 1 632 ? 26.471 -2.715 -24.847 1.00 97.62 632 PHE A CA 1
ATOM 4930 C C . PHE A 1 632 ? 27.389 -2.959 -23.640 1.00 97.62 632 PHE A C 1
ATOM 4932 O O . PHE A 1 632 ? 28.029 -4.009 -23.544 1.00 97.62 632 PHE A O 1
ATOM 4939 N N . ARG A 1 633 ? 27.485 -1.989 -22.724 1.00 96.88 633 ARG A N 1
ATOM 4940 C CA . ARG A 1 633 ? 28.328 -2.115 -21.523 1.00 96.88 633 ARG A CA 1
ATOM 4941 C C . ARG A 1 633 ? 27.763 -3.139 -20.539 1.00 96.88 633 ARG A C 1
ATOM 4943 O O . ARG A 1 633 ? 26.548 -3.292 -20.443 1.00 96.88 633 ARG A O 1
ATOM 4950 N N . THR A 1 634 ? 28.622 -3.757 -19.732 1.00 97.75 634 THR A N 1
ATOM 4951 C CA . THR A 1 634 ? 28.147 -4.434 -18.520 1.00 97.75 634 THR A CA 1
ATOM 4952 C C . THR A 1 634 ? 27.440 -3.423 -17.607 1.00 97.75 634 THR A C 1
ATOM 4954 O O . THR A 1 634 ? 27.798 -2.238 -17.563 1.00 97.75 634 THR A O 1
ATOM 4957 N N . PHE A 1 635 ? 26.398 -3.880 -16.921 1.00 98.44 635 PHE A N 1
ATOM 4958 C CA . PHE A 1 635 ? 25.580 -3.067 -16.029 1.00 98.44 635 PHE A CA 1
ATOM 4959 C C . PHE A 1 635 ? 25.137 -3.875 -14.809 1.00 98.44 635 PHE A C 1
ATOM 4961 O O . PHE A 1 635 ? 25.095 -5.106 -14.861 1.00 98.44 635 PHE A O 1
ATOM 4968 N N . GLU A 1 636 ? 24.785 -3.185 -13.729 1.00 98.44 636 GLU A N 1
ATOM 4969 C CA . GLU A 1 636 ? 24.389 -3.818 -12.467 1.00 98.44 636 GLU A CA 1
ATOM 4970 C C . GLU A 1 636 ? 22.867 -4.003 -12.353 1.00 98.44 636 GLU A C 1
ATOM 4972 O O . GLU A 1 636 ? 22.081 -3.122 -12.712 1.00 98.44 636 GLU A O 1
ATOM 4977 N N . TYR A 1 637 ? 22.447 -5.133 -11.788 1.00 98.69 637 TYR A N 1
ATOM 4978 C CA . TYR A 1 637 ? 21.105 -5.325 -11.248 1.00 98.69 637 TYR A CA 1
ATOM 4979 C C . TYR A 1 637 ? 21.174 -5.385 -9.725 1.00 98.69 637 TYR A C 1
ATOM 4981 O O . TYR A 1 637 ? 21.658 -6.364 -9.148 1.00 98.69 637 TYR A O 1
ATOM 4989 N N . THR A 1 638 ? 20.679 -4.331 -9.082 1.00 98.62 638 THR A N 1
ATOM 4990 C CA . THR A 1 638 ? 20.721 -4.179 -7.628 1.00 98.62 638 THR A CA 1
ATOM 4991 C C . THR A 1 638 ? 19.473 -4.765 -6.969 1.00 98.62 638 THR A C 1
ATOM 4993 O O . THR A 1 638 ? 18.346 -4.521 -7.407 1.00 98.62 638 THR A O 1
ATOM 4996 N N . PHE A 1 639 ? 19.643 -5.525 -5.890 1.00 97.38 639 PHE A N 1
ATOM 4997 C CA . PHE A 1 639 ? 18.540 -6.082 -5.099 1.00 97.38 639 PHE A CA 1
ATOM 4998 C C . PHE A 1 639 ? 18.941 -6.223 -3.629 1.00 97.38 639 PHE A C 1
ATOM 5000 O O . PHE A 1 639 ? 20.125 -6.208 -3.302 1.00 97.38 639 PHE A O 1
ATOM 5007 N N . ASN A 1 640 ? 17.954 -6.339 -2.740 1.00 89.00 640 ASN A N 1
ATOM 5008 C CA . ASN A 1 640 ? 18.216 -6.506 -1.315 1.00 89.00 640 ASN A CA 1
ATOM 5009 C C . ASN A 1 640 ? 18.600 -7.968 -0.990 1.00 89.00 640 ASN A C 1
ATOM 5011 O O . ASN A 1 640 ? 17.954 -8.909 -1.461 1.00 89.00 640 ASN A O 1
ATOM 5015 N N . ALA A 1 641 ? 19.688 -8.143 -0.243 1.00 88.50 641 ALA A N 1
ATOM 5016 C CA . ALA A 1 641 ? 20.439 -9.393 -0.112 1.00 88.50 641 ALA A CA 1
ATOM 5017 C C . ALA A 1 641 ? 19.773 -10.446 0.788 1.00 88.50 641 ALA A C 1
ATOM 5019 O O . ALA A 1 641 ? 20.101 -11.627 0.708 1.00 88.50 641 ALA A O 1
ATOM 5020 N N . GLU A 1 642 ? 18.832 -10.038 1.638 1.00 80.00 642 GLU A N 1
ATOM 5021 C CA . GLU A 1 642 ? 18.191 -10.889 2.648 1.00 80.00 642 GLU A CA 1
ATOM 5022 C C . GLU A 1 642 ? 17.221 -11.911 2.029 1.00 80.00 642 GLU A C 1
ATOM 5024 O O . GLU A 1 642 ? 16.797 -12.860 2.685 1.00 80.00 642 GLU A O 1
ATOM 5029 N N . SER A 1 643 ? 16.851 -11.718 0.759 1.00 81.38 643 SER A N 1
ATOM 5030 C CA . SER A 1 643 ? 15.820 -12.489 0.071 1.00 81.38 643 SER A CA 1
ATOM 5031 C C . SER A 1 643 ? 16.395 -13.312 -1.078 1.00 81.38 643 SER A C 1
ATOM 5033 O O . SER A 1 643 ? 16.596 -12.830 -2.198 1.00 81.38 643 SER A O 1
ATOM 5035 N N . LYS A 1 644 ? 16.548 -14.614 -0.821 1.00 85.81 644 LYS A N 1
ATOM 5036 C CA . LYS A 1 644 ? 16.916 -15.627 -1.824 1.00 85.81 644 LYS A CA 1
ATOM 5037 C C . LYS A 1 644 ? 15.973 -15.643 -3.036 1.00 85.81 644 LYS A C 1
ATOM 5039 O O . LYS A 1 644 ? 16.399 -15.946 -4.147 1.00 85.81 644 LYS A O 1
ATOM 5044 N N . LEU A 1 645 ? 14.704 -15.264 -2.850 1.00 88.31 645 LEU A N 1
ATOM 5045 C CA . LEU A 1 645 ? 13.743 -15.123 -3.945 1.00 88.31 645 LEU A CA 1
ATOM 5046 C C . LEU A 1 645 ? 14.191 -14.049 -4.953 1.00 88.31 645 LEU A C 1
ATOM 5048 O O . LEU A 1 645 ? 14.059 -14.233 -6.161 1.00 88.31 645 LEU A O 1
ATOM 5052 N N . HIS A 1 646 ? 14.732 -12.925 -4.476 1.00 93.44 646 HIS A N 1
ATOM 5053 C CA . HIS A 1 646 ? 15.169 -11.831 -5.348 1.00 93.44 646 HIS A CA 1
ATOM 5054 C C . HIS A 1 646 ? 16.482 -12.156 -6.054 1.00 93.44 646 HIS A C 1
ATOM 5056 O O . HIS A 1 646 ? 16.618 -11.817 -7.226 1.00 93.44 646 HIS A O 1
ATOM 5062 N N . GLU A 1 647 ? 17.385 -12.884 -5.394 1.00 95.25 647 GLU A N 1
ATOM 5063 C CA . GLU A 1 647 ? 18.575 -13.465 -6.022 1.00 95.25 647 GLU A CA 1
ATOM 5064 C C . GLU A 1 647 ? 18.190 -14.399 -7.184 1.00 95.25 647 GLU A C 1
ATOM 5066 O O . GLU A 1 647 ? 18.688 -14.244 -8.297 1.00 95.25 647 GLU A O 1
ATOM 5071 N N . GLN A 1 648 ? 17.241 -15.317 -6.969 1.00 95.44 648 GLN A N 1
ATOM 5072 C CA . GLN A 1 648 ? 16.774 -16.237 -8.012 1.00 95.44 648 GLN A CA 1
ATOM 5073 C C . GLN A 1 648 ? 16.135 -15.502 -9.202 1.00 95.44 648 GLN A C 1
ATOM 5075 O O . GLN A 1 648 ? 16.444 -15.821 -10.351 1.00 95.44 648 GLN A O 1
ATOM 5080 N N . ILE A 1 649 ? 15.304 -14.482 -8.951 1.00 97.62 649 ILE A N 1
ATOM 5081 C CA . ILE A 1 649 ? 14.749 -13.620 -10.011 1.00 97.62 649 ILE A CA 1
ATOM 5082 C C . ILE A 1 649 ? 15.871 -12.865 -10.747 1.00 97.62 649 ILE A C 1
ATOM 5084 O O . ILE A 1 649 ? 15.829 -12.741 -11.970 1.00 97.62 649 ILE A O 1
ATOM 5088 N N . ALA A 1 650 ? 16.893 -12.383 -10.035 1.00 98.38 650 ALA A N 1
ATOM 5089 C CA . ALA A 1 650 ? 18.020 -11.660 -10.620 1.00 98.38 650 ALA A CA 1
ATOM 5090 C C . ALA A 1 650 ? 18.872 -12.548 -11.546 1.00 98.38 650 ALA A C 1
ATOM 5092 O O . ALA A 1 650 ? 19.186 -12.144 -12.668 1.00 98.38 650 ALA A O 1
ATOM 5093 N N . VAL A 1 651 ? 19.188 -13.776 -11.115 1.00 98.31 651 VAL A N 1
ATOM 5094 C CA . VAL A 1 651 ? 19.865 -14.805 -11.930 1.00 98.31 651 VAL A CA 1
ATOM 5095 C C . VAL A 1 651 ? 19.044 -15.150 -13.173 1.00 98.31 651 VAL A C 1
ATOM 5097 O O . VAL A 1 651 ? 19.591 -15.289 -14.268 1.00 98.31 651 VAL A O 1
ATOM 5100 N N . GLU A 1 652 ? 17.724 -15.247 -13.035 1.00 98.25 652 GLU A N 1
ATOM 5101 C CA . GLU A 1 652 ? 16.835 -15.558 -14.151 1.00 98.25 652 GLU A CA 1
ATOM 5102 C C . GLU A 1 652 ? 16.797 -14.422 -15.192 1.00 98.25 652 GLU A C 1
ATOM 5104 O O . GLU A 1 652 ? 16.957 -14.667 -16.390 1.00 98.25 652 GLU A O 1
ATOM 5109 N N . LEU A 1 653 ? 16.686 -13.163 -14.751 1.00 98.69 653 LEU A N 1
ATOM 5110 C CA . LEU A 1 653 ? 16.795 -11.988 -15.627 1.00 98.69 653 LEU A CA 1
ATOM 5111 C C . LEU A 1 653 ? 18.175 -11.912 -16.307 1.00 98.69 653 LEU A C 1
ATOM 5113 O O . LEU A 1 653 ? 18.253 -11.646 -17.509 1.00 98.69 653 LEU A O 1
ATOM 5117 N N . GLN A 1 654 ? 19.258 -12.221 -15.581 1.00 98.56 654 GLN A N 1
ATOM 5118 C CA . GLN A 1 654 ? 20.615 -12.310 -16.136 1.00 98.56 654 GLN A CA 1
ATOM 5119 C C . GLN A 1 654 ? 20.684 -13.336 -17.275 1.00 98.56 654 GLN A C 1
ATOM 5121 O O . GLN A 1 654 ? 21.256 -13.057 -18.333 1.00 98.56 654 GLN A O 1
ATOM 5126 N N . ALA A 1 655 ? 20.087 -14.514 -17.073 1.00 98.56 655 ALA A N 1
ATOM 5127 C CA . ALA A 1 655 ? 20.033 -15.562 -18.080 1.00 98.56 655 ALA A CA 1
ATOM 5128 C C . ALA A 1 655 ? 19.256 -15.104 -19.323 1.00 98.56 655 ALA A C 1
ATOM 5130 O O . ALA A 1 655 ? 19.785 -15.223 -20.427 1.00 98.56 655 ALA A O 1
ATOM 5131 N N . MET A 1 656 ? 18.064 -14.516 -19.156 1.00 98.44 656 MET A N 1
ATOM 5132 C CA . MET A 1 656 ? 17.243 -14.027 -20.273 1.00 98.44 656 MET A CA 1
ATOM 5133 C C . MET A 1 656 ? 17.945 -12.934 -21.093 1.00 98.44 656 MET A C 1
ATOM 5135 O O . MET A 1 656 ? 17.960 -13.004 -22.323 1.00 98.44 656 MET A O 1
ATOM 5139 N N . PHE A 1 657 ? 18.564 -11.939 -20.446 1.00 98.56 657 PHE A N 1
ATOM 5140 C CA . PHE A 1 657 ? 19.273 -10.862 -21.151 1.00 98.56 657 PHE A CA 1
ATOM 5141 C C . PHE A 1 657 ? 20.510 -11.378 -21.899 1.00 98.56 657 PHE A C 1
ATOM 5143 O O . PHE A 1 657 ? 20.755 -10.977 -23.042 1.00 98.56 657 PHE A O 1
ATOM 5150 N N . ARG A 1 658 ? 21.250 -12.326 -21.313 1.00 98.19 658 ARG A N 1
ATOM 5151 C CA . ARG A 1 658 ? 22.393 -12.969 -21.973 1.00 98.19 658 ARG A CA 1
ATOM 5152 C C . ARG A 1 658 ? 21.963 -13.836 -23.159 1.00 98.19 658 ARG A C 1
ATOM 5154 O O . ARG A 1 658 ? 22.563 -13.736 -24.223 1.00 98.19 658 ARG A O 1
ATOM 5161 N N . GLU A 1 659 ? 20.936 -14.666 -22.986 1.00 97.88 659 GLU A N 1
ATOM 5162 C CA . GLU A 1 659 ? 20.437 -15.615 -23.993 1.00 97.88 659 GLU A CA 1
ATOM 5163 C C . GLU A 1 659 ? 19.789 -14.911 -25.194 1.00 97.88 659 GLU A C 1
ATOM 5165 O O . GLU A 1 659 ? 20.041 -15.259 -26.348 1.00 97.88 659 GLU A O 1
ATOM 5170 N N . HIS A 1 660 ? 18.931 -13.923 -24.938 1.00 98.19 660 HIS A N 1
ATOM 5171 C CA . HIS A 1 660 ? 18.087 -13.337 -25.976 1.00 98.19 660 HIS A CA 1
ATOM 5172 C C . HIS A 1 660 ? 18.692 -12.086 -26.627 1.00 98.19 660 HIS A C 1
ATOM 5174 O O . HIS A 1 660 ? 18.435 -11.852 -27.813 1.00 98.19 660 HIS A O 1
ATOM 5180 N N . LEU A 1 661 ? 19.503 -11.319 -25.884 1.00 98.19 661 LEU A N 1
ATOM 5181 C CA . LEU A 1 661 ? 20.066 -10.032 -26.317 1.00 98.19 661 LEU A CA 1
ATOM 5182 C C . LEU A 1 661 ? 21.601 -10.004 -26.399 1.00 98.19 661 LEU A C 1
ATOM 5184 O O . LEU A 1 661 ? 22.142 -9.052 -26.952 1.00 98.19 661 LEU A O 1
ATOM 5188 N N . GLY A 1 662 ? 22.308 -11.005 -25.861 1.00 97.81 662 GLY A N 1
ATOM 5189 C CA . GLY A 1 662 ? 23.777 -11.024 -25.816 1.00 97.81 662 GLY A CA 1
ATOM 5190 C C . GLY A 1 662 ? 24.397 -10.060 -24.794 1.00 97.81 662 GLY A C 1
ATOM 5191 O O . GLY A 1 662 ? 25.614 -9.870 -24.791 1.00 97.81 662 GLY A O 1
ATOM 5192 N N . ILE A 1 663 ? 23.586 -9.447 -23.926 1.00 98.00 663 ILE A N 1
ATOM 5193 C CA . ILE A 1 663 ? 24.034 -8.432 -22.964 1.00 98.00 663 ILE A CA 1
ATOM 5194 C C . ILE A 1 663 ? 24.534 -9.096 -21.671 1.00 98.00 663 ILE A C 1
ATOM 5196 O O . ILE A 1 663 ? 23.996 -10.111 -21.227 1.00 98.00 663 ILE A O 1
ATOM 5200 N N . ARG A 1 664 ? 25.562 -8.509 -21.046 1.00 97.62 664 ARG A N 1
ATOM 5201 C CA . ARG A 1 664 ? 26.081 -8.921 -19.733 1.00 97.62 664 ARG A CA 1
ATOM 5202 C C . ARG A 1 664 ? 25.502 -8.040 -18.627 1.00 97.62 664 ARG A C 1
ATOM 5204 O O . ARG A 1 664 ? 25.581 -6.818 -18.708 1.00 97.62 664 ARG A O 1
ATOM 5211 N N . MET A 1 665 ? 24.963 -8.680 -17.597 1.00 98.56 665 MET A N 1
ATOM 5212 C CA . MET A 1 665 ? 24.430 -8.051 -16.390 1.00 98.56 665 MET A CA 1
ATOM 5213 C C . MET A 1 665 ? 25.126 -8.666 -15.176 1.00 98.56 665 MET A C 1
ATOM 5215 O O . MET A 1 665 ? 25.236 -9.890 -15.095 1.00 98.56 665 MET A O 1
ATOM 5219 N N . GLU A 1 666 ? 25.586 -7.841 -14.247 1.00 98.62 666 GLU A N 1
ATOM 5220 C CA . GLU A 1 666 ? 26.190 -8.266 -12.982 1.00 98.62 666 GLU A CA 1
ATOM 5221 C C . GLU A 1 666 ? 25.186 -8.109 -11.838 1.00 98.62 666 GLU A C 1
ATOM 5223 O O . GLU A 1 666 ? 24.295 -7.260 -11.883 1.00 98.62 666 GLU A O 1
ATOM 5228 N N . LEU A 1 667 ? 25.277 -8.985 -10.838 1.00 98.69 667 LEU A N 1
ATOM 5229 C CA . LEU A 1 667 ? 24.325 -9.045 -9.732 1.00 98.69 667 LEU A CA 1
ATOM 5230 C C . LEU A 1 667 ? 24.908 -8.325 -8.519 1.00 98.69 667 LEU A C 1
ATOM 5232 O O . LEU A 1 667 ? 25.973 -8.708 -8.040 1.00 98.69 667 LEU A O 1
ATOM 5236 N N . ARG A 1 668 ? 24.200 -7.309 -8.016 1.00 98.38 668 ARG A N 1
ATOM 5237 C CA . ARG A 1 668 ? 24.644 -6.482 -6.889 1.00 98.38 668 ARG A CA 1
ATOM 5238 C C . ARG A 1 668 ? 23.689 -6.621 -5.694 1.00 98.38 668 ARG A C 1
ATOM 5240 O O . ARG A 1 668 ? 22.755 -5.825 -5.562 1.00 98.38 668 ARG A O 1
ATOM 5247 N N . PRO A 1 669 ? 23.882 -7.636 -4.833 1.00 97.69 669 PRO A N 1
ATOM 5248 C CA . PRO A 1 669 ? 23.171 -7.722 -3.564 1.00 97.69 669 PRO A CA 1
ATOM 5249 C C . PRO A 1 669 ? 23.648 -6.606 -2.621 1.00 97.69 669 PRO A C 1
ATOM 5251 O O . PRO A 1 669 ? 24.850 -6.388 -2.473 1.00 97.69 669 PRO A O 1
ATOM 5254 N N . LEU A 1 670 ? 22.716 -5.915 -1.968 1.00 96.56 670 LEU A N 1
ATOM 5255 C CA . LEU A 1 670 ? 22.984 -4.925 -0.919 1.00 96.56 670 LEU A CA 1
ATOM 5256 C C . LEU A 1 670 ? 22.129 -5.222 0.315 1.00 96.56 670 LEU A C 1
ATOM 5258 O O . LEU A 1 670 ? 21.017 -5.721 0.182 1.00 96.56 670 LEU A O 1
ATOM 5262 N N . GLU A 1 671 ? 22.612 -4.874 1.505 1.00 92.06 671 GLU A N 1
ATOM 5263 C CA . GLU A 1 671 ? 21.762 -4.835 2.702 1.00 92.06 671 GLU A CA 1
ATOM 5264 C C . GLU A 1 671 ? 20.658 -3.770 2.533 1.00 92.06 671 GLU A C 1
ATOM 5266 O O . GLU A 1 671 ? 20.852 -2.766 1.838 1.00 92.06 671 GLU A O 1
ATOM 5271 N N . TRP A 1 672 ? 19.487 -4.007 3.127 1.00 84.69 672 TRP A N 1
ATOM 5272 C CA . TRP A 1 672 ? 18.275 -3.197 2.978 1.00 84.69 672 TRP A CA 1
ATOM 5273 C C . TRP A 1 672 ? 18.484 -1.677 3.082 1.00 84.69 672 TRP A C 1
ATOM 5275 O O . TRP A 1 672 ? 18.025 -0.946 2.199 1.00 84.69 672 TRP A O 1
ATOM 5285 N N . LYS A 1 673 ? 19.195 -1.173 4.098 1.00 80.75 673 LYS A N 1
ATOM 5286 C CA . LYS A 1 673 ? 19.455 0.267 4.259 1.00 80.75 673 LYS A CA 1
ATOM 5287 C C . LYS A 1 673 ? 20.313 0.820 3.119 1.00 80.75 673 LYS A C 1
ATOM 5289 O O . LYS A 1 673 ? 19.985 1.878 2.578 1.00 80.75 673 LYS A O 1
ATOM 5294 N N . SER A 1 674 ? 21.368 0.111 2.713 1.00 93.38 674 SER A N 1
ATOM 5295 C CA . SER A 1 674 ? 22.169 0.483 1.535 1.00 93.38 674 SER A CA 1
ATOM 5296 C C . SER A 1 674 ? 21.358 0.424 0.235 1.00 93.38 674 SER A C 1
ATOM 5298 O O . SER A 1 674 ? 21.459 1.332 -0.586 1.00 93.38 674 SER A O 1
ATOM 5300 N N . TYR A 1 675 ? 20.501 -0.585 0.065 1.00 93.44 675 TYR A N 1
ATOM 5301 C CA . TYR A 1 675 ? 19.580 -0.698 -1.070 1.00 93.44 675 TYR A CA 1
ATOM 5302 C C . TYR A 1 675 ? 18.595 0.487 -1.134 1.00 93.44 675 TYR A C 1
ATOM 5304 O O . TYR A 1 675 ? 18.395 1.058 -2.208 1.00 93.44 675 TYR A O 1
ATOM 5312 N N . LEU A 1 676 ? 18.013 0.907 -0.003 1.00 86.94 676 LEU A N 1
ATOM 5313 C CA . LEU A 1 676 ? 17.118 2.070 0.059 1.00 86.94 676 LEU A CA 1
ATOM 5314 C C . LEU A 1 676 ? 17.846 3.386 -0.246 1.00 86.94 676 LEU A C 1
ATOM 5316 O O . LEU A 1 676 ? 17.290 4.240 -0.947 1.00 86.94 676 LEU A O 1
ATOM 5320 N N . ALA A 1 677 ? 19.075 3.546 0.252 1.00 89.25 677 ALA A N 1
ATOM 5321 C CA . ALA A 1 677 ? 19.911 4.710 -0.027 1.00 89.25 677 ALA A CA 1
ATOM 5322 C C . ALA A 1 677 ? 20.250 4.805 -1.523 1.00 89.25 677 ALA A C 1
ATOM 5324 O O . ALA A 1 677 ? 20.014 5.846 -2.134 1.00 89.25 677 ALA A O 1
ATOM 5325 N N . ASP A 1 678 ? 20.695 3.707 -2.141 1.00 96.38 678 ASP A N 1
ATOM 5326 C CA . ASP A 1 678 ? 21.007 3.672 -3.573 1.00 96.38 678 ASP A CA 1
ATOM 5327 C C . ASP A 1 678 ? 19.768 3.837 -4.455 1.00 96.38 678 A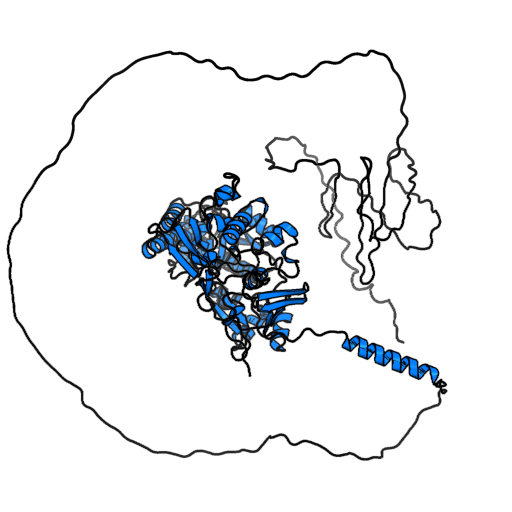SP A C 1
ATOM 5329 O O . ASP A 1 678 ? 19.841 4.500 -5.490 1.00 96.38 678 ASP A O 1
ATOM 5333 N N . MET A 1 679 ? 18.611 3.304 -4.048 1.00 92.81 679 MET A N 1
ATOM 5334 C CA . MET A 1 679 ? 17.352 3.546 -4.754 1.00 92.81 679 MET A CA 1
ATOM 5335 C C . MET A 1 679 ? 16.998 5.038 -4.737 1.00 92.81 679 MET A C 1
ATOM 5337 O O . MET A 1 679 ? 16.628 5.594 -5.768 1.00 92.81 679 MET A O 1
ATOM 5341 N N . SER A 1 680 ? 17.111 5.686 -3.575 1.00 87.69 680 SER A N 1
ATOM 5342 C CA . SER A 1 680 ? 16.707 7.084 -3.377 1.00 87.69 680 SER A CA 1
ATOM 5343 C C . SER A 1 680 ? 17.687 8.070 -4.018 1.00 87.69 680 SER A C 1
ATOM 5345 O O . SER A 1 680 ? 17.255 9.035 -4.639 1.00 87.69 680 SER A O 1
ATOM 5347 N N . GLY A 1 681 ? 18.993 7.791 -3.943 1.00 91.88 681 GLY A N 1
ATOM 5348 C CA . GLY A 1 681 ? 20.045 8.540 -4.639 1.00 91.88 681 GLY A CA 1
ATOM 5349 C C . GLY A 1 681 ? 20.191 8.199 -6.127 1.00 91.88 681 GLY A C 1
ATOM 5350 O O . GLY A 1 681 ? 21.007 8.807 -6.810 1.00 91.88 681 GLY A O 1
ATOM 5351 N N . GLN A 1 682 ? 19.417 7.236 -6.643 1.00 94.81 682 GLN A N 1
ATOM 5352 C CA . GLN A 1 682 ? 19.496 6.736 -8.021 1.00 94.81 682 GLN A CA 1
ATOM 5353 C C . GLN A 1 682 ? 20.883 6.172 -8.413 1.00 94.81 682 GLN A C 1
ATOM 5355 O O . GLN A 1 682 ? 21.302 6.246 -9.570 1.00 94.81 682 GLN A O 1
ATOM 5360 N N . ASN A 1 683 ? 21.586 5.544 -7.468 1.00 96.94 683 ASN A N 1
ATOM 5361 C CA . ASN A 1 683 ? 22.930 4.970 -7.630 1.00 96.94 683 ASN A CA 1
ATOM 5362 C C . ASN A 1 683 ? 22.914 3.531 -8.188 1.00 96.94 683 ASN A C 1
ATOM 5364 O O . ASN A 1 683 ? 23.634 2.647 -7.723 1.00 96.94 683 ASN A O 1
ATOM 5368 N N . TYR A 1 684 ? 22.075 3.281 -9.191 1.00 98.19 684 TYR A N 1
ATOM 5369 C CA . TYR A 1 684 ? 21.879 1.960 -9.791 1.00 98.19 684 TYR A CA 1
ATOM 5370 C C . TYR A 1 684 ? 21.649 2.056 -11.304 1.00 98.19 684 TYR A C 1
ATOM 5372 O O . TYR A 1 684 ? 21.274 3.115 -11.810 1.00 98.19 684 TYR A O 1
ATOM 5380 N N . ASP A 1 685 ? 21.850 0.948 -12.023 1.00 98.62 685 ASP A N 1
ATOM 5381 C CA . ASP A 1 685 ? 21.493 0.811 -13.442 1.00 98.62 685 ASP A CA 1
ATOM 5382 C C . ASP A 1 685 ? 20.071 0.240 -13.583 1.00 98.62 685 ASP A C 1
ATOM 5384 O O . ASP A 1 685 ? 19.138 0.964 -13.944 1.00 98.62 685 ASP A O 1
ATOM 5388 N N . LEU A 1 686 ? 19.892 -1.035 -13.218 1.00 98.75 686 LEU A N 1
ATOM 5389 C CA . LEU A 1 686 ? 18.594 -1.671 -12.977 1.00 98.75 686 LEU A CA 1
ATOM 5390 C C . LEU A 1 686 ? 18.476 -2.063 -11.497 1.00 98.75 686 LEU A C 1
ATOM 5392 O O . LEU A 1 686 ? 19.476 -2.343 -10.840 1.00 98.75 686 LEU A O 1
ATOM 5396 N N . MET A 1 687 ? 17.255 -2.095 -10.961 1.00 98.31 687 MET A N 1
ATOM 5397 C CA . MET A 1 687 ? 17.029 -2.435 -9.553 1.00 98.31 687 MET A CA 1
ATOM 5398 C C . MET A 1 687 ? 15.696 -3.161 -9.332 1.00 98.31 687 MET A C 1
ATOM 5400 O O . MET A 1 687 ? 14.662 -2.756 -9.863 1.00 98.31 687 MET A O 1
ATOM 5404 N N . ARG A 1 688 ? 15.705 -4.218 -8.509 1.00 97.75 688 ARG A N 1
ATOM 5405 C CA . ARG A 1 688 ? 14.499 -4.874 -7.968 1.00 97.75 688 ARG A CA 1
ATOM 5406 C C . ARG A 1 688 ? 13.621 -3.841 -7.269 1.00 97.75 688 ARG A C 1
ATOM 5408 O O . ARG A 1 688 ? 14.129 -3.064 -6.475 1.00 97.75 688 ARG A O 1
ATOM 5415 N N . SER A 1 689 ? 12.309 -3.855 -7.474 1.00 95.38 689 SER A N 1
ATOM 5416 C CA . SER A 1 689 ? 11.388 -3.006 -6.716 1.00 95.38 689 SER A CA 1
ATOM 5417 C C . SER A 1 689 ? 10.006 -3.639 -6.575 1.00 95.38 689 SER A C 1
ATOM 5419 O O . SER A 1 689 ? 9.681 -4.649 -7.200 1.00 95.38 689 SER A O 1
ATOM 5421 N N . SER A 1 690 ? 9.198 -3.042 -5.711 1.00 93.75 690 SER A N 1
ATOM 5422 C CA . SER A 1 690 ? 7.832 -3.462 -5.432 1.00 93.75 690 SER A CA 1
ATOM 5423 C C . SER A 1 690 ? 7.011 -2.270 -4.957 1.00 93.75 690 SER A C 1
ATOM 5425 O O . SER A 1 690 ? 7.567 -1.334 -4.379 1.00 93.75 690 SER A O 1
ATOM 5427 N N . TRP A 1 691 ? 5.697 -2.334 -5.143 1.00 93.06 691 TRP A N 1
ATOM 5428 C CA . TRP A 1 691 ? 4.743 -1.449 -4.477 1.00 93.06 691 TRP A CA 1
ATOM 5429 C C . TRP A 1 691 ? 3.571 -2.264 -3.937 1.00 93.06 691 TRP A C 1
ATOM 5431 O O . TRP A 1 691 ? 3.188 -3.260 -4.553 1.00 93.06 691 TRP A O 1
ATOM 5441 N N . VAL A 1 692 ? 3.026 -1.838 -2.802 1.00 90.81 692 VAL A N 1
ATOM 5442 C CA . VAL A 1 692 ? 1.756 -2.302 -2.234 1.00 90.81 692 VAL A CA 1
ATOM 5443 C C . VAL A 1 692 ? 0.875 -1.065 -2.145 1.00 90.81 692 VAL A C 1
ATOM 5445 O O . VAL A 1 692 ? 1.338 -0.038 -1.663 1.00 90.81 692 VAL A O 1
ATOM 5448 N N . GLY A 1 693 ? -0.346 -1.143 -2.662 1.00 89.00 693 GLY A N 1
ATOM 5449 C CA . GLY A 1 693 ? -1.246 -0.004 -2.730 1.00 89.00 693 GLY A CA 1
ATOM 5450 C C . GLY A 1 693 ? -1.834 0.350 -1.368 1.00 89.00 693 GLY A C 1
ATOM 5451 O O . GLY A 1 693 ? -2.395 -0.511 -0.697 1.00 89.00 693 GLY A O 1
ATOM 5452 N N . ASP A 1 694 ? -1.749 1.627 -0.997 1.00 81.19 694 ASP A N 1
ATOM 5453 C CA . ASP A 1 694 ? -2.254 2.149 0.283 1.00 81.19 694 ASP A CA 1
ATOM 5454 C C . ASP A 1 694 ? -3.793 2.176 0.361 1.00 81.19 694 ASP A C 1
ATOM 5456 O O . ASP A 1 694 ? -4.378 2.239 1.440 1.00 81.19 694 ASP A O 1
ATOM 5460 N N . TYR A 1 695 ? -4.454 2.199 -0.799 1.00 85.75 695 TYR A N 1
ATOM 5461 C CA . TYR A 1 695 ? -5.902 2.286 -0.967 1.00 85.75 695 TYR A CA 1
ATOM 5462 C C . TYR A 1 695 ? -6.303 1.682 -2.322 1.00 85.75 695 TYR A C 1
ATOM 5464 O O . TYR A 1 695 ? -5.514 1.656 -3.266 1.00 85.75 695 TYR A O 1
ATOM 5472 N N . ASN A 1 696 ? -7.539 1.186 -2.435 1.00 90.38 696 ASN A N 1
ATOM 5473 C CA . ASN A 1 696 ? -8.000 0.383 -3.575 1.00 90.38 696 ASN A CA 1
ATOM 5474 C C . ASN A 1 696 ? -8.383 1.222 -4.818 1.00 90.38 696 ASN A C 1
ATOM 5476 O O . ASN A 1 696 ? -9.521 1.182 -5.287 1.00 90.38 696 ASN A O 1
ATOM 5480 N N . ASP A 1 697 ? -7.432 1.989 -5.353 1.00 92.81 697 ASP A N 1
ATOM 5481 C CA . ASP A 1 697 ? -7.579 2.811 -6.560 1.00 92.81 697 ASP A CA 1
ATOM 5482 C C . ASP A 1 697 ? -6.262 2.840 -7.371 1.00 92.81 697 ASP A C 1
ATOM 5484 O O . ASP A 1 697 ? -5.191 2.877 -6.767 1.00 92.81 697 ASP A O 1
ATOM 5488 N N . PRO A 1 698 ? -6.293 2.839 -8.722 1.00 95.00 698 PRO A N 1
ATOM 5489 C CA . PRO A 1 698 ? -5.090 2.874 -9.571 1.00 95.00 698 PRO A CA 1
ATOM 5490 C C . PRO A 1 698 ? -4.072 3.987 -9.249 1.00 95.00 698 PRO A C 1
ATOM 5492 O O . PRO A 1 698 ? -2.885 3.818 -9.538 1.00 95.00 698 PRO A O 1
ATOM 5495 N N . ASN A 1 699 ? -4.489 5.104 -8.644 1.00 92.12 699 ASN A N 1
ATOM 5496 C CA . ASN A 1 699 ? -3.595 6.215 -8.308 1.00 92.12 699 ASN A CA 1
ATOM 5497 C C . ASN A 1 699 ? -2.413 5.835 -7.411 1.00 92.12 699 ASN A C 1
ATOM 5499 O O . ASN A 1 699 ? -1.310 6.304 -7.679 1.00 92.12 699 ASN A O 1
ATOM 5503 N N . THR A 1 700 ? -2.593 4.956 -6.415 1.00 91.12 700 THR A N 1
ATOM 5504 C CA . THR A 1 700 ? -1.490 4.561 -5.507 1.00 91.12 700 THR A CA 1
ATOM 5505 C C . THR A 1 700 ? -0.287 3.986 -6.273 1.00 91.12 700 THR A C 1
ATOM 5507 O O . THR A 1 700 ? 0.850 4.128 -5.837 1.00 91.12 700 THR A O 1
ATOM 5510 N N . PHE A 1 701 ? -0.510 3.421 -7.467 1.00 95.88 701 PHE A N 1
ATOM 5511 C CA . PHE A 1 701 ? 0.547 2.963 -8.371 1.00 95.88 701 PHE A CA 1
ATOM 5512 C C . PHE A 1 701 ? 0.987 4.024 -9.389 1.00 95.88 701 PHE A C 1
ATOM 5514 O O . PHE A 1 701 ? 2.177 4.135 -9.688 1.00 95.88 701 PHE A O 1
ATOM 5521 N N . LEU A 1 702 ? 0.050 4.784 -9.963 1.00 96.81 702 LEU A N 1
ATOM 5522 C CA . LEU A 1 702 ? 0.346 5.696 -11.073 1.00 96.81 702 LEU A CA 1
ATOM 5523 C C . LEU A 1 702 ? 0.939 7.040 -10.610 1.00 96.81 702 LEU A C 1
ATOM 5525 O O . LEU A 1 702 ? 1.828 7.571 -11.283 1.00 96.81 702 LEU A O 1
ATOM 5529 N N . ASP A 1 703 ? 0.570 7.544 -9.432 1.00 91.31 703 ASP A N 1
ATOM 5530 C CA . ASP A 1 703 ? 1.163 8.763 -8.860 1.00 91.31 703 ASP A CA 1
ATOM 5531 C C . ASP A 1 703 ? 2.678 8.582 -8.570 1.00 91.31 703 ASP A C 1
ATOM 5533 O O . ASP A 1 703 ? 3.440 9.551 -8.562 1.00 91.31 703 ASP A O 1
ATOM 5537 N N . LEU A 1 704 ? 3.166 7.335 -8.435 1.00 91.50 704 LEU A N 1
ATOM 5538 C CA . LEU A 1 704 ? 4.583 7.004 -8.188 1.00 91.50 704 LEU A CA 1
ATOM 5539 C C . LEU A 1 704 ? 5.551 7.463 -9.286 1.00 91.50 704 LEU A C 1
ATOM 5541 O O . LEU A 1 704 ? 6.752 7.536 -9.029 1.00 91.50 704 LEU A O 1
ATOM 5545 N N . PHE A 1 705 ? 5.062 7.707 -10.505 1.00 95.56 705 PHE A N 1
ATOM 5546 C CA . PHE A 1 705 ? 5.890 8.012 -11.681 1.00 95.56 705 PHE A CA 1
ATOM 5547 C C . PHE A 1 705 ? 5.707 9.438 -12.211 1.00 95.56 705 PHE A C 1
ATOM 5549 O O . PHE A 1 705 ? 6.245 9.765 -13.267 1.00 95.56 705 PHE A O 1
ATOM 5556 N N . LEU A 1 706 ? 5.017 10.299 -11.455 1.00 93.94 706 LEU A N 1
ATOM 5557 C CA . LEU A 1 706 ? 4.968 11.737 -11.715 1.00 93.94 706 LEU A CA 1
ATOM 5558 C C . LEU A 1 706 ? 6.379 12.350 -11.727 1.00 93.94 706 LEU A C 1
ATOM 5560 O O . LEU A 1 706 ? 7.242 12.012 -10.905 1.00 93.94 706 LEU A O 1
ATOM 5564 N N . SER A 1 707 ? 6.632 13.272 -12.653 1.00 91.75 707 SER A N 1
ATOM 5565 C CA . SER A 1 707 ? 7.898 14.000 -12.757 1.00 91.75 707 SER A CA 1
ATOM 5566 C C . SER A 1 707 ? 8.196 14.782 -11.473 1.00 91.75 707 SER A C 1
ATOM 5568 O O . SER A 1 707 ? 7.505 15.736 -11.136 1.00 91.75 707 SER A O 1
ATOM 5570 N N . GLY A 1 708 ? 9.274 14.416 -10.774 1.00 78.25 708 GLY A N 1
ATOM 5571 C CA . GLY A 1 708 ? 9.701 15.092 -9.540 1.00 78.25 708 GLY A CA 1
ATOM 5572 C C . GLY A 1 708 ? 9.018 14.609 -8.254 1.00 78.25 708 GLY A C 1
ATOM 5573 O O . GLY A 1 708 ? 9.373 15.093 -7.183 1.00 78.25 708 GLY A O 1
ATOM 5574 N N . GLY A 1 709 ? 8.103 13.636 -8.320 1.00 79.19 709 GLY A N 1
ATOM 5575 C CA . GLY A 1 709 ? 7.571 12.982 -7.121 1.00 79.19 709 GLY A CA 1
ATOM 5576 C C . GLY A 1 709 ? 8.641 12.142 -6.409 1.00 79.19 709 GLY A C 1
ATOM 5577 O O . GLY A 1 709 ? 9.402 11.428 -7.058 1.00 79.19 709 GLY A O 1
ATOM 5578 N N . GLY A 1 710 ? 8.686 12.165 -5.070 1.00 75.31 710 GLY A N 1
ATOM 5579 C CA . GLY A 1 710 ? 9.719 11.467 -4.275 1.00 75.31 710 GLY A CA 1
ATOM 5580 C C . GLY A 1 710 ? 9.740 9.931 -4.409 1.00 75.31 710 GLY A C 1
ATOM 5581 O O . GLY A 1 710 ? 10.741 9.281 -4.093 1.00 75.31 710 GLY A O 1
ATOM 5582 N N . ASN A 1 711 ? 8.656 9.342 -4.925 1.00 85.69 711 ASN A N 1
ATOM 5583 C CA . ASN A 1 711 ? 8.558 7.916 -5.256 1.00 85.69 711 ASN A CA 1
ATOM 5584 C C . ASN A 1 711 ? 9.016 7.585 -6.693 1.00 85.69 711 ASN A C 1
ATOM 5586 O O . ASN A 1 711 ? 9.293 6.415 -7.002 1.00 85.69 711 ASN A O 1
ATOM 5590 N N . ASN A 1 712 ? 9.211 8.599 -7.549 1.00 90.88 712 ASN A N 1
ATOM 5591 C CA . ASN A 1 712 ? 9.752 8.450 -8.899 1.00 90.88 712 ASN A CA 1
ATOM 5592 C C . ASN A 1 712 ? 11.283 8.350 -8.867 1.00 90.88 712 ASN A C 1
ATOM 5594 O O . ASN A 1 712 ? 12.033 9.151 -9.428 1.00 90.88 712 ASN A O 1
ATOM 5598 N N . ARG A 1 713 ? 11.761 7.281 -8.234 1.00 93.06 713 ARG A N 1
ATOM 5599 C CA . ARG A 1 713 ? 13.183 6.965 -8.059 1.00 93.06 713 ARG A CA 1
ATOM 5600 C C . ARG A 1 713 ? 13.854 6.448 -9.341 1.00 93.06 713 ARG A C 1
ATOM 5602 O O . ARG A 1 713 ? 14.862 5.757 -9.264 1.00 93.06 713 ARG A O 1
ATOM 5609 N N . THR A 1 714 ? 13.279 6.719 -10.519 1.00 96.69 714 THR A N 1
ATOM 5610 C CA . THR A 1 714 ? 13.790 6.286 -11.840 1.00 96.69 714 THR A CA 1
ATOM 5611 C C . THR A 1 714 ? 14.431 7.419 -12.643 1.00 96.69 714 THR A C 1
ATOM 5613 O O . THR A 1 714 ? 15.176 7.157 -13.587 1.00 96.69 714 THR A O 1
ATOM 5616 N N . GLY A 1 715 ? 14.130 8.678 -12.300 1.00 94.94 715 GLY A N 1
ATOM 5617 C CA . GLY A 1 715 ? 14.536 9.858 -13.069 1.00 94.94 715 GLY A CA 1
ATOM 5618 C C . GLY A 1 715 ? 13.793 10.035 -14.397 1.00 94.94 715 GLY A C 1
ATOM 5619 O O . GLY A 1 715 ? 14.112 10.955 -15.150 1.00 94.94 715 GLY A O 1
ATOM 5620 N N . TRP A 1 716 ? 12.813 9.177 -14.696 1.00 97.56 716 TRP A N 1
ATOM 5621 C CA . TRP A 1 716 ? 11.933 9.325 -15.849 1.00 97.56 716 TRP A CA 1
ATOM 5622 C C . TRP A 1 716 ? 11.026 10.546 -15.699 1.00 97.56 716 TRP A C 1
ATOM 5624 O O . TRP A 1 716 ? 10.558 10.852 -14.602 1.00 97.56 716 TRP A O 1
ATOM 5634 N N . LYS A 1 717 ? 10.789 11.239 -16.815 1.00 97.38 717 LYS A N 1
ATOM 5635 C CA . LYS A 1 717 ? 9.936 12.426 -16.902 1.00 97.38 717 LYS A CA 1
ATOM 5636 C C . LYS A 1 717 ? 9.162 12.377 -18.210 1.00 97.38 717 LYS A C 1
ATOM 5638 O O . LYS A 1 717 ? 9.774 12.210 -19.267 1.00 97.38 717 LYS A O 1
ATOM 5643 N N . ASP A 1 718 ? 7.846 12.548 -18.151 1.00 97.88 718 ASP A N 1
ATOM 5644 C CA . ASP A 1 718 ? 6.987 12.585 -19.334 1.00 97.88 718 ASP A CA 1
ATOM 5645 C C . ASP A 1 718 ? 5.810 13.558 -19.120 1.00 97.88 718 ASP A C 1
ATOM 5647 O O . ASP A 1 718 ? 4.800 13.191 -18.524 1.00 97.88 718 ASP A O 1
ATOM 5651 N N . PRO A 1 719 ? 5.873 14.788 -19.669 1.00 97.62 719 PRO A N 1
ATOM 5652 C CA . PRO A 1 719 ? 4.798 15.781 -19.535 1.00 97.62 719 PRO A CA 1
ATOM 5653 C C . PRO A 1 719 ? 3.464 15.396 -20.209 1.00 97.62 719 PRO A C 1
ATOM 5655 O O . PRO A 1 719 ? 2.498 16.168 -20.197 1.00 97.62 719 PRO A O 1
ATOM 5658 N N . GLY A 1 720 ? 3.400 14.250 -20.895 1.00 98.25 720 GLY A N 1
ATOM 5659 C CA . GLY A 1 720 ? 2.149 13.633 -21.326 1.00 98.25 720 GLY A CA 1
ATOM 5660 C C . GLY A 1 720 ? 1.522 12.821 -20.193 1.00 98.25 720 GLY A C 1
ATOM 5661 O O . GLY A 1 720 ? 0.340 12.995 -19.917 1.00 98.25 720 GLY A O 1
ATOM 5662 N N . TYR A 1 721 ? 2.327 11.991 -19.527 1.00 98.38 721 TYR A N 1
ATOM 5663 C CA . TYR A 1 721 ? 1.967 11.207 -18.347 1.00 98.38 721 TYR A CA 1
ATOM 5664 C C . TYR A 1 721 ? 1.499 12.095 -17.194 1.00 98.38 721 TYR A C 1
ATOM 5666 O O . TYR A 1 721 ? 0.373 11.927 -16.733 1.00 98.38 721 TYR A O 1
ATOM 5674 N N . ASP A 1 722 ? 2.316 13.082 -16.808 1.00 97.69 722 ASP A N 1
ATOM 5675 C CA . ASP A 1 722 ? 2.048 13.964 -15.663 1.00 97.69 722 ASP A CA 1
ATOM 5676 C C . ASP A 1 722 ? 0.660 14.607 -15.780 1.00 97.69 722 ASP A C 1
ATOM 5678 O O . ASP A 1 722 ? -0.215 14.412 -14.943 1.00 97.69 722 ASP A O 1
ATOM 5682 N N . ARG A 1 723 ? 0.406 15.253 -16.922 1.00 97.88 723 ARG A N 1
ATOM 5683 C CA . ARG A 1 723 ? -0.877 15.884 -17.247 1.00 97.88 723 ARG A CA 1
ATOM 5684 C C . ARG A 1 723 ? -2.048 14.901 -17.301 1.00 97.88 723 ARG A C 1
ATOM 5686 O O . ARG A 1 723 ? -3.164 15.305 -16.984 1.00 97.88 723 ARG A O 1
ATOM 5693 N N . LEU A 1 724 ? -1.856 13.656 -17.747 1.00 98.31 724 LEU A N 1
ATOM 5694 C CA . LEU A 1 724 ? -2.937 12.659 -17.767 1.00 98.31 724 LEU A CA 1
ATOM 5695 C C . LEU A 1 724 ? -3.351 12.280 -16.342 1.00 98.31 724 LEU A C 1
ATOM 5697 O O . LEU A 1 724 ? -4.546 12.254 -16.054 1.00 98.31 724 LEU A O 1
ATOM 5701 N N . VAL A 1 725 ? -2.376 12.064 -15.455 1.00 95.81 725 VAL A N 1
ATOM 5702 C CA . VAL A 1 725 ? -2.602 11.772 -14.033 1.00 95.81 725 VAL A CA 1
ATOM 5703 C C . VAL A 1 725 ? -3.197 12.989 -13.310 1.00 95.81 725 VAL A C 1
ATOM 5705 O O . VAL A 1 725 ? -4.244 12.874 -12.681 1.00 95.81 725 VAL A O 1
ATOM 5708 N N . GLU A 1 726 ? -2.642 14.190 -13.488 1.00 92.06 726 GLU A N 1
ATOM 5709 C CA . GLU A 1 726 ? -3.200 15.440 -12.942 1.00 92.06 726 GLU A CA 1
ATOM 5710 C C . GLU A 1 726 ? -4.649 15.690 -13.401 1.00 92.06 726 GLU A C 1
ATOM 5712 O O . GLU A 1 726 ? -5.512 16.061 -12.603 1.00 92.06 726 GLU A O 1
ATOM 5717 N N . THR A 1 727 ? -4.949 15.449 -14.684 1.00 94.12 727 THR A N 1
ATOM 5718 C CA . THR A 1 727 ? -6.313 15.595 -15.224 1.00 94.12 727 THR A CA 1
ATOM 5719 C C . THR A 1 727 ? -7.244 14.526 -14.652 1.00 94.12 727 THR A C 1
ATOM 5721 O O . THR A 1 727 ? -8.387 14.837 -14.312 1.00 94.12 727 THR A O 1
ATOM 5724 N N . ALA A 1 728 ? -6.774 13.286 -14.490 1.00 93.75 728 ALA A N 1
ATOM 5725 C CA . ALA A 1 728 ? -7.525 12.225 -13.823 1.00 93.75 728 ALA A CA 1
ATOM 5726 C C . ALA A 1 728 ? -7.857 12.606 -12.369 1.00 93.75 728 ALA A C 1
ATOM 5728 O O . ALA A 1 728 ? -8.995 12.429 -11.937 1.00 93.75 728 ALA A O 1
ATOM 5729 N N . ASN A 1 729 ? -6.915 13.230 -11.658 1.00 88.25 729 ASN A N 1
ATOM 5730 C CA . ASN A 1 729 ? -7.068 13.695 -10.274 1.00 88.25 729 ASN A CA 1
ATOM 5731 C C . ASN A 1 729 ? -8.006 14.912 -10.146 1.00 88.25 729 ASN A C 1
ATOM 5733 O O . ASN A 1 729 ? -8.512 15.202 -9.066 1.00 88.25 729 ASN A O 1
ATOM 5737 N N . ALA A 1 730 ? -8.293 15.605 -11.251 1.00 87.31 730 ALA A N 1
ATOM 5738 C CA . ALA A 1 730 ? -9.309 16.654 -11.330 1.00 87.31 730 ALA A CA 1
ATOM 5739 C C . ALA A 1 730 ? -10.676 16.165 -11.862 1.00 87.31 730 ALA A C 1
ATOM 5741 O O . ALA A 1 730 ? -11.625 16.952 -11.904 1.00 87.31 730 ALA A O 1
ATOM 5742 N N . THR A 1 731 ? -10.799 14.898 -12.281 1.00 89.12 731 THR A N 1
ATOM 5743 C CA . THR A 1 731 ? -11.981 14.369 -12.985 1.00 89.12 731 THR A CA 1
ATOM 5744 C C . THR A 1 731 ? -12.885 13.559 -12.055 1.00 89.12 731 THR A C 1
ATOM 5746 O O . THR A 1 731 ? -12.524 12.476 -11.603 1.00 89.12 731 THR A O 1
ATOM 5749 N N . ALA A 1 732 ? -14.103 14.057 -11.817 1.00 84.75 732 ALA A N 1
ATOM 5750 C CA . ALA A 1 732 ? -15.093 13.392 -10.963 1.00 84.75 732 ALA A CA 1
ATOM 5751 C C . ALA A 1 732 ? -15.816 12.204 -11.636 1.00 84.75 732 ALA A C 1
ATOM 5753 O O . ALA A 1 732 ? -16.247 11.282 -10.945 1.00 84.75 732 ALA A O 1
ATOM 5754 N N . ASP A 1 733 ? -15.963 12.199 -12.968 1.00 89.25 733 ASP A N 1
ATOM 5755 C CA . ASP A 1 733 ? -16.567 11.060 -13.672 1.00 89.25 733 ASP A CA 1
ATOM 5756 C C . ASP A 1 733 ? -15.603 9.866 -13.704 1.00 89.25 733 ASP A C 1
ATOM 5758 O O . ASP A 1 733 ? -14.512 9.936 -14.273 1.00 89.25 733 ASP A O 1
ATOM 5762 N N . ARG A 1 734 ? -16.020 8.747 -13.104 1.00 89.81 734 ARG A N 1
ATOM 5763 C CA . ARG A 1 734 ? -15.172 7.560 -12.925 1.00 89.81 734 ARG A CA 1
ATOM 5764 C C . ARG A 1 734 ? -14.734 6.928 -14.248 1.00 89.81 734 ARG A C 1
ATOM 5766 O O . ARG A 1 734 ? -13.606 6.453 -14.331 1.00 89.81 734 ARG A O 1
ATOM 5773 N N . ALA A 1 735 ? -15.589 6.925 -15.273 1.00 94.19 735 ALA A N 1
ATOM 5774 C CA . ALA A 1 735 ? -15.264 6.311 -16.559 1.00 94.19 735 ALA A CA 1
ATOM 5775 C C . ALA A 1 735 ? -14.245 7.158 -17.339 1.00 94.19 735 ALA A C 1
ATOM 5777 O O . ALA A 1 735 ? -13.241 6.628 -17.819 1.00 94.19 735 ALA A O 1
ATOM 5778 N N . ALA A 1 736 ? -14.450 8.476 -17.399 1.00 95.69 736 ALA A N 1
ATOM 5779 C CA . ALA A 1 736 ? -13.499 9.418 -17.981 1.00 95.69 736 ALA A CA 1
ATOM 5780 C C . ALA A 1 736 ? -12.159 9.414 -17.225 1.00 95.69 736 ALA A C 1
ATOM 5782 O O . ALA A 1 736 ? -11.101 9.375 -17.854 1.00 95.69 736 ALA A O 1
ATOM 5783 N N . ARG A 1 737 ? -12.193 9.375 -15.885 1.00 94.94 737 ARG A N 1
ATOM 5784 C CA . ARG A 1 737 ? -10.994 9.257 -15.045 1.00 94.94 737 ARG A CA 1
ATOM 5785 C C . ARG A 1 737 ? -10.210 7.977 -15.345 1.00 94.94 737 ARG A C 1
ATOM 5787 O O . ARG A 1 737 ? -9.006 8.046 -15.569 1.00 94.94 737 ARG A O 1
ATOM 5794 N N . PHE A 1 738 ? -10.869 6.820 -15.402 1.00 96.81 738 PHE A N 1
ATOM 5795 C CA . PHE A 1 738 ? -10.194 5.557 -15.716 1.00 96.81 738 PHE A CA 1
ATOM 5796 C C . PHE A 1 738 ? -9.618 5.529 -17.138 1.00 96.81 738 PHE A C 1
ATOM 5798 O O . PHE A 1 738 ? -8.513 5.026 -17.312 1.00 96.81 738 PHE A O 1
ATOM 5805 N N . ALA A 1 739 ? -10.276 6.139 -18.128 1.00 97.81 739 ALA A N 1
ATOM 5806 C CA . ALA A 1 739 ? -9.716 6.269 -19.477 1.00 97.81 739 ALA A CA 1
ATOM 5807 C C . ALA A 1 739 ? -8.429 7.126 -19.512 1.00 97.81 739 ALA A C 1
ATOM 5809 O O . ALA A 1 739 ? -7.488 6.804 -20.240 1.00 97.81 739 ALA A O 1
ATOM 5810 N N . LEU A 1 740 ? -8.353 8.191 -18.701 1.00 98.25 740 LEU A N 1
ATOM 5811 C CA . LEU A 1 740 ? -7.137 9.004 -18.547 1.00 98.25 740 LEU A CA 1
ATOM 5812 C C . LEU A 1 740 ? -6.001 8.211 -17.883 1.00 98.25 740 LEU A C 1
ATOM 5814 O O . LEU A 1 740 ? -4.865 8.264 -18.356 1.00 98.25 740 LEU A O 1
ATOM 5818 N N . LEU A 1 741 ? -6.306 7.433 -16.840 1.00 98.06 741 LEU A N 1
ATOM 5819 C CA . LEU A 1 741 ? -5.325 6.588 -16.152 1.00 98.06 741 LEU A CA 1
ATOM 5820 C C . LEU A 1 741 ? -4.838 5.421 -17.028 1.00 98.06 741 LEU A C 1
ATOM 5822 O O . LEU A 1 741 ? -3.639 5.170 -17.073 1.00 98.06 741 LEU A O 1
ATOM 5826 N N . GLN A 1 742 ? -5.713 4.801 -17.828 1.00 98.25 742 GLN A N 1
ATOM 5827 C CA . GLN A 1 742 ? -5.325 3.810 -18.845 1.00 98.25 742 GLN A CA 1
ATOM 5828 C C . GLN A 1 742 ? -4.379 4.405 -19.894 1.00 98.25 742 GLN A C 1
ATOM 5830 O O . GLN A 1 742 ? -3.423 3.751 -20.319 1.00 98.25 742 GLN A O 1
ATOM 5835 N N . ALA A 1 743 ? -4.617 5.650 -20.316 1.00 98.38 743 ALA A N 1
ATOM 5836 C CA . ALA A 1 743 ? -3.709 6.352 -21.214 1.00 98.38 743 ALA A CA 1
ATOM 5837 C C . ALA A 1 743 ? -2.362 6.648 -20.531 1.00 98.38 743 ALA A C 1
ATOM 5839 O O . ALA A 1 743 ? -1.320 6.439 -21.151 1.00 98.38 743 ALA A O 1
ATOM 5840 N N . ALA A 1 744 ? -2.360 7.069 -19.261 1.00 98.56 744 ALA A N 1
ATOM 5841 C CA . ALA A 1 744 ? -1.138 7.289 -18.487 1.00 98.56 744 ALA A CA 1
ATOM 5842 C C . ALA A 1 744 ? -0.332 5.988 -18.329 1.00 98.56 744 ALA A C 1
ATOM 5844 O O . ALA A 1 744 ? 0.831 5.928 -18.724 1.00 98.56 744 ALA A O 1
ATOM 5845 N N . GLU A 1 745 ? -0.955 4.911 -17.853 1.00 98.56 745 GLU A N 1
ATOM 5846 C CA . GLU A 1 745 ? -0.303 3.613 -17.686 1.00 98.56 745 GLU A CA 1
ATOM 5847 C C . GLU A 1 745 ? 0.209 3.050 -19.019 1.00 98.56 745 GLU A C 1
ATOM 5849 O O . GLU A 1 745 ? 1.326 2.542 -19.079 1.00 98.56 745 GLU A O 1
ATOM 5854 N N . SER A 1 746 ? -0.524 3.241 -20.123 1.00 98.25 746 SER A N 1
ATOM 5855 C CA . SER A 1 746 ? -0.035 2.892 -21.466 1.00 98.25 746 SER A CA 1
ATOM 5856 C C . SER A 1 746 ? 1.272 3.618 -21.805 1.00 98.25 746 SER A C 1
ATOM 5858 O O . SER A 1 746 ? 2.203 2.995 -22.322 1.00 98.25 746 SER A O 1
ATOM 5860 N N . ARG A 1 747 ? 1.389 4.915 -21.474 1.00 98.12 747 ARG A N 1
ATOM 5861 C CA . ARG A 1 747 ? 2.654 5.653 -21.636 1.00 98.12 747 ARG A CA 1
ATOM 5862 C C . ARG A 1 747 ? 3.745 5.086 -20.734 1.00 98.12 747 ARG A C 1
ATOM 5864 O O . ARG A 1 747 ? 4.876 4.944 -21.189 1.00 98.12 747 ARG A O 1
ATOM 5871 N N . LEU A 1 748 ? 3.419 4.720 -19.496 1.00 98.44 748 LEU A N 1
ATOM 5872 C CA . LEU A 1 748 ? 4.372 4.142 -18.551 1.00 98.44 748 LEU A CA 1
ATOM 5873 C C . LEU A 1 748 ? 4.935 2.805 -19.054 1.00 98.44 748 LEU A C 1
ATOM 5875 O O . LEU A 1 748 ? 6.150 2.674 -19.181 1.00 98.44 748 LEU A O 1
ATOM 5879 N N . VAL A 1 749 ? 4.085 1.827 -19.381 1.00 97.94 749 VAL A N 1
ATOM 5880 C CA . VAL A 1 749 ? 4.528 0.441 -19.636 1.00 97.94 749 VAL A CA 1
ATOM 5881 C C . VAL A 1 749 ? 4.791 0.108 -21.110 1.00 97.94 749 VAL A C 1
ATOM 5883 O O . VAL A 1 749 ? 5.388 -0.929 -21.392 1.00 97.94 749 VAL A O 1
ATOM 5886 N N . ARG A 1 750 ? 4.409 0.979 -22.061 1.00 97.00 750 ARG A N 1
ATOM 5887 C CA . ARG A 1 750 ? 4.642 0.780 -23.512 1.00 97.00 750 ARG A CA 1
ATOM 5888 C C . ARG A 1 750 ? 5.579 1.819 -24.136 1.00 97.00 750 ARG A C 1
ATOM 5890 O O . ARG A 1 750 ? 6.418 1.464 -24.973 1.00 97.00 750 ARG A O 1
ATOM 5897 N N . ASP A 1 751 ? 5.443 3.092 -23.756 1.00 95.25 751 ASP A N 1
ATOM 5898 C CA . ASP A 1 751 ? 6.179 4.191 -24.397 1.00 95.25 751 ASP A CA 1
ATOM 5899 C C . ASP A 1 751 ? 7.485 4.537 -23.684 1.00 95.25 751 ASP A C 1
ATOM 5901 O O . ASP A 1 751 ? 8.562 4.491 -24.283 1.00 95.25 751 ASP A O 1
ATOM 5905 N N . GLY A 1 752 ? 7.378 4.894 -22.406 1.00 96.19 752 GLY A N 1
ATOM 5906 C CA . GLY A 1 752 ? 8.485 5.283 -21.548 1.00 96.19 752 GLY A CA 1
ATOM 5907 C C . GLY A 1 752 ? 9.270 4.084 -21.041 1.00 96.19 752 GLY A C 1
ATOM 5908 O O . GLY A 1 752 ? 10.497 4.107 -21.095 1.00 96.19 752 GLY A O 1
ATOM 5909 N N . VAL A 1 753 ? 8.585 3.042 -20.567 1.00 98.19 753 VAL A N 1
ATOM 5910 C CA . VAL A 1 753 ? 9.171 1.831 -19.970 1.00 98.19 753 VAL A CA 1
ATOM 5911 C C . VAL A 1 753 ? 10.267 2.154 -18.930 1.00 98.19 753 VAL A C 1
ATOM 5913 O O . VAL A 1 753 ? 11.373 1.630 -19.032 1.00 98.19 753 VAL A O 1
ATOM 5916 N N . PRO A 1 754 ? 10.045 3.044 -17.938 1.00 98.19 754 PRO A N 1
ATOM 5917 C CA . PRO A 1 754 ? 11.014 3.252 -16.855 1.00 98.19 754 PRO A CA 1
ATOM 5918 C C . PRO A 1 754 ? 11.017 2.092 -15.847 1.00 98.19 754 PRO A C 1
ATOM 5920 O O . PRO A 1 754 ? 11.855 2.032 -14.947 1.00 98.19 754 PRO A O 1
ATOM 5923 N N . ILE A 1 755 ? 10.061 1.173 -15.998 1.00 98.50 755 ILE A N 1
ATOM 5924 C CA . ILE A 1 755 ? 9.903 -0.043 -15.218 1.00 98.50 755 ILE A CA 1
ATOM 5925 C C . ILE A 1 755 ? 9.619 -1.240 -16.124 1.00 98.50 755 ILE A C 1
ATOM 5927 O O . ILE A 1 755 ? 9.085 -1.089 -17.223 1.00 98.50 755 ILE A O 1
ATOM 5931 N N . ILE A 1 756 ? 9.925 -2.436 -15.625 1.00 98.56 756 ILE A N 1
ATOM 5932 C CA . ILE A 1 756 ? 9.489 -3.711 -16.195 1.00 98.56 756 ILE A CA 1
ATOM 5933 C C . ILE A 1 756 ? 8.650 -4.426 -15.129 1.00 98.56 756 ILE A C 1
ATOM 5935 O O . ILE A 1 756 ? 9.229 -5.041 -14.228 1.00 98.56 756 ILE A O 1
ATOM 5939 N N . PRO A 1 757 ? 7.308 -4.357 -15.190 1.00 98.38 757 PRO A N 1
ATOM 5940 C CA . PRO A 1 757 ? 6.453 -5.194 -14.357 1.00 98.38 757 PRO A CA 1
ATOM 5941 C C . PRO A 1 757 ? 6.725 -6.672 -14.621 1.00 98.38 757 PRO A C 1
ATOM 5943 O O . PRO A 1 757 ? 6.942 -7.055 -15.778 1.00 98.38 757 PRO A O 1
ATOM 5946 N N . LEU A 1 758 ? 6.764 -7.476 -13.555 1.00 98.12 758 LEU A N 1
ATOM 5947 C CA . LEU A 1 758 ? 6.972 -8.924 -13.628 1.00 98.12 758 LEU A CA 1
ATOM 5948 C C . LEU A 1 758 ? 5.701 -9.684 -13.249 1.00 98.12 758 LEU A C 1
ATOM 5950 O O . LEU A 1 758 ? 5.254 -10.550 -14.002 1.00 98.12 758 LEU A O 1
ATOM 5954 N N . TYR A 1 759 ? 5.137 -9.371 -12.081 1.00 97.56 759 TYR A N 1
ATOM 5955 C CA . TYR A 1 759 ? 3.958 -10.044 -11.550 1.00 97.56 759 TYR A CA 1
ATOM 5956 C C . TYR A 1 759 ? 3.195 -9.190 -10.531 1.00 97.56 759 TYR A C 1
ATOM 5958 O O . TYR A 1 759 ? 3.782 -8.355 -9.836 1.00 97.56 759 TYR A O 1
ATOM 5966 N N . SER A 1 760 ? 1.895 -9.452 -10.401 1.00 96.62 760 SER A N 1
ATOM 5967 C CA . SER A 1 760 ? 1.100 -9.018 -9.249 1.00 96.62 760 SER A CA 1
ATOM 5968 C C . SER A 1 760 ? 1.275 -10.008 -8.099 1.00 96.62 760 SER A C 1
ATOM 5970 O O . SER A 1 760 ? 1.294 -11.226 -8.309 1.00 96.62 760 SER A O 1
ATOM 5972 N N . TYR A 1 761 ? 1.427 -9.486 -6.885 1.00 93.88 761 TYR A N 1
ATOM 5973 C CA . TYR A 1 761 ? 1.548 -10.294 -5.676 1.00 93.88 761 TYR A CA 1
ATOM 5974 C C . TYR A 1 761 ? 0.241 -11.030 -5.355 1.00 93.88 761 TYR A C 1
ATOM 5976 O O . TYR A 1 761 ? -0.855 -10.608 -5.723 1.00 93.88 761 TYR A O 1
ATOM 5984 N N . VAL A 1 762 ? 0.378 -12.113 -4.594 1.00 92.50 762 VAL A N 1
ATOM 5985 C CA . VAL A 1 762 ? -0.724 -12.756 -3.876 1.00 92.50 762 VAL A CA 1
ATOM 5986 C C . VAL A 1 762 ? -0.558 -12.547 -2.377 1.00 92.50 762 VAL A C 1
ATOM 5988 O O . VAL A 1 762 ? 0.565 -12.484 -1.871 1.00 92.50 762 VAL A O 1
ATOM 5991 N N . GLY A 1 763 ? -1.684 -12.452 -1.682 1.00 90.31 763 GLY A N 1
ATOM 5992 C CA . GLY A 1 763 ? -1.769 -12.558 -0.233 1.00 90.31 763 GLY A CA 1
ATOM 5993 C C . GLY A 1 763 ? -2.047 -14.008 0.140 1.00 90.31 763 GLY A C 1
ATOM 5994 O O . GLY A 1 763 ? -2.617 -14.768 -0.656 1.00 90.31 763 GLY A O 1
ATOM 5995 N N . PHE A 1 764 ? -1.610 -14.419 1.326 1.00 91.19 764 PHE A N 1
ATOM 5996 C CA . PHE A 1 764 ? -1.913 -15.743 1.845 1.00 91.19 764 PHE A CA 1
ATOM 5997 C C . PHE A 1 764 ? -1.823 -15.808 3.366 1.00 91.19 764 PHE A C 1
ATOM 5999 O O . PHE A 1 764 ? -0.957 -15.192 3.983 1.00 91.19 764 PHE A O 1
ATOM 6006 N N . TYR A 1 765 ? -2.709 -16.615 3.944 1.00 94.88 765 TYR A N 1
ATOM 6007 C CA . TYR A 1 765 ? -2.822 -16.849 5.379 1.00 94.88 765 TYR A CA 1
ATOM 6008 C C . TYR A 1 765 ? -3.190 -18.309 5.668 1.00 94.88 765 TYR A C 1
ATOM 6010 O O . TYR A 1 765 ? -3.648 -19.040 4.785 1.00 94.88 765 TYR A O 1
ATOM 6018 N N . ALA A 1 766 ? -3.051 -18.737 6.926 1.00 95.88 766 ALA A N 1
ATOM 6019 C CA . ALA A 1 766 ? -3.463 -20.071 7.367 1.00 95.88 766 ALA A CA 1
ATOM 6020 C C . ALA A 1 766 ? -4.521 -19.991 8.468 1.00 95.88 766 ALA A C 1
ATOM 6022 O O . ALA A 1 766 ? -4.281 -19.420 9.533 1.00 95.88 766 ALA A O 1
ATOM 6023 N N . LEU A 1 767 ? -5.692 -20.579 8.207 1.00 96.25 767 LEU A N 1
ATOM 6024 C CA . LEU A 1 767 ? -6.779 -20.760 9.170 1.00 96.25 767 LEU A CA 1
ATOM 6025 C C . LEU A 1 767 ? -7.658 -21.953 8.780 1.00 96.25 767 LEU A C 1
ATOM 6027 O O . LEU A 1 767 ? -7.978 -22.171 7.612 1.00 96.25 767 LEU A O 1
ATOM 6031 N N . ASP A 1 768 ? -8.104 -22.718 9.774 1.00 96.00 768 ASP A N 1
ATOM 6032 C CA . ASP A 1 768 ? -9.108 -23.757 9.544 1.00 96.00 768 ASP A CA 1
ATOM 6033 C C . ASP A 1 768 ? -10.493 -23.095 9.550 1.00 96.00 768 ASP A C 1
ATOM 6035 O O . ASP A 1 768 ? -10.992 -22.698 10.604 1.00 96.00 768 ASP A O 1
ATOM 6039 N N . THR A 1 769 ? -11.139 -22.987 8.386 1.00 94.56 769 THR A N 1
ATOM 6040 C CA . THR A 1 769 ? -12.456 -22.333 8.221 1.00 94.56 769 THR A CA 1
ATOM 6041 C C . THR A 1 769 ? -13.589 -23.026 8.988 1.00 94.56 769 THR A C 1
ATOM 6043 O O . THR A 1 769 ? -14.671 -22.455 9.151 1.00 94.56 769 THR A O 1
ATOM 6046 N N . ARG A 1 770 ? -13.355 -24.245 9.497 1.00 94.06 770 ARG A N 1
ATOM 6047 C CA . ARG A 1 770 ? -14.259 -24.976 10.402 1.00 94.06 770 ARG A CA 1
ATOM 6048 C C . ARG A 1 770 ? -14.075 -24.562 11.867 1.00 94.06 770 ARG A C 1
ATOM 6050 O O . ARG A 1 770 ? -14.959 -24.821 12.677 1.00 94.06 770 ARG A O 1
ATOM 6057 N N . ARG A 1 771 ? -12.942 -23.937 12.211 1.00 94.12 771 ARG A N 1
ATOM 6058 C CA . ARG A 1 771 ? -12.595 -23.434 13.553 1.00 94.12 771 ARG A CA 1
ATOM 6059 C C . ARG A 1 771 ? -12.650 -21.915 13.661 1.00 94.12 771 ARG A C 1
ATOM 6061 O O . ARG A 1 771 ? -12.954 -21.427 14.740 1.00 94.12 771 ARG A O 1
ATOM 6068 N N . VAL A 1 772 ? -12.372 -21.182 12.587 1.00 96.94 772 VAL A N 1
ATOM 6069 C CA . VAL A 1 772 ? -12.347 -19.712 12.552 1.00 96.94 772 VAL A CA 1
ATOM 6070 C C . VAL A 1 772 ? -13.327 -19.208 11.488 1.00 96.94 772 VAL A C 1
ATOM 6072 O O . VAL A 1 772 ? -13.556 -19.863 10.468 1.00 96.94 772 VAL A O 1
ATOM 6075 N N . ALA A 1 773 ? -13.958 -18.067 11.742 1.00 96.06 773 ALA A N 1
ATOM 6076 C CA . ALA A 1 773 ? -14.802 -17.341 10.796 1.00 96.06 773 ALA A CA 1
ATOM 6077 C C . ALA A 1 773 ? -14.515 -15.832 10.871 1.00 96.06 773 ALA A C 1
ATOM 6079 O O . ALA A 1 773 ? -13.823 -15.378 11.779 1.00 96.06 773 ALA A O 1
ATOM 6080 N N . GLY A 1 774 ? -15.041 -15.065 9.911 1.00 95.38 774 GLY A N 1
ATOM 6081 C CA . GLY A 1 774 ? -14.914 -13.603 9.881 1.00 95.38 774 GLY A CA 1
ATOM 6082 C C . GLY A 1 774 ? -13.695 -13.051 9.138 1.00 95.38 774 GLY A C 1
ATOM 6083 O O . GLY A 1 774 ? -13.586 -11.835 9.005 1.00 95.38 774 GLY A O 1
ATOM 6084 N N . VAL A 1 775 ? -12.820 -13.926 8.631 1.00 95.81 775 VAL A N 1
ATOM 6085 C CA . VAL A 1 775 ? -11.724 -13.584 7.711 1.00 95.81 775 VAL A CA 1
ATOM 6086 C C . VAL A 1 775 ? -12.189 -13.839 6.279 1.00 95.81 775 VAL A C 1
ATOM 6088 O O . VAL A 1 775 ? -12.697 -14.926 5.985 1.00 95.81 775 VAL A O 1
ATOM 6091 N N . PHE A 1 776 ? -12.012 -12.855 5.398 1.00 94.69 776 PHE A N 1
ATOM 6092 C CA . PHE A 1 776 ? -12.388 -12.945 3.990 1.00 94.69 776 PHE A CA 1
ATOM 6093 C C . PHE A 1 776 ? -11.279 -12.360 3.106 1.00 94.69 776 PHE A C 1
ATOM 6095 O O . PHE A 1 776 ? -10.761 -11.288 3.424 1.00 94.69 776 PHE A O 1
ATOM 6102 N N . PRO A 1 777 ? -10.932 -13.016 1.988 1.00 92.44 777 PRO A N 1
ATOM 6103 C CA . PRO A 1 777 ? -9.903 -12.527 1.081 1.00 92.44 777 PRO A CA 1
ATOM 6104 C C . PRO A 1 777 ? -10.331 -11.226 0.395 1.00 92.44 777 PRO A C 1
ATOM 6106 O O . PRO A 1 777 ? -11.403 -11.159 -0.206 1.00 92.44 777 PRO A O 1
ATOM 6109 N N . ASN A 1 778 ? -9.463 -10.218 0.430 1.00 92.00 778 ASN A N 1
ATOM 6110 C CA . ASN A 1 778 ? -9.647 -8.940 -0.252 1.00 92.00 778 ASN A CA 1
ATOM 6111 C C . ASN A 1 778 ? -8.289 -8.366 -0.689 1.00 92.00 778 ASN A C 1
ATOM 6113 O O . ASN A 1 778 ? -7.245 -8.766 -0.175 1.00 92.00 778 ASN A O 1
ATOM 6117 N N . LEU A 1 779 ? -8.311 -7.422 -1.635 1.00 90.81 779 LEU A N 1
ATOM 6118 C CA . LEU A 1 779 ? -7.094 -6.879 -2.246 1.00 90.81 779 LEU A CA 1
ATOM 6119 C C . LEU A 1 779 ? -6.178 -6.139 -1.253 1.00 90.81 779 LEU A C 1
ATOM 6121 O O . LEU A 1 779 ? -4.979 -6.085 -1.497 1.00 90.81 779 LEU A O 1
ATOM 6125 N N . LEU A 1 780 ? -6.704 -5.583 -0.156 1.00 89.94 780 LEU A N 1
ATOM 6126 C CA . LEU A 1 780 ? -5.925 -4.773 0.791 1.00 89.94 780 LEU A CA 1
ATOM 6127 C C . LEU A 1 780 ? -5.275 -5.582 1.932 1.00 89.94 780 LEU A C 1
ATOM 6129 O O . LEU A 1 780 ? -4.534 -4.997 2.712 1.00 89.94 780 LEU A O 1
ATOM 6133 N N . ASP A 1 781 ? -5.513 -6.899 2.034 1.00 91.25 781 ASP A N 1
ATOM 6134 C CA . ASP A 1 781 ? -5.130 -7.716 3.211 1.00 91.25 781 ASP A CA 1
ATOM 6135 C C . ASP A 1 781 ? -5.770 -7.226 4.530 1.00 91.25 781 ASP A C 1
ATOM 6137 O O . ASP A 1 781 ? -5.264 -7.444 5.631 1.00 91.25 781 ASP A O 1
ATOM 6141 N N . GLU A 1 782 ? -6.920 -6.554 4.430 1.00 92.00 782 GLU A N 1
ATOM 6142 C CA . GLU A 1 782 ? -7.601 -5.984 5.589 1.00 92.00 782 GLU A CA 1
ATOM 6143 C C . GLU A 1 782 ? -8.499 -7.031 6.249 1.00 92.00 782 GLU A C 1
ATOM 6145 O O . GLU A 1 782 ? -9.506 -7.475 5.688 1.00 92.00 782 GLU A O 1
ATOM 6150 N N . HIS A 1 783 ? -8.128 -7.455 7.457 1.00 94.19 783 HIS A N 1
ATOM 6151 C CA . HIS A 1 783 ? -8.817 -8.498 8.222 1.00 94.19 783 HIS A CA 1
ATOM 6152 C C . HIS A 1 783 ? -9.160 -7.987 9.633 1.00 94.19 783 HIS A C 1
ATOM 6154 O O . HIS A 1 783 ? -8.492 -8.354 10.605 1.00 94.19 783 HIS A O 1
ATOM 6160 N N . PRO A 1 784 ? -10.182 -7.116 9.775 1.00 95.12 784 PRO A N 1
ATOM 6161 C CA . PRO A 1 784 ? -10.443 -6.409 11.024 1.00 95.12 784 PRO A CA 1
ATOM 6162 C C . PRO A 1 784 ? -10.781 -7.357 12.180 1.00 95.12 784 PRO A C 1
ATOM 6164 O O . PRO A 1 784 ? -11.771 -8.083 12.141 1.00 95.12 784 PRO A O 1
ATOM 6167 N N . PHE A 1 785 ? -10.010 -7.311 13.269 1.00 96.00 785 PHE A N 1
ATOM 6168 C CA . PHE A 1 785 ? -10.146 -8.251 14.394 1.00 96.00 785 PHE A CA 1
ATOM 6169 C C . PHE A 1 785 ? -11.536 -8.270 15.056 1.00 96.00 785 PHE A C 1
ATOM 6171 O O . PHE A 1 785 ? -11.860 -9.208 15.784 1.00 96.00 785 PHE A O 1
ATOM 6178 N N . TRP A 1 786 ? -12.377 -7.252 14.845 1.00 95.75 786 TRP A N 1
ATOM 6179 C CA . TRP A 1 786 ? -13.742 -7.236 15.373 1.00 95.75 786 TRP A CA 1
ATOM 6180 C C . TRP A 1 786 ? -14.657 -8.259 14.693 1.00 95.75 786 TRP A C 1
ATOM 6182 O O . TRP A 1 786 ? -15.587 -8.739 15.340 1.00 95.75 786 TRP A O 1
ATOM 6192 N N . SER A 1 787 ? -14.390 -8.622 13.431 1.00 96.56 787 SER A N 1
ATOM 6193 C CA . SER A 1 787 ? -15.187 -9.597 12.678 1.00 96.56 787 SER A CA 1
ATOM 6194 C C . SER A 1 787 ? -14.795 -11.047 12.966 1.00 96.56 787 SER A C 1
ATOM 6196 O O . SER A 1 787 ? -15.603 -11.943 12.718 1.00 96.56 787 SER A O 1
ATOM 6198 N N . ILE A 1 788 ? -13.576 -11.286 13.466 1.00 97.00 788 ILE A N 1
ATOM 6199 C CA . ILE A 1 788 ? -12.978 -12.622 13.568 1.00 97.00 788 ILE A CA 1
ATOM 6200 C C . ILE A 1 788 ? -13.448 -13.344 14.834 1.00 97.00 788 ILE A C 1
ATOM 6202 O O . ILE A 1 788 ? -13.351 -12.822 15.948 1.00 97.00 788 ILE A O 1
ATOM 6206 N N . GLU A 1 789 ? -13.916 -14.581 14.666 1.00 94.94 789 GLU A N 1
ATOM 6207 C CA . GLU A 1 789 ? -14.399 -15.417 15.765 1.00 94.94 789 GLU A CA 1
ATOM 6208 C C . GLU A 1 789 ? -13.917 -16.863 15.656 1.00 94.94 789 GLU A C 1
ATOM 6210 O O . GLU A 1 789 ? -13.853 -17.448 14.570 1.00 94.94 789 GLU A O 1
ATOM 6215 N N . ARG A 1 790 ? -13.640 -17.476 16.809 1.00 93.75 790 ARG A N 1
ATOM 6216 C CA . ARG A 1 790 ? -13.468 -18.923 16.907 1.00 93.75 790 ARG A CA 1
ATOM 6217 C C . ARG A 1 790 ? -14.840 -19.585 17.007 1.00 93.75 790 ARG A C 1
ATOM 6219 O O . ARG A 1 790 ? -15.585 -19.372 17.964 1.00 93.75 790 ARG A O 1
ATOM 6226 N N . ARG A 1 791 ? -15.172 -20.421 16.025 1.00 89.94 791 ARG A N 1
ATOM 6227 C CA . ARG A 1 791 ? -16.416 -21.193 16.002 1.00 89.94 791 ARG A CA 1
ATOM 6228 C C . ARG A 1 791 ? -16.478 -22.118 17.216 1.00 89.94 791 ARG A C 1
ATOM 6230 O O . ARG A 1 791 ? -15.533 -22.856 17.507 1.00 89.94 791 ARG A O 1
ATOM 6237 N N . LYS A 1 792 ? -17.627 -22.117 17.893 1.00 76.31 792 LYS A N 1
ATOM 6238 C CA . LYS A 1 792 ? -17.952 -23.122 18.912 1.00 76.31 792 LYS A CA 1
ATOM 6239 C C . LYS A 1 792 ? -18.087 -24.487 18.222 1.00 76.31 792 LYS A C 1
ATOM 6241 O O . LYS A 1 792 ? -18.673 -24.561 17.143 1.00 76.31 792 LYS A O 1
ATOM 6246 N N . ARG A 1 793 ? -17.478 -25.514 18.822 1.00 58.75 793 ARG A N 1
ATOM 6247 C CA . ARG A 1 793 ? -17.528 -26.909 18.350 1.00 58.75 793 ARG A CA 1
ATOM 6248 C C . ARG A 1 793 ? -18.912 -27.522 18.539 1.00 58.75 793 ARG A C 1
ATOM 6250 O O . ARG A 1 793 ? -19.566 -27.141 19.533 1.00 58.75 793 ARG A O 1
#

Sequence (793 aa):
MVGIELGHLRELFGGVLEEAQAHVGAPELEADGIHGPVDVLGNLEFLDGVRILVLPQQGAAEHIVGGCVVGLQMHGLGRVRRRRYRLARQKMGVGEVEMDVRVRRVHAARLLEHVDCPAGVALLVIGFPRAHQASEAHIVAFRRPVGPESEGGDHAGKHDDGEDHRGSQGPTGCENRRLRHGHQSTSGPPWRGAKSRAPGRRARHGDRQGKGRGRCPTARSRSARRRPPLADPGLLFAPVPPTVACTDRGMRHDSTNSPGFPWHPRRAGLWIAMGLALLGGLSACRRDPPADLVLHNGREPETIDPQLLTGQADGRIGGSLFEGLTRFDPVTASAIPGLAERWEISADGRVYDFRMRTNAAWSTGEPIVADDVAWSWRHAVDPRTAADYASQYFYLKQGEAIYTGKETNLSRLGVTADGPHRLRVELNHPTPFFLELLASRVFAVIPRGTLETHGDRWIRARPLPCSGPYQLDFWRVNDRIRLRRNPHYWDVAHVKSEVIDVLSGDSGHTALNLYLSGEVDFIVDKDMFPAELADTLRERPDFHRYDYLGAYFVRINCTRKPFDDPRVRRALALVVDRSRIVERITRMGEKPSDHLVPDGTGGYSPPAGLGRDVDAARRWLREAGFPDGRGFRTFEYTFNAESKLHEQIAVELQAMFREHLGIRMELRPLEWKSYLADMSGQNYDLMRSSWVGDYNDPNTFLDLFLSGGGNNRTGWKDPGYDRLVETANATADRAARFALLQAAESRLVRDGVPIIPLYSYVGFYALDTRRVAGVFPNLLDEHPFWSIERRKR